Protein 5Z6P (pdb70)

Organism: NCBI:txid680279

Radius of gyration: 39.29 Å; Cα contacts (8 Å, |Δi|>4): 3181; chains: 2; bounding box: 96×106×106 Å

Foldseek 3Di:
DFKDFPDDLPDCDDPPQKDWDQWDWDRDPQWIKIKRNALAPQKIKIKGFDPFFDACPVPAKWWFKWKKAWQDQFKFKKKKWWAFPVGWIFIFIDIHGHDDMAMETETQAAVGTAALFFFLPGHHDDDPDRHHYTHGDDTDSHDNNGGTGMIMIIGGLANDMIIMIIHRGIMGHDDHADLLNLFQLAELLLFGPVADDDPDDDDLVSLQVLLVVVVVVLVVFFDDQADLLQAGNPFDFACAPQAWAWDQDPNFIFIAANRRGTAFAEEFAAQDQQQQKGFLLAVWPKFACVSNSSSVSNNSNYPDDDDCPDPQVVFKDKDWDDDDRMITIGIIGGSLVSLLCSHAQPPNGPSVVVSLVVVLSLCRRLQGQEYAENRPLVNLVVSRHAYEAEFEQDDDADWFDLDVPCVQTHGQLQTPVSLVSLLVRLVVSCVSNVLHSSHQAYAYAAAGQLFFPDDLSRRLSRLQRLLQAACPRHVLLVVLLVVVCVVQVWVVSVCVQQVHDAPGSNSSNRGDHPGPPDVSVSVSSLVSSLVRLLSVLVSSLVSNCVSRVRHFYAYHAHENRRDDPSNLLSNLVRGQEYEYEDARLADSCVVCVCCVVSLHQYEHREYFEAECNSPASAADDHYTDDLLVRLVSVLSHLVRQLPDSRYRYHYYHRAEAHSSSARHPRRDHHRTHCAYSSRHGSVSNSVSSNVSSVVSNVVNSD/DFFDDFLQDDDGDPQKDWDQKDWDRDHSWIKIKRNALAPQKIKIKGFDPFFAAPPPPAWKWFKWKKAWQDQFKFKKKKWWAFPVGWIFIFIDIHYHDDMAMETETQHCTAAQQFFLPGHHDPVPRHHYTHGDDTRSHDNSGGIGMIMIIGGQANDMTIMIMHRGGMGHDDLVLFQLAELLLFGPVADDDPDDDDLVVLQVLLVVVVVVLVVFFDDQADQLQAGPPFDFADAPQAWAWDQDPNFIFIAANRRGTAFAEEFPAADQQFQKGACLAVVSVSSVRNYPDDDDCVPPLVVQWDQPPHHIIGHSLVSLLCSRAVPPNGPSVVVSLVVVLSLCRNLQGQEYAENRPLVCLPVSRHAYEAEFEQDDDADWFDLCPPCPLTHGQLQGVVRLVSLLVRLVVRCVSNVLHSSHNAYAYAAAGQLFFPDDLSRRLSRLASLCPDDCVPGVLNVVLVVVHDDDCDDPCSVSSLVSSLVRLLSVLVSNLVSNCVSRVRHFYAYHAHENRRDDVSNLLSNLVGGQEYEYEDAGLAPSCVVCVCCVVSLHQYEHREYFEAEPNRPAPAADDHYTDDLLVRLVSVLSRLVRQLPHSRYRYYYYYHAEAARSSAGHPRRDHHRTHCAYSSRRGSVSNSVSSNVCSVVSNVSNRD

Solvent-accessible surface area: 54408 Å² total; per-residue (Å²): 196,31,50,101,61,40,33,67,18,76,105,115,90,37,31,156,45,20,54,56,46,53,17,101,42,76,24,142,197,93,34,0,49,6,73,0,44,0,130,155,43,13,139,0,7,2,47,0,80,17,157,154,58,35,84,10,48,100,36,13,58,4,0,0,0,0,13,0,86,3,106,21,174,29,8,0,18,1,17,0,17,0,48,3,121,132,48,81,54,0,2,1,5,5,31,0,28,46,50,138,90,21,23,0,3,0,10,2,63,50,84,23,0,5,2,29,46,49,26,28,173,29,48,28,5,14,52,63,35,84,39,45,25,2,26,42,22,121,48,33,34,81,12,49,18,52,18,0,30,62,0,27,4,7,8,37,0,1,30,45,42,3,73,2,24,0,8,81,8,27,16,35,40,12,55,99,43,79,106,85,40,14,55,17,0,3,18,84,3,5,9,2,29,104,30,114,33,111,56,19,2,96,35,79,117,53,2,53,101,53,10,150,61,30,55,90,74,16,86,158,24,78,34,155,35,51,11,129,9,8,0,40,84,120,11,63,141,43,155,62,64,35,63,3,49,35,58,96,11,61,58,56,39,2,1,0,0,7,60,0,29,0,1,3,0,1,1,0,0,6,0,70,43,77,12,6,28,1,3,0,0,66,94,17,55,86,134,122,156,104,23,124,74,17,20,95,49,18,86,42,14,9,115,61,17,4,99,155,137,41,100,27,16,130,19,45,34,126,22,139,74,133,123,134,54,12,21,46,32,0,19,8,0,11,8,0,6,0,0,0,36,47,29,22,11,76,153,77,47,96,39,44,34,86,5,67,80,2,0,5,44,0,0,36,13,7,0,4,2,0,0,0,1,16,4,16,64,107,3,8,117,31,116,102,0,2,0,0,0,27,9,122,10,118,48,135,26,38,71,0,5,62,12,121,109,71,199,39,25,2,7,0,6,60,7,106,108,0,58,116,84,0,23,38,12,2,53,114,2,68,111,42,2,156,66,20,44,12,2,1,0,1,1,0,7,33,49,33,36,1,5,154,91,83,65,67,90,28,25,17,3,0,0,32,27,0,0,11,55,40,24,133,73,2,33,0,0,46,41,0,17,99,40,0,86,102,90,28,96,78,14,118,38,0,24,132,30,1,131,30,151,27,84,41,40,75,51,0,21,151,25,12,167,78,21,104,40,44,92,27,1,30,110,0,0,20,82,0,0,28,29,1,0,15,26,1,0,86,2,1,61,62,8,3,56,141,45,3,85,74,7,13,0,1,2,2,0,2,3,67,82,0,22,1,68,8,0,2,99,0,1,27,108,31,7,33,0,1,0,1,4,14,36,38,16,0,9,0,96,92,52,14,84,51,4,58,130,34,58,31,2,1,0,0,0,10,1,3,0,0,0,80,53,5,0,10,16,6,7,1,43,6,8,3,44,30,22,120,7,0,1,78,8,4,38,54,0,2,81,28,0,4,97,25,53,40,0,1,0,2,0,1,24,5,0,4,2,1,7,9,14,2,40,17,132,82,17,24,12,43,0,0,0,0,0,10,8,0,1,8,14,5,87,33,0,8,56,0,0,56,91,8,1,116,44,1,2,66,90,3,27,212,93,94,95,35,29,99,13,40,157,90,112,40,25,174,44,15,48,63,47,53,14,91,35,68,38,111,194,110,29,0,41,0,63,0,44,0,132,159,51,16,144,1,8,2,44,0,78,14,157,147,62,32,90,11,28,120,77,35,84,3,0,1,0,0,15,0,79,3,90,25,174,32,8,0,20,0,14,0,18,0,52,3,60,69,51,58,54,0,0,1,6,7,27,0,26,39,50,181,88,31,26,0,4,0,16,0,86,82,3,3,3,27,48,52,25,66,143,30,71,38,5,47,89,96,161,39,26,24,2,24,22,19,116,48,19,48,75,14,23,19,30,19,0,30,68,0,27,2,8,6,38,2,1,29,46,39,2,63,0,26,0,8,82,3,33,6,45,70,26,174,153,118,18,54,17,0,3,17,102,2,5,11,3,27,106,29,110,36,111,52,16,2,94,31,82,146,55,3,61,124,53,13,153,66,29,56,91,68,15,85,158,20,79,24,147,36,46,13,128,11,9,0,18,96,106,13,56,140,43,146,54,60,34,55,2,47,33,61,86,14,101,56,66,41,3,1,0,0,7,58,0,31,0,1,4,0,2,1,0,0,11,0,70,46,66,32,5,16,3,25,0,11,60,131,77,65,149,85,15,80,41,15,10,113,67,21,6,107,149,137,46,100,26,15,124,18,44,35,106,64,205,141,2,14,4,0,11,8,0,4,0,0,0,36,33,32,19,9,74,156,78,48,94,36,46,29,86,10,72,82,3,0,4,44,0,0,35,13,6,0,4,2,0,0,0,1,16,4,14,63,110,4,10,102,31,123,102,0,2,0,0,1,28,9,127,8,114,48,139,22,39,74,0,4,64,30,114,8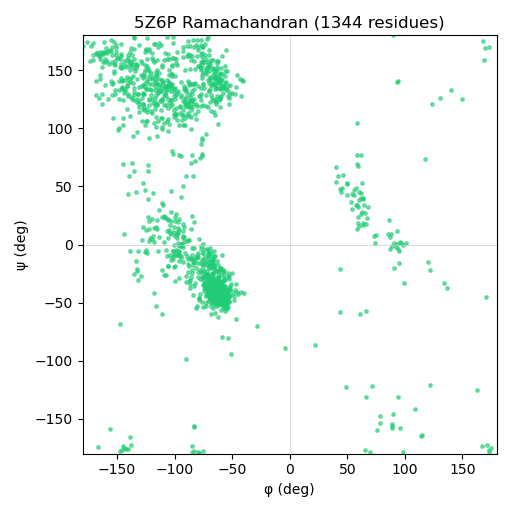1,71,90,58,21,3,6,0,5,59,8,90,96,0,59,115,91,0,25,37,11,2,51,118,2,66,110,53,4,156,67,23,46,13,1,1,0,0,0,1,7,33,48,34,37,2,7,156,87,83,69,64,81,29,24,22,1,4,7,47,36,6,58,22,58,66,25,141,77,3,32,10,29,32,36,15,109,133,128,206,51,87,85,88,66,98,60,90,25,112,69,3,20,121,32,2,26,36,9,0,15,27,1,0,86,2,1,62,62,9,0,55,140,48,2,85,72,5,16,0,1,1,2,0,2,3,68,99,0,23,1,59,7,0,3,101,0,0,27,111,30,7,32,0,1,1,2,4,14,41,39,14,1,11,2,100,94,53,13,84,50,6,62,128,35,63,32,2,1,0,0,0,10,0,4,0,0,0,76,50,6,1,12,13,4,7,1,48,5,10,3,44,29,20,122,7,0,1,70,9,3,37,56,0,2,72,26,0,5,96,26,51,41,0,0,0,2,0,1,22,7,0,5,3,1,6,7,14,2,47,19,152,82,15,25,8,39,0,1,0,0,0,11,11,0,1,9,14,5,90,31,0,8,58,0,0,57,106,8,1,112,45,2,2,44,86,8,34,207

Sequence (1348 aa):
QGALPLFDFSQSTLPEEFSFSNVEANLRFECLEIKALSKKHFYTSVFIEPQQNWDWSDLGNFCFAFDARALDEHSTQMFINIFDHQGQMHSRCINIAPGKQQSFMVELKGGGACNYASGLRSNPCPWGTKDVYATWMWGALNIDLSAISKIELSIHGSLLDHHLLLSNFRLQSSPAVDPNYLSGIIDRFGQNAQQEHAQKIHSEQELAEVTKAELTELAKGPMLGRSKFGGYLDGPRQQASGYFRTEKIAGKWSLVDPEGYPYFATGLDIIRLANTSTITGIDYDHKLVTAKVASEVRRAMYQWLPDYNDPLAEHYGYMRELFEGAVEQGETYSFYAANLQRKYGADGADYMAKWRDVTVDRMLNWGFTCLGNWTAPEFYDNQRIPFFANGWIIGEFDQVSSGDDFWAALPDPFDPRFRQRAAATVSQVKNEIKDTPWCVGIFIDNEKSWGRMGSIDGHYGIAIHTLGRSADACPTKAVFVELLKTKYTVIEALNQSWQTNLASWADLAKGVKGLTHNSAQVEDYALLLEAFASEYFRVVKQELKKQLPNHLYLGCRFADWGMNPEVVRAAAKHVDVVSYNYYKEGLHPEPWSFLADIDMPSIIGEFHFGALDSGFFHAGLVTACSQQERGQMFERYMQTVVDNPYFVGAHYFQYIDSPITGRSFDGENYNIGFVSISDVPYQPMVDAAKRVNQSMYPKRFRALPLFDFSQSTLPEEFSFSNVEANLRFECLEIKALSKKHFYTSVFIEPQQNWDWSDLGNFCFAFDARALDEHSTQMFINIFDHQGQMHSRCINIAPGKQQSFMVELKGACNYASGLRSNPCPWTKDVYATWMWGALNIDLSAISKIELSIHGSLLDHHLLLSNFRLQSSPNYLSGIIDRFGQNAQQEHAQKIHSEQELAEVTKAELTELAKGPMLGRSKFGGYLDGPRQQASGYFRTEKIAGKWSLVDPEGYPYFATGLDIIRLANTSTITGIDASEVRRAMYQWLPDYNDPLAEHYGYMRQGETYSFYAANLQRKYGADGADYMAKWRDVTVDRMLNWGFTCLGNWTAPEFYDNQRIPFFANGWIIGEFDQVSSGDDFWAALPDPFDPRFRQRAAATVSQVKNEIKDTPWCVGIFIDNEKSWGRMGSIDGHYGIAIHTLGRSADACPTKAVFVELKGLTHNSAQVEDYALLLEAFASEYFRVVKQELKKQLPNHLYLGCRFADWGMNPEVVRAAAKHVDVVSYNYYKEGLHPEPWSFLADIDMPSIIGEFHFGALDSGFFHAGLVTACSQQERGQMFERYMQTVVDNPYFVGAHYFQYIDSPITGRSFDGENYNIGFVSISDVPYQPMVDAAKRVNQSMYPKRFR

Secondary structure (DSSP, 8-state):
--EEE---TTSSS--TTEEEESEEEEEETTEEEEEE-TTT-SEEEEEE--SS-B--TTS-SEEEEEEEEE-SSS-EEEEEEEEETTS-EEEEEEEE-BSSPEEEEEEEE---S-BS-SGGG-BPPP-S-SEEEPEEEEE-SS--TTSEEEEEEEEES-SS-EEEEEEEEEEEE-PPP-TTTTTT-B-TTSSBTT---TT---SHHHHHHHHHHHHHHHTT-S-SSB-TTSSBTTS------SS-EEEEETTEEEEE-TTS-EE-EEEES-BSSTT--EE-STT-EEEE--HHHHHHHHHTTBS----TTSGGGGGEEEEEEE-SSEEEEEEEE-HHHHHHHHHH-GGG--HHHHHHHHHHHHHHHHT---B-SSB-GGGTT-SSS-EEEEE---SS--EE-SSTT-TT-EE-TTSHHHHHHHHHHHHHHHHHHTT-TTEEEEEES------BTTSHHHHTHHHHHHHHS-GGG-HHHHHHHHHHHHHHSSHHHHHHHHT-----HHHHHH--------HHHHHHHHHHHHHHHHHHHHHHHHHHHHH-TTSEE----B-TTSB-HHHHHHHHTT-SSEEEE--SSS--TTTTTTHHHH---EEEEE---B-STTS-SB--SSB-SSHHHHHHHHHHHHHHHHT-TTEEEEEES-SB---TT-BTTT---BS--SB-TTSPBPHHHHHHHHHHHHHHHHHHT-/-EE----SSSS--TTEEEESEEEEEETTEEEEEE-TTT-SEEEEEE--SS-B--TTS-SEEEEEEEEESSSS-EEEEEEEEETT--EEEEEEEE-BSS-EEEEEE------SSSGGG--PPP---EEEPEEEEE-SS--TTSEEEEEEEEES-SS-EEEEEEEEEEEE----STT-B-TTSSBTT---TT---SHHHHHHHHHHHHHHHTT---SSB-TTS-BTTS------SS-EEEEETTEEEEE-TTS-EE-EEEES-BSSTT--EE-S---HHHHHTTBS----TTSGGGGGEEEE--EEEE-HHHHHHHHHH-GGG--HHHHHHHHHHHHHHHHT---B-SSB-GGGTT-SSS-EEEEE---SS--EE-SSSS-TTPEE-TTSHHHHHHHHHHHHHHHHHHTT-TTEEEEEES------BTTSHHHHTHHHHHHHTS-SSS-HHHHHHHT-------HHHHHHHHHHHHHHHHHHHHHHHHHHHHH-TTSEE----BBTTBB-HHHHHHHHHH-SSEEEE--SSS--TTTTTTHHHH---EEEEE---B-STTS-SB--SSB-SSHHHHHHHHHHHHHHHHT-TTEEEEEES-SBPPPTT--TTT---B---SB-TT--B-HHHHHHHHHHHHHHHHHHH-

B-factor: mean 25.33, std 11.18, range [8.63, 86.24]

InterPro domains:
  IPR013529 Glycoside hydrolase, family 42, N-terminal [PF02449] (453-622)
  IPR017853 Glycoside hydrolase superfamily [SSF51445] (397-727)
  IPR040669 Agarase, CBM-like domain [PF17992] (16-194)

CATH classification: 2.60.120.430 (+1 more: 3.20.20.80)

Nearest PDB structures (foldseek):
  5z6p-assembly1_A  TM=1.001E+00  e=0.000E+00  Agarivorans gilvus
  5z6p-assembly2_B  TM=9.981E-01  e=0.000E+00  Agarivorans gilvus
  4bq3-assembly1_A  TM=9.546E-01  e=6.241E-94  Saccharophagus degradans 2-40
  6xj9-assembly1_A  TM=9.562E-01  e=3.204E-92  Pseudoalteromonas fuliginea
  6xj9-assembly1_B  TM=9.659E-01  e=1.514E-91  Pseudoalteromonas fuliginea

Structure (mmCIF, N/CA/C/O backbone):
data_5Z6P
#
_entry.id   5Z6P
#
_cell.length_a   215.801
_cell.length_b   93.647
_cell.length_c   85.049
_cell.angle_alpha   90.00
_cell.angle_beta   105.66
_cell.angle_gamma   90.00
#
_symmetry.space_group_name_H-M   'C 1 2 1'
#
loop_
_entity.id
_entity.type
_entity.pdbx_description
1 polymer B-agarase
2 water water
#
loop_
_atom_site.group_PDB
_atom_site.id
_atom_site.type_symbol
_atom_site.label_atom_id
_atom_site.label_alt_id
_atom_site.label_comp_id
_atom_site.label_asym_id
_atom_site.label_entity_id
_atom_site.label_seq_id
_atom_site.pdbx_PDB_ins_code
_atom_site.Cartn_x
_atom_site.Cartn_y
_atom_site.Cartn_z
_atom_site.occupancy
_atom_site.B_iso_or_equiv
_atom_site.auth_seq_id
_atom_site.auth_comp_id
_atom_site.auth_asym_id
_atom_site.auth_atom_id
_atom_site.pdbx_PDB_model_num
ATOM 1 N N . GLN A 1 34 ? 631.381 -3.602 161.269 1.00 52.96 9 GLN A N 1
ATOM 2 C CA . GLN A 1 34 ? 631.051 -2.315 160.673 1.00 53.72 9 GLN A CA 1
ATOM 3 C C . GLN A 1 34 ? 632.155 -1.284 160.898 1.00 51.29 9 GLN A C 1
ATOM 4 O O . GLN A 1 34 ? 633.188 -1.322 160.234 1.00 57.99 9 GLN A O 1
ATOM 10 N N . GLY A 1 35 ? 631.940 -0.367 161.833 1.00 46.24 10 GLY A N 1
ATOM 11 C CA . GLY A 1 35 ? 632.892 0.707 162.066 1.00 39.61 10 GLY A CA 1
ATOM 12 C C . GLY A 1 35 ? 632.258 2.078 161.887 1.00 40.52 10 GLY A C 1
ATOM 13 O O . GLY A 1 35 ? 631.285 2.395 162.564 1.00 35.17 10 GLY A O 1
ATOM 14 N N . ALA A 1 36 ? 632.791 2.876 160.963 1.00 37.34 11 ALA A N 1
ATOM 15 C CA . ALA A 1 36 ? 632.334 4.253 160.764 1.00 37.15 11 ALA A CA 1
ATOM 16 C C . ALA A 1 36 ? 631.703 4.503 159.394 1.00 37.13 11 ALA A C 1
ATOM 17 O O . ALA A 1 36 ? 632.181 4.010 158.375 1.00 39.12 11 ALA A O 1
ATOM 19 N N . LEU A 1 37 ? 630.639 5.299 159.380 1.00 36.14 12 LEU A N 1
ATOM 20 C CA . LEU A 1 37 ? 630.014 5.736 158.141 1.00 36.42 12 LEU A CA 1
ATOM 21 C C . LEU A 1 37 ? 629.797 7.255 158.167 1.00 36.17 12 LEU A C 1
ATOM 22 O O . LEU A 1 37 ? 629.021 7.755 158.967 1.00 35.61 12 LEU A O 1
ATOM 27 N N . PRO A 1 38 ? 630.492 7.988 157.286 1.00 40.26 13 PRO A N 1
ATOM 28 C CA . PRO A 1 38 ? 630.341 9.449 157.197 1.00 36.39 13 PRO A CA 1
ATOM 29 C C . PRO A 1 38 ? 628.909 9.897 156.914 1.00 33.26 13 PRO A C 1
ATOM 30 O O . PRO A 1 38 ? 628.235 9.313 156.077 1.00 36.20 13 PRO A O 1
ATOM 34 N N . LEU A 1 39 ? 628.450 10.928 157.608 1.00 29.88 14 LEU A N 1
ATOM 35 C CA . LEU A 1 39 ? 627.124 11.456 157.348 1.00 30.02 14 LEU A CA 1
ATOM 36 C C . LEU A 1 39 ? 627.136 12.549 156.283 1.00 32.09 14 LEU A C 1
ATOM 37 O O . LEU A 1 39 ? 626.147 12.747 155.589 1.00 37.18 14 LEU A O 1
ATOM 42 N N . PHE A 1 40 ? 628.252 13.254 156.151 1.00 31.56 15 PHE A N 1
ATOM 43 C CA . PHE A 1 40 ? 628.316 14.394 155.245 1.00 35.35 15 PHE A CA 1
ATOM 44 C C . PHE A 1 40 ? 629.582 14.397 154.415 1.00 38.51 15 PHE A C 1
ATOM 45 O O . PHE A 1 40 ? 630.430 13.520 154.545 1.00 40.00 15 PHE A O 1
ATOM 53 N N . ASP A 1 41 ? 629.696 15.397 153.552 1.00 43.20 16 ASP A N 1
ATOM 54 C CA . ASP A 1 41 ? 630.914 15.617 152.790 1.00 45.35 16 ASP A CA 1
ATOM 55 C C . ASP A 1 41 ? 631.352 17.058 152.962 1.00 40.48 16 ASP A C 1
ATOM 56 O O . ASP A 1 41 ? 630.735 17.965 152.413 1.00 43.23 16 ASP A O 1
ATOM 61 N N . PHE A 1 42 ? 632.409 17.266 153.737 1.00 38.29 17 PHE A N 1
ATOM 62 C CA . PHE A 1 42 ? 632.899 18.609 153.991 1.00 35.05 17 PHE A CA 1
ATOM 63 C C . PHE A 1 42 ? 633.986 18.983 152.979 1.00 39.63 17 PHE A C 1
ATOM 64 O O . PHE A 1 42 ? 634.677 19.984 153.142 1.00 33.24 17 PHE A O 1
ATOM 72 N N . SER A 1 43 ? 634.124 18.173 151.933 1.00 46.49 18 SER A N 1
ATOM 73 C CA . SER A 1 43 ? 635.089 18.442 150.868 1.00 45.91 18 SER A CA 1
ATOM 74 C C . SER A 1 43 ? 634.624 19.570 149.973 1.00 45.17 18 SER A C 1
ATOM 75 O O . SER A 1 43 ? 635.429 20.208 149.307 1.00 46.94 18 SER A O 1
ATOM 78 N N . GLN A 1 44 ? 633.321 19.809 149.956 1.00 48.42 19 GLN A N 1
ATOM 79 C CA . GLN A 1 44 ? 632.739 20.732 148.993 1.00 47.45 19 GLN A CA 1
ATOM 80 C C . GLN A 1 44 ? 632.920 22.179 149.404 1.00 44.10 19 GLN A C 1
ATOM 81 O O . GLN A 1 44 ? 633.321 22.480 150.526 1.00 44.58 19 GLN A O 1
ATOM 87 N N . SER A 1 45 ? 632.603 23.076 148.480 1.00 44.34 20 SER A N 1
ATOM 88 C CA . SER A 1 45 ? 632.739 24.502 148.720 1.00 43.23 20 SER A CA 1
ATOM 89 C C . SER A 1 45 ? 631.762 24.982 149.778 1.00 40.77 20 SER A C 1
ATOM 90 O O . SER A 1 45 ? 631.992 25.993 150.446 1.00 36.71 20 SER A O 1
ATOM 93 N N . THR A 1 46 ? 630.665 24.252 149.930 1.00 40.31 21 THR A N 1
ATOM 94 C CA . THR A 1 46 ? 629.583 24.714 150.781 1.00 36.90 21 THR A CA 1
ATOM 95 C C . THR A 1 46 ? 629.063 23.641 151.740 1.00 32.50 21 THR A C 1
ATOM 96 O O . THR A 1 46 ? 629.188 22.453 151.478 1.00 34.52 21 THR A O 1
ATOM 100 N N . LEU A 1 47 ? 628.493 24.078 152.856 1.00 30.74 22 LEU A N 1
ATOM 101 C CA . LEU A 1 47 ? 627.853 23.171 153.806 1.00 32.89 22 LEU A CA 1
ATOM 102 C C . LEU A 1 47 ? 626.677 22.438 153.189 1.00 33.84 22 LEU A C 1
ATOM 103 O O . LEU A 1 47 ? 625.970 23.001 152.354 1.00 31.34 22 LEU A O 1
ATOM 108 N N . PRO A 1 48 ? 626.463 21.178 153.595 1.00 33.19 23 PRO A N 1
ATOM 109 C CA . PRO A 1 48 ? 625.277 20.462 153.121 1.00 34.31 23 PRO A CA 1
ATOM 110 C C . PRO A 1 48 ? 623.996 21.131 153.595 1.00 30.22 23 PRO A C 1
ATOM 111 O O . PRO A 1 48 ? 623.996 21.849 154.588 1.00 29.78 23 PRO A O 1
ATOM 115 N N . GLU A 1 49 ? 622.912 20.891 152.873 1.00 31.23 24 GLU A N 1
ATOM 116 C CA . GLU A 1 49 ? 621.650 21.565 153.131 1.00 30.70 24 GLU A CA 1
ATOM 117 C C . GLU A 1 49 ? 621.117 21.309 154.555 1.00 31.33 24 GLU A C 1
ATOM 118 O O . GLU A 1 49 ? 620.324 22.098 155.079 1.00 28.01 24 GLU A O 1
ATOM 124 N N . GLU A 1 50 ? 621.583 20.239 155.198 1.00 27.76 25 GLU A N 1
ATOM 125 C CA . GLU A 1 50 ? 621.078 19.881 156.520 1.00 26.20 25 GLU A CA 1
ATOM 126 C C . GLU A 1 50 ? 621.425 20.899 157.600 1.00 24.02 25 GLU A C 1
ATOM 127 O O . GLU A 1 50 ? 620.803 20.906 158.652 1.00 32.60 25 GLU A O 1
ATOM 133 N N . PHE A 1 51 ? 622.405 21.757 157.354 1.00 24.27 26 PHE A N 1
ATOM 134 C CA . PHE A 1 51 ? 622.911 22.644 158.406 1.00 23.44 26 PHE A CA 1
ATOM 135 C C . PHE A 1 51 ? 622.290 24.035 158.457 1.00 21.63 26 PHE A C 1
ATOM 136 O O . PHE A 1 51 ? 622.255 24.732 157.462 1.00 28.92 26 PHE A O 1
ATOM 144 N N . SER A 1 52 ? 621.824 24.434 159.633 1.00 20.69 27 SER A N 1
ATOM 145 C CA . SER A 1 52 ? 621.452 25.819 159.885 1.00 22.65 27 SER A CA 1
ATOM 146 C C . SER A 1 52 ? 621.945 26.254 161.259 1.00 23.86 27 SER A C 1
ATOM 147 O O . SER A 1 52 ? 622.374 25.429 162.065 1.00 24.27 27 SER A O 1
ATOM 150 N N . PHE A 1 53 ? 621.870 27.553 161.520 1.00 20.37 28 PHE A N 1
ATOM 151 C CA . PHE A 1 53 ? 622.522 28.146 162.677 1.00 22.23 28 PHE A CA 1
ATOM 152 C C . PHE A 1 53 ? 621.668 29.228 163.303 1.00 21.85 28 PHE A C 1
ATOM 153 O O . PHE A 1 53 ? 620.856 29.846 162.633 1.00 21.07 28 PHE A O 1
ATOM 161 N N . SER A 1 54 ? 621.853 29.425 164.599 1.00 21.86 29 SER A N 1
ATOM 162 C CA . SER A 1 54 ? 621.243 30.523 165.323 1.00 21.00 29 SER A CA 1
ATOM 163 C C . SER A 1 54 ? 622.223 31.085 166.350 1.00 23.41 29 SER A C 1
ATOM 164 O O . SER A 1 54 ? 622.616 30.388 167.296 1.00 22.51 29 SER A O 1
ATOM 167 N N . ASN A 1 55 ? 622.595 32.349 166.156 1.00 21.38 30 ASN A N 1
ATOM 168 C CA . ASN A 1 55 ? 623.582 33.044 166.989 1.00 21.82 30 ASN A CA 1
ATOM 169 C C . ASN A 1 55 ? 624.925 32.313 166.937 1.00 21.29 30 ASN A C 1
ATOM 170 O O . ASN A 1 55 ? 625.693 32.304 167.893 1.00 20.16 30 ASN A O 1
ATOM 175 N N . VAL A 1 56 ? 625.177 31.719 165.778 1.00 23.26 31 VAL A N 1
ATOM 176 C CA . VAL A 1 56 ? 626.428 31.059 165.453 1.00 22.85 31 VAL A CA 1
ATOM 177 C C . VAL A 1 56 ? 626.904 31.507 164.085 1.00 24.88 31 VAL A C 1
ATOM 178 O O . VAL A 1 56 ? 626.182 31.347 163.099 1.00 24.16 31 VAL A O 1
ATOM 182 N N . GLU A 1 57 ? 628.117 32.055 164.033 1.00 23.77 32 GLU A N 1
ATOM 183 C CA . GLU A 1 57 ? 628.799 32.346 162.771 1.00 23.26 32 GLU A CA 1
ATOM 184 C C . GLU A 1 57 ? 629.551 31.123 162.248 1.00 22.05 32 GLU A C 1
ATOM 185 O O . GLU A 1 57 ? 630.402 30.570 162.933 1.00 24.68 32 GLU A O 1
ATOM 191 N N . ALA A 1 58 ? 629.247 30.722 161.022 1.00 22.40 33 ALA A N 1
ATOM 192 C CA . ALA A 1 58 ? 629.762 29.473 160.465 1.00 20.51 33 ALA A CA 1
ATOM 193 C C . ALA A 1 58 ? 630.498 29.668 159.147 1.00 22.45 33 ALA A C 1
ATOM 194 O O . ALA A 1 58 ? 630.026 30.360 158.252 1.00 23.42 33 ALA A O 1
ATOM 196 N N . ASN A 1 59 ? 631.653 29.039 159.035 1.00 21.97 34 ASN A N 1
ATOM 197 C CA . ASN A 1 59 ? 632.380 28.999 157.787 1.00 20.89 34 ASN A CA 1
ATOM 198 C C . ASN A 1 59 ? 632.930 27.600 157.557 1.00 26.95 34 ASN A C 1
ATOM 199 O O . ASN A 1 59 ? 633.579 27.036 158.430 1.00 26.28 34 ASN A O 1
ATOM 204 N N . LEU A 1 60 ? 632.644 27.028 156.395 1.00 26.24 35 LEU A N 1
ATOM 205 C CA . LEU A 1 60 ? 633.201 25.743 156.040 1.00 25.11 35 LEU A CA 1
ATOM 206 C C . LEU A 1 60 ? 634.495 25.936 155.250 1.00 29.21 35 LEU A C 1
ATOM 207 O O . LEU A 1 60 ? 634.503 26.583 154.212 1.00 30.75 35 LEU A O 1
ATOM 212 N N . ARG A 1 61 ? 635.583 25.352 155.746 1.00 31.86 36 ARG A N 1
ATOM 213 C CA . ARG A 1 61 ? 636.920 25.646 155.240 1.00 32.00 36 ARG A CA 1
ATOM 214 C C . ARG A 1 61 ? 637.890 24.495 155.568 1.00 35.62 36 ARG A C 1
ATOM 215 O O . ARG A 1 61 ? 638.004 24.088 156.725 1.00 34.63 36 ARG A O 1
ATOM 223 N N . PHE A 1 62 ? 638.554 23.965 154.539 1.00 33.58 37 PHE A N 1
ATOM 224 C CA . PHE A 1 62 ? 639.476 22.834 154.657 1.00 39.64 37 PHE A CA 1
ATOM 225 C C . PHE A 1 62 ? 638.870 21.663 155.438 1.00 38.46 37 PHE A C 1
ATOM 226 O O . PHE A 1 62 ? 639.453 21.179 156.402 1.00 42.14 37 PHE A O 1
ATOM 234 N N . GLU A 1 63 ? 637.687 21.231 155.017 1.00 33.78 38 GLU A N 1
ATOM 235 C CA . GLU A 1 63 ? 636.982 20.103 155.620 1.00 32.74 38 GLU A CA 1
ATOM 236 C C . GLU A 1 63 ? 636.680 20.246 157.116 1.00 31.45 38 GLU A C 1
ATOM 237 O O . GLU A 1 63 ? 636.321 19.277 157.769 1.00 33.63 38 GLU A O 1
ATOM 243 N N . CYS A 1 64 ? 636.818 21.448 157.655 1.00 31.39 39 CYS A N 1
ATOM 244 C CA . CYS A 1 64 ? 636.379 21.722 159.019 1.00 28.02 39 CYS A CA 1
ATOM 245 C C . CYS A 1 64 ? 635.273 22.758 158.999 1.00 26.54 39 CYS A C 1
ATOM 246 O O . CYS A 1 64 ? 635.357 23.749 158.278 1.00 29.54 39 CYS A O 1
ATOM 249 N N . LEU A 1 65 ? 634.238 22.519 159.787 1.00 21.21 40 LEU A N 1
ATOM 250 C CA . LEU A 1 65 ? 633.223 23.528 160.026 1.00 23.62 40 LEU A CA 1
ATOM 251 C C . LEU A 1 65 ? 633.667 24.435 161.181 1.00 23.82 40 LEU A C 1
ATOM 252 O O . LEU A 1 65 ? 633.719 24.007 162.331 1.00 22.13 40 LEU A O 1
ATOM 257 N N . GLU A 1 66 ? 634.000 25.680 160.858 1.00 20.91 41 GLU A N 1
ATOM 258 C CA . GLU A 1 66 ? 634.426 26.658 161.854 1.00 21.99 41 GLU A CA 1
ATOM 259 C C . GLU A 1 66 ? 633.214 27.369 162.410 1.00 23.36 41 GLU A C 1
ATOM 260 O O . GLU A 1 66 ? 632.479 28.007 161.655 1.00 26.61 41 GLU A O 1
ATOM 266 N N . ILE A 1 67 ? 632.990 27.271 163.714 1.00 19.39 42 ILE A N 1
ATOM 267 C CA . ILE A 1 67 ? 631.856 27.963 164.310 1.00 22.31 42 ILE A CA 1
ATOM 268 C C . ILE A 1 67 ? 632.303 28.883 165.430 1.00 22.39 42 ILE A C 1
ATOM 269 O O . ILE A 1 67 ? 633.140 28.518 166.254 1.00 25.94 42 ILE A O 1
ATOM 274 N N . LYS A 1 68 ? 631.768 30.099 165.410 1.00 20.63 43 LYS A N 1
ATOM 275 C CA . LYS A 1 68 ? 631.881 31.024 166.518 1.00 19.07 43 LYS A CA 1
ATOM 276 C C . LYS A 1 68 ? 630.505 31.189 167.153 1.00 21.35 43 LYS A C 1
ATOM 277 O O . LYS A 1 68 ? 629.610 31.781 166.561 1.00 20.29 43 LYS A O 1
ATOM 283 N N . ALA A 1 69 ? 630.335 30.641 168.349 1.00 20.63 44 ALA A N 1
ATOM 284 C CA . ALA A 1 69 ? 629.080 30.783 169.058 1.00 20.69 44 ALA A CA 1
ATOM 285 C C . ALA A 1 69 ? 629.080 32.111 169.791 1.00 22.87 44 ALA A C 1
ATOM 286 O O . ALA A 1 69 ? 629.993 32.402 170.555 1.00 19.99 44 ALA A O 1
ATOM 288 N N . LEU A 1 70 ? 628.056 32.918 169.540 1.00 20.93 45 LEU A N 1
ATOM 289 C CA . LEU A 1 70 ? 627.957 34.235 170.143 1.00 19.73 45 LEU A CA 1
ATOM 290 C C . LEU A 1 70 ? 627.205 34.153 171.462 1.00 21.48 45 LEU A C 1
ATOM 291 O O . LEU A 1 70 ? 626.177 34.802 171.649 1.00 19.30 45 LEU A O 1
ATOM 296 N N . SER A 1 71 ? 627.736 33.360 172.381 1.00 20.48 46 SER A N 1
ATOM 297 C CA . SER A 1 71 ? 627.019 33.005 173.593 1.00 17.99 46 SER A CA 1
ATOM 298 C C . SER A 1 71 ? 627.226 34.022 174.700 1.00 20.08 46 SER A C 1
ATOM 299 O O . SER A 1 71 ? 626.446 34.071 175.636 1.00 21.99 46 SER A O 1
ATOM 302 N N . LYS A 1 72 ? 628.264 34.847 174.615 1.00 19.51 47 LYS A N 1
ATOM 303 C CA . LYS A 1 72 ? 628.378 35.899 175.612 1.00 18.72 47 LYS A CA 1
ATOM 304 C C . LYS A 1 72 ? 627.177 36.844 175.513 1.00 20.71 47 LYS A C 1
ATOM 305 O O . LYS A 1 72 ? 626.565 37.199 176.517 1.00 24.05 47 LYS A O 1
ATOM 311 N N . LYS A 1 73 ? 626.837 37.246 174.297 1.00 22.64 48 LYS A N 1
ATOM 312 C CA . LYS A 1 73 ? 625.682 38.125 174.102 1.00 22.97 48 LYS A CA 1
ATOM 313 C C . LYS A 1 73 ? 624.369 37.359 174.224 1.00 20.63 48 LYS A C 1
ATOM 314 O O . LYS A 1 73 ? 623.470 37.769 174.950 1.00 22.60 48 LYS A O 1
ATOM 320 N N . HIS A 1 74 ? 624.292 36.237 173.515 1.00 21.31 49 HIS A N 1
ATOM 321 C CA . HIS A 1 74 ? 623.057 35.477 173.365 1.00 22.72 49 HIS A CA 1
ATOM 322 C C . HIS A 1 74 ? 622.996 34.271 174.287 1.00 22.00 49 HIS A C 1
ATOM 323 O O . HIS A 1 74 ? 623.937 33.495 174.345 1.00 23.28 49 HIS A O 1
ATOM 330 N N . PHE A 1 75 ? 621.887 34.102 174.993 1.00 21.99 50 PHE A N 1
ATOM 331 C CA . PHE A 1 75 ? 621.765 32.969 175.898 1.00 20.38 50 PHE A CA 1
ATOM 332 C C . PHE A 1 75 ? 621.751 31.635 175.159 1.00 18.36 50 PHE A C 1
ATOM 333 O O . PHE A 1 75 ? 622.444 30.730 175.561 1.00 20.36 50 PHE A O 1
ATOM 341 N N . TYR A 1 76 ? 620.974 31.513 174.090 1.00 20.66 51 TYR A N 1
ATOM 342 C CA . TYR A 1 76 ? 620.953 30.277 173.298 1.00 21.53 51 TYR A CA 1
ATOM 343 C C . TYR A 1 76 ? 621.691 30.380 171.966 1.00 22.69 51 TYR A C 1
ATOM 344 O O . TYR A 1 76 ? 621.358 31.206 171.136 1.00 20.78 51 TYR A O 1
ATOM 353 N N . THR A 1 77 ? 622.682 29.523 171.761 1.00 19.94 52 THR A N 1
ATOM 354 C CA . THR A 1 77 ? 623.301 29.380 170.447 1.00 19.23 52 THR A CA 1
ATOM 355 C C . THR A 1 77 ? 623.225 27.932 170.018 1.00 19.52 52 THR A C 1
ATOM 356 O O . THR A 1 77 ? 623.388 27.034 170.838 1.00 18.91 52 THR A O 1
ATOM 360 N N . SER A 1 78 ? 622.966 27.714 168.735 1.00 19.39 53 SER A N 1
ATOM 361 C CA . SER A 1 78 ? 622.739 26.373 168.208 1.00 20.87 53 SER A CA 1
ATOM 362 C C . SER A 1 78 ? 623.261 26.173 166.799 1.00 18.42 53 SER A C 1
ATOM 363 O O . SER A 1 78 ? 623.191 27.054 165.950 1.00 20.53 53 SER A O 1
ATOM 366 N N . VAL A 1 79 ? 623.799 24.989 166.584 1.00 20.21 54 VAL A N 1
ATOM 367 C CA . VAL A 1 79 ? 623.949 24.401 165.273 1.00 17.61 54 VAL A CA 1
ATOM 368 C C . VAL A 1 79 ? 622.806 23.385 165.101 1.00 24.27 54 VAL A C 1
ATOM 369 O O . VAL A 1 79 ? 622.620 22.536 165.968 1.00 18.98 54 VAL A O 1
ATOM 373 N N . PHE A 1 80 ? 622.051 23.493 164.005 1.00 22.76 55 PHE A N 1
ATOM 374 C CA . PHE A 1 80 ? 620.947 22.589 163.696 1.00 22.44 55 PHE A CA 1
ATOM 375 C C . PHE A 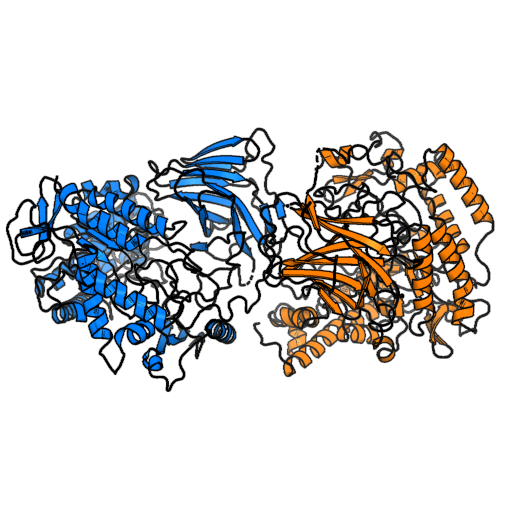1 80 ? 621.282 21.736 162.485 1.00 24.28 55 PHE A C 1
ATOM 376 O O . PHE A 1 80 ? 621.729 22.243 161.454 1.00 24.92 55 PHE A O 1
ATOM 384 N N . ILE A 1 81 ? 621.043 20.440 162.614 1.00 22.98 56 ILE A N 1
ATOM 385 C CA . ILE A 1 81 ? 621.296 19.479 161.551 1.00 24.57 56 ILE A CA 1
ATOM 386 C C . ILE A 1 81 ? 620.007 18.729 161.281 1.00 26.44 56 ILE A C 1
ATOM 387 O O . ILE A 1 81 ? 619.601 17.903 162.084 1.00 29.78 56 ILE A O 1
ATOM 392 N N . GLU A 1 82 ? 619.352 19.032 160.169 1.00 26.96 57 GLU A N 1
ATOM 393 C CA . GLU A 1 82 ? 618.055 18.441 159.857 1.00 28.53 57 GLU A CA 1
ATOM 394 C C . GLU A 1 82 ? 618.050 17.821 158.485 1.00 28.46 57 GLU A C 1
ATOM 395 O O . GLU A 1 82 ? 618.198 18.528 157.502 1.00 33.25 57 GLU A O 1
ATOM 401 N N . PRO A 1 83 ? 617.854 16.503 158.406 1.00 31.45 58 PRO A N 1
ATOM 402 C CA . PRO A 1 83 ? 617.675 15.880 157.095 1.00 32.82 58 PRO A CA 1
ATOM 403 C C . PRO A 1 83 ? 616.327 16.278 156.501 1.00 35.25 58 PRO A C 1
ATOM 404 O O . PRO A 1 83 ? 615.413 16.598 157.249 1.00 31.48 58 PRO A O 1
ATOM 408 N N . GLN A 1 84 ? 616.219 16.276 155.179 1.00 40.26 59 GLN A N 1
ATOM 409 C CA . GLN A 1 84 ? 614.966 16.602 154.511 1.00 43.66 59 GLN A CA 1
ATOM 410 C C . GLN A 1 84 ? 613.928 15.534 154.819 1.00 46.17 59 GLN A C 1
ATOM 411 O O . GLN A 1 84 ? 612.772 15.838 155.102 1.00 47.88 59 GLN A O 1
ATOM 417 N N . GLN A 1 85 ? 614.364 14.281 154.754 1.00 43.68 60 GLN A N 1
ATOM 418 C CA . GLN A 1 85 ? 613.548 13.150 155.161 1.00 46.20 60 GLN A CA 1
ATOM 419 C C . GLN A 1 85 ? 614.204 12.502 156.378 1.00 43.77 60 GLN A C 1
ATOM 420 O O . GLN A 1 85 ? 615.417 12.300 156.387 1.00 41.83 60 GLN A O 1
ATOM 426 N N . ASN A 1 86 ? 613.405 12.194 157.397 1.00 38.07 61 ASN A N 1
ATOM 427 C CA . ASN A 1 86 ? 613.894 11.606 158.642 1.00 38.08 61 ASN A CA 1
ATOM 428 C C . ASN A 1 86 ? 614.922 10.508 158.436 1.00 37.97 61 ASN A C 1
ATOM 429 O O . ASN A 1 86 ? 614.824 9.726 157.492 1.00 39.56 61 ASN A O 1
ATOM 434 N N . TRP A 1 87 ? 615.916 10.462 159.314 1.00 36.53 62 TRP A N 1
ATOM 435 C CA . TRP A 1 87 ? 616.889 9.379 159.302 1.00 33.55 62 TRP A CA 1
ATOM 436 C C . TRP A 1 87 ? 616.276 8.118 159.880 1.00 35.39 62 TRP A C 1
ATOM 437 O O . TRP A 1 87 ? 615.570 8.180 160.880 1.00 36.45 62 TRP A O 1
ATOM 448 N N . ASP A 1 88 ? 616.546 6.981 159.247 1.00 40.01 63 ASP A N 1
ATOM 449 C CA . ASP A 1 88 ? 616.209 5.683 159.806 1.00 36.56 63 ASP A CA 1
ATOM 450 C C . ASP A 1 88 ? 617.507 5.019 160.219 1.00 39.00 63 ASP A C 1
ATOM 451 O O . ASP A 1 88 ? 618.267 4.556 159.371 1.00 36.92 63 ASP A O 1
ATOM 456 N N . TRP A 1 89 ? 617.764 4.996 161.522 1.00 35.69 64 TRP A N 1
ATOM 457 C CA . TRP A 1 89 ? 619.012 4.465 162.054 1.00 34.62 64 TRP A CA 1
ATOM 458 C C . TRP A 1 89 ? 618.790 3.229 162.930 1.00 37.70 64 TRP A C 1
ATOM 459 O O . TRP A 1 89 ? 619.683 2.820 163.674 1.00 36.08 64 TRP A O 1
ATOM 470 N N . SER A 1 90 ? 617.603 2.635 162.832 1.00 39.16 65 SER A N 1
ATOM 471 C CA . SER A 1 90 ? 617.219 1.506 163.685 1.00 36.89 65 SER A CA 1
ATOM 472 C C . SER A 1 90 ? 617.728 0.161 163.164 1.00 39.18 65 SER A C 1
ATOM 473 O O . SER A 1 90 ? 617.539 -0.872 163.799 1.00 41.52 65 SER A O 1
ATOM 476 N N . ASP A 1 91 ? 618.374 0.179 162.008 1.00 38.53 66 ASP A N 1
ATOM 477 C CA . ASP A 1 91 ? 618.859 -1.043 161.387 1.00 42.98 66 ASP A CA 1
ATOM 478 C C . ASP A 1 91 ? 620.370 -1.182 161.495 1.00 40.96 66 ASP A C 1
ATOM 479 O O . ASP A 1 91 ? 620.958 -2.039 160.850 1.00 45.66 66 ASP A O 1
ATOM 484 N N . LEU A 1 92 ? 620.997 -0.341 162.311 1.00 40.04 67 LEU A N 1
ATOM 485 C CA . LEU A 1 92 ? 622.452 -0.247 162.328 1.00 40.15 67 LEU A CA 1
ATOM 486 C C . LEU A 1 92 ? 623.095 -1.088 163.424 1.00 39.35 67 LEU A C 1
ATOM 487 O O . LEU A 1 92 ? 624.316 -1.217 163.484 1.00 33.32 67 LEU A O 1
ATOM 492 N N . GLY A 1 93 ? 622.269 -1.662 164.288 1.00 37.56 68 GLY A N 1
ATOM 493 C CA . GLY A 1 93 ? 622.778 -2.340 165.464 1.00 35.80 68 GLY A CA 1
ATOM 494 C C . GLY A 1 93 ? 623.149 -1.313 166.513 1.00 35.33 68 GLY A C 1
ATOM 495 O O . GLY A 1 93 ? 622.591 -0.212 166.534 1.00 33.67 68 GLY A O 1
ATOM 496 N N . ASN A 1 94 ? 624.091 -1.667 167.379 1.00 34.44 69 ASN A N 1
ATOM 497 C CA . ASN A 1 94 ? 624.574 -0.755 168.406 1.00 33.02 69 ASN A CA 1
ATOM 498 C C . ASN A 1 94 ? 625.528 0.275 167.823 1.00 32.60 69 ASN A C 1
ATOM 499 O O . ASN A 1 94 ? 626.530 -0.083 167.219 1.00 35.23 69 ASN A O 1
ATOM 504 N N . PHE A 1 95 ? 625.229 1.552 168.022 1.00 30.65 70 PHE A N 1
ATOM 505 C CA . PHE A 1 95 ? 626.010 2.613 167.388 1.00 30.58 70 PHE A CA 1
ATOM 506 C C . PHE A 1 95 ? 625.958 3.953 168.126 1.00 28.66 70 PHE A C 1
ATOM 507 O O . PHE A 1 95 ? 625.106 4.174 168.986 1.00 25.32 70 PHE A O 1
ATOM 515 N N . CYS A 1 96 ? 626.867 4.847 167.746 1.00 29.99 71 CYS A N 1
ATOM 516 C CA . CYS A 1 96 ? 626.869 6.230 168.213 1.00 26.22 71 CYS A CA 1
ATOM 517 C C . CYS A 1 96 ? 626.794 7.238 167.061 1.00 28.24 71 CYS A C 1
ATOM 518 O O . CYS A 1 96 ? 627.341 7.024 165.975 1.00 26.45 71 CYS A O 1
ATOM 521 N N . PHE A 1 97 ? 626.105 8.341 167.309 1.00 26.63 72 PHE A N 1
ATOM 522 C CA . PHE A 1 97 ? 626.308 9.535 166.514 1.00 23.80 72 PHE A CA 1
ATOM 523 C C . PHE A 1 97 ? 627.608 10.167 167.019 1.00 24.81 72 PHE A C 1
ATOM 524 O O . PHE A 1 97 ? 627.798 10.326 168.219 1.00 24.62 72 PHE A O 1
ATOM 532 N N . ALA A 1 98 ? 628.518 10.490 166.110 1.00 24.80 73 ALA A N 1
ATOM 533 C CA . ALA A 1 98 ? 629.840 10.942 166.508 1.00 22.08 73 ALA A CA 1
ATOM 534 C C . ALA A 1 98 ? 630.350 12.096 165.647 1.00 23.20 73 ALA A C 1
ATOM 535 O O . ALA A 1 98 ? 629.902 12.300 164.524 1.00 24.12 73 ALA A O 1
ATOM 537 N N . PHE A 1 99 ? 631.284 12.854 166.201 1.00 23.56 74 PHE A N 1
ATOM 538 C CA . PHE A 1 99 ? 631.986 13.887 165.453 1.00 24.09 74 PHE A CA 1
ATOM 539 C C . PHE A 1 99 ? 633.258 14.253 166.195 1.00 23.99 74 PHE A C 1
ATOM 540 O O . PHE A 1 99 ? 633.417 13.939 167.371 1.00 21.79 74 PHE A O 1
ATOM 548 N N . ASP A 1 100 ? 634.166 14.922 165.509 1.00 24.74 75 ASP A N 1
ATOM 549 C CA . ASP A 1 100 ? 635.389 15.367 166.154 1.00 23.94 75 ASP A CA 1
ATOM 550 C C . ASP A 1 100 ? 635.287 16.852 166.398 1.00 21.95 75 ASP A C 1
ATOM 551 O O . ASP A 1 100 ? 634.623 17.544 165.642 1.00 22.89 75 ASP A O 1
ATOM 556 N N . ALA A 1 101 ? 635.940 17.335 167.449 1.00 22.64 76 ALA A N 1
ATOM 557 C CA . ALA A 1 101 ? 635.893 18.748 167.781 1.00 23.68 76 ALA A CA 1
ATOM 558 C C . ALA A 1 101 ? 637.182 19.243 168.429 1.00 26.61 76 ALA A C 1
ATOM 559 O O . ALA A 1 101 ? 637.780 18.541 169.237 1.00 24.06 76 ALA A O 1
ATOM 561 N N . ARG A 1 102 ? 637.585 20.458 168.058 1.00 22.96 77 ARG A N 1
ATOM 562 C CA . ARG A 1 102 ? 638.645 21.210 168.724 1.00 20.96 77 ARG A CA 1
ATOM 563 C C . ARG A 1 102 ? 638.100 22.548 169.183 1.00 22.14 77 ARG A C 1
ATOM 564 O O . ARG A 1 102 ? 637.313 23.146 168.483 1.00 22.68 77 ARG A O 1
ATOM 572 N N . ALA A 1 103 ? 638.525 23.014 170.346 1.00 20.06 78 ALA A N 1
ATOM 573 C CA . ALA A 1 103 ? 638.203 24.356 170.815 1.00 19.80 78 ALA A CA 1
ATOM 574 C C . ALA A 1 103 ? 639.457 25.212 170.737 1.00 20.24 78 ALA A C 1
ATOM 575 O O . ALA A 1 103 ? 640.507 24.801 171.206 1.00 21.10 78 ALA A O 1
ATOM 577 N N . LEU A 1 104 ? 639.350 26.389 170.131 1.00 21.44 79 LEU A N 1
ATOM 578 C CA . LEU A 1 104 ? 640.513 27.231 169.908 1.00 19.41 79 LEU A CA 1
ATOM 579 C C . LEU A 1 104 ? 640.599 28.349 170.927 1.00 20.76 79 LEU A C 1
ATOM 580 O O . LEU A 1 104 ? 641.530 29.132 170.892 1.00 22.62 79 LEU A O 1
ATOM 585 N N . ASP A 1 105 ? 639.635 28.420 171.843 1.00 21.85 80 ASP A N 1
ATOM 586 C CA . ASP A 1 105 ? 639.713 29.374 172.950 1.00 18.53 80 ASP A CA 1
ATOM 587 C C . ASP A 1 105 ? 640.703 28.910 174.013 1.00 18.11 80 ASP A C 1
ATOM 588 O O . ASP A 1 105 ? 641.147 27.776 173.982 1.00 20.54 80 ASP A O 1
ATOM 593 N N . GLU A 1 106 ? 641.018 29.780 174.966 1.00 19.50 81 GLU A N 1
ATOM 594 C CA . GLU A 1 106 ? 641.804 29.379 176.129 1.00 23.01 81 GLU A CA 1
ATOM 595 C C . GLU A 1 106 ? 640.965 28.522 177.096 1.00 22.36 81 GLU A C 1
ATOM 596 O O . GLU A 1 106 ? 641.510 27.715 177.830 1.00 21.05 81 GLU A O 1
ATOM 602 N N . HIS A 1 107 ? 639.644 28.704 177.059 1.00 21.47 82 HIS A N 1
ATOM 603 C CA . HIS A 1 107 ? 638.688 27.972 177.906 1.00 18.96 82 HIS A CA 1
ATOM 604 C C . HIS A 1 107 ? 637.952 26.849 177.160 1.00 20.09 82 HIS A C 1
ATOM 605 O O . HIS A 1 107 ? 637.880 26.848 175.934 1.00 17.65 82 HIS A O 1
ATOM 612 N N . SER A 1 108 ? 637.390 25.898 177.911 1.00 19.25 83 SER A N 1
ATOM 613 C CA . SER A 1 108 ? 636.620 24.816 177.307 1.00 18.81 83 SER A CA 1
ATOM 614 C C . SER A 1 108 ? 635.241 25.288 176.861 1.00 18.35 83 SER A C 1
ATOM 615 O O . SER A 1 108 ? 634.806 26.390 177.190 1.00 20.13 83 SER A O 1
ATOM 618 N N . THR A 1 109 ? 634.567 24.421 176.121 1.00 20.87 84 THR A N 1
ATOM 619 C CA . THR A 1 109 ? 633.171 24.586 175.757 1.00 18.89 84 THR A CA 1
ATOM 620 C C . THR A 1 109 ? 632.362 23.418 176.272 1.00 19.98 84 THR A C 1
ATOM 621 O O . THR A 1 109 ? 632.713 22.249 176.034 1.00 21.82 84 THR A O 1
ATOM 625 N N . GLN A 1 110 ? 631.279 23.720 176.973 1.00 17.30 85 GLN A N 1
ATOM 626 C CA . GLN A 1 110 ? 630.293 22.705 177.251 1.00 17.92 85 GLN A CA 1
ATOM 627 C C . GLN A 1 110 ? 629.229 22.752 176.161 1.00 18.65 85 GLN A C 1
ATOM 628 O O . GLN A 1 110 ? 628.513 23.741 176.007 1.00 18.47 85 GLN A O 1
ATOM 634 N N . MET A 1 111 ? 629.146 21.674 175.403 1.00 17.42 86 MET A N 1
ATOM 635 C CA . MET A 1 111 ? 628.208 21.571 174.312 1.00 17.86 86 MET A CA 1
ATOM 636 C C . MET A 1 111 ? 627.172 20.469 174.541 1.00 19.15 86 MET A C 1
ATOM 637 O O . MET A 1 111 ? 627.522 19.338 174.831 1.00 18.74 86 MET A O 1
ATOM 642 N N . PHE A 1 112 ? 625.895 20.815 174.405 1.00 19.55 87 PHE A N 1
ATOM 643 C CA . PHE A 1 112 ? 624.825 19.838 174.454 1.00 20.67 87 PHE A CA 1
ATOM 644 C C . PHE A 1 112 ? 624.499 19.320 173.058 1.00 19.35 87 PHE A C 1
ATOM 645 O O . PHE A 1 112 ? 624.428 20.084 172.100 1.00 22.53 87 PHE A O 1
ATOM 653 N N . ILE A 1 113 ? 624.318 18.016 172.955 1.00 19.60 88 ILE A N 1
ATOM 654 C CA . ILE A 1 113 ? 623.855 17.391 171.726 1.00 18.64 88 ILE A CA 1
ATOM 655 C C . ILE A 1 113 ? 622.467 16.870 171.998 1.00 22.64 88 ILE A C 1
ATOM 656 O O . ILE A 1 113 ? 622.291 15.905 172.749 1.00 21.59 88 ILE A O 1
ATOM 661 N N . ASN A 1 114 ? 621.481 17.526 171.401 1.00 21.98 89 ASN A N 1
ATOM 662 C CA . ASN A 1 114 ? 620.096 17.147 171.576 1.00 22.36 89 ASN A CA 1
ATOM 663 C C . ASN A 1 114 ? 619.605 16.502 170.300 1.00 23.38 89 ASN A C 1
ATOM 664 O O . ASN A 1 114 ? 619.626 17.108 169.237 1.00 22.34 89 ASN A O 1
ATOM 669 N N . ILE A 1 115 ? 619.180 15.255 170.408 1.00 23.67 90 ILE A N 1
ATOM 670 C CA . ILE A 1 115 ? 618.708 14.508 169.256 1.00 22.44 90 ILE A CA 1
ATOM 671 C C . ILE A 1 115 ? 617.207 14.243 169.378 1.00 27.39 90 ILE A C 1
ATOM 672 O O . ILE A 1 115 ? 616.745 13.680 170.370 1.00 27.60 90 ILE A O 1
ATOM 677 N N . PHE A 1 116 ? 616.451 14.680 168.373 1.00 30.58 91 PHE A N 1
ATOM 678 C CA . PHE A 1 116 ? 614.991 14.649 168.406 1.00 26.43 91 PHE A CA 1
ATOM 679 C C . PHE A 1 116 ? 614.438 13.623 167.432 1.00 31.23 91 PHE A C 1
ATOM 680 O O . PHE A 1 116 ? 614.933 13.506 166.319 1.00 32.93 91 PHE A O 1
ATOM 688 N N . ASP A 1 117 ? 613.407 12.883 167.828 1.00 33.49 92 ASP A N 1
ATOM 689 C CA . ASP A 1 117 ? 612.760 11.997 166.867 1.00 36.89 92 ASP A CA 1
ATOM 690 C C . ASP A 1 117 ? 611.456 12.612 166.357 1.00 33.24 92 ASP A C 1
ATOM 691 O O . ASP A 1 117 ? 611.025 13.647 166.846 1.00 33.18 92 ASP A O 1
ATOM 696 N N . HIS A 1 118 ? 610.846 11.968 165.370 1.00 38.57 93 HIS A N 1
ATOM 697 C CA . HIS A 1 118 ? 609.608 12.452 164.767 1.00 40.72 93 HIS A CA 1
ATOM 698 C C . HIS A 1 118 ? 608.477 12.632 165.770 1.00 41.77 93 HIS A C 1
ATOM 699 O O . HIS A 1 118 ? 607.602 13.463 165.573 1.00 45.81 93 HIS A O 1
ATOM 706 N N . GLN A 1 119 ? 608.484 11.845 166.839 1.00 43.62 94 GLN A N 1
ATOM 707 C CA . GLN A 1 119 ? 607.427 11.938 167.841 1.00 43.42 94 GLN A CA 1
ATOM 708 C C . GLN A 1 119 ? 607.574 13.222 168.639 1.00 40.85 94 GLN A C 1
ATOM 709 O O . GLN A 1 119 ? 606.596 13.800 169.101 1.00 39.74 94 GLN A O 1
ATOM 715 N N . GLY A 1 120 ? 608.810 13.668 168.797 1.00 40.24 95 GLY A N 1
ATOM 716 C CA . GLY A 1 120 ? 609.070 14.876 169.544 1.00 40.65 95 GLY A CA 1
ATOM 717 C C . GLY A 1 120 ? 609.993 14.683 170.731 1.00 37.63 95 GLY A C 1
ATOM 718 O O . GLY A 1 120 ? 610.610 15.641 171.181 1.00 37.08 95 GLY A O 1
ATOM 719 N N . GLN A 1 121 ? 610.102 13.457 171.240 1.00 35.87 96 GLN A N 1
ATOM 720 C CA . GLN A 1 121 ? 610.957 13.224 172.395 1.00 35.68 96 GLN A CA 1
ATOM 721 C C . GLN A 1 121 ? 612.422 13.391 172.033 1.00 35.90 96 GLN A C 1
ATOM 722 O O . GLN A 1 121 ? 612.811 13.305 170.864 1.00 31.90 96 GLN A O 1
ATOM 728 N N . MET A 1 122 ? 613.224 13.627 173.062 1.00 32.76 97 MET A N 1
ATOM 729 C CA . MET A 1 122 ? 614.558 14.164 172.892 1.00 26.80 97 MET A CA 1
ATOM 730 C C . MET A 1 122 ? 615.587 13.398 173.681 1.00 26.59 97 MET A C 1
ATOM 731 O O . MET A 1 122 ? 615.465 13.230 174.881 1.00 30.49 97 MET A O 1
ATOM 736 N N . HIS A 1 123 ? 616.613 12.931 172.994 1.00 27.24 98 HIS A N 1
ATOM 737 C CA . HIS A 1 123 ? 617.758 12.370 173.667 1.00 21.00 98 HIS A CA 1
ATOM 738 C C . HIS A 1 123 ? 618.810 13.468 173.846 1.00 23.59 98 HIS A C 1
ATOM 739 O O . HIS A 1 123 ? 619.400 13.930 172.876 1.00 22.44 98 HIS A O 1
ATOM 746 N N . SER A 1 124 ? 619.051 13.891 175.080 1.00 22.78 99 SER A N 1
ATOM 747 C CA . SER A 1 124 ? 619.999 14.981 175.306 1.00 21.11 99 SER A CA 1
ATOM 748 C C . SER A 1 124 ? 621.226 14.575 176.127 1.00 21.91 99 SER A C 1
ATOM 749 O O . SER A 1 124 ? 621.103 14.142 177.272 1.00 21.98 99 SER A O 1
ATOM 752 N N . ARG A 1 125 ? 622.405 14.725 175.524 1.00 18.98 100 ARG A N 1
ATOM 753 C CA . ARG A 1 125 ? 623.679 14.526 176.203 1.00 18.74 100 ARG A CA 1
ATOM 754 C C . ARG A 1 125 ? 624.544 15.789 176.134 1.00 21.16 100 ARG A C 1
ATOM 755 O O . ARG A 1 125 ? 624.237 16.706 175.378 1.00 17.65 100 ARG A O 1
ATOM 763 N N . CYS A 1 126 ? 625.625 15.845 176.909 1.00 18.72 101 CYS A N 1
ATOM 764 C CA . CYS A 1 126 ? 626.591 16.921 176.692 1.00 19.43 101 CYS A CA 1
ATOM 765 C C . CYS A 1 126 ? 628.036 16.443 176.744 1.00 18.93 101 CYS A C 1
ATOM 766 O O . CYS A 1 126 ? 628.345 15.332 177.215 1.00 21.25 101 CYS A O 1
ATOM 769 N N . ILE A 1 127 ? 628.906 17.291 176.220 1.00 16.20 102 ILE A N 1
ATOM 770 C CA . ILE A 1 127 ? 630.331 17.054 176.218 1.00 16.97 102 ILE A CA 1
ATOM 771 C C . ILE A 1 127 ? 631.086 18.298 176.670 1.00 16.81 102 ILE A C 1
ATOM 772 O O . ILE A 1 127 ? 630.602 19.418 176.502 1.00 16.82 102 ILE A O 1
ATOM 777 N N . ASN A 1 128 ? 632.258 18.099 177.260 1.00 16.81 103 ASN A N 1
ATOM 778 C CA . ASN A 1 128 ? 633.188 19.198 177.461 1.00 18.51 103 ASN A CA 1
ATOM 779 C C . ASN A 1 128 ? 634.307 19.136 176.419 1.00 20.46 103 ASN A C 1
ATOM 780 O O . ASN A 1 128 ? 635.030 18.145 176.329 1.00 22.13 103 ASN A O 1
ATOM 785 N N . ILE A 1 129 ? 634.440 20.189 175.625 1.00 19.06 104 ILE A N 1
ATOM 786 C CA . ILE A 1 129 ? 635.465 20.225 174.589 1.00 19.43 104 ILE A CA 1
ATOM 787 C C . ILE A 1 129 ? 636.650 21.018 175.100 1.00 18.64 104 ILE A C 1
ATOM 788 O O . ILE A 1 129 ? 636.550 22.217 175.324 1.00 20.89 104 ILE A O 1
ATOM 793 N N . ALA A 1 130 ? 637.763 20.336 175.317 1.00 15.68 105 ALA A N 1
ATOM 794 C CA . ALA A 1 130 ? 638.909 20.954 175.949 1.00 20.55 105 ALA A CA 1
ATOM 795 C C . ALA A 1 130 ? 639.787 21.644 174.909 1.00 21.64 105 ALA A C 1
ATOM 796 O O . ALA A 1 130 ? 639.805 21.242 173.748 1.00 24.02 105 ALA A O 1
ATOM 798 N N . PRO A 1 131 ? 640.494 22.703 175.311 1.00 20.44 106 PRO A N 1
ATOM 799 C CA . PRO A 1 131 ? 641.481 23.303 174.406 1.00 21.42 106 PRO A CA 1
ATOM 800 C C . PRO A 1 131 ? 642.633 22.322 174.172 1.00 26.84 106 PRO A C 1
ATOM 801 O O . PRO A 1 131 ? 642.896 21.497 175.033 1.00 32.64 106 PRO A O 1
ATOM 805 N N . GLY A 1 132 ? 643.303 22.389 173.030 1.00 32.64 107 GLY A N 1
ATOM 806 C CA . GLY A 1 132 ? 644.370 21.442 172.748 1.00 27.56 107 GLY A CA 1
ATOM 807 C C . GLY A 1 132 ? 644.003 20.426 171.682 1.00 33.01 107 GLY A C 1
ATOM 808 O O . GLY A 1 132 ? 643.338 20.754 170.706 1.00 29.57 107 GLY A O 1
ATOM 809 N N . LYS A 1 133 ? 644.429 19.181 171.873 1.00 38.65 108 LYS A N 1
ATOM 810 C CA . LYS A 1 133 ? 644.356 18.191 170.806 1.00 35.43 108 LYS A CA 1
ATOM 811 C C . LYS A 1 133 ? 642.910 17.906 170.389 1.00 34.57 108 LYS A C 1
ATOM 812 O O . LYS A 1 133 ? 641.959 18.184 171.118 1.00 34.72 108 LYS A O 1
ATOM 818 N N . GLN A 1 134 ? 642.749 17.397 169.181 1.00 27.77 109 GLN A N 1
ATOM 819 C CA . GLN A 1 134 ? 641.440 16.991 168.723 1.00 30.11 109 GLN A CA 1
ATOM 820 C C . GLN A 1 134 ? 640.891 15.859 169.607 1.00 24.27 109 GLN A C 1
ATOM 821 O O . GLN A 1 134 ? 641.610 14.938 169.973 1.00 26.34 109 GLN A O 1
ATOM 827 N N . GLN A 1 135 ? 639.626 15.992 169.990 1.00 26.41 110 GLN A N 1
ATOM 828 C CA . GLN A 1 135 ? 638.837 14.930 170.622 1.00 26.97 110 GLN A CA 1
ATOM 829 C C . GLN A 1 135 ? 637.845 14.260 169.686 1.00 22.60 110 GLN A C 1
ATOM 830 O O . GLN A 1 135 ? 637.241 14.946 168.891 1.00 25.53 110 GLN A O 1
ATOM 836 N N . SER A 1 136 ? 637.587 12.969 169.863 1.00 23.70 111 SER A N 1
ATOM 837 C CA . SER A 1 136 ? 636.420 12.330 169.244 1.00 23.37 111 SER A CA 1
ATOM 838 C C . SER A 1 136 ? 635.298 12.204 170.261 1.00 25.15 111 SER A C 1
ATOM 839 O O . SER A 1 136 ? 635.544 11.805 171.386 1.00 26.26 111 SER A O 1
ATOM 842 N N . PHE A 1 137 ? 634.072 12.541 169.869 1.00 21.12 112 PHE A N 1
ATOM 843 C CA . PHE A 1 137 ? 632.935 12.488 170.778 1.00 18.37 112 PHE A CA 1
ATOM 844 C C . PHE A 1 137 ? 631.874 11.530 170.264 1.00 19.54 112 PHE A C 1
ATOM 845 O O . PHE A 1 137 ? 631.593 11.494 169.082 1.00 25.61 112 PHE A O 1
ATOM 853 N N . MET A 1 138 ? 631.301 10.742 171.168 1.00 20.56 113 MET A N 1
ATOM 854 C CA . MET A 1 138 ? 630.329 9.716 170.811 1.00 17.78 113 MET A CA 1
ATOM 855 C C . MET A 1 138 ? 629.056 9.870 171.627 1.00 22.46 113 MET A C 1
ATOM 856 O O . MET A 1 138 ? 629.108 9.976 172.851 1.00 22.68 113 MET A O 1
ATOM 861 N N . VAL A 1 139 ? 627.918 9.890 170.949 1.00 21.58 114 VAL A N 1
ATOM 862 C CA . VAL A 1 139 ? 626.632 9.900 171.623 1.00 21.46 114 VAL A CA 1
ATOM 863 C C . VAL A 1 139 ? 625.915 8.587 171.306 1.00 27.86 114 VAL A C 1
ATOM 864 O O . VAL A 1 139 ? 625.448 8.388 170.187 1.00 26.15 114 VAL A O 1
ATOM 868 N N . GLU A 1 140 ? 625.855 7.686 172.287 1.00 26.88 115 GLU A N 1
ATOM 869 C CA . GLU A 1 140 ? 625.347 6.344 172.047 1.00 23.92 115 GLU A CA 1
ATOM 870 C C . GLU A 1 140 ? 623.840 6.324 172.055 1.00 25.22 115 GLU A C 1
ATOM 871 O O . GLU A 1 140 ? 623.209 6.665 173.044 1.00 28.33 115 GLU A O 1
ATOM 877 N N . LEU A 1 141 ? 623.273 5.925 170.928 1.00 28.46 116 LEU A N 1
ATOM 878 C CA . LEU A 1 141 ? 621.834 5.929 170.746 1.00 29.62 116 LEU A CA 1
ATOM 879 C C . LEU A 1 141 ? 621.257 4.519 170.865 1.00 26.62 116 LEU A C 1
ATOM 880 O O . LEU A 1 141 ? 620.055 4.345 170.971 1.00 30.91 116 LEU A O 1
ATOM 885 N N . LYS A 1 142 ? 622.119 3.515 170.830 1.00 27.95 117 LYS A N 1
ATOM 886 C CA . LYS A 1 142 ? 621.682 2.145 171.050 1.00 31.10 117 LYS A CA 1
ATOM 887 C C . LYS A 1 142 ? 622.837 1.316 171.583 1.00 31.83 117 LYS A C 1
ATOM 888 O O . LYS A 1 142 ? 623.972 1.450 171.121 1.00 32.34 117 LYS A O 1
ATOM 894 N N . GLY A 1 143 ? 622.543 0.474 172.569 1.00 33.65 118 GLY A N 1
ATOM 895 C CA . GLY A 1 143 ? 623.542 -0.403 173.152 1.00 32.77 118 GLY A CA 1
ATOM 896 C C . GLY A 1 143 ? 622.960 -1.725 173.618 1.00 31.91 118 GLY A C 1
ATOM 897 O O . GLY A 1 143 ? 623.635 -2.753 173.563 1.00 39.48 118 GLY A O 1
ATOM 898 N N . GLY A 1 148 ? 619.052 -2.721 178.346 1.00 36.92 123 GLY A N 1
ATOM 899 C CA . GLY A 1 148 ? 619.882 -1.620 177.894 1.00 45.57 123 GLY A CA 1
ATOM 900 C C . GLY A 1 148 ? 619.455 -0.317 178.539 1.00 44.38 123 GLY A C 1
ATOM 901 O O . GLY A 1 148 ? 619.421 -0.211 179.762 1.00 52.34 123 GLY A O 1
ATOM 902 N N . GLY A 1 149 ? 619.160 0.690 177.726 1.00 44.36 124 GLY A N 1
ATOM 903 C CA . GLY A 1 149 ? 619.420 0.635 176.304 1.00 38.66 124 GLY A CA 1
ATOM 904 C C . GLY A 1 149 ? 620.806 1.188 176.063 1.00 32.53 124 GLY A C 1
ATOM 905 O O . GLY A 1 149 ? 621.797 0.499 176.245 1.00 36.28 124 GLY A O 1
ATOM 906 N N . ALA A 1 150 ? 620.877 2.450 175.673 1.00 32.48 125 ALA A N 1
ATOM 907 C CA . ALA A 1 150 ? 622.154 3.097 175.422 1.00 28.18 125 ALA A CA 1
ATOM 908 C C . ALA A 1 150 ? 622.955 3.241 176.708 1.00 25.29 125 ALA A C 1
ATOM 909 O O . ALA A 1 150 ? 622.383 3.444 177.768 1.00 28.17 125 ALA A O 1
ATOM 911 N N . CYS A 1 151 ? 624.277 3.146 176.613 1.00 26.83 126 CYS A N 1
ATOM 912 C CA . CYS A 1 151 ? 625.131 3.286 177.787 1.00 27.06 126 CYS A CA 1
ATOM 913 C C . CYS A 1 151 ? 624.964 4.658 178.439 1.00 27.70 126 CYS A C 1
ATOM 914 O O . CYS A 1 151 ? 624.698 5.644 177.760 1.00 28.64 126 CYS A O 1
ATOM 917 N N . ASN A 1 152 ? 625.112 4.704 179.758 1.00 25.61 127 ASN A N 1
ATOM 918 C CA . ASN A 1 152 ? 624.978 5.945 180.513 1.00 23.74 127 ASN A CA 1
ATOM 919 C C . ASN A 1 152 ? 625.363 5.741 181.973 1.00 25.33 127 ASN A C 1
ATOM 920 O O . ASN A 1 152 ? 625.310 4.621 182.473 1.00 24.71 127 ASN A O 1
ATOM 925 N N . TYR A 1 153 ? 625.728 6.824 182.654 1.00 24.27 128 TYR A N 1
ATOM 926 C CA . TYR A 1 153 ? 626.014 6.784 184.088 1.00 23.89 128 TYR A CA 1
ATOM 927 C C . TYR A 1 153 ? 624.979 7.581 184.895 1.00 24.38 128 TYR A C 1
ATOM 928 O O . TYR A 1 153 ? 625.276 8.119 185.966 1.00 25.91 128 TYR A O 1
ATOM 937 N N . ALA A 1 154 ? 623.760 7.653 184.389 1.00 23.02 129 ALA A N 1
ATOM 938 C CA . ALA A 1 154 ? 622.764 8.501 185.019 1.00 25.12 129 ALA A CA 1
ATOM 939 C C . ALA A 1 154 ? 621.560 7.714 185.492 1.00 23.64 129 ALA A C 1
ATOM 940 O O . ALA A 1 154 ? 620.489 8.273 185.652 1.00 28.13 129 ALA A O 1
ATOM 942 N N . SER A 1 155 ? 621.727 6.412 185.707 1.00 25.89 130 SER A N 1
ATOM 943 C CA . SER A 1 155 ? 620.598 5.574 186.073 1.00 24.26 130 SER A CA 1
ATOM 944 C C . SER A 1 155 ? 620.800 4.857 187.402 1.00 26.91 130 SER A C 1
ATOM 945 O O . SER A 1 155 ? 620.057 3.944 187.726 1.00 27.16 130 SER A O 1
ATOM 948 N N . GLY A 1 156 ? 621.794 5.274 188.174 1.00 28.61 131 GLY A N 1
ATOM 949 C CA . GLY A 1 156 ? 622.074 4.614 189.432 1.00 28.27 131 GLY A CA 1
ATOM 950 C C . GLY A 1 156 ? 622.545 3.200 189.166 1.00 26.98 131 GLY A C 1
ATOM 951 O O . GLY A 1 156 ? 623.403 2.987 188.325 1.00 25.17 131 GLY A O 1
ATOM 952 N N . LEU A 1 157 ? 621.966 2.227 189.857 1.00 26.99 132 LEU A N 1
ATOM 953 C CA . LEU A 1 157 ? 622.421 0.853 189.700 1.00 29.64 132 LEU A CA 1
ATOM 954 C C . LEU A 1 157 ? 621.961 0.203 188.399 1.00 29.95 132 LEU A C 1
ATOM 955 O O . LEU A 1 157 ? 622.388 -0.903 188.069 1.00 31.64 132 LEU A O 1
ATOM 960 N N . ARG A 1 158 ? 621.106 0.881 187.647 1.00 30.90 133 ARG A N 1
ATOM 961 C CA . ARG A 1 158 ? 620.713 0.360 186.341 1.00 34.46 133 ARG A CA 1
ATOM 962 C C . ARG A 1 158 ? 621.477 1.052 185.199 1.00 31.15 133 ARG A C 1
ATOM 963 O O . ARG A 1 158 ? 621.102 0.948 184.044 1.00 32.59 133 ARG A O 1
ATOM 971 N N . SER A 1 159 ? 622.548 1.757 185.532 1.00 26.94 134 SER A N 1
ATOM 972 C CA . SER A 1 159 ? 623.421 2.305 184.512 1.00 27.92 134 SER A CA 1
ATOM 973 C C . SER A 1 159 ? 624.079 1.184 183.706 1.00 30.37 134 SER A C 1
ATOM 974 O O . SER A 1 159 ? 624.308 0.086 184.209 1.00 29.20 134 SER A O 1
ATOM 977 N N . ASN A 1 160 ? 624.362 1.462 182.442 1.00 28.55 135 ASN A N 1
ATOM 978 C CA . ASN A 1 160 ? 625.225 0.602 181.658 1.00 29.35 135 ASN A CA 1
ATOM 979 C C . ASN A 1 160 ? 626.433 1.435 181.274 1.00 28.09 135 ASN A C 1
ATOM 980 O O . ASN A 1 160 ? 626.338 2.288 180.412 1.00 29.34 135 ASN A O 1
ATOM 985 N N . PRO A 1 161 ? 627.572 1.202 181.928 1.00 27.82 136 PRO A N 1
ATOM 986 C CA . PRO A 1 161 ? 628.715 2.102 181.771 1.00 28.62 136 PRO A CA 1
ATOM 987 C C . PRO A 1 161 ? 629.153 2.295 180.321 1.00 28.62 136 PRO A C 1
ATOM 988 O O . PRO A 1 161 ? 629.232 1.336 179.564 1.00 30.78 136 PRO A O 1
ATOM 992 N N . CYS A 1 162 ? 629.380 3.547 179.944 1.00 28.55 137 CYS A N 1
ATOM 993 C CA . CYS A 1 162 ? 630.092 3.874 178.720 1.00 31.53 137 CYS A CA 1
ATOM 994 C C . CYS A 1 162 ? 631.578 3.682 178.955 1.00 33.74 137 CYS A C 1
ATOM 995 O O . CYS A 1 162 ? 632.049 3.815 180.089 1.00 32.06 137 CYS A O 1
ATOM 998 N N . PRO A 1 163 ? 632.322 3.376 177.888 1.00 31.79 138 PRO A N 1
ATOM 999 C CA . PRO A 1 163 ? 633.779 3.371 177.999 1.00 37.62 138 PRO A CA 1
ATOM 1000 C C . PRO A 1 163 ? 634.285 4.657 178.639 1.00 34.03 138 PRO A C 1
ATOM 1001 O O . PRO A 1 163 ? 633.839 5.727 178.245 1.00 38.42 138 PRO A O 1
ATOM 1005 N N . TRP A 1 164 ? 635.149 4.553 179.643 1.00 35.23 139 TRP A N 1
ATOM 1006 C CA . TRP A 1 164 ? 635.807 5.726 180.219 1.00 38.96 139 TRP A CA 1
ATOM 1007 C C . TRP A 1 164 ? 637.323 5.550 180.047 1.00 41.39 139 TRP A C 1
ATOM 1008 O O . TRP A 1 164 ? 637.778 4.449 179.740 1.00 45.54 139 TRP A O 1
ATOM 1019 N N . GLY A 1 165 ? 638.101 6.617 180.221 1.00 48.44 140 GLY A N 1
ATOM 1020 C CA . GLY A 1 165 ? 639.550 6.532 180.085 1.00 50.29 140 GLY A CA 1
ATOM 1021 C C . GLY A 1 165 ? 639.941 6.167 178.668 1.00 53.98 140 GLY A C 1
ATOM 1022 O O . GLY A 1 165 ? 641.067 5.713 178.409 1.00 57.80 140 GLY A O 1
ATOM 1023 N N . THR A 1 166 ? 638.974 6.341 177.771 1.00 51.06 141 THR A N 1
ATOM 1024 C CA . THR A 1 166 ? 639.073 6.059 176.346 1.00 46.76 141 THR A CA 1
ATOM 1025 C C . THR A 1 166 ? 639.501 7.319 175.586 1.00 47.14 141 THR A C 1
ATOM 1026 O O . THR A 1 166 ? 639.512 8.415 176.169 1.00 49.06 141 THR A O 1
ATOM 1030 N N . LYS A 1 167 ? 639.900 7.181 174.322 1.00 48.10 142 LYS A N 1
ATOM 1031 C CA . LYS A 1 167 ? 640.316 8.364 173.573 1.00 52.81 142 LYS A CA 1
ATOM 1032 C C . LYS A 1 167 ? 639.100 9.015 172.929 1.00 44.63 142 LYS A C 1
ATOM 1033 O O . LYS A 1 167 ? 639.043 10.246 172.818 1.00 46.36 142 LYS A O 1
ATOM 1039 N N . ASP A 1 168 ? 638.129 8.199 172.526 1.00 40.63 143 ASP A N 1
ATOM 1040 C CA . ASP A 1 168 ? 636.811 8.726 172.228 1.00 35.55 143 ASP A CA 1
ATOM 1041 C C . ASP A 1 168 ? 636.163 9.152 173.555 1.00 33.79 143 ASP A C 1
ATOM 1042 O O . ASP A 1 168 ? 636.169 8.395 174.510 1.00 29.60 143 ASP A O 1
ATOM 1047 N N . VAL A 1 169 ? 635.603 10.353 173.605 1.00 29.15 144 VAL A N 1
ATOM 1048 C CA . VAL A 1 169 ? 634.796 10.795 174.724 1.00 26.80 144 VAL A CA 1
ATOM 1049 C C . VAL A 1 169 ? 633.361 10.365 174.490 1.00 22.26 144 VAL A C 1
ATOM 1050 O O . VAL A 1 169 ? 632.771 10.709 173.461 1.00 22.94 144 VAL A O 1
ATOM 1054 N N . TYR A 1 170 ? 632.806 9.610 175.431 1.00 22.74 145 TYR A N 1
ATOM 1055 C CA . TYR A 1 170 ? 631.400 9.259 175.390 1.00 20.19 145 TYR A CA 1
ATOM 1056 C C . TYR A 1 170 ? 630.567 10.333 176.090 1.00 18.89 145 TYR A C 1
ATOM 1057 O O . TYR A 1 170 ? 630.755 10.602 177.265 1.00 20.60 145 TYR A O 1
ATOM 1066 N N . ALA A 1 171 ? 629.680 10.971 175.335 1.00 18.51 146 ALA A N 1
ATOM 1067 C CA . ALA A 1 171 ? 628.865 12.071 175.838 1.00 19.23 146 ALA A CA 1
ATOM 1068 C C . ALA A 1 171 ? 628.055 11.653 177.060 1.00 19.03 146 ALA A C 1
ATOM 1069 O O . ALA A 1 171 ? 627.610 10.526 177.153 1.00 18.13 146 ALA A O 1
ATOM 1071 N N . THR A 1 172 ? 627.876 12.576 177.997 1.00 21.59 147 THR A N 1
ATOM 1072 C CA . THR A 1 172 ? 627.152 12.293 179.232 1.00 20.93 147 THR A CA 1
ATOM 1073 C C . THR A 1 172 ? 625.658 12.486 179.059 1.00 20.40 147 THR A C 1
ATOM 1074 O O . THR A 1 172 ? 625.227 13.573 178.693 1.00 21.35 147 THR A O 1
ATOM 1078 N N . TRP A 1 173 ? 624.863 11.458 179.356 1.00 18.82 148 TRP A N 1
ATOM 1079 C CA . TRP A 1 173 ? 623.424 11.587 179.258 1.00 17.89 148 TRP A CA 1
ATOM 1080 C C . TRP A 1 173 ? 622.863 12.553 180.312 1.00 20.59 148 TRP A C 1
ATOM 1081 O O . TRP A 1 173 ? 623.103 12.387 181.507 1.00 20.77 148 TRP A O 1
ATOM 1092 N N . MET A 1 174 ? 622.102 13.547 179.857 1.00 20.30 149 MET A N 1
ATOM 1093 C CA . MET A 1 174 ? 621.655 14.649 180.716 1.00 19.36 149 MET A CA 1
ATOM 1094 C C . MET A 1 174 ? 620.145 14.737 180.926 1.00 23.42 149 MET A C 1
ATOM 1095 O O . MET A 1 174 ? 619.687 14.835 182.057 1.00 28.20 149 MET A O 1
ATOM 1100 N N . TRP A 1 175 ? 619.388 14.762 179.832 1.00 23.46 150 TRP A N 1
ATOM 1101 C CA . TRP A 1 175 ? 617.949 15.041 179.877 1.00 25.58 150 TRP A CA 1
ATOM 1102 C C . TRP A 1 175 ? 617.215 14.261 178.813 1.00 25.58 150 TRP A C 1
ATOM 1103 O O . TRP A 1 175 ? 617.811 13.813 177.844 1.00 20.89 150 TRP A O 1
ATOM 1114 N N . GLY A 1 176 ? 615.901 14.150 178.986 1.00 31.38 151 GLY A N 1
ATOM 1115 C CA . GLY A 1 176 ? 615.033 13.592 177.971 1.00 27.10 151 GLY A CA 1
ATOM 1116 C C . GLY A 1 176 ? 614.874 12.094 178.113 1.00 29.92 151 GLY A C 1
ATOM 1117 O O . GLY A 1 176 ? 614.860 11.563 179.217 1.00 34.02 151 GLY A O 1
ATOM 1118 N N . ALA A 1 177 ? 614.747 11.418 176.981 1.00 27.83 152 ALA A N 1
ATOM 1119 C CA . ALA A 1 177 ? 614.551 9.985 176.960 1.00 31.75 152 ALA A CA 1
ATOM 1120 C C . ALA A 1 177 ? 615.831 9.301 176.526 1.00 32.20 152 ALA A C 1
ATOM 1121 O O . ALA A 1 177 ? 616.489 9.744 175.590 1.00 30.89 152 ALA A O 1
ATOM 1123 N N . LEU A 1 178 ? 616.180 8.213 177.200 1.00 30.28 153 LEU A N 1
ATOM 1124 C CA . LEU A 1 178 ? 617.391 7.493 176.870 1.00 28.50 153 LEU A CA 1
ATOM 1125 C C . LEU A 1 178 ? 617.260 6.790 175.532 1.00 27.91 153 LEU A C 1
ATOM 1126 O O . LEU A 1 178 ? 618.192 6.759 174.732 1.00 28.46 153 LEU A O 1
ATOM 1131 N N . ASN A 1 179 ? 616.100 6.197 175.307 1.00 31.89 154 ASN A N 1
ATOM 1132 C CA . ASN A 1 179 ? 615.854 5.472 174.074 1.00 32.35 154 ASN A CA 1
ATOM 1133 C C . ASN A 1 179 ? 614.734 6.123 173.287 1.00 30.65 154 ASN A C 1
ATOM 1134 O O . ASN A 1 179 ? 613.606 6.202 173.754 1.00 32.53 154 ASN A O 1
ATOM 1139 N N . ILE A 1 180 ? 615.070 6.618 172.102 1.00 31.02 155 ILE A N 1
ATOM 1140 C CA . ILE A 1 180 ? 614.110 7.328 171.265 1.00 33.95 155 ILE A CA 1
ATOM 1141 C C . ILE A 1 180 ? 613.807 6.502 170.027 1.00 32.11 155 ILE A C 1
ATOM 1142 O O . ILE A 1 180 ? 614.459 5.491 169.773 1.00 32.04 155 ILE A O 1
ATOM 1147 N N . ASP A 1 181 ? 612.820 6.929 169.253 1.00 34.34 156 ASP A N 1
ATOM 1148 C CA . ASP A 1 181 ? 612.488 6.223 168.024 1.00 36.07 156 ASP A CA 1
ATOM 1149 C C . ASP A 1 181 ? 613.553 6.454 166.953 1.00 33.20 156 ASP A C 1
ATOM 1150 O O . ASP A 1 181 ? 613.510 7.437 166.220 1.00 37.77 156 ASP A O 1
ATOM 1155 N N . LEU A 1 182 ? 614.491 5.522 166.863 1.00 30.60 157 LEU A N 1
ATOM 1156 C CA . LEU A 1 182 ? 615.626 5.615 165.956 1.00 35.64 157 LEU A CA 1
ATOM 1157 C C . LEU A 1 182 ? 615.234 5.433 164.491 1.00 35.88 157 LEU A C 1
ATOM 1158 O O . LEU A 1 182 ? 616.048 5.614 163.599 1.00 35.92 157 LEU A O 1
ATOM 1163 N N . SER A 1 183 ? 613.983 5.067 164.251 1.00 35.61 158 SER A N 1
ATOM 1164 C CA . SER A 1 183 ? 613.504 4.846 162.897 1.00 36.80 158 SER A CA 1
ATOM 1165 C C . SER A 1 183 ? 613.081 6.156 162.241 1.00 36.89 158 SER A C 1
ATOM 1166 O O . SER A 1 183 ? 612.891 6.222 161.032 1.00 39.64 158 SER A O 1
ATOM 1169 N N . ALA A 1 184 ? 612.923 7.191 163.053 1.00 35.57 159 ALA A N 1
ATOM 1170 C CA . ALA A 1 184 ? 612.432 8.477 162.575 1.00 38.23 159 ALA A CA 1
ATOM 1171 C C . ALA A 1 184 ? 613.102 9.629 163.317 1.00 33.66 159 ALA A C 1
ATOM 1172 O O . ALA A 1 184 ? 612.470 10.328 164.106 1.00 34.49 159 ALA A O 1
ATOM 1174 N N . ILE A 1 185 ? 614.390 9.815 163.052 1.00 34.71 160 ILE A N 1
ATOM 1175 C CA . ILE A 1 185 ? 615.167 10.882 163.674 1.00 34.26 160 ILE A CA 1
ATOM 1176 C C . ILE A 1 185 ? 615.110 12.139 162.800 1.00 33.55 160 ILE A C 1
ATOM 1177 O O . ILE A 1 185 ? 615.521 12.114 161.646 1.00 32.59 160 ILE A O 1
ATOM 1182 N N . SER A 1 186 ? 614.578 13.226 163.353 1.00 31.93 161 SER A N 1
ATOM 1183 C CA . SER A 1 186 ? 614.247 14.403 162.556 1.00 34.71 161 SER A CA 1
ATOM 1184 C C . SER A 1 186 ? 615.193 15.604 162.711 1.00 34.05 161 SER A C 1
ATOM 1185 O O . SER A 1 186 ? 615.207 16.484 161.861 1.00 35.30 161 SER A O 1
ATOM 1188 N N . LYS A 1 187 ? 615.975 15.648 163.779 1.00 29.07 162 LYS A N 1
ATOM 1189 C CA . LYS A 1 187 ? 616.831 16.802 164.020 1.00 27.93 162 LYS A CA 1
ATOM 1190 C C . LYS A 1 187 ? 617.912 16.522 165.057 1.00 28.85 162 LYS A C 1
ATOM 1191 O O . LYS A 1 187 ? 617.674 15.824 166.033 1.00 28.60 162 LYS A O 1
ATOM 1197 N N . ILE A 1 188 ? 619.099 17.078 164.841 1.00 23.10 163 ILE A N 1
ATOM 1198 C CA . ILE A 1 188 ? 620.116 17.116 165.870 1.00 23.21 163 ILE A CA 1
ATOM 1199 C C . ILE A 1 188 ? 620.477 18.568 166.167 1.00 25.78 163 ILE A C 1
ATOM 1200 O O . ILE A 1 188 ? 620.669 19.360 165.251 1.00 26.15 163 ILE A O 1
ATOM 1205 N N . GLU A 1 189 ? 620.543 18.923 167.445 1.00 22.89 164 GLU A N 1
ATOM 1206 C CA . GLU A 1 189 ? 620.943 20.267 167.831 1.00 21.89 164 GLU A CA 1
ATOM 1207 C C . GLU A 1 189 ? 622.207 20.282 168.672 1.00 21.54 164 GLU A C 1
ATOM 1208 O O . GLU A 1 189 ? 622.280 19.650 169.732 1.00 22.25 164 GLU A O 1
ATOM 1214 N N . LEU A 1 190 ? 623.207 20.999 168.174 1.00 20.77 165 LEU A N 1
ATOM 1215 C CA . LEU A 1 190 ? 624.429 21.285 168.920 1.00 17.54 165 LEU A CA 1
ATOM 1216 C C . LEU A 1 190 ? 624.270 22.640 169.621 1.00 21.59 165 LEU A C 1
ATOM 1217 O O . LEU A 1 190 ? 624.305 23.676 168.982 1.00 23.42 165 LEU A O 1
ATOM 1222 N N . SER A 1 191 ? 624.099 22.613 170.935 1.00 19.47 166 SER A N 1
ATOM 1223 C CA . SER A 1 191 ? 623.713 23.789 171.700 1.00 20.48 166 SER A CA 1
ATOM 1224 C C . SER A 1 191 ? 624.827 24.228 172.637 1.00 20.77 166 SER A C 1
ATOM 1225 O O . SER A 1 191 ? 625.434 23.417 173.349 1.00 19.78 166 SER A O 1
ATOM 1228 N N . ILE A 1 192 ? 625.109 25.518 172.601 1.00 17.60 167 ILE A N 1
ATOM 1229 C CA . ILE A 1 192 ? 626.010 26.145 173.539 1.00 18.31 167 ILE A CA 1
ATOM 1230 C C . ILE A 1 192 ? 625.209 27.259 174.184 1.00 20.47 167 ILE A C 1
ATOM 1231 O O . ILE A 1 192 ? 624.785 28.202 173.503 1.00 22.21 167 ILE A O 1
ATOM 1236 N N . HIS A 1 193 ? 624.950 27.135 175.480 1.00 17.29 168 HIS A N 1
ATOM 1237 C CA . HIS A 1 193 ? 624.077 28.097 176.132 1.00 20.24 168 HIS A CA 1
ATOM 1238 C C . HIS A 1 193 ? 624.473 28.366 177.570 1.00 19.67 168 HIS A C 1
ATOM 1239 O O . HIS A 1 193 ? 625.253 27.629 178.157 1.00 17.90 168 HIS A O 1
ATOM 1246 N N . GLY A 1 194 ? 623.945 29.456 178.112 1.00 17.08 169 GLY A N 1
ATOM 1247 C CA . GLY A 1 194 ? 624.202 29.853 179.479 1.00 17.17 169 GLY A CA 1
ATOM 1248 C C . GLY A 1 194 ? 625.664 30.172 179.749 1.00 21.46 169 GLY A C 1
ATOM 1249 O O . GLY A 1 194 ? 626.148 30.020 180.867 1.00 19.02 169 GLY A O 1
ATOM 1250 N N . SER A 1 195 ? 626.375 30.609 178.724 1.00 16.79 170 SER A N 1
ATOM 1251 C CA . SER A 1 195 ? 627.802 30.819 178.867 1.00 17.94 170 SER A CA 1
ATOM 1252 C C . SER A 1 195 ? 628.141 32.285 179.128 1.00 18.29 170 SER A C 1
ATOM 1253 O O . SER A 1 195 ? 627.384 33.169 178.752 1.00 19.00 170 SER A O 1
ATOM 1256 N N . LEU A 1 196 ? 629.281 32.537 179.771 1.00 18.23 171 LEU A N 1
ATOM 1257 C CA . LEU A 1 196 ? 629.736 33.911 179.982 1.00 19.13 171 LEU A CA 1
ATOM 1258 C C . LEU A 1 196 ? 630.703 34.352 178.888 1.00 21.77 171 LEU A C 1
ATOM 1259 O O . LEU A 1 196 ? 631.174 35.491 178.879 1.00 23.15 171 LEU A O 1
ATOM 1264 N N . LEU A 1 197 ? 630.986 33.445 177.961 1.00 22.51 172 LEU A N 1
ATOM 1265 C CA . LEU A 1 197 ? 632.020 33.671 176.968 1.00 20.60 172 LEU A CA 1
ATOM 1266 C C . LEU A 1 197 ? 631.573 33.209 175.600 1.00 20.48 172 LEU A C 1
ATOM 1267 O O . LEU A 1 197 ? 630.671 32.396 175.488 1.00 22.17 172 LEU A O 1
ATOM 1272 N N . ASP A 1 198 ? 632.204 33.742 174.560 1.00 19.89 173 ASP A N 1
ATOM 1273 C CA . ASP A 1 198 ? 632.038 33.214 173.217 1.00 19.45 173 ASP A CA 1
ATOM 1274 C C . ASP A 1 198 ? 632.841 31.930 173.103 1.00 16.52 173 ASP A C 1
ATOM 1275 O O . ASP A 1 198 ? 633.681 31.659 173.939 1.00 21.96 173 ASP A O 1
ATOM 1280 N N . HIS A 1 199 ? 632.591 31.136 172.077 1.00 16.59 174 HIS A N 1
ATOM 1281 C CA . HIS A 1 199 ? 633.404 29.946 171.864 1.00 19.18 174 HIS A CA 1
ATOM 1282 C C . HIS A 1 199 ? 633.723 29.755 170.386 1.00 18.78 174 HIS A C 1
ATOM 1283 O O . HIS A 1 199 ? 632.879 29.972 169.526 1.00 19.05 174 HIS A O 1
ATOM 1290 N N . HIS A 1 200 ? 634.958 29.357 170.104 1.00 17.33 175 HIS A N 1
ATOM 1291 C CA . HIS A 1 200 ? 635.402 29.121 168.736 1.00 18.92 175 HIS A CA 1
ATOM 1292 C C . HIS A 1 200 ? 635.756 27.650 168.543 1.00 19.52 175 HIS A C 1
ATOM 1293 O O . HIS A 1 200 ? 636.762 27.197 169.060 1.00 20.96 175 HIS A O 1
ATOM 1300 N N . LEU A 1 201 ? 634.950 26.910 167.789 1.00 20.13 176 LEU A N 1
ATOM 1301 C CA . LEU A 1 201 ? 635.200 25.486 167.616 1.00 20.59 176 LEU A CA 1
ATOM 1302 C C . LEU A 1 201 ? 635.474 25.083 166.165 1.00 24.59 176 LEU A C 1
ATOM 1303 O O . LEU A 1 201 ? 635.077 25.761 165.219 1.00 24.26 176 LEU A O 1
ATOM 1308 N N . LEU A 1 202 ? 636.156 23.955 166.015 1.00 19.47 177 LEU A N 1
ATOM 1309 C CA . LEU A 1 202 ? 636.328 23.298 164.742 1.00 21.97 177 LEU A CA 1
ATOM 1310 C C . LEU A 1 202 ? 635.626 21.944 164.810 1.00 22.69 177 LEU A C 1
ATOM 1311 O O . LEU A 1 202 ? 635.969 21.129 165.635 1.00 21.85 177 LEU A O 1
ATOM 1316 N N . LEU A 1 203 ? 634.649 21.730 163.939 1.00 25.18 178 LEU A N 1
ATOM 1317 C CA . LEU A 1 203 ? 633.864 20.515 163.898 1.00 20.77 178 LEU A CA 1
ATOM 1318 C C . LEU A 1 203 ? 634.143 19.819 162.576 1.00 25.42 178 LEU A C 1
ATOM 1319 O O . LEU A 1 203 ? 634.221 20.458 161.553 1.00 25.90 178 LEU A O 1
ATOM 1324 N N . SER A 1 204 ? 634.303 18.504 162.604 1.00 24.10 179 SER A N 1
ATOM 1325 C CA . SER A 1 204 ? 634.614 17.724 161.420 1.00 26.05 179 SER A CA 1
ATOM 1326 C C . SER A 1 204 ? 634.176 16.270 161.677 1.00 29.14 179 SER A C 1
ATOM 1327 O O . SER A 1 204 ? 633.890 15.877 162.797 1.00 31.04 179 SER A O 1
ATOM 1330 N N . ASN A 1 205 ? 634.121 15.485 160.613 1.00 29.64 180 ASN A N 1
ATOM 1331 C CA . ASN A 1 205 ? 634.054 14.047 160.725 1.00 29.46 180 ASN A CA 1
ATOM 1332 C C . ASN A 1 205 ? 632.803 13.515 161.408 1.00 28.97 180 ASN A C 1
ATOM 1333 O O . ASN A 1 205 ? 632.842 12.515 162.117 1.00 27.16 180 ASN A O 1
ATOM 1338 N N . PHE A 1 206 ? 631.683 14.147 161.090 1.00 24.83 181 PHE A N 1
ATOM 1339 C CA . PHE A 1 206 ? 630.375 13.634 161.454 1.00 24.77 181 PHE A CA 1
ATOM 1340 C C . PHE A 1 206 ? 630.180 12.274 160.808 1.00 29.29 181 PHE A C 1
ATOM 1341 O O . PHE A 1 206 ? 630.462 12.091 159.628 1.00 31.98 181 PHE A O 1
ATOM 1349 N N . ARG A 1 207 ? 629.678 11.334 161.603 1.00 28.69 182 ARG A N 1
ATOM 1350 C CA . ARG A 1 207 ? 629.614 9.936 161.228 1.00 26.56 182 ARG A CA 1
ATOM 1351 C C . ARG A 1 207 ? 628.699 9.161 162.151 1.00 28.92 182 ARG A C 1
ATOM 1352 O O . ARG A 1 207 ? 628.374 9.621 163.245 1.00 27.40 182 ARG A O 1
ATOM 1360 N N . LEU A 1 208 ? 628.292 7.980 161.694 1.00 28.96 183 LEU A N 1
ATOM 1361 C CA . LEU A 1 208 ? 627.704 6.975 162.559 1.00 28.53 183 LEU A CA 1
ATOM 1362 C C . LEU A 1 208 ? 628.799 5.962 162.853 1.00 30.21 183 LEU A C 1
ATOM 1363 O O . LEU A 1 208 ? 629.527 5.547 161.951 1.00 31.09 183 LEU A O 1
ATOM 1368 N N . GLN A 1 209 ? 628.940 5.596 164.120 1.00 30.04 184 GLN A N 1
ATOM 1369 C CA . GLN A 1 209 ? 630.018 4.716 164.526 1.00 30.13 184 GLN A CA 1
ATOM 1370 C C . GLN A 1 209 ? 629.513 3.579 165.392 1.00 30.22 184 GLN A C 1
ATOM 1371 O O . GLN A 1 209 ? 628.806 3.800 166.369 1.00 31.05 184 GLN A O 1
ATOM 1377 N N . SER A 1 210 ? 629.889 2.364 165.016 1.00 31.50 185 SER A N 1
ATOM 1378 C CA . SER A 1 210 ? 629.549 1.173 165.776 1.00 33.62 185 SER A CA 1
ATOM 1379 C C . SER A 1 210 ? 630.125 1.240 167.184 1.00 36.34 185 SER A C 1
ATOM 1380 O O . SER A 1 210 ? 631.255 1.690 167.396 1.00 31.87 185 SER A O 1
ATOM 1383 N N . SER A 1 211 ? 629.334 0.785 168.146 1.00 38.43 186 SER A N 1
ATOM 1384 C CA . SER A 1 211 ? 629.740 0.804 169.539 1.00 38.76 186 SER A CA 1
ATOM 1385 C C . SER A 1 211 ? 629.961 -0.635 170.009 1.00 38.60 186 SER A C 1
ATOM 1386 O O . SER A 1 211 ? 629.076 -1.476 169.888 1.00 43.64 186 SER A O 1
ATOM 1389 N N . PRO A 1 212 ? 631.157 -0.932 170.515 1.00 36.88 187 PRO A N 1
ATOM 1390 C CA . PRO A 1 212 ? 631.433 -2.281 171.005 1.00 43.92 187 PRO A CA 1
ATOM 1391 C C . PRO A 1 212 ? 630.759 -2.511 172.347 1.00 43.93 187 PRO A C 1
ATOM 1392 O O . PRO A 1 212 ? 630.610 -1.562 173.116 1.00 48.09 187 PRO A O 1
ATOM 1396 N N . ALA A 1 213 ? 630.346 -3.743 172.618 1.00 46.49 188 ALA A N 1
ATOM 1397 C CA . ALA A 1 213 ? 629.748 -4.072 173.907 1.00 47.56 188 ALA A CA 1
ATOM 1398 C C . ALA A 1 213 ? 630.761 -3.863 175.028 1.00 41.95 188 ALA A C 1
ATOM 1399 O O . ALA A 1 213 ? 631.952 -4.129 174.872 1.00 39.24 188 ALA A O 1
ATOM 1401 N N . VAL A 1 214 ? 630.292 -3.354 176.155 1.00 46.68 189 VAL A N 1
ATOM 1402 C CA . VAL A 1 214 ? 631.172 -3.168 177.293 1.00 45.64 189 VAL A CA 1
ATOM 1403 C C . VAL A 1 214 ? 631.146 -4.431 178.144 1.00 39.03 189 VAL A C 1
ATOM 1404 O O . VAL A 1 214 ? 630.082 -4.981 178.396 1.00 42.90 189 VAL A O 1
ATOM 1408 N N . ASP A 1 215 ? 632.328 -4.901 178.534 1.00 41.99 190 ASP A N 1
ATOM 1409 C CA . ASP A 1 215 ? 632.485 -5.955 179.534 1.00 44.79 190 ASP A CA 1
ATOM 1410 C C . ASP A 1 215 ? 631.526 -5.711 180.703 1.00 45.65 190 ASP A C 1
ATOM 1411 O O . ASP A 1 215 ? 631.483 -4.615 181.248 1.00 43.87 190 ASP A O 1
ATOM 1416 N N . PRO A 1 216 ? 630.726 -6.721 181.074 1.00 49.13 191 PRO A N 1
ATOM 1417 C CA . PRO A 1 216 ? 629.805 -6.524 182.204 1.00 47.19 191 PRO A CA 1
ATOM 1418 C C . PRO A 1 216 ? 630.545 -6.220 183.502 1.00 41.76 191 PRO A C 1
ATOM 1419 O O . PRO A 1 216 ? 630.012 -5.532 184.366 1.00 43.62 191 PRO A O 1
ATOM 1423 N N . ASN A 1 217 ? 631.771 -6.714 183.616 1.00 39.40 192 ASN A N 1
ATOM 1424 C CA . ASN A 1 217 ? 632.598 -6.462 184.783 1.00 38.78 192 ASN A CA 1
ATOM 1425 C C . ASN A 1 217 ? 633.588 -5.343 184.523 1.00 39.56 192 ASN A C 1
ATOM 1426 O O . ASN A 1 217 ? 634.652 -5.290 185.141 1.00 35.54 192 ASN A O 1
ATOM 1431 N N . TYR A 1 218 ? 633.223 -4.457 183.598 1.00 40.08 193 TYR A N 1
ATOM 1432 C CA . TYR A 1 218 ? 634.056 -3.327 183.191 1.00 35.57 193 TYR A CA 1
ATOM 1433 C C . TYR A 1 218 ? 634.594 -2.531 184.374 1.00 29.62 193 TYR A C 1
ATOM 1434 O O . TYR A 1 218 ? 635.756 -2.150 184.392 1.00 32.39 193 TYR A O 1
ATOM 1443 N N . LEU A 1 219 ? 633.750 -2.313 185.376 1.00 25.77 194 LEU A N 1
ATOM 1444 C CA . LEU A 1 219 ? 634.107 -1.436 186.481 1.00 28.79 194 LEU A CA 1
ATOM 1445 C C . LEU A 1 219 ? 634.459 -2.180 187.766 1.00 26.41 194 LEU A C 1
ATOM 1446 O O . LEU A 1 219 ? 634.563 -1.576 188.831 1.00 24.15 194 LEU A O 1
ATOM 1451 N N . SER A 1 220 ? 634.649 -3.490 187.663 1.00 25.57 195 SER A N 1
ATOM 1452 C CA . SER A 1 220 ? 635.035 -4.287 188.813 1.00 21.57 195 SER A CA 1
ATOM 1453 C C . SER A 1 220 ? 636.280 -3.715 189.467 1.00 22.63 195 SER A C 1
ATOM 1454 O O . SER A 1 220 ? 637.283 -3.453 188.807 1.00 23.42 195 SER A O 1
ATOM 1457 N N . GLY A 1 221 ? 636.199 -3.496 190.769 1.00 22.07 196 GLY A N 1
ATOM 1458 C CA . GLY A 1 221 ? 637.327 -2.984 191.528 1.00 18.43 196 GLY A CA 1
ATOM 1459 C C . GLY A 1 221 ? 637.763 -1.561 191.212 1.00 22.99 196 GLY A C 1
ATOM 1460 O O . GLY A 1 221 ? 638.910 -1.207 191.472 1.00 22.33 196 GLY A O 1
ATOM 1461 N N . ILE A 1 222 ? 636.863 -0.746 190.663 1.00 19.55 197 ILE A N 1
ATOM 1462 C CA . ILE A 1 222 ? 637.210 0.634 190.289 1.00 21.05 197 ILE A CA 1
ATOM 1463 C C . ILE A 1 222 ? 637.298 1.592 191.485 1.00 21.82 197 ILE A C 1
ATOM 1464 O O . ILE A 1 222 ? 637.868 2.678 191.365 1.00 20.33 197 ILE A O 1
ATOM 1469 N N . ILE A 1 223 ? 636.737 1.209 192.631 1.00 20.01 198 ILE A N 1
ATOM 1470 C CA . ILE A 1 223 ? 636.780 2.064 193.823 1.00 17.51 198 ILE A CA 1
ATOM 1471 C C . ILE A 1 223 ? 637.745 1.540 194.888 1.00 18.26 198 ILE A C 1
ATOM 1472 O O . ILE A 1 223 ? 637.658 0.384 195.290 1.00 20.05 198 ILE A O 1
ATOM 1477 N N . ASP A 1 224 ? 638.660 2.388 195.355 1.00 21.85 199 ASP A N 1
ATOM 1478 C CA . ASP A 1 224 ? 639.617 1.962 196.376 1.00 19.80 199 ASP A CA 1
ATOM 1479 C C . ASP A 1 224 ? 639.020 2.103 197.769 1.00 21.59 199 ASP A C 1
ATOM 1480 O O . ASP A 1 224 ? 637.844 2.427 197.912 1.00 19.15 199 ASP A O 1
ATOM 1485 N N . ARG A 1 225 ? 639.831 1.872 198.798 1.00 21.41 200 ARG A N 1
ATOM 1486 C CA . ARG A 1 225 ? 639.300 1.832 200.152 1.00 20.67 200 ARG A CA 1
ATOM 1487 C C . ARG A 1 225 ? 638.938 3.205 200.713 1.00 18.79 200 ARG A C 1
ATOM 1488 O O . ARG A 1 225 ? 638.318 3.295 201.762 1.00 17.93 200 ARG A O 1
ATOM 1496 N N . PHE A 1 226 ? 639.343 4.258 200.014 1.00 20.30 201 PHE A N 1
ATOM 1497 C CA . PHE A 1 226 ? 639.057 5.629 200.423 1.00 17.89 201 PHE A CA 1
ATOM 1498 C C . PHE A 1 226 ? 637.820 6.189 199.723 1.00 18.12 201 PHE A C 1
ATOM 1499 O O . PHE A 1 226 ? 637.369 7.296 200.018 1.00 17.63 201 PHE A O 1
ATOM 1507 N N . GLY A 1 227 ? 637.281 5.410 198.799 1.00 18.48 202 GLY A N 1
ATOM 1508 C CA . GLY A 1 227 ? 636.152 5.845 198.007 1.00 19.92 202 GLY A CA 1
ATOM 1509 C C . GLY A 1 227 ? 636.576 6.463 196.683 1.00 22.16 202 GLY A C 1
ATOM 1510 O O . GLY A 1 227 ? 635.728 6.805 195.870 1.00 19.02 202 GLY A O 1
ATOM 1511 N N . GLN A 1 228 ? 637.884 6.593 196.468 1.00 16.70 203 GLN A N 1
ATOM 1512 C CA . GLN A 1 228 ? 638.399 7.218 195.254 1.00 19.40 203 GLN A CA 1
ATOM 1513 C C . GLN A 1 228 ? 638.392 6.263 194.075 1.00 19.96 203 GLN A C 1
ATOM 1514 O O . GLN A 1 228 ? 638.217 5.057 194.242 1.00 21.01 203 GLN A O 1
ATOM 1520 N N . ASN A 1 229 ? 638.585 6.806 192.877 1.00 19.69 204 ASN A N 1
ATOM 1521 C CA . ASN A 1 229 ? 638.726 5.988 191.682 1.00 17.91 204 ASN A CA 1
ATOM 1522 C C . ASN A 1 229 ? 640.084 5.265 191.736 1.00 21.55 204 ASN A C 1
ATOM 1523 O O . ASN A 1 229 ? 641.132 5.907 191.767 1.00 21.66 204 ASN A O 1
ATOM 1528 N N . ALA A 1 230 ? 640.054 3.933 191.765 1.00 20.63 205 ALA A N 1
ATOM 1529 C CA . ALA A 1 230 ? 641.275 3.122 191.854 1.00 22.83 205 ALA A CA 1
ATOM 1530 C C . ALA A 1 230 ? 642.145 3.175 190.605 1.00 23.13 205 ALA A C 1
ATOM 1531 O O . ALA A 1 230 ? 643.359 3.089 190.700 1.00 26.94 205 ALA A O 1
ATOM 1533 N N . GLN A 1 231 ? 641.524 3.300 189.439 1.00 23.80 206 GLN A N 1
ATOM 1534 C CA . GLN A 1 231 ? 642.228 3.169 188.160 1.00 24.26 206 GLN A CA 1
ATOM 1535 C C . GLN A 1 231 ? 642.642 4.514 187.560 1.00 28.85 206 GLN A C 1
ATOM 1536 O O . GLN A 1 231 ? 643.082 4.581 186.405 1.00 26.49 206 GLN A O 1
ATOM 1542 N N . GLN A 1 232 ? 642.505 5.572 188.357 1.00 25.63 207 GLN A N 1
ATOM 1543 C CA . GLN A 1 232 ? 642.787 6.940 187.917 1.00 23.16 207 GLN A CA 1
ATOM 1544 C C . GLN A 1 232 ? 643.768 7.606 188.858 1.00 21.88 207 GLN A C 1
ATOM 1545 O O . GLN A 1 232 ? 643.731 7.384 190.061 1.00 28.88 207 GLN A O 1
ATOM 1551 N N . GLU A 1 233 ? 644.634 8.439 188.311 1.00 22.96 208 GLU A N 1
ATOM 1552 C CA . GLU A 1 233 ? 645.537 9.226 189.120 1.00 25.02 208 GLU A CA 1
ATOM 1553 C C . GLU A 1 233 ? 645.232 10.702 188.923 1.00 22.93 208 GLU A C 1
ATOM 1554 O O . GLU A 1 233 ? 644.903 11.126 187.824 1.00 25.12 208 GLU A O 1
ATOM 1560 N N . HIS A 1 234 ? 645.331 11.488 189.982 1.00 20.10 209 HIS A N 1
ATOM 1561 C CA . HIS A 1 234 ? 645.148 12.916 189.847 1.00 19.72 209 HIS A CA 1
ATOM 1562 C C . HIS A 1 234 ? 645.910 13.591 190.971 1.00 22.16 209 HIS A C 1
ATOM 1563 O O . HIS A 1 234 ? 646.268 12.944 191.954 1.00 20.13 209 HIS A O 1
ATOM 1570 N N . ALA A 1 235 ? 646.154 14.889 190.812 1.00 23.96 210 ALA A N 1
ATOM 1571 C CA . ALA A 1 235 ? 647.081 15.637 191.658 1.00 23.72 210 ALA A CA 1
ATOM 1572 C C . ALA A 1 235 ? 646.874 15.512 193.167 1.00 24.95 210 ALA A C 1
ATOM 1573 O O . ALA A 1 235 ? 647.844 15.535 193.921 1.00 28.87 210 ALA A O 1
ATOM 1575 N N . GLN A 1 236 ? 645.633 15.415 193.629 1.00 21.71 211 GLN A N 1
ATOM 1576 C CA . GLN A 1 236 ? 645.432 15.390 195.071 1.00 20.89 211 GLN A CA 1
ATOM 1577 C C . GLN A 1 236 ? 644.843 14.067 195.561 1.00 18.66 211 GLN A C 1
ATOM 1578 O O . GLN A 1 236 ? 644.292 13.998 196.652 1.00 20.63 211 GLN A O 1
ATOM 1584 N N . LYS A 1 237 ? 644.985 13.013 194.766 1.00 19.98 212 LYS A N 1
ATOM 1585 C CA . LYS A 1 237 ? 644.546 11.680 195.201 1.00 22.82 212 LYS A CA 1
ATOM 1586 C C . LYS A 1 237 ? 645.295 11.198 196.461 1.00 21.87 212 LYS A C 1
ATOM 1587 O O . LYS A 1 237 ? 646.483 11.451 196.619 1.00 21.90 212 LYS A O 1
ATOM 1593 N N . ILE A 1 238 ? 644.573 10.539 197.366 1.00 23.27 213 ILE A N 1
ATOM 1594 C CA . ILE A 1 238 ? 645.154 9.964 198.581 1.00 18.40 213 ILE A CA 1
ATOM 1595 C C . ILE A 1 238 ? 645.505 8.495 198.357 1.00 19.74 213 ILE A C 1
ATOM 1596 O O . ILE A 1 238 ? 644.650 7.714 197.945 1.00 22.56 213 ILE A O 1
ATOM 1601 N N . HIS A 1 239 ? 646.749 8.114 198.648 1.00 24.20 214 HIS A N 1
ATOM 1602 C CA . HIS A 1 239 ? 647.225 6.745 198.376 1.00 22.97 214 HIS A CA 1
ATOM 1603 C C . HIS A 1 239 ? 647.403 5.852 199.598 1.00 22.22 214 HIS A C 1
ATOM 1604 O O . HIS A 1 239 ? 647.599 4.654 199.452 1.00 28.74 214 HIS A O 1
ATOM 1611 N N . SER A 1 240 ? 647.321 6.414 200.795 1.00 23.75 215 SER A N 1
ATOM 1612 C CA . SER A 1 240 ? 647.468 5.611 202.001 1.00 26.81 215 SER A CA 1
ATOM 1613 C C . SER A 1 240 ? 647.061 6.395 203.234 1.00 25.50 215 SER A C 1
ATOM 1614 O O . SER A 1 240 ? 646.968 7.619 203.187 1.00 24.33 215 SER A O 1
ATOM 1617 N N . GLU A 1 241 ? 646.851 5.689 204.342 1.00 24.11 216 GLU A N 1
ATOM 1618 C CA . GLU A 1 241 ? 646.492 6.351 205.588 1.00 25.50 216 GLU A CA 1
ATOM 1619 C C . GLU A 1 241 ? 647.609 7.270 206.025 1.00 25.69 216 GLU A C 1
ATOM 1620 O O . GLU A 1 241 ? 647.367 8.278 206.677 1.00 27.10 216 GLU A O 1
ATOM 1626 N N . GLN A 1 242 ? 648.836 6.906 205.656 1.00 29.39 217 GLN A N 1
ATOM 1627 C CA . GLN A 1 242 ? 650.006 7.692 206.014 1.00 29.36 217 GLN A CA 1
ATOM 1628 C C . GLN A 1 242 ? 650.010 9.015 205.264 1.00 25.18 217 GLN A C 1
ATOM 1629 O O . GLN A 1 242 ? 650.223 10.069 205.863 1.00 28.76 217 GLN A O 1
ATOM 1635 N N . GLU A 1 243 ? 649.777 8.949 203.957 1.00 25.48 218 GLU A N 1
ATOM 1636 C CA . GLU A 1 243 ? 649.673 10.153 203.145 1.00 25.70 218 GLU A CA 1
ATOM 1637 C C . GLU A 1 243 ? 648.464 10.962 203.595 1.00 23.47 218 GLU A C 1
ATOM 1638 O O . GLU A 1 243 ? 648.518 12.185 203.677 1.00 25.20 218 GLU A O 1
ATOM 1644 N N . LEU A 1 244 ? 647.379 10.267 203.914 1.00 25.32 219 LEU A N 1
ATOM 1645 C CA . LEU A 1 244 ? 646.215 10.920 204.487 1.00 22.13 219 LEU A CA 1
ATOM 1646 C C . LEU A 1 244 ? 646.584 11.722 205.743 1.00 22.41 219 LEU A C 1
ATOM 1647 O O . LEU A 1 244 ? 646.129 12.846 205.903 1.00 23.48 219 LEU A O 1
ATOM 1652 N N . ALA A 1 245 ? 647.434 11.174 206.608 1.00 21.10 220 ALA A N 1
ATOM 1653 C CA . ALA A 1 245 ? 647.799 11.880 207.840 1.00 21.68 220 ALA A CA 1
ATOM 1654 C C . ALA A 1 245 ? 648.739 13.055 207.591 1.00 21.24 220 ALA A C 1
ATOM 1655 O O . ALA A 1 245 ? 648.661 14.057 208.284 1.00 25.85 220 ALA A O 1
ATOM 1657 N N . GLU A 1 246 ? 649.630 12.913 206.616 1.00 23.03 221 GLU A N 1
ATOM 1658 C CA . GLU A 1 246 ? 650.539 13.985 206.210 1.00 24.76 221 GLU A CA 1
ATOM 1659 C C . GLU A 1 246 ? 649.783 15.200 205.679 1.00 21.25 221 GLU A C 1
ATOM 1660 O O . GLU A 1 246 ? 650.032 16.339 206.077 1.00 20.09 221 GLU A O 1
ATOM 1666 N N . VAL A 1 247 ? 648.879 14.931 204.747 1.00 23.24 222 VAL A N 1
ATOM 1667 C CA . VAL A 1 247 ? 648.098 15.962 204.098 1.00 17.61 222 VAL A CA 1
ATOM 1668 C C . VAL A 1 247 ? 647.207 16.656 205.115 1.00 21.17 222 VAL A C 1
ATOM 1669 O O . VAL A 1 247 ? 647.109 17.883 205.140 1.00 24.24 222 VAL A O 1
ATOM 1673 N N . THR A 1 248 ? 646.589 15.874 205.987 1.00 24.20 223 THR A N 1
ATOM 1674 C CA . THR A 1 248 ? 645.768 16.430 207.053 1.00 18.20 223 THR A CA 1
ATOM 1675 C C . THR A 1 248 ? 646.575 17.346 207.969 1.00 24.08 223 THR A C 1
ATOM 1676 O O . THR A 1 248 ? 646.168 18.471 208.247 1.00 20.69 223 THR A O 1
ATOM 1680 N N . LYS A 1 249 ? 647.716 16.853 208.441 1.00 23.34 224 LYS A N 1
ATOM 1681 C CA . LYS A 1 249 ? 648.606 17.649 209.285 1.00 21.38 224 LYS A CA 1
ATOM 1682 C C . LYS A 1 249 ? 648.989 18.949 208.586 1.00 19.70 224 LYS A C 1
ATOM 1683 O O . LYS A 1 249 ? 648.979 20.001 209.194 1.00 22.52 224 LYS A O 1
ATOM 1689 N N . ALA A 1 250 ? 649.293 18.863 207.299 1.00 20.62 225 ALA A N 1
ATOM 1690 C CA . ALA A 1 250 ? 649.661 20.035 206.510 1.00 21.81 225 ALA A CA 1
ATOM 1691 C C . ALA A 1 250 ? 648.511 21.059 206.426 1.00 24.53 225 ALA A C 1
ATOM 1692 O O . ALA A 1 250 ? 648.722 22.249 206.644 1.00 22.85 225 ALA A O 1
ATOM 1694 N N . GLU A 1 251 ? 647.302 20.598 206.116 1.00 22.70 226 GLU A N 1
ATOM 1695 C CA . GLU A 1 251 ? 646.175 21.516 206.038 1.00 20.14 226 GLU A CA 1
ATOM 1696 C C . GLU A 1 251 ? 645.918 22.161 207.384 1.00 21.56 226 GLU A C 1
ATOM 1697 O O . GLU A 1 251 ? 645.720 23.367 207.457 1.00 21.74 226 GLU A O 1
ATOM 1703 N N . LEU A 1 252 ? 645.928 21.360 208.448 1.00 18.15 227 LEU A N 1
ATOM 1704 C CA . LEU A 1 252 ? 645.686 21.879 209.786 1.00 18.63 227 LEU A CA 1
ATOM 1705 C C . LEU A 1 252 ? 646.674 22.975 210.172 1.00 23.70 227 LEU A C 1
ATOM 1706 O O . LEU A 1 252 ? 646.316 23.923 210.863 1.00 23.86 227 LEU A O 1
ATOM 1711 N N . THR A 1 253 ? 647.912 22.842 209.708 1.00 24.27 228 THR A N 1
ATOM 1712 C CA . THR A 1 253 ? 648.935 23.848 209.951 1.00 24.69 228 THR A CA 1
ATOM 1713 C C . THR A 1 253 ? 648.606 25.113 209.167 1.00 21.50 228 THR A C 1
ATOM 1714 O O . THR A 1 253 ? 648.672 26.209 209.696 1.00 25.38 228 THR A O 1
ATOM 1718 N N . GLU A 1 254 ? 648.225 24.941 207.907 1.00 24.69 229 GLU A N 1
ATOM 1719 C CA . GLU A 1 254 ? 647.779 26.054 207.078 1.00 24.30 229 GLU A CA 1
ATOM 1720 C C . GLU A 1 254 ? 646.586 26.789 207.710 1.00 23.58 229 GLU A C 1
ATOM 1721 O O . GLU A 1 254 ? 646.567 28.017 207.780 1.00 27.44 229 GLU A O 1
ATOM 1727 N N . LEU A 1 255 ? 645.606 26.037 208.193 1.00 22.66 230 LEU A N 1
ATOM 1728 C CA . LEU A 1 255 ? 644.418 26.630 208.818 1.00 23.36 230 LEU A CA 1
ATOM 1729 C C . LEU A 1 255 ? 644.761 27.393 210.092 1.00 23.93 230 LEU A C 1
ATOM 1730 O O . LEU A 1 255 ? 644.036 28.297 210.489 1.00 21.57 230 LEU A O 1
ATOM 1735 N N . ALA A 1 256 ? 645.888 27.052 210.713 1.00 26.14 231 ALA A N 1
ATOM 1736 C CA . ALA A 1 256 ? 646.353 27.769 211.907 1.00 24.20 231 ALA A CA 1
ATOM 1737 C C . ALA A 1 256 ? 646.683 29.245 211.623 1.00 22.41 231 ALA A C 1
ATOM 1738 O O . ALA A 1 256 ? 646.808 30.038 212.545 1.00 27.83 231 ALA A O 1
ATOM 1740 N N . LYS A 1 257 ? 646.795 29.610 210.352 1.00 24.50 232 LYS A N 1
ATOM 1741 C CA . LYS A 1 257 ? 647.018 30.999 209.954 1.00 24.02 232 LYS A CA 1
ATOM 1742 C C . LYS A 1 257 ? 645.806 31.901 210.195 1.00 27.13 232 LYS A C 1
ATOM 1743 O O . LYS A 1 257 ? 645.888 33.111 210.026 1.00 28.40 232 LYS A O 1
ATOM 1749 N N . GLY A 1 258 ? 644.686 31.317 210.586 1.00 23.21 233 GLY A N 1
ATOM 1750 C CA . GLY A 1 258 ? 643.536 32.103 210.978 1.00 23.60 233 GLY A CA 1
ATOM 1751 C C . GLY A 1 258 ? 642.603 32.434 209.834 1.00 24.32 233 GLY A C 1
ATOM 1752 O O . GLY A 1 258 ? 642.842 32.035 208.703 1.00 23.69 233 GLY A O 1
ATOM 1753 N N . PRO A 1 259 ? 641.519 33.157 210.133 1.00 22.54 234 PRO A N 1
ATOM 1754 C CA . PRO A 1 259 ? 640.511 33.535 209.136 1.00 22.51 234 PRO A CA 1
ATOM 1755 C C . PRO A 1 259 ? 641.013 34.568 208.146 1.00 24.69 234 PRO A C 1
ATOM 1756 O O . PRO A 1 259 ? 641.952 35.285 208.448 1.00 27.80 234 PRO A O 1
ATOM 1760 N N . MET A 1 260 ? 640.401 34.632 206.973 1.00 24.50 235 MET A N 1
ATOM 1761 C CA . MET A 1 260 ? 640.617 35.758 206.088 1.00 20.43 235 MET A CA 1
ATOM 1762 C C . MET A 1 260 ? 640.195 37.002 206.845 1.00 21.99 235 MET A C 1
ATOM 1763 O O . MET A 1 260 ? 639.159 37.001 207.491 1.00 20.66 235 MET A O 1
ATOM 1768 N N . LEU A 1 261 ? 641.013 38.049 206.785 1.00 22.09 236 LEU A N 1
ATOM 1769 C CA . LEU A 1 261 ? 640.767 39.270 207.550 1.00 26.23 236 LEU A CA 1
ATOM 1770 C C . LEU A 1 261 ? 639.739 40.168 206.869 1.00 25.11 236 LEU A C 1
ATOM 1771 O O . LEU A 1 261 ? 639.282 39.880 205.767 1.00 25.89 236 LEU A O 1
ATOM 1776 N N . GLY A 1 262 ? 639.384 41.261 207.528 1.00 21.90 237 GLY A N 1
ATOM 1777 C CA . GLY A 1 262 ? 638.500 42.237 206.931 1.00 22.19 237 GLY A CA 1
ATOM 1778 C C . GLY A 1 262 ? 637.033 42.101 207.305 1.00 24.67 237 GLY A C 1
ATOM 1779 O O . GLY A 1 262 ? 636.201 42.869 206.821 1.00 25.37 237 GLY A O 1
ATOM 1780 N N . ARG A 1 263 ? 636.703 41.134 208.156 1.00 23.85 238 ARG A N 1
ATOM 1781 C CA . ARG A 1 263 ? 635.304 40.912 208.521 1.00 23.61 238 ARG A CA 1
ATOM 1782 C C . ARG A 1 263 ? 634.958 41.403 209.911 1.00 22.53 238 ARG A C 1
ATOM 1783 O O . ARG A 1 263 ? 635.771 41.339 210.818 1.00 23.60 238 ARG A O 1
ATOM 1791 N N . SER A 1 264 ? 633.730 41.882 210.075 1.00 21.83 239 SER A N 1
ATOM 1792 C CA . SER A 1 264 ? 633.190 42.117 211.407 1.00 21.66 239 SER A CA 1
ATOM 1793 C C . SER A 1 264 ? 632.892 40.778 212.078 1.00 21.96 239 SER A C 1
ATOM 1794 O O . SER A 1 264 ? 633.061 39.728 211.467 1.00 22.84 239 SER A O 1
ATOM 1797 N N . LYS A 1 265 ? 632.459 40.818 213.332 1.00 20.83 240 LYS A N 1
ATOM 1798 C CA . LYS A 1 265 ? 632.100 39.604 214.056 1.00 22.61 240 LYS A CA 1
ATOM 1799 C C . LYS A 1 265 ? 631.177 38.664 213.260 1.00 18.50 240 LYS A C 1
ATOM 1800 O O . LYS A 1 265 ? 631.430 37.473 213.156 1.00 22.42 240 LYS A O 1
ATOM 1806 N N . PHE A 1 266 ? 630.130 39.220 212.678 1.00 16.55 241 PHE A N 1
ATOM 1807 C CA . PHE A 1 266 ? 629.130 38.421 211.992 1.00 20.60 241 PHE A CA 1
ATOM 1808 C C . PHE A 1 266 ? 629.416 38.282 210.509 1.00 18.45 241 PHE A C 1
ATOM 1809 O O . PHE A 1 266 ? 628.525 37.958 209.746 1.00 21.46 241 PHE A O 1
ATOM 1817 N N . GLY A 1 267 ? 630.656 38.561 210.101 1.00 20.52 242 GLY A N 1
ATOM 1818 C CA . GLY A 1 267 ? 631.105 38.248 208.758 1.00 16.06 242 GLY A CA 1
ATOM 1819 C C . GLY A 1 267 ? 630.777 39.298 207.728 1.00 16.66 242 GLY A C 1
ATOM 1820 O O . GLY A 1 267 ? 630.945 39.081 206.538 1.00 19.30 242 GLY A O 1
ATOM 1821 N N . GLY A 1 268 ? 630.297 40.444 208.185 1.00 17.64 243 GLY A N 1
ATOM 1822 C CA . GLY A 1 268 ? 630.126 41.582 207.306 1.00 19.15 243 GLY A CA 1
ATOM 1823 C C . GLY A 1 268 ? 631.422 42.325 207.019 1.00 19.43 243 GLY A C 1
ATOM 1824 O O . GLY A 1 268 ? 632.477 41.958 207.516 1.00 19.52 243 GLY A O 1
ATOM 1825 N N . TYR A 1 269 ? 631.317 43.380 206.221 1.00 17.75 244 TYR A N 1
ATOM 1826 C CA . TYR A 1 269 ? 632.460 44.130 205.716 1.00 20.20 244 TYR A CA 1
ATOM 1827 C C . TYR A 1 269 ? 632.887 45.210 206.725 1.00 20.42 244 TYR A C 1
ATOM 1828 O O . TYR A 1 269 ? 632.289 46.264 206.802 1.00 18.62 244 TYR A O 1
ATOM 1837 N N . LEU A 1 270 ? 633.924 44.915 207.500 1.00 22.52 245 LEU A N 1
ATOM 1838 C CA . LEU A 1 270 ? 634.315 45.740 208.628 1.00 20.66 245 LEU A CA 1
ATOM 1839 C C . LEU A 1 270 ? 634.520 47.213 208.269 1.00 24.25 245 LEU A C 1
ATOM 1840 O O . LEU A 1 270 ? 634.099 48.098 209.004 1.00 22.19 245 LEU A O 1
ATOM 1845 N N . ASP A 1 271 ? 635.136 47.467 207.122 1.00 22.11 246 ASP A N 1
ATOM 1846 C CA . ASP A 1 271 ? 635.417 48.833 206.710 1.00 24.82 246 ASP A CA 1
ATOM 1847 C C . ASP A 1 271 ? 634.409 49.362 205.695 1.00 25.04 246 ASP A C 1
ATOM 1848 O O . ASP A 1 271 ? 634.715 50.274 204.935 1.00 26.83 246 ASP A O 1
ATOM 1853 N N . GLY A 1 272 ? 633.213 48.785 205.679 1.00 24.19 247 GLY A N 1
ATOM 1854 C CA . GLY A 1 272 ? 632.188 49.199 204.739 1.00 21.00 247 GLY A CA 1
ATOM 1855 C C . GLY A 1 272 ? 631.272 50.256 205.328 1.00 24.55 247 GLY A C 1
ATOM 1856 O O . GLY A 1 272 ? 631.312 50.518 206.535 1.00 24.38 247 GLY A O 1
ATOM 1857 N N . PRO A 1 273 ? 630.426 50.860 204.483 1.00 21.31 248 PRO A N 1
ATOM 1858 C CA . PRO A 1 273 ? 629.554 51.931 204.965 1.00 18.45 248 PRO A CA 1
ATOM 1859 C C . PRO A 1 273 ? 628.595 51.426 206.032 1.00 23.97 248 PRO A C 1
ATOM 1860 O O . PRO A 1 273 ? 627.632 50.727 205.729 1.00 29.86 248 PRO A O 1
ATOM 1864 N N . ARG A 1 274 ? 628.894 51.763 207.276 1.00 23.83 249 ARG A N 1
ATOM 1865 C CA . ARG A 1 274 ? 628.120 51.329 208.427 1.00 26.39 249 ARG A CA 1
ATOM 1866 C C . ARG A 1 274 ? 626.643 51.689 208.305 1.00 26.96 249 ARG A C 1
ATOM 1867 O O . ARG A 1 274 ? 626.287 52.808 207.944 1.00 23.97 249 ARG A O 1
ATOM 1875 N N . GLN A 1 275 ? 625.792 50.716 208.603 1.00 24.69 250 GLN A N 1
ATOM 1876 C CA . GLN A 1 275 ? 624.353 50.918 208.603 1.00 22.72 250 GLN A CA 1
ATOM 1877 C C . GLN A 1 275 ? 623.818 50.768 210.016 1.00 21.63 250 GLN A C 1
ATOM 1878 O O . GLN A 1 275 ? 624.541 50.340 210.910 1.00 25.71 250 GLN A O 1
ATOM 1884 N N . GLN A 1 276 ? 622.553 51.117 210.220 1.00 23.61 251 GLN A N 1
ATOM 1885 C CA . GLN A 1 276 ? 621.927 50.897 211.514 1.00 23.75 251 GLN A CA 1
ATOM 1886 C C . GLN A 1 276 ? 621.872 49.409 211.841 1.00 24.88 251 GLN A C 1
ATOM 1887 O O . GLN A 1 276 ? 621.684 48.581 210.950 1.00 25.89 251 GLN A O 1
ATOM 1893 N N . ALA A 1 277 ? 622.064 49.086 213.115 1.00 22.17 252 ALA A N 1
ATOM 1894 C CA . ALA A 1 277 ? 622.040 47.718 213.609 1.00 21.53 252 ALA A CA 1
ATOM 1895 C C . ALA A 1 277 ? 620.681 47.377 214.228 1.00 26.24 252 ALA A C 1
ATOM 1896 O O . ALA A 1 277 ? 620.196 48.109 215.084 1.00 26.93 252 ALA A O 1
ATOM 1898 N N . SER A 1 278 ? 620.076 46.269 213.806 1.00 21.36 253 SER A N 1
ATOM 1899 C CA . SER A 1 278 ? 618.801 45.844 214.378 1.00 20.09 253 SER A CA 1
ATOM 1900 C C . SER A 1 278 ? 618.999 44.689 215.342 1.00 20.65 253 SER A C 1
ATOM 1901 O O . SER A 1 278 ? 618.072 44.279 216.026 1.00 25.51 253 SER A O 1
ATOM 1904 N N . GLY A 1 279 ? 620.209 44.148 215.376 1.00 19.38 254 GLY A N 1
ATOM 1905 C CA . GLY A 1 279 ? 620.479 42.943 216.136 1.00 19.68 254 GLY A CA 1
ATOM 1906 C C . GLY A 1 279 ? 620.218 41.655 215.355 1.00 18.17 254 GLY A C 1
ATOM 1907 O O . GLY A 1 279 ? 620.465 40.571 215.864 1.00 19.20 254 GLY A O 1
ATOM 1908 N N . TYR A 1 280 ? 619.717 41.771 214.127 1.00 18.67 255 TYR A N 1
ATOM 1909 C CA . TYR A 1 280 ? 619.511 40.608 213.247 1.00 18.68 255 TYR A CA 1
ATOM 1910 C C . TYR A 1 280 ? 619.930 40.919 211.817 1.00 17.27 255 TYR A C 1
ATOM 1911 O O . TYR A 1 280 ? 619.942 42.074 211.405 1.00 19.89 255 TYR A O 1
ATOM 1920 N N . PHE A 1 281 ? 620.265 39.882 211.058 1.00 16.77 256 PHE A N 1
ATOM 1921 C CA . PHE A 1 281 ? 620.497 40.053 209.631 1.00 17.95 256 PHE A CA 1
ATOM 1922 C C . PHE A 1 281 ? 619.235 40.590 208.957 1.00 16.20 256 PHE A C 1
ATOM 1923 O O . PHE A 1 281 ? 618.131 40.133 209.235 1.00 13.70 256 PHE A O 1
ATOM 1931 N N . ARG A 1 282 ? 619.417 41.552 208.065 1.00 15.83 257 ARG A N 1
ATOM 1932 C CA . ARG A 1 282 ? 618.293 42.240 207.430 1.00 15.79 257 ARG A CA 1
ATOM 1933 C C . ARG A 1 282 ? 618.673 42.720 206.041 1.00 16.98 257 ARG A C 1
ATOM 1934 O O . ARG A 1 282 ? 619.832 42.635 205.654 1.00 16.21 257 ARG A O 1
ATOM 1942 N N . THR A 1 283 ? 617.698 43.214 205.288 1.00 16.99 258 THR A N 1
ATOM 1943 C CA . THR A 1 283 ? 617.991 43.736 203.969 1.00 18.65 258 THR A CA 1
ATOM 1944 C C . THR A 1 283 ? 617.960 45.271 203.994 1.00 16.83 258 THR A C 1
ATOM 1945 O O . THR A 1 283 ? 617.351 45.872 204.872 1.00 17.53 258 THR A O 1
ATOM 1949 N N . GLU A 1 284 ? 618.608 45.882 203.011 1.00 19.22 259 GLU A N 1
ATOM 1950 C CA . GLU A 1 284 ? 618.746 47.339 202.925 1.00 19.18 259 GLU A CA 1
ATOM 1951 C C . GLU A 1 284 ? 619.189 47.713 201.528 1.00 19.18 259 GLU A C 1
ATOM 1952 O O . GLU A 1 284 ? 619.938 46.978 200.904 1.00 19.10 259 GLU A O 1
ATOM 1958 N N . LYS A 1 285 ? 618.740 48.855 201.030 1.00 18.77 260 LYS A N 1
ATOM 1959 C CA . LYS A 1 285 ? 619.303 49.372 199.792 1.00 21.02 260 LYS A CA 1
ATOM 1960 C C . LYS A 1 285 ? 620.470 50.289 200.169 1.00 26.97 260 LYS A C 1
ATOM 1961 O O . LYS A 1 285 ? 620.318 51.192 200.988 1.00 27.23 260 LYS A O 1
ATOM 1967 N N . ILE A 1 286 ? 621.650 50.022 199.618 1.00 23.56 261 ILE A N 1
ATOM 1968 C CA . ILE A 1 286 ? 622.840 50.787 199.971 1.00 24.26 261 ILE A CA 1
ATOM 1969 C C . ILE A 1 286 ? 623.491 51.308 198.705 1.00 24.28 261 ILE A C 1
ATOM 1970 O O . ILE A 1 286 ? 623.853 50.539 197.825 1.00 28.14 261 ILE A O 1
ATOM 1975 N N . ALA A 1 287 ? 623.606 52.627 198.618 1.00 28.69 262 ALA A N 1
ATOM 1976 C CA . ALA A 1 287 ? 624.109 53.306 197.426 1.00 23.91 262 ALA A CA 1
ATOM 1977 C C . ALA A 1 287 ? 623.482 52.746 196.159 1.00 23.69 262 ALA A C 1
ATOM 1978 O O . ALA A 1 287 ? 624.184 52.405 195.212 1.00 29.30 262 ALA A O 1
ATOM 1980 N N . GLY A 1 288 ? 622.159 52.626 196.162 1.00 26.12 263 GLY A N 1
ATOM 1981 C CA . GLY A 1 288 ? 621.435 52.127 195.005 1.00 23.67 263 GLY A CA 1
ATOM 1982 C C . GLY A 1 288 ? 621.519 50.632 194.714 1.00 24.41 263 GLY A C 1
ATOM 1983 O O . GLY A 1 288 ? 620.958 50.162 193.725 1.00 32.79 263 GLY A O 1
ATOM 1984 N N . LYS A 1 289 ? 622.220 49.874 195.546 1.00 22.59 264 LYS A N 1
ATOM 1985 C CA . LYS A 1 289 ? 622.225 48.419 195.400 1.00 20.58 264 LYS A CA 1
ATOM 1986 C C . LYS A 1 289 ? 621.477 47.752 196.560 1.00 22.59 264 LYS A C 1
ATOM 1987 O O . LYS A 1 289 ? 621.401 48.291 197.655 1.00 21.57 264 LYS A O 1
ATOM 1993 N N . TRP A 1 290 ? 620.927 46.573 196.319 1.00 20.22 265 TRP A N 1
ATOM 1994 C CA . TRP A 1 290 ? 620.427 45.779 197.415 1.00 17.50 265 TRP A CA 1
ATOM 1995 C C . TRP A 1 290 ? 621.585 45.214 198.206 1.00 18.20 265 TRP A C 1
ATOM 1996 O O . TRP A 1 290 ? 622.641 44.928 197.666 1.00 20.27 265 TRP A O 1
ATOM 2007 N N . SER A 1 291 ? 621.373 45.038 199.494 1.00 18.58 266 SER A N 1
ATOM 2008 C CA . SER A 1 291 ? 622.391 44.489 200.345 1.00 18.27 266 SER A CA 1
ATOM 2009 C C . SER A 1 291 ? 621.751 43.761 201.506 1.00 17.60 266 SER A C 1
ATOM 2010 O O . SER A 1 291 ? 620.629 44.069 201.894 1.00 17.58 266 SER A O 1
ATOM 2013 N N . LEU A 1 292 ? 622.471 42.795 202.055 1.00 14.11 267 LEU A N 1
ATOM 2014 C CA . LEU A 1 292 ? 622.186 42.344 203.403 1.00 17.61 267 LEU A CA 1
ATOM 2015 C C . LEU A 1 292 ? 622.951 43.259 204.384 1.00 19.25 267 LEU A C 1
ATOM 2016 O O . LEU A 1 292 ? 623.924 43.923 204.006 1.00 17.12 267 LEU A O 1
ATOM 2021 N N . VAL A 1 293 ? 622.493 43.295 205.629 1.00 18.15 268 VAL A N 1
ATOM 2022 C CA . VAL A 1 293 ? 623.172 44.001 206.703 1.00 16.45 268 VAL A CA 1
ATOM 2023 C C . VAL A 1 293 ? 623.266 43.047 207.881 1.00 19.82 268 VAL A C 1
ATOM 2024 O O . VAL A 1 293 ? 622.279 42.372 208.175 1.00 17.34 268 VAL A O 1
ATOM 2028 N N . ASP A 1 294 ? 624.427 42.963 208.544 1.00 16.99 269 ASP A N 1
ATOM 2029 C CA . ASP A 1 294 ? 624.606 42.006 209.644 1.00 16.94 269 ASP A CA 1
ATOM 2030 C C . ASP A 1 294 ? 624.007 42.567 210.948 1.00 16.56 269 ASP A C 1
ATOM 2031 O O . ASP A 1 294 ? 623.571 43.705 210.975 1.00 20.04 269 ASP A O 1
ATOM 2036 N N . PRO A 1 295 ? 623.926 41.756 212.015 1.00 15.20 270 PRO A N 1
ATOM 2037 C CA . PRO A 1 295 ? 623.244 42.244 213.226 1.00 16.71 270 PRO A CA 1
ATOM 2038 C C . PRO A 1 295 ? 623.829 43.529 213.837 1.00 22.82 270 PRO A C 1
ATOM 2039 O O . PRO A 1 295 ? 623.126 44.237 214.552 1.00 24.84 270 PRO A O 1
ATOM 2043 N N . GLU A 1 296 ? 625.090 43.831 213.544 1.00 24.13 271 GLU A N 1
ATOM 2044 C CA . GLU A 1 296 ? 625.730 45.024 214.078 1.00 21.75 271 GLU A CA 1
ATOM 2045 C C . GLU A 1 296 ? 625.769 46.166 213.085 1.00 23.35 271 GLU A C 1
ATOM 2046 O O . GLU A 1 296 ? 626.404 47.175 213.341 1.00 22.86 271 GLU A O 1
ATOM 2052 N N . GLY A 1 297 ? 625.105 46.007 211.949 1.00 19.93 272 GLY A N 1
ATOM 2053 C CA . GLY A 1 297 ? 625.000 47.077 210.981 1.00 18.53 272 GLY A CA 1
ATOM 2054 C C . GLY A 1 297 ? 626.044 47.103 209.873 1.00 20.79 272 GLY A C 1
ATOM 2055 O O . GLY A 1 297 ? 626.001 47.963 209.016 1.00 22.96 272 GLY A O 1
ATOM 2056 N N . TYR A 1 298 ? 626.969 46.154 209.866 1.00 20.80 273 TYR A N 1
ATOM 2057 C CA . TYR A 1 298 ? 627.954 46.078 208.784 1.00 19.97 273 TYR A CA 1
ATOM 2058 C C . TYR A 1 298 ? 627.360 45.521 207.507 1.00 20.09 273 TYR A C 1
ATOM 2059 O O . TYR A 1 298 ? 626.605 44.566 207.541 1.00 23.18 273 TYR A O 1
ATOM 2068 N N . PRO A 1 299 ? 627.701 46.110 206.364 1.00 22.48 274 PRO A N 1
ATOM 2069 C CA . PRO A 1 299 ? 627.136 45.543 205.139 1.00 18.72 274 PRO A CA 1
ATOM 2070 C C . PRO A 1 299 ? 627.554 44.078 204.950 1.00 19.58 274 PRO A C 1
ATOM 2071 O O . PRO A 1 299 ? 628.637 43.676 205.365 1.00 19.69 274 PRO A O 1
ATOM 2075 N N . TYR A 1 300 ? 626.672 43.280 204.358 1.00 18.98 275 TYR A N 1
ATOM 2076 C CA . TYR A 1 300 ? 626.902 41.849 204.284 1.00 17.33 275 TYR A CA 1
ATOM 2077 C C . TYR A 1 300 ? 626.564 41.291 202.905 1.00 14.23 275 TYR A C 1
ATOM 2078 O O . TYR A 1 300 ? 625.593 41.676 202.267 1.00 18.93 275 TYR A O 1
ATOM 2087 N N . PHE A 1 301 ? 627.418 40.393 202.446 1.00 16.28 276 PHE A N 1
ATOM 2088 C CA . PHE A 1 301 ? 627.214 39.671 201.219 1.00 14.95 276 PHE A CA 1
ATOM 2089 C C . PHE A 1 301 ? 627.477 38.189 201.551 1.00 17.60 276 PHE A C 1
ATOM 2090 O O . PHE A 1 301 ? 628.483 37.852 202.173 1.00 15.32 276 PHE A O 1
ATOM 2098 N N . ALA A 1 302 ? 626.554 37.313 201.171 1.00 15.87 277 ALA A N 1
ATOM 2099 C CA . ALA A 1 302 ? 626.592 35.915 201.641 1.00 18.04 277 ALA A CA 1
ATOM 2100 C C . ALA A 1 302 ? 627.289 34.966 200.675 1.00 14.72 277 ALA A C 1
ATOM 2101 O O . ALA A 1 302 ? 626.789 34.713 199.593 1.00 17.04 277 ALA A O 1
ATOM 2103 N N . THR A 1 303 ? 628.437 34.425 201.075 1.00 12.19 278 THR A N 1
ATOM 2104 C CA . THR A 1 303 ? 629.093 33.396 200.268 1.00 12.96 278 THR A CA 1
ATOM 2105 C C . THR A 1 303 ? 629.346 32.167 201.132 1.00 13.54 278 THR A C 1
ATOM 2106 O O . THR A 1 303 ? 629.726 32.285 202.296 1.00 18.48 278 THR A O 1
ATOM 2110 N N . GLY A 1 304 ? 629.122 30.990 200.561 1.00 14.72 279 GLY A N 1
ATOM 2111 C CA . GLY A 1 304 ? 629.250 29.753 201.314 1.00 16.05 279 GLY A CA 1
ATOM 2112 C C . GLY A 1 304 ? 628.793 28.539 200.538 1.00 14.49 279 GLY A C 1
ATOM 2113 O O . GLY A 1 304 ? 628.403 28.659 199.384 1.00 16.35 279 GLY A O 1
ATOM 2114 N N . LEU A 1 305 ? 628.827 27.381 201.189 1.00 12.14 280 LEU A N 1
ATOM 2115 C CA . LEU A 1 305 ? 628.549 26.104 200.541 1.00 13.80 280 LEU A CA 1
ATOM 2116 C C . LEU A 1 305 ? 627.305 25.429 201.117 1.00 13.12 280 LEU A C 1
ATOM 2117 O O . LEU A 1 305 ? 626.987 25.585 202.286 1.00 12.02 280 LEU A O 1
ATOM 2122 N N . ASP A 1 306 ? 626.608 24.695 200.268 1.00 12.21 281 ASP A N 1
ATOM 2123 C CA . ASP A 1 306 ? 625.466 23.915 200.681 1.00 14.50 281 ASP A CA 1
ATOM 2124 C C . ASP A 1 306 ? 625.878 22.522 201.172 1.00 14.45 281 ASP A C 1
ATOM 2125 O O . ASP A 1 306 ? 626.980 22.060 200.894 1.00 14.12 281 ASP A O 1
ATOM 2130 N N . ILE A 1 307 ? 624.963 21.869 201.882 1.00 16.69 282 ILE A N 1
ATOM 2131 C CA . ILE A 1 307 ? 625.118 20.491 202.343 1.00 13.22 282 ILE A CA 1
ATOM 2132 C C . ILE A 1 307 ? 626.346 20.346 203.248 1.00 16.39 282 ILE A C 1
ATOM 2133 O O . ILE A 1 307 ? 627.317 19.705 202.898 1.00 16.56 282 ILE A O 1
ATOM 2138 N N . ILE A 1 308 ? 626.290 20.959 204.421 1.00 19.79 283 ILE A N 1
ATOM 2139 C CA . ILE A 1 308 ? 627.346 20.799 205.399 1.00 17.43 283 ILE A CA 1
ATOM 2140 C C . ILE A 1 308 ? 626.860 19.794 206.449 1.00 14.64 283 ILE A C 1
ATOM 2141 O O . ILE A 1 308 ? 626.448 20.134 207.546 1.00 15.39 283 ILE A O 1
ATOM 2146 N N . ARG A 1 309 ? 626.933 18.532 206.053 1.00 15.16 284 ARG A N 1
ATOM 2147 C CA . ARG A 1 309 ? 626.352 17.422 206.788 1.00 18.44 284 ARG A CA 1
ATOM 2148 C C . ARG A 1 309 ? 626.825 16.145 206.102 1.00 19.31 284 ARG A C 1
ATOM 2149 O O . ARG A 1 309 ? 627.420 16.216 205.015 1.00 16.80 284 ARG A O 1
ATOM 2157 N N . LEU A 1 310 ? 626.559 14.991 206.717 1.00 15.06 285 LEU A N 1
ATOM 2158 C CA . LEU A 1 310 ? 627.042 13.720 206.181 1.00 18.74 285 LEU A CA 1
ATOM 2159 C C . LEU A 1 310 ? 625.979 12.953 205.390 1.00 19.13 285 LEU A C 1
ATOM 2160 O O . LEU A 1 310 ? 626.301 12.082 204.594 1.00 17.53 285 LEU A O 1
ATOM 2165 N N . ALA A 1 311 ? 624.718 13.310 205.604 1.00 18.78 286 ALA A N 1
ATOM 2166 C CA . ALA A 1 311 ? 623.589 12.516 205.127 1.00 19.18 286 ALA A CA 1
ATOM 2167 C C . ALA A 1 311 ? 623.567 12.275 203.622 1.00 19.77 286 ALA A C 1
ATOM 2168 O O . ALA A 1 311 ? 622.940 11.330 203.161 1.00 22.84 286 ALA A O 1
ATOM 2170 N N . ASN A 1 312 ? 624.233 13.128 202.849 1.00 19.24 287 ASN A N 1
ATOM 2171 C CA . ASN A 1 312 ? 624.217 12.971 201.401 1.00 17.50 287 ASN A CA 1
ATOM 2172 C C . ASN A 1 312 ? 625.461 12.244 200.852 1.00 20.07 287 ASN A C 1
ATOM 2173 O O . ASN A 1 312 ? 625.601 12.114 199.637 1.00 18.75 287 ASN A O 1
ATOM 2178 N N . THR A 1 313 ? 626.334 11.754 201.740 1.00 17.56 288 THR A N 1
ATOM 2179 C CA . THR A 1 313 ? 627.580 11.080 201.351 1.00 16.49 288 THR A CA 1
ATOM 2180 C C . THR A 1 313 ? 627.472 9.536 201.188 1.00 17.10 288 THR A C 1
ATOM 2181 O O . THR A 1 313 ? 628.392 8.881 200.716 1.00 17.04 288 THR A O 1
ATOM 2185 N N . SER A 1 314 ? 626.346 8.952 201.554 1.00 17.68 289 SER A N 1
ATOM 2186 C CA . SER A 1 314 ? 626.229 7.504 201.471 1.00 17.82 289 SER A CA 1
ATOM 2187 C C . SER A 1 314 ? 626.007 7.028 200.035 1.00 18.17 289 SER A C 1
ATOM 2188 O O . SER A 1 314 ? 625.457 7.740 199.208 1.00 17.24 289 SER A O 1
ATOM 2191 N N . THR A 1 315 ? 626.481 5.822 199.756 1.00 15.24 290 THR A N 1
ATOM 2192 C CA . THR A 1 315 ? 626.379 5.204 198.448 1.00 15.72 290 THR A CA 1
ATOM 2193 C C . THR A 1 315 ? 625.941 3.725 198.597 1.00 17.51 290 THR A C 1
ATOM 2194 O O . THR A 1 315 ? 626.214 3.085 199.612 1.00 18.45 290 THR A O 1
ATOM 2198 N N . ILE A 1 316 ? 625.262 3.188 197.593 1.00 15.91 291 ILE A N 1
ATOM 2199 C CA . ILE A 1 316 ? 624.770 1.816 197.645 1.00 16.62 291 ILE A CA 1
ATOM 2200 C C . ILE A 1 316 ? 625.922 0.806 197.502 1.00 18.74 291 ILE A C 1
ATOM 2201 O O . ILE A 1 316 ? 626.728 0.905 196.576 1.00 18.85 291 ILE A O 1
ATOM 2206 N N . THR A 1 317 ? 626.009 -0.157 198.415 1.00 17.50 292 THR A N 1
ATOM 2207 C CA . THR A 1 317 ? 627.086 -1.153 198.333 1.00 15.95 292 THR A CA 1
ATOM 2208 C C . THR A 1 317 ? 626.765 -2.301 197.396 1.00 14.11 292 THR A C 1
ATOM 2209 O O . THR A 1 317 ? 627.655 -3.026 196.974 1.00 17.74 292 THR A O 1
ATOM 2213 N N . GLY A 1 318 ? 625.500 -2.474 197.073 1.00 16.40 293 GLY A N 1
ATOM 2214 C CA . GLY A 1 318 ? 625.073 -3.650 196.337 1.00 17.19 293 GLY A CA 1
ATOM 2215 C C . GLY A 1 318 ? 624.468 -4.706 197.259 1.00 20.89 293 GLY A C 1
ATOM 2216 O O . GLY A 1 318 ? 623.560 -5.428 196.860 1.00 23.26 293 GLY A O 1
ATOM 2217 N N . ILE A 1 319 ? 624.967 -4.799 198.492 1.00 19.77 294 ILE A N 1
ATOM 2218 C CA . ILE A 1 319 ? 624.441 -5.788 199.443 1.00 21.26 294 ILE A CA 1
ATOM 2219 C C . ILE A 1 319 ? 622.976 -5.480 199.772 1.00 22.79 294 ILE A C 1
ATOM 2220 O O . ILE A 1 319 ? 622.640 -4.367 200.175 1.00 19.99 294 ILE A O 1
ATOM 2225 N N . ASP A 1 320 ? 622.121 -6.480 199.568 1.00 22.77 295 ASP A N 1
ATOM 2226 C CA . ASP A 1 320 ? 620.679 -6.387 199.770 1.00 19.49 295 ASP A CA 1
ATOM 2227 C C . ASP A 1 320 ? 620.018 -5.386 198.842 1.00 22.38 295 ASP A C 1
ATOM 2228 O O . ASP A 1 320 ? 618.905 -4.939 199.101 1.00 20.76 295 ASP A O 1
ATOM 2233 N N . TYR A 1 321 ? 620.691 -5.022 197.758 1.00 22.10 296 TYR A N 1
ATOM 2234 C CA . TYR A 1 321 ? 620.060 -4.110 196.820 1.00 23.10 296 TYR A CA 1
ATOM 2235 C C . TYR A 1 321 ? 618.886 -4.770 196.107 1.00 25.11 296 TYR A C 1
ATOM 2236 O O . TYR A 1 321 ? 619.035 -5.834 195.532 1.00 32.19 296 TYR A O 1
ATOM 2245 N N . ASP A 1 322 ? 617.731 -4.119 196.110 1.00 24.28 297 ASP A N 1
ATOM 2246 C CA . ASP A 1 322 ? 616.609 -4.626 195.338 1.00 28.26 297 ASP A CA 1
ATOM 2247 C C . ASP A 1 322 ? 615.663 -3.516 194.912 1.00 30.68 297 ASP A C 1
ATOM 2248 O O . ASP A 1 322 ? 615.602 -2.459 195.533 1.00 30.13 297 ASP A O 1
ATOM 2253 N N . HIS A 1 323 ? 614.938 -3.764 193.830 1.00 37.49 298 HIS A N 1
ATOM 2254 C CA . HIS A 1 323 ? 613.924 -2.841 193.333 1.00 37.34 298 HIS A CA 1
ATOM 2255 C C . HIS A 1 323 ? 612.778 -3.660 192.751 1.00 39.62 298 HIS A C 1
ATOM 2256 O O . HIS A 1 323 ? 612.912 -4.212 191.667 1.00 37.31 298 HIS A O 1
ATOM 2263 N N . LYS A 1 324 ? 611.669 -3.776 193.477 1.00 41.55 299 LYS A N 1
ATOM 2264 C CA . LYS A 1 324 ? 610.553 -4.586 192.985 1.00 46.46 299 LYS A CA 1
ATOM 2265 C C . LYS A 1 324 ? 609.186 -4.124 193.462 1.00 45.65 299 LYS A C 1
ATOM 2266 O O . LYS A 1 324 ? 609.063 -3.390 194.439 1.00 45.57 299 LYS A O 1
ATOM 2272 N N . LEU A 1 325 ? 608.158 -4.605 192.770 1.00 47.43 300 LEU A N 1
ATOM 2273 C CA . LEU A 1 325 ? 606.775 -4.226 193.040 1.00 51.65 300 LEU A CA 1
ATOM 2274 C C . LEU A 1 325 ? 606.252 -4.802 194.362 1.00 51.34 300 LEU A C 1
ATOM 2275 O O . LEU A 1 325 ? 606.818 -5.754 194.885 1.00 51.34 300 LEU A O 1
ATOM 2280 N N . VAL A 1 326 ? 605.150 -4.226 194.851 1.00 50.85 301 VAL A N 1
ATOM 2281 C CA . VAL A 1 326 ? 604.528 -4.523 196.146 1.00 54.15 301 VAL A CA 1
ATOM 2282 C C . VAL A 1 326 ? 605.564 -4.638 197.252 1.00 52.83 301 VAL A C 1
ATOM 2283 O O . VAL A 1 326 ? 605.959 -3.640 197.847 1.00 49.53 301 VAL A O 1
ATOM 2287 N N . THR A 1 352 ? 618.124 -7.783 185.873 1.00 45.93 327 THR A N 1
ATOM 2288 C CA . THR A 1 352 ? 617.692 -8.154 187.215 1.00 48.59 327 THR A CA 1
ATOM 2289 C C . THR A 1 352 ? 618.311 -7.229 188.256 1.00 42.47 327 THR A C 1
ATOM 2290 O O . THR A 1 352 ? 619.410 -6.708 188.050 1.00 38.89 327 THR A O 1
ATOM 2294 N N . ALA A 1 353 ? 617.605 -7.009 189.363 1.00 37.08 328 ALA A N 1
ATOM 2295 C CA . ALA A 1 353 ? 618.179 -6.250 190.466 1.00 36.85 328 ALA A CA 1
ATOM 2296 C C . ALA A 1 353 ? 619.338 -7.044 191.047 1.00 35.50 328 ALA A C 1
ATOM 2297 O O . ALA A 1 353 ? 620.322 -6.477 191.510 1.00 32.06 328 ALA A O 1
ATOM 2299 N N . LYS A 1 354 ? 619.219 -8.368 191.001 1.00 35.71 329 LYS A N 1
ATOM 2300 C CA . LYS A 1 354 ? 620.239 -9.234 191.567 1.00 35.68 329 LYS A CA 1
ATOM 2301 C C . LYS A 1 354 ? 621.579 -9.101 190.846 1.00 34.26 329 LYS A C 1
ATOM 2302 O O . LYS A 1 354 ? 622.619 -9.048 191.491 1.00 34.71 329 LYS A O 1
ATOM 2308 N N . VAL A 1 355 ? 621.570 -9.056 189.517 1.00 34.36 330 VAL A N 1
ATOM 2309 C CA . VAL A 1 355 ? 622.834 -8.912 188.800 1.00 33.77 330 VAL A CA 1
ATOM 2310 C C . VAL A 1 355 ? 623.365 -7.492 188.987 1.00 29.52 330 VAL A C 1
ATOM 2311 O O . VAL A 1 355 ? 624.552 -7.310 189.233 1.00 28.11 330 VAL A O 1
ATOM 2315 N N . ALA A 1 356 ? 622.482 -6.498 188.905 1.00 26.89 331 ALA A N 1
ATOM 2316 C CA . ALA A 1 356 ? 622.864 -5.123 189.201 1.00 27.81 331 ALA A CA 1
ATOM 2317 C C . ALA A 1 356 ? 623.531 -5.064 190.573 1.00 28.42 331 ALA A C 1
ATOM 2318 O O . ALA A 1 356 ? 624.563 -4.429 190.745 1.00 25.39 331 ALA A O 1
ATOM 2320 N N . SER A 1 357 ? 622.938 -5.778 191.527 1.00 29.29 332 SER A N 1
ATOM 2321 C CA . SER A 1 357 ? 623.466 -5.913 192.879 1.00 26.80 332 SER A CA 1
ATOM 2322 C C . SER A 1 357 ? 624.915 -6.414 192.895 1.00 24.37 332 SER A C 1
ATOM 2323 O O . SER A 1 357 ? 625.776 -5.832 193.548 1.00 24.41 332 SER A O 1
ATOM 2326 N N . GLU A 1 358 ? 625.191 -7.489 192.174 1.00 25.43 333 GLU A N 1
ATOM 2327 C CA . GLU A 1 358 ? 626.522 -8.073 192.193 1.00 24.05 333 GLU A CA 1
ATOM 2328 C C . GLU A 1 358 ? 627.553 -7.241 191.412 1.00 24.07 333 GLU A C 1
ATOM 2329 O O . GLU A 1 358 ? 628.733 -7.197 191.769 1.00 22.17 333 GLU A O 1
ATOM 2335 N N . VAL A 1 359 ? 627.108 -6.583 190.351 1.00 22.48 334 VAL A N 1
ATOM 2336 C CA . VAL A 1 359 ? 627.993 -5.702 189.600 1.00 21.11 334 VAL A CA 1
ATOM 2337 C C . VAL A 1 359 ? 628.454 -4.542 190.479 1.00 20.85 334 VAL A C 1
ATOM 2338 O O . VAL A 1 359 ? 629.628 -4.187 190.490 1.00 22.23 334 VAL A O 1
ATOM 2342 N N . ARG A 1 360 ? 627.525 -3.966 191.236 1.00 22.83 335 ARG A N 1
ATOM 2343 C CA . ARG A 1 360 ? 627.860 -2.833 192.098 1.00 18.58 335 ARG A CA 1
ATOM 2344 C C . ARG A 1 360 ? 628.824 -3.228 193.206 1.00 18.42 335 ARG A C 1
ATOM 2345 O O . ARG A 1 360 ? 629.829 -2.561 193.407 1.00 21.75 335 ARG A O 1
ATOM 2353 N N . ARG A 1 361 ? 628.522 -4.307 193.920 1.00 18.22 336 ARG A N 1
ATOM 2354 C CA . ARG A 1 361 ? 629.391 -4.768 194.999 1.00 19.58 336 ARG A CA 1
ATOM 2355 C C . ARG A 1 361 ? 630.811 -5.067 194.507 1.00 17.72 336 ARG A C 1
ATOM 2356 O O . ARG A 1 361 ? 631.789 -4.773 195.196 1.00 18.73 336 ARG A O 1
ATOM 2364 N N . ALA A 1 362 ? 630.929 -5.625 193.311 1.00 19.91 337 ALA A N 1
ATOM 2365 C CA . ALA A 1 362 ? 632.251 -5.935 192.764 1.00 18.36 337 ALA A CA 1
ATOM 2366 C C . ALA A 1 362 ? 633.046 -4.674 192.375 1.00 21.07 337 ALA A C 1
ATOM 2367 O O . ALA A 1 362 ? 634.240 -4.750 192.082 1.00 18.60 337 ALA A O 1
ATOM 2369 N N . MET A 1 363 ? 632.400 -3.509 192.384 1.00 18.21 338 MET A N 1
ATOM 2370 C CA . MET A 1 363 ? 633.140 -2.273 192.097 1.00 19.40 338 MET A CA 1
ATOM 2371 C C . MET A 1 363 ? 634.060 -1.893 193.251 1.00 18.71 338 MET A C 1
ATOM 2372 O O . MET A 1 363 ? 635.061 -1.203 193.057 1.00 16.49 338 MET A O 1
ATOM 2377 N N . TYR A 1 364 ? 633.711 -2.328 194.457 1.00 17.11 339 TYR A N 1
ATOM 2378 C CA . TYR A 1 364 ? 634.467 -1.926 195.635 1.00 17.70 339 TYR A CA 1
ATOM 2379 C C . TYR A 1 364 ? 635.622 -2.875 195.938 1.00 19.10 339 TYR A C 1
ATOM 2380 O O . TYR A 1 364 ? 635.428 -4.073 196.146 1.00 20.07 339 TYR A O 1
ATOM 2389 N N . GLN A 1 365 ? 636.827 -2.322 195.946 1.00 19.09 340 GLN A N 1
ATOM 2390 C CA . GLN A 1 365 ? 638.010 -3.051 196.374 1.00 18.15 340 GLN A CA 1
ATOM 2391 C C . GLN A 1 365 ? 637.971 -3.333 197.873 1.00 22.52 340 GLN A C 1
ATOM 2392 O O . GLN A 1 365 ? 638.469 -4.354 198.325 1.00 24.15 340 GLN A O 1
ATOM 2398 N N . TRP A 1 366 ? 637.399 -2.412 198.643 1.00 20.70 341 TRP A N 1
ATOM 2399 C CA . TRP A 1 366 ? 637.285 -2.594 200.084 1.00 18.10 341 TRP A CA 1
ATOM 2400 C C . TRP A 1 366 ? 635.959 -2.111 200.660 1.00 22.33 341 TRP A C 1
ATOM 2401 O O . TRP A 1 366 ? 635.506 -1.000 200.390 1.00 15.44 341 TRP A O 1
ATOM 2412 N N . LEU A 1 367 ? 635.338 -2.987 201.440 1.00 20.86 342 LEU A N 1
ATOM 2413 C CA . LEU A 1 367 ? 634.267 -2.622 202.345 1.00 18.61 342 LEU A CA 1
ATOM 2414 C C . LEU A 1 367 ? 634.610 -3.292 203.672 1.00 18.57 342 LEU A C 1
ATOM 2415 O O . LEU A 1 367 ? 635.146 -4.393 203.680 1.00 18.16 342 LEU A O 1
ATOM 2420 N N . PRO A 1 368 ? 634.336 -2.621 204.796 1.00 18.19 343 PRO A N 1
ATOM 2421 C CA . PRO A 1 368 ? 634.791 -3.183 206.069 1.00 18.07 343 PRO A CA 1
ATOM 2422 C C . PRO A 1 368 ? 634.054 -4.460 206.476 1.00 21.04 343 PRO A C 1
ATOM 2423 O O . PRO A 1 368 ? 632.864 -4.604 206.199 1.00 17.44 343 PRO A O 1
ATOM 2427 N N . ASP A 1 369 ? 634.788 -5.374 207.105 1.00 19.48 344 ASP A N 1
ATOM 2428 C CA . ASP A 1 369 ? 634.184 -6.464 207.856 1.00 23.11 344 ASP A CA 1
ATOM 2429 C C . ASP A 1 369 ? 633.217 -5.881 208.867 1.00 20.57 344 ASP A C 1
ATOM 2430 O O . ASP A 1 369 ? 633.424 -4.780 209.357 1.00 24.53 344 ASP A O 1
ATOM 2435 N N . TYR A 1 370 ? 632.168 -6.616 209.195 1.00 22.99 345 TYR A N 1
ATOM 2436 C CA . TYR A 1 370 ? 631.143 -6.060 210.064 1.00 21.89 345 TYR A CA 1
ATOM 2437 C C . TYR A 1 370 ? 631.625 -5.906 211.500 1.00 23.33 345 TYR A C 1
ATOM 2438 O O . TYR A 1 370 ? 630.968 -5.248 212.298 1.00 24.94 345 TYR A O 1
ATOM 2447 N N . ASN A 1 371 ? 632.774 -6.504 211.823 1.00 25.14 346 ASN A N 1
ATOM 2448 C CA . ASN A 1 371 ? 633.403 -6.302 213.132 1.00 29.94 346 ASN A CA 1
ATOM 2449 C C . ASN A 1 371 ? 634.492 -5.221 213.111 1.00 24.36 346 ASN A C 1
ATOM 2450 O O . ASN A 1 371 ? 635.105 -4.922 214.133 1.00 29.67 346 ASN A O 1
ATOM 2455 N N . ASP A 1 372 ? 634.725 -4.645 211.938 1.00 24.56 347 ASP A N 1
ATOM 2456 C CA . ASP A 1 372 ? 635.697 -3.565 211.764 1.00 21.10 347 ASP A CA 1
ATOM 2457 C C . ASP A 1 372 ? 635.093 -2.293 212.346 1.00 21.06 347 ASP A C 1
ATOM 2458 O O . ASP A 1 372 ? 633.930 -2.013 212.107 1.00 23.96 347 ASP A O 1
ATOM 2463 N N . PRO A 1 373 ? 635.863 -1.529 213.134 1.00 21.59 348 PRO A N 1
ATOM 2464 C CA . PRO A 1 373 ? 635.325 -0.263 213.659 1.00 22.62 348 PRO A CA 1
ATOM 2465 C C . PRO A 1 373 ? 634.773 0.685 212.573 1.00 21.00 348 PRO A C 1
ATOM 2466 O O . PRO A 1 373 ? 633.873 1.482 212.851 1.00 21.93 348 PRO A O 1
ATOM 2470 N N . LEU A 1 374 ? 635.307 0.592 211.363 1.00 19.68 349 LEU A N 1
ATOM 2471 C CA . LEU A 1 374 ? 634.828 1.411 210.257 1.00 19.50 349 LEU A CA 1
ATOM 2472 C C . LEU A 1 374 ? 633.508 0.893 209.668 1.00 19.54 349 LEU A C 1
ATOM 2473 O O . LEU A 1 374 ? 632.957 1.503 208.759 1.00 21.79 349 LEU A O 1
ATOM 2478 N N . ALA A 1 375 ? 632.993 -0.214 210.198 1.00 18.79 350 ALA A N 1
ATOM 2479 C CA . ALA A 1 375 ? 631.660 -0.709 209.809 1.00 20.17 350 ALA A CA 1
ATOM 2480 C C . ALA A 1 375 ? 630.565 0.181 210.375 1.00 21.07 350 ALA A C 1
ATOM 2481 O O . ALA A 1 375 ? 629.415 0.089 209.970 1.00 21.09 350 ALA A O 1
ATOM 2483 N N . GLU A 1 376 ? 630.941 1.028 211.322 1.00 16.30 351 GLU A N 1
ATOM 2484 C CA . GLU A 1 376 ? 630.058 2.039 211.877 1.00 19.00 351 GLU A CA 1
ATOM 2485 C C . GLU A 1 376 ? 629.368 2.876 210.799 1.00 21.20 351 GLU A C 1
ATOM 2486 O O . GLU A 1 376 ? 628.305 3.448 211.023 1.00 20.85 351 GLU A O 1
ATOM 2492 N N . HIS A 1 377 ? 629.986 2.960 209.627 1.00 22.40 352 HIS A N 1
ATOM 2493 C CA . HIS A 1 377 ? 629.501 3.853 208.594 1.00 19.81 352 HIS A CA 1
ATOM 2494 C C . HIS A 1 377 ? 628.653 3.143 207.559 1.00 20.33 352 HIS A C 1
ATOM 2495 O O . HIS A 1 377 ? 628.306 3.731 206.543 1.00 20.70 352 HIS A O 1
ATOM 2502 N N . TYR A 1 378 ? 628.313 1.883 207.818 1.00 17.82 353 TYR A N 1
ATOM 2503 C CA . TYR A 1 378 ? 627.252 1.239 207.064 1.00 17.95 353 TYR A CA 1
ATOM 2504 C C . TYR A 1 378 ? 625.923 1.927 207.401 1.00 16.43 353 TYR A C 1
ATOM 2505 O O . TYR A 1 378 ? 625.749 2.463 208.481 1.00 18.51 353 TYR A O 1
ATOM 2514 N N . GLY A 1 379 ? 625.001 1.917 206.453 1.00 17.33 354 GLY A N 1
ATOM 2515 C CA . GLY A 1 379 ? 623.653 2.401 206.673 1.00 16.38 354 GLY A CA 1
ATOM 2516 C C . GLY A 1 379 ? 622.724 1.532 205.854 1.00 17.81 354 GLY A C 1
ATOM 2517 O O . GLY A 1 379 ? 623.165 0.548 205.257 1.00 18.15 354 GLY A O 1
ATOM 2518 N N . TYR A 1 380 ? 621.449 1.900 205.811 1.00 15.69 355 TYR A N 1
ATOM 2519 C CA . TYR A 1 380 ? 620.454 1.115 205.102 1.00 17.94 355 TYR A CA 1
ATOM 2520 C C . TYR A 1 380 ? 619.354 2.003 204.532 1.00 19.96 355 TYR A C 1
ATOM 2521 O O . TYR A 1 380 ? 618.824 2.878 205.210 1.00 23.01 355 TYR A O 1
ATOM 2530 N N . MET A 1 381 ? 619.012 1.790 203.293 1.00 22.61 356 MET A N 1
ATOM 2531 C CA . MET A 1 381 ? 617.983 2.548 202.614 1.00 23.68 356 MET A CA 1
ATOM 2532 C C . MET A 1 381 ? 616.834 1.630 202.290 1.00 22.79 356 MET A C 1
ATOM 2533 O O . MET A 1 381 ? 617.045 0.540 201.884 1.00 25.54 356 MET A O 1
ATOM 2538 N N . ARG A 1 382 ? 615.630 2.105 202.487 1.00 22.82 357 ARG A N 1
ATOM 2539 C CA . ARG A 1 382 ? 614.432 1.375 202.152 1.00 26.86 357 ARG A CA 1
ATOM 2540 C C . ARG A 1 382 ? 613.372 2.394 201.891 1.00 31.13 357 ARG A C 1
ATOM 2541 O O . ARG A 1 382 ? 612.886 3.044 202.771 1.00 32.87 357 ARG A O 1
ATOM 2549 N N . GLU A 1 383 ? 613.046 2.494 200.630 1.00 30.00 358 GLU A N 1
ATOM 2550 C CA . GLU A 1 383 ? 612.095 3.432 200.126 1.00 30.00 358 GLU A CA 1
ATOM 2551 C C . GLU A 1 383 ? 610.944 2.813 199.381 1.00 30.00 358 GLU A C 1
ATOM 2552 O O . GLU A 1 383 ? 611.095 1.914 198.610 1.00 30.00 358 GLU A O 1
ATOM 2558 N N . LEU A 1 384 ? 609.782 3.338 199.634 1.00 42.39 359 LEU A N 1
ATOM 2559 C CA . LEU A 1 384 ? 608.604 2.899 198.965 1.00 47.25 359 LEU A CA 1
ATOM 2560 C C . LEU A 1 384 ? 608.182 3.959 197.977 1.00 45.45 359 LEU A C 1
ATOM 2561 O O . LEU A 1 384 ? 608.162 5.129 198.262 1.00 42.25 359 LEU A O 1
ATOM 2566 N N . PHE A 1 385 ? 607.836 3.513 196.803 1.00 49.83 360 PHE A N 1
ATOM 2567 C CA . PHE A 1 385 ? 607.290 4.434 195.811 1.00 56.43 360 PHE A CA 1
ATOM 2568 C C . PHE A 1 385 ? 606.566 3.737 194.688 1.00 58.56 360 PHE A C 1
ATOM 2569 O O . PHE A 1 385 ? 607.126 2.944 193.998 1.00 59.84 360 PHE A O 1
ATOM 2577 N N . GLU A 1 386 ? 605.298 4.050 194.506 1.00 62.86 361 GLU A N 1
ATOM 2578 C CA . GLU A 1 386 ? 604.497 3.458 193.448 1.00 61.36 361 GLU A CA 1
ATOM 2579 C C . GLU A 1 386 ? 604.300 1.964 193.514 1.00 58.80 361 GLU A C 1
ATOM 2580 O O . GLU A 1 386 ? 604.392 1.274 192.515 1.00 54.70 361 GLU A O 1
ATOM 2586 N N . GLY A 1 387 ? 604.000 1.459 194.696 1.00 55.43 362 GLY A N 1
ATOM 2587 C CA . GLY A 1 387 ? 603.796 0.029 194.833 1.00 56.84 362 GLY A CA 1
ATOM 2588 C C . GLY A 1 387 ? 605.077 -0.732 194.586 1.00 52.97 362 GLY A C 1
ATOM 2589 O O . GLY A 1 387 ? 605.069 -1.921 194.328 1.00 51.48 362 GLY A O 1
ATOM 2590 N N . ALA A 1 388 ? 606.180 -0.016 194.661 1.00 48.59 363 ALA A N 1
ATOM 2591 C CA . ALA A 1 388 ? 607.465 -0.596 194.505 1.00 46.70 363 ALA A CA 1
ATOM 2592 C C . ALA A 1 388 ? 608.380 -0.233 195.675 1.00 47.11 363 ALA A C 1
ATOM 2593 O O . ALA A 1 388 ? 608.430 0.895 196.104 1.00 44.73 363 ALA A O 1
ATOM 2595 N N . VAL A 1 389 ? 609.119 -1.216 196.159 1.00 45.64 364 VAL A N 1
ATOM 2596 C CA . VAL A 1 389 ? 610.067 -1.030 197.236 1.00 43.85 364 VAL A CA 1
ATOM 2597 C C . VAL A 1 389 ? 611.480 -1.094 196.708 1.00 39.60 364 VAL A C 1
ATOM 2598 O O . VAL A 1 389 ? 611.817 -1.996 196.002 1.00 42.66 364 VAL A O 1
ATOM 2602 N N . GLU A 1 390 ? 612.293 -0.140 197.075 1.00 37.66 365 GLU A N 1
ATOM 2603 C CA . GLU A 1 390 ? 613.679 -0.106 196.691 1.00 33.58 365 GLU A CA 1
ATOM 2604 C C . GLU A 1 390 ? 614.557 0.033 197.950 1.00 33.04 365 GLU A C 1
ATOM 2605 O O . GLU A 1 390 ? 614.334 0.888 198.754 1.00 32.08 365 GLU A O 1
ATOM 2611 N N . GLN A 1 391 ? 615.553 -0.818 198.097 1.00 29.61 366 GLN A N 1
ATOM 2612 C CA . GLN A 1 391 ? 616.376 -0.842 199.278 1.00 23.76 366 GLN A CA 1
ATOM 2613 C C . GLN A 1 391 ? 617.789 -1.305 199.106 1.00 22.28 366 GLN A C 1
ATOM 2614 O O . GLN A 1 391 ? 618.142 -1.830 198.085 1.00 25.08 366 GLN A O 1
ATOM 2620 N N . GLY A 1 392 ? 618.581 -1.117 200.143 1.00 23.11 367 GLY A N 1
ATOM 2621 C CA . GLY A 1 392 ? 619.929 -1.630 200.133 1.00 19.58 367 GLY A CA 1
ATOM 2622 C C . GLY A 1 392 ? 620.806 -1.128 201.249 1.00 16.89 367 GLY A C 1
ATOM 2623 O O . GLY A 1 392 ? 620.567 -0.093 201.846 1.00 19.26 367 GLY A O 1
ATOM 2624 N N . GLU A 1 393 ? 621.849 -1.886 201.522 1.00 20.40 368 GLU A N 1
ATOM 2625 C CA . GLU A 1 393 ? 622.910 -1.434 202.398 1.00 18.32 368 GLU A CA 1
ATOM 2626 C C . GLU A 1 393 ? 623.614 -0.247 201.757 1.00 18.35 368 GLU A C 1
ATOM 2627 O O . GLU A 1 393 ? 623.757 -0.202 200.546 1.00 17.16 368 GLU A O 1
ATOM 2633 N N . THR A 1 394 ? 624.031 0.713 202.570 1.00 16.48 369 THR A N 1
ATOM 2634 C CA . THR A 1 394 ? 624.824 1.824 202.077 1.00 17.35 369 THR A CA 1
ATOM 2635 C C . THR A 1 394 ? 626.117 1.959 202.849 1.00 21.45 369 THR A C 1
ATOM 2636 O O . THR A 1 394 ? 626.294 1.355 203.913 1.00 19.45 369 THR A O 1
ATOM 2640 N N . TYR A 1 395 ? 627.018 2.771 202.312 1.00 16.67 370 TYR A N 1
ATOM 2641 C CA . TYR A 1 395 ? 628.229 3.077 203.024 1.00 16.47 370 TYR A CA 1
ATOM 2642 C C . TYR A 1 395 ? 628.653 4.498 202.717 1.00 16.61 370 TYR A C 1
ATOM 2643 O O . TYR A 1 395 ? 628.484 4.970 201.606 1.00 19.22 370 TYR A O 1
ATOM 2652 N N . SER A 1 396 ? 629.190 5.172 203.719 1.00 17.91 371 SER A N 1
ATOM 2653 C CA . SER A 1 396 ? 629.782 6.488 203.522 1.00 17.07 371 SER A CA 1
ATOM 2654 C C . SER A 1 396 ? 631.293 6.403 203.693 1.00 15.64 371 SER A C 1
ATOM 2655 O O . SER A 1 396 ? 631.794 6.339 204.807 1.00 17.58 371 SER A O 1
ATOM 2658 N N . PHE A 1 397 ? 632.011 6.377 202.580 1.00 16.04 372 PHE A N 1
ATOM 2659 C CA . PHE A 1 397 ? 633.464 6.485 202.613 1.00 18.47 372 PHE A CA 1
ATOM 2660 C C . PHE A 1 397 ? 633.912 7.831 203.207 1.00 17.51 372 PHE A C 1
ATOM 2661 O O . PHE A 1 397 ? 634.945 7.916 203.854 1.00 16.68 372 PHE A O 1
ATOM 2669 N N . TYR A 1 398 ? 633.123 8.881 203.018 1.00 15.92 373 TYR A N 1
ATOM 2670 C CA . TYR A 1 398 ? 633.501 10.169 203.598 1.00 16.92 373 TYR A CA 1
ATOM 2671 C C . TYR A 1 398 ? 633.562 10.094 205.129 1.00 18.26 373 TYR A C 1
ATOM 2672 O O . TYR A 1 398 ? 634.524 10.563 205.736 1.00 16.74 373 TYR A O 1
ATOM 2681 N N . ALA A 1 399 ? 632.547 9.479 205.737 1.00 18.78 374 ALA A N 1
ATOM 2682 C CA . ALA A 1 399 ? 632.512 9.289 207.183 1.00 18.53 374 ALA A CA 1
ATOM 2683 C C . ALA A 1 399 ? 633.706 8.447 207.631 1.00 17.14 374 ALA A C 1
ATOM 2684 O O . ALA A 1 399 ? 634.337 8.753 208.637 1.00 17.88 374 ALA A O 1
ATOM 2686 N N . ALA A 1 400 ? 634.012 7.407 206.857 1.00 18.29 375 ALA A N 1
ATOM 2687 C CA . ALA A 1 400 ? 635.133 6.509 207.159 1.00 17.56 375 ALA A CA 1
ATOM 2688 C C . ALA A 1 400 ? 636.433 7.281 207.138 1.00 19.60 375 ALA A C 1
ATOM 2689 O O . ALA A 1 400 ? 637.263 7.093 208.018 1.00 20.63 375 ALA A O 1
ATOM 2691 N N . ASN A 1 401 ? 636.593 8.149 206.137 1.00 16.03 376 ASN A N 1
ATOM 2692 C CA . ASN A 1 401 ? 637.791 8.973 206.023 1.00 18.60 376 ASN A CA 1
ATOM 2693 C C . ASN A 1 401 ? 637.886 10.018 207.137 1.00 16.88 376 ASN A C 1
ATOM 2694 O O . ASN A 1 401 ? 638.976 10.350 207.581 1.00 21.38 376 ASN A O 1
ATOM 2699 N N . LEU A 1 402 ? 636.754 10.524 207.606 1.00 18.40 377 LEU A N 1
ATOM 2700 C CA . LEU A 1 402 ? 636.776 11.368 208.785 1.00 19.10 377 LEU A CA 1
ATOM 2701 C C . LEU A 1 402 ? 637.356 10.613 209.997 1.00 19.47 377 LEU A C 1
ATOM 2702 O O . LEU A 1 402 ? 638.187 11.145 210.740 1.00 20.22 377 LEU A O 1
ATOM 2707 N N . GLN A 1 403 ? 636.917 9.373 210.194 1.00 21.12 378 GLN A N 1
ATOM 2708 C CA . GLN A 1 403 ? 637.411 8.580 211.311 1.00 19.15 378 GLN A CA 1
ATOM 2709 C C . GLN A 1 403 ? 638.903 8.244 211.135 1.00 20.27 378 GLN A C 1
ATOM 2710 O O . GLN A 1 403 ? 639.678 8.354 212.082 1.00 22.08 378 GLN A O 1
ATOM 2716 N N . ARG A 1 404 ? 639.286 7.861 209.922 1.00 17.50 379 ARG A N 1
ATOM 2717 C CA . ARG A 1 404 ? 640.687 7.642 209.578 1.00 21.89 379 ARG A CA 1
ATOM 2718 C C . ARG A 1 404 ? 641.537 8.867 209.882 1.00 22.80 379 ARG A C 1
ATOM 2719 O O . ARG A 1 404 ? 642.630 8.752 210.427 1.00 19.48 379 ARG A O 1
ATOM 2727 N N . LYS A 1 405 ? 641.016 10.040 209.541 1.00 19.74 380 LYS A N 1
ATOM 2728 C CA . LYS A 1 405 ? 641.772 11.283 209.691 1.00 22.83 380 LYS A CA 1
ATOM 2729 C C . LYS A 1 405 ? 641.890 11.770 211.128 1.00 22.40 380 LYS A C 1
ATOM 2730 O O . LYS A 1 405 ? 642.938 12.258 211.538 1.00 23.48 380 LYS A O 1
ATOM 2736 N N . TYR A 1 406 ? 640.802 11.646 211.878 1.00 22.49 381 TYR A N 1
ATOM 2737 C CA . TYR A 1 406 ? 640.664 12.354 213.139 1.00 20.34 381 TYR A CA 1
ATOM 2738 C C . TYR A 1 406 ? 640.344 11.474 214.348 1.00 21.65 381 TYR A C 1
ATOM 2739 O O . TYR A 1 406 ? 640.279 11.971 215.468 1.00 22.10 381 TYR A O 1
ATOM 2748 N N . GLY A 1 407 ? 640.093 10.191 214.130 1.00 22.48 382 GLY A N 1
ATOM 2749 C CA . GLY A 1 407 ? 639.506 9.375 215.180 1.00 23.69 382 GLY A CA 1
ATOM 2750 C C . GLY A 1 407 ? 640.440 8.425 215.901 1.00 28.81 382 GLY A C 1
ATOM 2751 O O . GLY A 1 407 ? 639.988 7.496 216.565 1.00 28.71 382 GLY A O 1
ATOM 2752 N N . ALA A 1 408 ? 641.741 8.648 215.769 1.00 30.53 383 ALA A N 1
ATOM 2753 C CA . ALA A 1 408 ? 642.718 7.824 216.468 1.00 32.12 383 ALA A CA 1
ATOM 2754 C C . ALA A 1 408 ? 642.491 7.880 217.980 1.00 34.74 383 ALA A C 1
ATOM 2755 O O . ALA A 1 408 ? 642.234 8.950 218.534 1.00 36.34 383 ALA A O 1
ATOM 2757 N N . ASP A 1 409 ? 642.570 6.721 218.629 1.00 34.83 384 ASP A N 1
ATOM 2758 C CA . ASP A 1 409 ? 642.412 6.602 220.081 1.00 32.51 384 ASP A CA 1
ATOM 2759 C C . ASP A 1 409 ? 641.015 6.984 220.552 1.00 34.61 384 ASP A C 1
ATOM 2760 O O . ASP A 1 409 ? 640.847 7.523 221.643 1.00 38.26 384 ASP A O 1
ATOM 2765 N N . GLY A 1 410 ? 640.010 6.696 219.736 1.00 32.65 385 GLY A N 1
ATOM 2766 C CA . GLY A 1 410 ? 638.638 6.969 220.117 1.00 29.54 385 GLY A CA 1
ATOM 2767 C C . GLY A 1 410 ? 638.375 8.453 220.251 1.00 29.09 385 GLY A C 1
ATOM 2768 O O . GLY A 1 410 ? 637.500 8.886 221.008 1.00 28.63 385 GLY A O 1
ATOM 2769 N N . ALA A 1 411 ? 639.140 9.246 219.515 1.00 27.96 386 ALA A N 1
ATOM 2770 C CA . ALA A 1 411 ? 638.866 10.678 219.450 1.00 29.55 386 ALA A CA 1
ATOM 2771 C C . ALA A 1 411 ? 637.518 10.929 218.746 1.00 25.47 386 ALA A C 1
ATOM 2772 O O . ALA A 1 411 ? 637.094 10.141 217.902 1.00 24.81 386 ALA A O 1
ATOM 2774 N N . ASP A 1 412 ? 636.844 12.007 219.132 1.00 26.80 387 ASP A N 1
ATOM 2775 C CA . ASP A 1 412 ? 635.558 12.408 218.556 1.00 25.11 387 ASP A CA 1
ATOM 2776 C C . ASP A 1 412 ? 635.763 13.057 217.180 1.00 23.52 387 ASP A C 1
ATOM 2777 O O . ASP A 1 412 ? 635.862 14.284 217.075 1.00 23.55 387 ASP A O 1
ATOM 2782 N N . TYR A 1 413 ? 635.812 12.237 216.134 1.00 21.56 388 TYR A N 1
ATOM 2783 C CA . TYR A 1 413 ? 636.151 12.733 214.810 1.00 21.82 388 TYR A CA 1
ATOM 2784 C C . TYR A 1 413 ? 635.062 13.649 214.222 1.00 22.55 388 TYR A C 1
ATOM 2785 O O . TYR A 1 413 ? 635.351 14.532 213.412 1.00 21.21 388 TYR A O 1
ATOM 2794 N N . MET A 1 414 ? 633.820 13.449 214.629 1.00 18.70 389 MET A N 1
ATOM 2795 C CA . MET A 1 414 ? 632.758 14.308 214.121 1.00 22.85 389 MET A CA 1
ATOM 2796 C C . MET A 1 414 ? 632.912 15.718 214.663 1.00 20.36 389 MET A C 1
ATOM 2797 O O . MET A 1 414 ? 632.730 16.683 213.932 1.00 20.54 389 MET A O 1
ATOM 2802 N N . ALA A 1 415 ? 633.289 15.825 215.930 1.00 21.66 390 ALA A N 1
ATOM 2803 C CA . ALA A 1 415 ? 633.497 17.120 216.559 1.00 20.94 390 ALA A CA 1
ATOM 2804 C C . ALA A 1 415 ? 634.691 17.820 215.927 1.00 21.89 390 ALA A C 1
ATOM 2805 O O . ALA A 1 415 ? 634.706 19.027 215.773 1.00 23.55 390 ALA A O 1
ATOM 2807 N N . LYS A 1 416 ? 635.704 17.055 215.558 1.00 21.32 391 LYS A N 1
ATOM 2808 C CA . LYS A 1 416 ? 636.868 17.668 214.948 1.00 21.36 391 LYS A CA 1
ATOM 2809 C C . LYS A 1 416 ? 636.496 18.143 213.551 1.00 18.65 391 LYS A C 1
ATOM 2810 O O . LYS A 1 416 ? 636.868 19.233 213.140 1.00 19.12 391 LYS A O 1
ATOM 2816 N N . TRP A 1 417 ? 635.759 17.312 212.828 1.00 19.26 392 TRP A N 1
ATOM 2817 C CA . TRP A 1 417 ? 635.293 17.671 211.497 1.00 21.27 392 TRP A CA 1
ATOM 2818 C C . TRP A 1 417 ? 634.500 18.988 211.507 1.00 17.82 392 TRP A C 1
ATOM 2819 O O . TRP A 1 417 ? 634.701 19.842 210.658 1.00 19.03 392 TRP A O 1
ATOM 2830 N N . ARG A 1 418 ? 633.611 19.147 212.482 1.00 21.46 393 ARG A N 1
ATOM 2831 C CA . ARG A 1 418 ? 632.863 20.385 212.635 1.00 18.95 393 ARG A CA 1
ATOM 2832 C C . ARG A 1 418 ? 633.780 21.582 212.846 1.00 19.89 393 ARG A C 1
ATOM 2833 O O . ARG A 1 418 ? 633.595 22.614 212.212 1.00 17.40 393 ARG A O 1
ATOM 2841 N N . ASP A 1 419 ? 634.749 21.448 213.748 1.00 20.30 394 ASP A N 1
ATOM 2842 C CA . ASP A 1 419 ? 635.689 22.530 214.012 1.00 21.35 394 ASP A CA 1
ATOM 2843 C C . ASP A 1 419 ? 636.507 22.899 212.777 1.00 19.79 394 ASP A C 1
ATOM 2844 O O . ASP A 1 419 ? 636.634 24.073 212.437 1.00 19.99 394 ASP A O 1
ATOM 2849 N N . VAL A 1 420 ? 637.061 21.897 212.109 1.00 18.22 395 VAL A N 1
ATOM 2850 C CA . VAL A 1 420 ? 637.866 22.143 210.923 1.00 18.17 395 VAL A CA 1
ATOM 2851 C C . VAL A 1 420 ? 637.039 22.745 209.774 1.00 19.71 395 VAL A C 1
ATOM 2852 O O . VAL A 1 420 ? 637.502 23.637 209.080 1.00 18.37 395 VAL A O 1
ATOM 2856 N N . THR A 1 421 ? 635.814 22.259 209.594 1.00 19.88 396 THR A N 1
ATOM 2857 C CA . THR A 1 421 ? 634.902 22.808 208.597 1.00 16.28 396 THR A CA 1
ATOM 2858 C C . THR A 1 421 ? 634.704 24.310 208.799 1.00 17.02 396 THR A C 1
ATOM 2859 O O . THR A 1 421 ? 634.841 25.079 207.856 1.00 17.87 396 THR A O 1
ATOM 2863 N N . VAL A 1 422 ? 634.397 24.726 210.024 1.00 18.03 397 VAL A N 1
ATOM 2864 C CA . VAL A 1 422 ? 634.226 26.151 210.309 1.00 17.04 397 VAL A CA 1
ATOM 2865 C C . VAL A 1 422 ? 635.560 26.894 210.134 1.00 20.24 397 VAL A C 1
ATOM 2866 O O . VAL A 1 422 ? 635.579 28.004 209.599 1.00 18.66 397 VAL A O 1
ATOM 2870 N N . ASP A 1 423 ? 636.661 26.280 210.573 1.00 18.58 398 ASP A N 1
ATOM 2871 C CA . ASP A 1 423 ? 637.995 26.841 210.363 1.00 18.78 398 ASP A CA 1
ATOM 2872 C C . ASP A 1 423 ? 638.261 27.068 208.894 1.00 16.51 398 ASP A C 1
ATOM 2873 O O . ASP A 1 423 ? 638.781 28.100 208.504 1.00 20.22 398 ASP A O 1
ATOM 2878 N N . ARG A 1 424 ? 637.915 26.074 208.089 1.00 15.03 399 ARG A N 1
ATOM 2879 C CA . ARG A 1 424 ? 638.055 26.154 206.651 1.00 18.22 399 ARG A CA 1
ATOM 2880 C C . ARG A 1 424 ? 637.238 27.301 206.036 1.00 17.38 399 ARG A C 1
ATOM 2881 O O . ARG A 1 424 ? 637.762 28.083 205.248 1.00 17.95 399 ARG A O 1
ATOM 2889 N N . MET A 1 425 ? 635.947 27.369 206.362 1.00 19.61 400 MET A N 1
ATOM 2890 C CA . MET A 1 425 ? 635.093 28.387 205.752 1.00 17.96 400 MET A CA 1
ATOM 2891 C C . MET A 1 425 ? 635.651 29.786 206.031 1.00 17.32 400 MET A C 1
ATOM 2892 O O . MET A 1 425 ? 635.738 30.598 205.136 1.00 21.59 400 MET A O 1
ATOM 2897 N N . LEU A 1 426 ? 636.042 30.038 207.273 1.00 18.19 401 LEU A N 1
ATOM 2898 C CA . LEU A 1 426 ? 636.569 31.329 207.674 1.00 15.32 401 LEU A CA 1
ATOM 2899 C C . LEU A 1 426 ? 637.940 31.633 207.060 1.00 19.32 401 LEU A C 1
ATOM 2900 O O . LEU A 1 426 ? 638.259 32.784 206.793 1.00 20.48 401 LEU A O 1
ATOM 2905 N N . ASN A 1 427 ? 638.742 30.594 206.851 1.00 19.28 402 ASN A N 1
ATOM 2906 C CA . ASN A 1 427 ? 640.062 30.736 206.246 1.00 17.20 402 ASN A CA 1
ATOM 2907 C C . ASN A 1 427 ? 639.929 30.984 204.752 1.00 20.65 402 ASN A C 1
ATOM 2908 O O . ASN A 1 427 ? 640.664 31.766 204.181 1.00 21.46 402 ASN A O 1
ATOM 2913 N N . TRP A 1 428 ? 638.962 30.323 204.129 1.00 16.89 403 TRP A N 1
ATOM 2914 C CA . TRP A 1 428 ? 638.689 30.489 202.708 1.00 17.28 403 TRP A CA 1
ATOM 2915 C C . TRP A 1 428 ? 637.947 31.799 202.398 1.00 18.84 403 TRP A C 1
ATOM 2916 O O . TRP A 1 428 ? 637.849 32.212 201.240 1.00 18.20 403 TRP A O 1
ATOM 2927 N N . GLY A 1 429 ? 637.423 32.437 203.437 1.00 17.31 404 GLY A N 1
ATOM 2928 C CA . GLY A 1 429 ? 636.757 33.719 203.290 1.00 18.09 404 GLY A CA 1
ATOM 2929 C C . GLY A 1 429 ? 635.236 33.705 203.207 1.00 17.39 404 GLY A C 1
ATOM 2930 O O . GLY A 1 429 ? 634.617 34.760 203.095 1.00 18.75 404 GLY A O 1
ATOM 2931 N N . PHE A 1 430 ? 634.623 32.521 203.259 1.00 18.93 405 PHE A N 1
ATOM 2932 C CA . PHE A 1 430 ? 633.173 32.452 203.130 1.00 17.33 405 PHE A CA 1
ATOM 2933 C C . PHE A 1 430 ? 632.547 33.130 204.318 1.00 18.07 405 PHE A C 1
ATOM 2934 O O . PHE A 1 430 ? 633.073 33.041 205.415 1.00 18.58 405 PHE A O 1
ATOM 2942 N N . THR A 1 431 ? 631.438 33.828 204.089 1.00 19.08 406 THR A N 1
ATOM 2943 C CA . THR A 1 431 ? 630.772 34.566 205.150 1.00 16.42 406 THR A CA 1
ATOM 2944 C C . THR A 1 431 ? 629.612 33.812 205.783 1.00 19.27 406 THR A C 1
ATOM 2945 O O . THR A 1 431 ? 628.927 34.344 206.669 1.00 16.96 406 THR A O 1
ATOM 2949 N N . CYS A 1 432 ? 629.382 32.586 205.319 1.00 16.02 407 CYS A N 1
ATOM 2950 C CA . CYS A 1 432 ? 628.342 31.750 205.904 1.00 17.76 407 CYS A CA 1
ATOM 2951 C C . CYS A 1 432 ? 628.518 30.280 205.623 1.00 15.48 407 CYS A C 1
ATOM 2952 O O . CYS A 1 432 ? 629.316 29.878 204.790 1.00 15.76 407 CYS A O 1
ATOM 2955 N N . LEU A 1 433 ? 627.718 29.507 206.345 1.00 18.22 408 LEU A N 1
ATOM 2956 C CA . LEU A 1 433 ? 627.389 28.138 206.033 1.00 13.76 408 LEU A CA 1
ATOM 2957 C C . LEU A 1 433 ? 626.047 28.181 205.305 1.00 16.41 408 LEU A C 1
ATOM 2958 O O . LEU A 1 433 ? 625.115 28.847 205.769 1.00 15.75 408 LEU A O 1
ATOM 2963 N N . GLY A 1 434 ? 625.954 27.480 204.177 1.00 12.70 409 GLY A N 1
ATOM 2964 C CA . GLY A 1 434 ? 624.807 27.557 203.301 1.00 14.00 409 GLY A CA 1
ATOM 2965 C C . GLY A 1 434 ? 623.626 26.685 203.682 1.00 15.18 409 GLY A C 1
ATOM 2966 O O . GLY A 1 434 ? 623.465 26.324 204.835 1.00 13.96 409 GLY A O 1
ATOM 2967 N N . ASN A 1 435 ? 622.792 26.354 202.704 1.00 14.32 410 ASN A N 1
ATOM 2968 C CA . ASN A 1 435 ? 621.591 25.594 203.008 1.00 12.96 410 ASN A CA 1
ATOM 2969 C C . ASN A 1 435 ? 621.907 24.156 203.339 1.00 15.52 410 ASN A C 1
ATOM 2970 O O . ASN A 1 435 ? 622.897 23.611 202.859 1.00 15.41 410 ASN A O 1
ATOM 2975 N N . TRP A 1 436 ? 621.049 23.556 204.159 1.00 13.59 411 TRP A N 1
ATOM 2976 C CA . TRP A 1 436 ? 621.213 22.187 204.611 1.00 16.00 411 TRP A CA 1
ATOM 2977 C C . TRP A 1 436 ? 622.522 22.027 205.380 1.00 16.05 411 TRP A C 1
ATOM 2978 O O . TRP A 1 436 ? 623.296 21.095 205.138 1.00 17.03 411 TRP A O 1
ATOM 2989 N N . THR A 1 437 ? 622.771 22.977 206.277 1.00 16.06 412 THR A N 1
ATOM 2990 C CA . THR A 1 437 ? 623.817 22.862 207.274 1.00 16.27 412 THR A CA 1
ATOM 2991 C C . THR A 1 437 ? 623.259 22.082 208.471 1.00 18.06 412 THR A C 1
ATOM 2992 O O . THR A 1 437 ? 622.159 22.382 208.932 1.00 17.39 412 THR A O 1
ATOM 2996 N N . ALA A 1 438 ? 623.994 21.080 208.955 1.00 16.29 413 ALA A N 1
ATOM 2997 C CA . ALA A 1 438 ? 623.558 20.303 210.124 1.00 16.45 413 ALA A CA 1
ATOM 2998 C C . ALA A 1 438 ? 623.327 21.217 211.315 1.00 16.71 413 ALA A C 1
ATOM 2999 O O . ALA A 1 438 ? 624.126 22.093 211.578 1.00 16.75 413 ALA A O 1
ATOM 3001 N N . PRO A 1 439 ? 622.219 21.003 212.035 1.00 19.91 414 PRO A N 1
ATOM 3002 C CA . PRO A 1 439 ? 621.818 21.857 213.152 1.00 18.84 414 PRO A CA 1
ATOM 3003 C C . PRO A 1 439 ? 622.848 21.843 214.274 1.00 20.21 414 PRO A C 1
ATOM 3004 O O . PRO A 1 439 ? 622.818 22.722 215.124 1.00 21.77 414 PRO A O 1
ATOM 3008 N N . GLU A 1 440 ? 623.732 20.848 214.274 1.00 21.55 415 GLU A N 1
ATOM 3009 C CA . GLU A 1 440 ? 624.856 20.845 215.189 1.00 19.63 415 GLU A CA 1
ATOM 3010 C C . GLU A 1 440 ? 625.766 22.062 215.003 1.00 20.16 415 GLU A C 1
ATOM 3011 O O . GLU A 1 440 ? 626.513 22.408 215.907 1.00 25.35 415 GLU A O 1
ATOM 3017 N N . PHE A 1 441 ? 625.721 22.694 213.834 1.00 18.38 416 PHE A N 1
ATOM 3018 C CA . PHE A 1 441 ? 626.575 23.849 213.556 1.00 19.12 416 PHE A CA 1
ATOM 3019 C C . PHE A 1 441 ? 625.942 25.153 214.022 1.00 20.05 416 PHE A C 1
ATOM 3020 O O . PHE A 1 441 ? 626.602 26.192 214.061 1.00 20.52 416 PHE A O 1
ATOM 3028 N N . TYR A 1 442 ? 624.659 25.096 214.372 1.00 21.82 417 TYR A N 1
ATOM 3029 C CA . TYR A 1 442 ? 623.878 26.308 214.570 1.00 20.10 417 TYR A CA 1
ATOM 3030 C C . TYR A 1 442 ? 624.271 27.102 215.827 1.00 22.16 417 TYR A C 1
ATOM 3031 O O . TYR A 1 442 ? 623.969 28.278 215.917 1.00 25.26 417 TYR A O 1
ATOM 3040 N N . ASP A 1 443 ? 624.934 26.481 216.796 1.00 25.72 418 ASP A N 1
ATOM 3041 C CA . ASP A 1 443 ? 625.408 27.259 217.948 1.00 27.35 418 ASP A CA 1
ATOM 3042 C C . ASP A 1 443 ? 626.913 27.550 217.894 1.00 26.51 418 ASP A C 1
ATOM 3043 O O . ASP A 1 443 ? 627.551 27.720 218.933 1.00 32.12 418 ASP A O 1
ATOM 3048 N N . ASN A 1 444 ? 627.475 27.627 216.695 1.00 23.35 419 ASN A N 1
ATOM 3049 C CA . ASN A 1 444 ? 628.929 27.658 216.561 1.00 24.63 419 ASN A CA 1
ATOM 3050 C C . ASN A 1 444 ? 629.521 29.013 216.935 1.00 27.18 419 ASN A C 1
ATOM 3051 O O . ASN A 1 444 ? 630.666 29.084 217.389 1.00 28.08 419 ASN A O 1
ATOM 3056 N N . GLN A 1 445 ? 628.739 30.073 216.738 1.00 21.75 420 GLN A N 1
ATOM 3057 C CA . GLN A 1 445 ? 629.122 31.435 217.116 1.00 22.39 420 GLN A CA 1
ATOM 3058 C C . GLN A 1 445 ? 630.479 31.897 216.563 1.00 23.34 420 GLN A C 1
ATOM 3059 O O . GLN A 1 445 ? 631.211 32.616 217.220 1.00 25.11 420 GLN A O 1
ATOM 3065 N N . ARG A 1 446 ? 630.795 31.491 215.343 1.00 21.51 421 ARG A N 1
ATOM 3066 C CA . ARG A 1 446 ? 631.990 31.965 214.669 1.00 21.80 421 ARG A CA 1
ATOM 3067 C C . ARG A 1 446 ? 631.675 32.346 213.215 1.00 22.77 421 ARG A C 1
ATOM 3068 O O . ARG A 1 446 ? 632.356 33.173 212.613 1.00 19.83 421 ARG A O 1
ATOM 3076 N N . ILE A 1 447 ? 630.631 31.737 212.660 1.00 22.06 422 ILE A N 1
ATOM 3077 C CA . ILE A 1 447 ? 630.238 31.994 211.279 1.00 20.48 422 ILE A CA 1
ATOM 3078 C C . ILE A 1 447 ? 628.716 31.914 211.112 1.00 17.33 422 ILE A C 1
ATOM 3079 O O . ILE A 1 447 ? 628.097 30.998 211.628 1.00 19.91 422 ILE A O 1
ATOM 3084 N N . PRO A 1 448 ? 628.109 32.900 210.415 1.00 18.45 423 PRO A N 1
ATOM 3085 C CA . PRO A 1 448 ? 626.659 32.875 210.181 1.00 17.08 423 PRO A CA 1
ATOM 3086 C C . PRO A 1 448 ? 626.235 31.651 209.366 1.00 19.49 423 PRO A C 1
ATOM 3087 O O . PRO A 1 448 ? 627.054 31.061 208.663 1.00 17.00 423 PRO A O 1
ATOM 3091 N N . PHE A 1 449 ? 624.970 31.272 209.470 1.00 17.61 424 PHE A N 1
ATOM 3092 C CA . PHE A 1 449 ? 624.470 30.117 208.742 1.00 18.08 424 PHE A CA 1
ATOM 3093 C C . PHE A 1 449 ? 623.055 30.389 208.207 1.00 17.71 424 PHE A C 1
ATOM 3094 O O . PHE A 1 449 ? 622.394 31.317 208.653 1.00 17.33 424 PHE A O 1
ATOM 3102 N N . PHE A 1 450 ? 622.617 29.582 207.249 1.00 15.18 425 PHE A N 1
ATOM 3103 C CA . PHE A 1 450 ? 621.262 29.661 206.736 1.00 15.17 425 PHE A CA 1
ATOM 3104 C C . PHE A 1 450 ? 620.474 28.437 207.230 1.00 16.29 425 PHE A C 1
ATOM 3105 O O . PHE A 1 450 ? 620.991 27.337 207.240 1.00 17.02 425 PHE A O 1
ATOM 3113 N N . ALA A 1 451 ? 619.238 28.646 207.671 1.00 17.20 426 ALA A N 1
ATOM 3114 C CA . ALA A 1 451 ? 618.391 27.557 208.166 1.00 16.48 426 ALA A CA 1
ATOM 3115 C C . ALA A 1 451 ? 617.397 27.127 207.082 1.00 14.70 426 ALA A C 1
ATOM 3116 O O . ALA A 1 451 ? 617.146 27.872 206.136 1.00 14.83 426 ALA A O 1
ATOM 3118 N N . ASN A 1 452 ? 616.849 25.926 207.223 1.00 16.21 427 ASN A N 1
ATOM 3119 C CA . ASN A 1 452 ? 615.916 25.380 206.247 1.00 16.34 427 ASN A CA 1
ATOM 3120 C C . ASN A 1 452 ? 614.855 24.510 206.910 1.00 17.68 427 ASN A C 1
ATOM 3121 O O . ASN A 1 452 ? 615.103 23.897 207.947 1.00 17.49 427 ASN A O 1
ATOM 3126 N N . GLY A 1 453 ? 613.688 24.451 206.287 1.00 13.47 428 GLY A N 1
ATOM 3127 C CA . GLY A 1 453 ? 612.649 23.543 206.697 1.00 13.79 428 GLY A CA 1
ATOM 3128 C C . GLY A 1 453 ? 611.886 23.085 205.476 1.00 13.84 428 GLY A C 1
ATOM 3129 O O . GLY A 1 453 ? 611.871 23.767 204.461 1.00 15.15 428 GLY A O 1
ATOM 3130 N N . TRP A 1 454 ? 611.267 21.919 205.584 1.00 12.60 429 TRP A N 1
ATOM 3131 C CA . TRP A 1 454 ? 610.364 21.378 204.564 1.00 13.41 429 TRP A CA 1
ATOM 3132 C C . TRP A 1 454 ? 608.952 21.327 205.106 1.00 14.95 429 TRP A C 1
ATOM 3133 O O . TRP A 1 454 ? 608.754 20.875 206.224 1.00 17.19 429 TRP A O 1
ATOM 3144 N N . ILE A 1 455 ? 607.968 21.710 204.311 1.00 12.97 430 ILE A N 1
ATOM 3145 C CA . ILE A 1 455 ? 606.590 21.551 204.747 1.00 15.33 430 ILE A CA 1
ATOM 3146 C C . ILE A 1 455 ? 605.989 20.293 204.132 1.00 15.09 430 ILE A C 1
ATOM 3147 O O . ILE A 1 455 ? 605.785 20.223 202.939 1.00 18.94 430 ILE A O 1
ATOM 3152 N N . ILE A 1 456 ? 605.726 19.303 204.970 1.00 16.58 431 ILE A N 1
ATOM 3153 C CA . ILE A 1 456 ? 605.219 18.017 204.524 1.00 18.35 431 ILE A CA 1
ATOM 3154 C C . ILE A 1 456 ? 604.088 17.561 205.429 1.00 17.36 431 ILE A C 1
ATOM 3155 O O . ILE A 1 456 ? 603.768 18.217 206.409 1.00 16.53 431 ILE A O 1
ATOM 3160 N N . GLY A 1 457 ? 603.510 16.413 205.100 1.00 17.71 432 GLY A N 1
ATOM 3161 C CA . GLY A 1 457 ? 602.401 15.876 205.862 1.00 16.98 432 GLY A CA 1
ATOM 3162 C C . GLY A 1 457 ? 601.136 15.841 205.026 1.00 19.90 432 GLY A C 1
ATOM 3163 O O . GLY A 1 457 ? 601.183 15.965 203.807 1.00 17.21 432 GLY A O 1
ATOM 3164 N N . GLU A 1 458 ? 600.001 15.683 205.695 1.00 16.73 433 GLU A N 1
ATOM 3165 C CA . GLU A 1 458 ? 598.740 15.470 205.026 1.00 18.54 433 GLU A CA 1
ATOM 3166 C C . GLU A 1 458 ? 598.053 16.792 204.723 1.00 20.45 433 GLU A C 1
ATOM 3167 O O . GLU A 1 458 ? 597.715 17.533 205.640 1.00 19.26 433 GLU A O 1
ATOM 3173 N N . PHE A 1 459 ? 597.828 17.067 203.446 1.00 19.06 434 PHE A N 1
ATOM 3174 C CA . PHE A 1 459 ? 596.983 18.182 203.040 1.00 17.40 434 PHE A CA 1
ATOM 3175 C C . PHE A 1 459 ? 596.598 18.043 201.577 1.00 17.07 434 PHE A C 1
ATOM 3176 O O . PHE A 1 459 ? 597.242 17.302 200.829 1.00 16.39 434 PHE A O 1
ATOM 3184 N N . ASP A 1 460 ? 595.555 18.769 201.171 1.00 16.99 435 ASP A N 1
ATOM 3185 C CA . ASP A 1 460 ? 595.173 18.822 199.766 1.00 15.26 435 ASP A CA 1
ATOM 3186 C C . ASP A 1 460 ? 596.354 19.291 198.919 1.00 15.70 435 ASP A C 1
ATOM 3187 O O . ASP A 1 460 ? 597.242 19.989 199.400 1.00 15.87 435 ASP A O 1
ATOM 3192 N N . GLN A 1 461 ? 596.358 18.888 197.657 1.00 16.62 436 GLN A N 1
ATOM 3193 C CA . GLN A 1 461 ? 597.445 19.210 196.750 1.00 18.01 436 GLN A CA 1
ATOM 3194 C C . GLN A 1 461 ? 596.917 19.669 195.408 1.00 19.53 436 GLN A C 1
ATOM 3195 O O . GLN A 1 461 ? 595.778 19.375 195.046 1.00 15.66 436 GLN A O 1
ATOM 3201 N N . VAL A 1 462 ? 597.766 20.373 194.670 1.00 16.23 437 VAL A N 1
ATOM 3202 C CA . VAL A 1 462 ? 597.482 20.673 193.283 1.00 20.02 437 VAL A CA 1
ATOM 3203 C C . VAL A 1 462 ? 598.635 20.165 192.444 1.00 20.39 437 VAL A C 1
ATOM 3204 O O . VAL A 1 462 ? 599.732 19.965 192.957 1.00 19.47 437 VAL A O 1
ATOM 3208 N N . SER A 1 463 ? 598.382 19.975 191.156 1.00 20.74 438 SER A N 1
ATOM 3209 C CA . SER A 1 463 ? 599.375 19.418 190.244 1.00 19.80 438 SER A CA 1
ATOM 3210 C C . SER A 1 463 ? 599.277 19.997 188.842 1.00 20.60 438 SER A C 1
ATOM 3211 O O . SER A 1 463 ? 598.453 20.876 188.575 1.00 20.74 438 SER A O 1
ATOM 3214 N N . SER A 1 464 ? 600.111 19.488 187.942 1.00 21.85 439 SER A N 1
ATOM 3215 C CA . SER A 1 464 ? 599.994 19.811 186.523 1.00 22.96 439 SER A CA 1
ATOM 3216 C C . SER A 1 464 ? 599.451 18.646 185.714 1.00 26.79 439 SER A C 1
ATOM 3217 O O . SER A 1 464 ? 599.216 18.778 184.518 1.00 25.45 439 SER A O 1
ATOM 3220 N N . GLY A 1 465 ? 599.258 17.509 186.375 1.00 28.55 440 GLY A N 1
ATOM 3221 C CA . GLY A 1 465 ? 598.761 16.319 185.717 1.00 30.89 440 GLY A CA 1
ATOM 3222 C C . GLY A 1 465 ? 598.101 15.400 186.715 1.00 33.93 440 GLY A C 1
ATOM 3223 O O . GLY A 1 465 ? 598.242 15.590 187.924 1.00 38.16 440 GLY A O 1
ATOM 3224 N N . ASP A 1 466 ? 597.379 14.400 186.221 1.00 38.53 441 ASP A N 1
ATOM 3225 C CA . ASP A 1 466 ? 596.742 13.432 187.109 1.00 40.49 441 ASP A CA 1
ATOM 3226 C C . ASP A 1 466 ? 597.812 12.688 187.927 1.00 42.67 441 ASP A C 1
ATOM 3227 O O . ASP A 1 466 ? 597.532 12.164 189.008 1.00 43.33 441 ASP A O 1
ATOM 3232 N N . ASP A 1 467 ? 599.029 12.691 187.384 1.00 43.95 442 ASP A N 1
ATOM 3233 C CA . ASP A 1 467 ? 600.281 12.270 188.005 1.00 49.67 442 ASP A CA 1
ATOM 3234 C C . ASP A 1 467 ? 600.297 12.448 189.521 1.00 49.90 442 ASP A C 1
ATOM 3235 O O . ASP A 1 467 ? 600.262 11.475 190.282 1.00 58.06 442 ASP A O 1
ATOM 3240 N N . PHE A 1 468 ? 600.331 13.724 189.934 1.00 46.74 443 PHE A N 1
ATOM 3241 C CA . PHE A 1 468 ? 600.630 14.178 191.312 1.00 42.08 443 PHE A CA 1
ATOM 3242 C C . PHE A 1 468 ? 602.012 13.710 191.738 1.00 41.64 443 PHE A C 1
ATOM 3243 O O . PHE A 1 468 ? 602.308 13.589 192.933 1.00 43.07 443 PHE A O 1
ATOM 3251 N N . TRP A 1 469 ? 602.854 13.464 190.741 1.00 47.04 444 TRP A N 1
ATOM 3252 C CA . TRP A 1 469 ? 604.231 13.042 190.970 1.00 52.19 444 TRP A CA 1
ATOM 3253 C C . TRP A 1 469 ? 605.052 14.114 191.696 1.00 53.35 444 TRP A C 1
ATOM 3254 O O . TRP A 1 469 ? 605.780 13.820 192.656 1.00 51.96 444 TRP A O 1
ATOM 3265 N N . ALA A 1 470 ? 604.942 15.351 191.221 1.00 43.07 445 ALA A N 1
ATOM 3266 C CA . ALA A 1 470 ? 605.548 16.488 191.895 1.00 34.89 445 ALA A CA 1
ATOM 3267 C C . ALA A 1 470 ? 604.464 17.510 192.216 1.00 29.89 445 ALA A C 1
ATOM 3268 O O . ALA A 1 470 ? 604.474 18.623 191.703 1.00 30.28 445 ALA A O 1
ATOM 3270 N N . ALA A 1 471 ? 603.522 17.109 193.056 1.00 23.82 446 ALA A N 1
ATOM 3271 C CA . ALA A 1 471 ? 602.408 17.953 193.424 1.00 21.47 446 ALA A CA 1
ATOM 3272 C C . ALA A 1 471 ? 602.828 19.030 194.424 1.00 20.98 446 ALA A C 1
ATOM 3273 O O . ALA A 1 471 ? 603.796 18.871 195.160 1.00 19.74 446 ALA A O 1
ATOM 3275 N N . LEU A 1 472 ? 602.094 20.132 194.430 1.00 19.73 447 LEU A N 1
ATOM 3276 C CA . LEU A 1 472 ? 602.365 21.250 195.326 1.00 17.10 447 LEU A CA 1
ATOM 3277 C C . LEU A 1 472 ? 601.267 21.321 196.380 1.00 16.93 447 LEU A C 1
ATOM 3278 O O . LEU A 1 472 ? 600.181 20.807 196.176 1.00 15.77 447 LEU A O 1
ATOM 3283 N N . PRO A 1 473 ? 601.546 21.961 197.510 1.00 16.06 448 PRO A N 1
ATOM 3284 C CA . PRO A 1 473 ? 600.458 22.002 198.487 1.00 15.82 448 PRO A CA 1
ATOM 3285 C C . PRO A 1 473 ? 599.311 22.923 198.047 1.00 17.28 448 PRO A C 1
ATOM 3286 O O . PRO A 1 473 ? 599.536 23.842 197.270 1.00 14.08 448 PRO A O 1
ATOM 3290 N N . ASP A 1 474 ? 598.098 22.635 198.514 1.00 15.12 449 ASP A N 1
ATOM 3291 C CA . ASP A 1 474 ? 596.966 23.555 198.364 1.00 15.15 449 ASP A CA 1
ATOM 3292 C C . ASP A 1 474 ? 596.949 24.448 199.593 1.00 12.68 449 ASP A C 1
ATOM 3293 O O . ASP A 1 474 ? 596.540 24.009 200.641 1.00 14.10 449 ASP A O 1
ATOM 3298 N N . PRO A 1 475 ? 597.418 25.700 199.464 1.00 15.19 450 PRO A N 1
ATOM 3299 C CA . PRO A 1 475 ? 597.539 26.594 200.616 1.00 13.04 450 PRO A CA 1
ATOM 3300 C C . PRO A 1 475 ? 596.198 27.072 201.156 1.00 14.16 450 PRO A C 1
ATOM 3301 O O . PRO A 1 475 ? 596.207 27.742 202.161 1.00 15.23 450 PRO A O 1
ATOM 3305 N N . PHE A 1 476 ? 595.085 26.736 200.511 1.00 11.83 451 PHE A N 1
ATOM 3306 C CA . PHE A 1 476 ? 593.775 27.094 201.045 1.00 14.61 451 PHE A CA 1
ATOM 3307 C C . PHE A 1 476 ? 593.179 25.964 201.882 1.00 14.09 451 PHE A C 1
ATOM 3308 O O . PHE A 1 476 ? 592.090 26.086 202.417 1.00 17.45 451 PHE A O 1
ATOM 3316 N N . ASP A 1 477 ? 593.917 24.871 202.012 1.00 13.49 452 ASP A N 1
ATOM 3317 C CA . ASP A 1 477 ? 593.546 23.841 202.974 1.00 16.46 452 ASP A CA 1
ATOM 3318 C C . ASP A 1 477 ? 594.108 24.241 204.332 1.00 15.17 452 ASP A C 1
ATOM 3319 O O . ASP A 1 477 ? 595.318 24.399 204.489 1.00 15.45 452 ASP A O 1
ATOM 3324 N N . PRO A 1 478 ? 593.224 24.389 205.323 1.00 18.35 453 PRO A N 1
ATOM 3325 C CA . PRO A 1 478 ? 593.637 24.692 206.697 1.00 16.15 453 PRO A CA 1
ATOM 3326 C C . PRO A 1 478 ? 594.802 23.810 207.185 1.00 13.91 453 PRO A C 1
ATOM 3327 O O . PRO A 1 478 ? 595.639 24.288 207.945 1.00 13.57 453 PRO A O 1
ATOM 3331 N N . ARG A 1 479 ? 594.851 22.558 206.737 1.00 15.21 454 ARG A N 1
ATOM 3332 C CA . ARG A 1 479 ? 595.908 21.649 207.145 1.00 14.14 454 ARG A CA 1
ATOM 3333 C C . ARG A 1 479 ? 597.298 22.143 206.697 1.00 13.58 454 ARG A C 1
ATOM 3334 O O . ARG A 1 479 ? 598.258 21.948 207.403 1.00 11.27 454 ARG A O 1
ATOM 3342 N N . PHE A 1 480 ? 597.392 22.787 205.542 1.00 11.82 455 PHE A N 1
ATOM 3343 C CA . PHE A 1 480 ? 598.690 23.278 205.078 1.00 14.53 455 PHE A CA 1
ATOM 3344 C C . PHE A 1 480 ? 599.304 24.235 206.103 1.00 16.11 455 PHE A C 1
ATOM 3345 O O . PHE A 1 480 ? 600.475 24.110 206.455 1.00 11.92 455 PHE A O 1
ATOM 3353 N N . ARG A 1 481 ? 598.485 25.163 206.593 1.00 14.36 456 ARG A N 1
ATOM 3354 C CA . ARG A 1 481 ? 598.920 26.147 207.576 1.00 15.54 456 ARG A CA 1
ATOM 3355 C C . ARG A 1 481 ? 599.443 25.456 208.839 1.00 14.68 456 ARG A C 1
ATOM 3356 O O . ARG A 1 481 ? 600.487 25.822 209.361 1.00 13.58 456 ARG A O 1
ATOM 3364 N N . GLN A 1 482 ? 598.727 24.433 209.303 1.00 16.34 457 GLN A N 1
ATOM 3365 C CA . GLN A 1 482 ? 599.177 23.672 210.462 1.00 16.87 457 GLN A CA 1
ATOM 3366 C C . GLN A 1 482 ? 600.523 22.988 210.215 1.00 13.82 457 GLN A C 1
ATOM 3367 O O . GLN A 1 482 ? 601.339 22.911 211.117 1.00 13.45 457 GLN A O 1
ATOM 3373 N N . ARG A 1 483 ? 600.739 22.478 209.009 1.00 14.10 458 ARG A N 1
ATOM 3374 C CA . ARG A 1 483 ? 602.007 21.822 208.700 1.00 15.21 458 ARG A CA 1
ATOM 3375 C C . ARG A 1 483 ? 603.126 22.871 208.584 1.00 15.29 458 ARG A C 1
ATOM 3376 O O . ARG A 1 483 ? 604.258 22.619 208.992 1.00 14.95 458 ARG A O 1
ATOM 3384 N N . ALA A 1 484 ? 602.802 24.043 208.045 1.00 16.26 459 ALA A N 1
ATOM 3385 C CA . ALA A 1 484 ? 603.780 25.132 207.975 1.00 14.01 459 ALA A CA 1
ATOM 3386 C C . ALA A 1 484 ? 604.207 25.521 209.385 1.00 17.11 459 ALA A C 1
ATOM 3387 O O . ALA A 1 484 ? 605.384 25.723 209.629 1.00 13.00 459 ALA A O 1
ATOM 3389 N N . ALA A 1 485 ? 603.247 25.596 210.310 1.00 13.32 460 ALA A N 1
ATOM 3390 C CA . ALA A 1 485 ? 603.544 25.899 211.704 1.00 12.69 460 ALA A CA 1
ATOM 3391 C C . ALA A 1 485 ? 604.496 24.889 212.332 1.00 16.44 460 ALA A C 1
ATOM 3392 O O . ALA A 1 485 ? 605.412 25.269 213.045 1.00 14.55 460 ALA A O 1
ATOM 3394 N N . ALA A 1 486 ? 604.233 23.603 212.082 1.00 16.84 461 ALA A N 1
ATOM 3395 C CA . ALA A 1 486 ? 605.070 22.510 212.560 1.00 17.43 461 ALA A CA 1
ATOM 3396 C C . ALA A 1 486 ? 606.504 22.652 212.057 1.00 13.99 461 ALA A C 1
ATOM 3397 O O . ALA A 1 486 ? 607.455 22.457 212.792 1.00 16.40 461 ALA A O 1
ATOM 3399 N N . THR A 1 487 ? 606.635 22.980 210.789 1.00 15.82 462 THR A N 1
ATOM 3400 C CA . THR A 1 487 ? 607.942 23.198 210.176 1.00 16.70 462 THR A CA 1
ATOM 3401 C C . THR A 1 487 ? 608.656 24.338 210.891 1.00 16.06 462 THR A C 1
ATOM 3402 O O . THR A 1 487 ? 609.818 24.214 211.273 1.00 17.56 462 THR A O 1
ATOM 3406 N N . VAL A 1 488 ? 607.933 25.435 211.096 1.00 15.10 463 VAL A N 1
ATOM 3407 C CA . VAL A 1 488 ? 608.506 26.607 211.733 1.00 15.30 463 VAL A CA 1
ATOM 3408 C C . VAL A 1 488 ? 608.932 26.297 213.170 1.00 16.27 463 VAL A C 1
ATOM 3409 O O . VAL A 1 488 ? 610.004 26.714 213.604 1.00 15.02 463 VAL A O 1
ATOM 3413 N N . SER A 1 489 ? 608.100 25.554 213.897 1.00 15.14 464 SER A N 1
ATOM 3414 C CA . SER A 1 489 ? 608.418 25.220 215.275 1.00 17.06 464 SER A CA 1
ATOM 3415 C C . SER A 1 489 ? 609.731 24.444 215.359 1.00 15.80 464 SER A C 1
ATOM 3416 O O . SER A 1 489 ? 610.498 24.637 216.288 1.00 15.32 464 SER A O 1
ATOM 3419 N N . GLN A 1 490 ? 609.989 23.578 214.388 1.00 18.34 465 GLN A N 1
ATOM 3420 C CA . GLN A 1 490 ? 611.226 22.790 214.410 1.00 17.43 465 GLN A CA 1
ATOM 3421 C C . GLN A 1 490 ? 612.457 23.639 214.074 1.00 18.61 465 GLN A C 1
ATOM 3422 O O . GLN A 1 490 ? 613.509 23.462 214.676 1.00 18.99 465 GLN A O 1
ATOM 3428 N N . VAL A 1 491 ? 612.315 24.561 213.125 1.00 16.27 466 VAL A N 1
ATOM 3429 C CA . VAL A 1 491 ? 613.390 25.513 212.817 1.00 19.41 466 VAL A CA 1
ATOM 3430 C C . VAL A 1 491 ? 613.696 26.390 214.032 1.00 18.70 466 VAL A C 1
ATOM 3431 O O . VAL A 1 491 ? 614.852 26.676 214.321 1.00 19.67 466 VAL A O 1
ATOM 3435 N N . LYS A 1 492 ? 612.658 26.791 214.760 1.00 21.14 467 LYS A N 1
ATOM 3436 C CA . LYS A 1 492 ? 612.855 27.625 215.930 1.00 17.04 467 LYS A CA 1
ATOM 3437 C C . LYS A 1 492 ? 613.583 26.856 217.020 1.00 18.50 467 LYS A C 1
ATOM 3438 O O . LYS A 1 492 ? 614.464 27.389 217.671 1.00 17.32 467 LYS A O 1
ATOM 3444 N N . ASN A 1 493 ? 613.199 25.600 217.209 1.00 17.19 468 ASN A N 1
ATOM 3445 C CA . ASN A 1 493 ? 613.864 24.723 218.157 1.00 19.43 468 ASN A CA 1
ATOM 3446 C C . ASN A 1 493 ? 615.338 24.485 217.770 1.00 23.38 468 ASN A C 1
ATOM 3447 O O . ASN A 1 493 ? 616.191 24.285 218.630 1.00 21.07 468 ASN A O 1
ATOM 3452 N N . GLU A 1 494 ? 615.628 24.529 216.476 1.00 17.70 469 GLU A N 1
ATOM 3453 C CA . GLU A 1 494 ? 616.988 24.333 215.999 1.00 19.18 469 GLU A CA 1
ATOM 3454 C C . GLU A 1 494 ? 617.828 25.591 216.172 1.00 18.54 469 GLU A C 1
ATOM 3455 O O . GLU A 1 494 ? 618.954 25.523 216.628 1.00 19.46 469 GLU A O 1
ATOM 3461 N N . ILE A 1 495 ? 617.290 26.745 215.800 1.00 18.58 470 ILE A N 1
ATOM 3462 C CA . ILE A 1 495 ? 618.143 27.920 215.733 1.00 17.68 470 ILE A CA 1
ATOM 3463 C C . ILE A 1 495 ? 618.072 28.715 217.027 1.00 19.71 470 ILE A C 1
ATOM 3464 O O . ILE A 1 495 ? 618.885 29.610 217.257 1.00 23.39 470 ILE A O 1
ATOM 3469 N N . LYS A 1 496 ? 617.105 28.374 217.876 1.00 23.38 471 LYS A N 1
ATOM 3470 C CA . LYS A 1 496 ? 616.947 29.020 219.176 1.00 20.62 471 LYS A CA 1
ATOM 3471 C C . LYS A 1 496 ? 617.076 30.548 219.105 1.00 24.42 471 LYS A C 1
ATOM 3472 O O . LYS A 1 496 ? 617.783 31.147 219.912 1.00 27.46 471 LYS A O 1
ATOM 3478 N N . ASP A 1 497 ? 616.424 31.151 218.111 1.00 20.86 472 ASP A N 1
ATOM 3479 C CA . ASP A 1 497 ? 616.388 32.604 217.923 1.00 18.37 472 ASP A CA 1
ATOM 3480 C C . ASP A 1 497 ? 617.750 33.311 217.708 1.00 22.26 472 ASP A C 1
ATOM 3481 O O . ASP A 1 497 ? 617.822 34.538 217.823 1.00 20.64 472 ASP A O 1
ATOM 3486 N N . THR A 1 498 ? 618.811 32.568 217.378 1.00 21.22 473 THR A N 1
ATOM 3487 C CA . THR A 1 498 ? 620.151 33.170 217.307 1.00 20.05 473 THR A CA 1
ATOM 3488 C C . THR A 1 498 ? 620.305 34.175 216.156 1.00 24.03 473 THR A C 1
ATOM 3489 O O . THR A 1 498 ? 619.864 33.940 215.043 1.00 19.92 473 THR A O 1
ATOM 3493 N N . PRO A 1 499 ? 620.956 35.314 216.430 1.00 22.48 474 PRO A N 1
ATOM 3494 C CA . PRO A 1 499 ? 621.224 36.300 215.381 1.00 19.12 474 PRO A CA 1
ATOM 3495 C C . PRO A 1 499 ? 622.213 35.790 214.333 1.00 19.36 474 PRO A C 1
ATOM 3496 O O . PRO A 1 499 ? 622.308 36.384 213.270 1.00 17.79 474 PRO A O 1
ATOM 3500 N N . TRP A 1 500 ? 622.917 34.703 214.630 1.00 19.03 475 TRP A N 1
ATOM 3501 C CA . TRP A 1 500 ? 623.836 34.087 213.673 1.00 20.51 475 TRP A CA 1
ATOM 3502 C C . TRP A 1 500 ? 623.114 33.423 212.495 1.00 19.24 475 TRP A C 1
ATOM 3503 O O . TRP A 1 500 ? 623.741 33.066 211.501 1.00 18.65 475 TRP A O 1
ATOM 3514 N N . CYS A 1 501 ? 621.801 33.232 212.614 1.00 20.61 476 CYS A N 1
ATOM 3515 C CA . CYS A 1 501 ? 621.026 32.694 211.500 1.00 17.73 476 CYS A CA 1
ATOM 3516 C C . CYS A 1 501 ? 620.674 33.796 210.531 1.00 17.27 476 CYS A C 1
ATOM 3517 O O . CYS A 1 501 ? 619.881 34.660 210.859 1.00 19.58 476 CYS A O 1
ATOM 3520 N N . VAL A 1 502 ? 621.240 33.753 209.335 1.00 19.23 477 VAL A N 1
ATOM 3521 C CA . VAL A 1 502 ? 621.023 34.818 208.367 1.00 16.76 477 VAL A CA 1
ATOM 3522 C C . VAL A 1 502 ? 619.579 34.846 207.884 1.00 18.63 477 VAL A C 1
ATOM 3523 O O . VAL A 1 502 ? 618.975 35.911 207.763 1.00 15.84 477 VAL A O 1
ATOM 3527 N N . GLY A 1 503 ? 619.039 33.660 207.616 1.00 12.94 478 GLY A N 1
ATOM 3528 C CA . GLY A 1 503 ? 617.684 33.542 207.127 1.00 16.36 478 GLY A CA 1
ATOM 3529 C C . GLY A 1 503 ? 617.252 32.098 206.971 1.00 14.31 478 GLY A C 1
ATOM 3530 O O . GLY A 1 503 ? 618.043 31.183 207.132 1.00 13.57 478 GLY A O 1
ATOM 3531 N N . ILE A 1 504 ? 615.978 31.914 206.637 1.00 17.76 479 ILE A N 1
ATOM 3532 C CA . ILE A 1 504 ? 615.365 30.600 206.572 1.00 15.53 479 ILE A CA 1
ATOM 3533 C C . ILE A 1 504 ? 614.791 30.317 205.193 1.00 16.86 479 ILE A C 1
ATOM 3534 O O . ILE A 1 504 ? 613.939 31.058 204.714 1.00 14.72 479 ILE A O 1
ATOM 3539 N N . PHE A 1 505 ? 615.283 29.267 204.545 1.00 15.15 480 PHE A N 1
ATOM 3540 C CA . PHE A 1 505 ? 614.679 28.792 203.308 1.00 15.94 480 PHE A CA 1
ATOM 3541 C C . PHE A 1 505 ? 613.555 27.846 203.684 1.00 16.72 480 PHE A C 1
ATOM 3542 O O . PHE A 1 505 ? 613.721 27.025 204.575 1.00 15.88 480 PHE A O 1
ATOM 3550 N N . ILE A 1 506 ? 612.427 27.945 203.002 1.00 15.39 481 ILE A N 1
ATOM 3551 C CA . ILE A 1 506 ? 611.372 26.957 203.170 1.00 15.13 481 ILE A CA 1
ATOM 3552 C C . ILE A 1 506 ? 611.097 26.278 201.849 1.00 13.00 481 ILE A C 1
ATOM 3553 O O . ILE A 1 506 ? 610.848 26.934 200.856 1.00 12.52 481 ILE A O 1
ATOM 3558 N N . ASP A 1 507 ? 611.172 24.946 201.857 1.00 14.23 482 ASP A N 1
ATOM 3559 C CA . ASP A 1 507 ? 610.952 24.134 200.672 1.00 14.82 482 ASP A CA 1
ATOM 3560 C C . ASP A 1 507 ? 612.034 24.402 199.633 1.00 14.61 482 ASP A C 1
ATOM 3561 O O . ASP A 1 507 ? 612.950 25.173 199.882 1.00 14.19 482 ASP A O 1
ATOM 3566 N N . ASN A 1 508 ? 611.909 23.777 198.470 1.00 13.90 483 ASN A N 1
ATOM 3567 C CA . ASN A 1 508 ? 612.978 23.773 197.480 1.00 15.70 483 ASN A CA 1
ATOM 3568 C C . ASN A 1 508 ? 612.487 23.249 196.135 1.00 14.90 483 ASN A C 1
ATOM 3569 O O . ASN A 1 508 ? 611.870 22.190 196.068 1.00 15.35 483 ASN A O 1
ATOM 3574 N N . GLU A 1 509 ? 612.764 24.021 195.084 1.00 12.97 484 GLU A N 1
ATOM 3575 C CA . GLU A 1 509 ? 612.507 23.665 193.700 1.00 12.88 484 GLU A CA 1
ATOM 3576 C C . GLU A 1 509 ? 611.154 22.984 193.439 1.00 17.96 484 GLU A C 1
ATOM 3577 O O . GLU A 1 509 ? 611.099 21.850 192.940 1.00 17.94 484 GLU A O 1
ATOM 3583 N N . LYS A 1 510 ? 610.061 23.661 193.777 1.00 16.01 485 LYS A N 1
ATOM 3584 C CA . LYS A 1 510 ? 608.745 23.122 193.437 1.00 18.58 485 LYS A CA 1
ATOM 3585 C C . LYS A 1 510 ? 608.480 23.273 191.925 1.00 15.69 485 LYS A C 1
ATOM 3586 O O . LYS A 1 510 ? 609.072 24.129 191.266 1.00 11.41 485 LYS A O 1
ATOM 3592 N N . SER A 1 511 ? 607.592 22.441 191.384 1.00 15.24 486 SER A N 1
ATOM 3593 C CA . SER A 1 511 ? 607.233 22.515 189.967 1.00 17.77 486 SER A CA 1
ATOM 3594 C C . SER A 1 511 ? 606.174 23.593 189.676 1.00 13.85 486 SER A C 1
ATOM 3595 O O . SER A 1 511 ? 605.029 23.271 189.372 1.00 16.56 486 SER A O 1
ATOM 3598 N N . TRP A 1 512 ? 606.559 24.867 189.758 1.00 16.45 487 TRP A N 1
ATOM 3599 C CA . TRP A 1 512 ? 605.580 25.972 189.686 1.00 16.11 487 TRP A CA 1
ATOM 3600 C C . TRP A 1 512 ? 605.039 26.179 188.277 1.00 16.80 487 TRP A C 1
ATOM 3601 O O . TRP A 1 512 ? 604.047 26.886 188.078 1.00 15.42 487 TRP A O 1
ATOM 3612 N N . GLY A 1 513 ? 605.715 25.583 187.302 1.00 15.43 488 GLY A N 1
ATOM 3613 C CA . GLY A 1 513 ? 605.388 25.781 185.909 1.00 14.34 488 GLY A CA 1
ATOM 3614 C C . GLY A 1 513 ? 606.632 26.117 185.093 1.00 17.24 488 GLY A C 1
ATOM 3615 O O . GLY A 1 513 ? 607.370 27.043 185.414 1.00 17.23 488 GLY A O 1
ATOM 3616 N N . ARG A 1 514 ? 606.867 25.351 184.038 1.00 16.41 489 ARG A N 1
ATOM 3617 C CA . ARG A 1 514 ? 608.041 25.546 183.200 1.00 16.00 489 ARG A CA 1
ATOM 3618 C C . ARG A 1 514 ? 607.726 26.416 181.993 1.00 18.19 489 ARG A C 1
ATOM 3619 O O . ARG A 1 514 ? 606.877 26.071 181.165 1.00 17.45 489 ARG A O 1
ATOM 3627 N N . MET A 1 515 ? 608.408 27.551 181.898 1.00 19.30 490 MET A N 1
ATOM 3628 C CA . MET A 1 515 ? 608.180 28.472 180.789 1.00 18.18 490 MET A CA 1
ATOM 3629 C C . MET A 1 515 ? 608.555 27.819 179.459 1.00 21.60 490 MET A C 1
ATOM 3630 O O . MET A 1 515 ? 609.396 26.916 179.439 1.00 20.16 490 MET A O 1
ATOM 3635 N N . GLY A 1 516 ? 607.915 28.258 178.374 1.00 19.06 491 GLY A N 1
ATOM 3636 C CA . GLY A 1 516 ? 608.245 27.814 177.024 1.00 21.25 491 GLY A CA 1
ATOM 3637 C C . GLY A 1 516 ? 607.105 27.143 176.277 1.00 22.14 491 GLY A C 1
ATOM 3638 O O . GLY A 1 516 ? 607.158 26.935 175.070 1.00 21.54 491 GLY A O 1
ATOM 3639 N N . SER A 1 517 ? 606.075 26.774 177.017 1.00 19.65 492 SER A N 1
ATOM 3640 C CA . SER A 1 517 ? 604.883 26.184 176.445 1.00 20.06 492 SER A CA 1
ATOM 3641 C C . SER A 1 517 ? 603.721 26.499 177.374 1.00 22.41 492 SER A C 1
ATOM 3642 O O . SER A 1 517 ? 603.916 26.554 178.585 1.00 23.98 492 SER A O 1
ATOM 3645 N N . ILE A 1 518 ? 602.522 26.662 176.825 1.00 20.52 493 ILE A N 1
ATOM 3646 C CA . ILE A 1 518 ? 601.350 26.994 177.638 1.00 21.23 493 ILE A CA 1
ATOM 3647 C C . ILE A 1 518 ? 601.058 25.936 178.686 1.00 23.49 493 ILE A C 1
ATOM 3648 O O . ILE A 1 518 ? 600.858 26.252 179.861 1.00 18.34 493 ILE A O 1
ATOM 3653 N N . ASP A 1 519 ? 601.041 24.675 178.251 1.00 21.43 494 ASP A N 1
ATOM 3654 C CA . ASP A 1 519 ? 600.663 23.579 179.128 1.00 20.73 494 ASP A CA 1
ATOM 3655 C C . ASP A 1 519 ? 601.672 23.388 180.247 1.00 22.53 494 ASP A C 1
ATOM 3656 O O . ASP A 1 519 ? 601.314 22.978 181.341 1.00 24.31 494 ASP A O 1
ATOM 3661 N N . GLY A 1 520 ? 602.937 23.670 179.965 1.00 23.56 495 GLY A N 1
ATOM 3662 C CA . GLY A 1 520 ? 603.963 23.578 180.987 1.00 21.92 495 GLY A CA 1
ATOM 3663 C C . GLY A 1 520 ? 603.892 24.755 181.945 1.00 18.18 495 GLY A C 1
ATOM 3664 O O . GLY A 1 520 ? 603.798 24.593 183.147 1.00 19.99 495 GLY A O 1
ATOM 3665 N N . HIS A 1 521 ? 603.924 25.949 181.377 1.00 21.25 496 HIS A N 1
ATOM 3666 C CA . HIS A 1 521 ? 603.918 27.192 182.131 1.00 18.86 496 HIS A CA 1
ATOM 3667 C C . HIS A 1 521 ? 602.718 27.270 183.093 1.00 19.71 496 HIS A C 1
ATOM 3668 O O . HIS A 1 521 ? 602.889 27.486 184.294 1.00 15.43 496 HIS A O 1
ATOM 3675 N N . TYR A 1 522 ? 601.520 27.081 182.555 1.00 15.06 497 TYR A N 1
ATOM 3676 C CA . TYR A 1 522 ? 600.286 27.237 183.321 1.00 16.45 497 TYR A CA 1
ATOM 3677 C C . TYR A 1 522 ? 599.639 25.891 183.662 1.00 16.41 497 TYR A C 1
ATOM 3678 O O . TYR A 1 522 ? 598.459 25.831 183.961 1.00 17.84 497 TYR A O 1
ATOM 3687 N N . GLY A 1 523 ? 600.428 24.817 183.632 1.00 17.52 498 GLY A N 1
ATOM 3688 C CA . GLY A 1 523 ? 599.964 23.489 184.006 1.00 16.75 498 GLY A CA 1
ATOM 3689 C C . GLY A 1 523 ? 599.153 23.387 185.298 1.00 17.42 498 GLY A C 1
ATOM 3690 O O . GLY A 1 523 ? 598.159 22.671 185.356 1.00 14.96 498 GLY A O 1
ATOM 3691 N N . ILE A 1 524 ? 599.568 24.110 186.332 1.00 15.24 499 ILE A N 1
ATOM 3692 C CA . ILE A 1 524 ? 598.854 24.089 187.604 1.00 15.51 499 ILE A CA 1
ATOM 3693 C C . ILE A 1 524 ? 597.466 24.720 187.462 1.00 15.90 499 ILE A C 1
ATOM 3694 O O . ILE A 1 524 ? 596.498 24.242 188.033 1.00 17.83 499 ILE A O 1
ATOM 3699 N N . ALA A 1 525 ? 597.376 25.795 186.691 1.00 16.19 500 ALA A N 1
ATOM 3700 C CA . ALA A 1 525 ? 596.092 26.427 186.438 1.00 17.90 500 ALA A CA 1
ATOM 3701 C C . ALA A 1 525 ? 595.185 25.485 185.647 1.00 18.35 500 ALA A C 1
ATOM 3702 O O . ALA A 1 525 ? 594.042 25.254 186.023 1.00 19.50 500 ALA A O 1
ATOM 3704 N N . ILE A 1 526 ? 595.719 24.926 184.572 1.00 18.31 501 ILE A N 1
ATOM 3705 C CA . ILE A 1 526 ? 594.957 24.096 183.652 1.00 18.57 501 ILE A CA 1
ATOM 3706 C C . ILE A 1 526 ? 594.439 22.811 184.308 1.00 21.29 501 ILE A C 1
ATOM 3707 O O . ILE A 1 526 ? 593.260 22.496 184.193 1.00 19.76 501 ILE A O 1
ATOM 3712 N N . HIS A 1 527 ? 595.317 22.085 184.997 1.00 17.06 502 HIS A N 1
ATOM 3713 C CA . HIS A 1 527 ? 594.920 20.849 185.658 1.00 19.21 502 HIS A CA 1
ATOM 3714 C C . HIS A 1 527 ? 593.893 21.092 186.765 1.00 19.46 502 HIS A C 1
ATOM 3715 O O . HIS A 1 527 ? 592.900 20.388 186.862 1.00 15.87 502 HIS A O 1
ATOM 3722 N N . THR A 1 528 ? 594.152 22.088 187.596 1.00 17.87 503 THR A N 1
ATOM 3723 C CA . THR A 1 528 ? 593.259 22.411 188.700 1.00 20.25 503 THR A CA 1
ATOM 3724 C C . THR A 1 528 ? 591.854 22.813 188.211 1.00 16.79 503 THR A C 1
ATOM 3725 O O . THR A 1 528 ? 590.866 22.383 188.792 1.00 16.42 503 THR A O 1
ATOM 3729 N N . LEU A 1 529 ? 591.769 23.596 187.139 1.00 15.49 504 LEU A N 1
ATOM 3730 C CA . LEU A 1 529 ? 590.486 23.909 186.509 1.00 15.14 504 LEU A CA 1
ATOM 3731 C C . LEU A 1 529 ? 589.725 22.630 186.108 1.00 17.76 504 LEU A C 1
ATOM 3732 O O . LEU A 1 529 ? 588.491 22.594 186.110 1.00 15.01 504 LEU A O 1
ATOM 3737 N N . GLY A 1 530 ? 590.473 21.587 185.778 1.00 17.93 505 GLY A N 1
ATOM 3738 C CA . GLY A 1 530 ? 589.880 20.319 185.428 1.00 17.76 505 GLY A CA 1
ATOM 3739 C C . GLY A 1 530 ? 589.267 19.598 186.614 1.00 22.37 505 GLY A C 1
ATOM 3740 O O . GLY A 1 530 ? 588.448 18.718 186.421 1.00 17.89 505 GLY A O 1
ATOM 3741 N N . ARG A 1 531 ? 589.656 19.976 187.834 1.00 18.29 506 ARG A N 1
ATOM 3742 C CA . ARG A 1 531 ? 589.176 19.303 189.035 1.00 16.17 506 ARG A CA 1
ATOM 3743 C C . ARG A 1 531 ? 587.858 19.860 189.583 1.00 19.57 506 ARG A C 1
ATOM 3744 O O . ARG A 1 531 ? 587.433 20.970 189.242 1.00 15.54 506 ARG A O 1
ATOM 3752 N N . SER A 1 532 ? 587.202 19.078 190.430 1.00 19.44 507 SER A N 1
ATOM 3753 C CA . SER A 1 532 ? 585.975 19.536 191.062 1.00 19.66 507 SER A CA 1
ATOM 3754 C C . SER A 1 532 ? 586.256 20.366 192.327 1.00 17.99 507 SER A C 1
ATOM 3755 O O . SER A 1 532 ? 587.116 20.035 193.137 1.00 17.41 507 SER A O 1
ATOM 3758 N N . ALA A 1 533 ? 585.519 21.450 192.507 1.00 19.70 508 ALA A N 1
ATOM 3759 C CA . ALA A 1 533 ? 585.766 22.309 193.664 1.00 17.62 508 ALA A CA 1
ATOM 3760 C C . ALA A 1 533 ? 585.391 21.654 195.012 1.00 16.53 508 ALA A C 1
ATOM 3761 O O . ALA A 1 533 ? 585.844 22.111 196.051 1.00 17.00 508 ALA A O 1
ATOM 3763 N N . ASP A 1 534 ? 584.605 20.577 195.017 1.00 18.55 509 ASP A N 1
ATOM 3764 C CA . ASP A 1 534 ? 584.129 20.054 196.307 1.00 20.21 509 ASP A CA 1
ATOM 3765 C C . ASP A 1 534 ? 585.242 19.539 197.223 1.00 21.14 509 ASP A C 1
ATOM 3766 O O . ASP A 1 534 ? 585.142 19.664 198.436 1.00 20.20 509 ASP A O 1
ATOM 3771 N N . ALA A 1 535 ? 586.315 19.008 196.654 1.00 19.29 510 ALA A N 1
ATOM 3772 C CA . ALA A 1 535 ? 587.450 18.576 197.462 1.00 17.89 510 ALA A CA 1
ATOM 3773 C C . ALA A 1 535 ? 588.751 19.278 197.065 1.00 17.19 510 ALA A C 1
ATOM 3774 O O . ALA A 1 535 ? 589.830 18.803 197.362 1.00 22.08 510 ALA A O 1
ATOM 3776 N N . CYS A 1 536 ? 588.638 20.412 196.395 1.00 15.89 511 CYS A N 1
ATOM 3777 C CA . CYS A 1 536 ? 589.805 21.174 195.995 1.00 14.63 511 CYS A CA 1
ATOM 3778 C C . CYS A 1 536 ? 589.619 22.652 196.333 1.00 16.29 511 CYS A C 1
ATOM 3779 O O . CYS A 1 536 ? 588.991 23.371 195.576 1.00 14.24 511 CYS A O 1
ATOM 3782 N N . PRO A 1 537 ? 590.155 23.089 197.480 1.00 15.07 512 PRO A N 1
ATOM 3783 C CA . PRO A 1 537 ? 590.032 24.481 197.922 1.00 14.41 512 PRO A CA 1
ATOM 3784 C C . PRO A 1 537 ? 590.579 25.493 196.905 1.00 13.36 512 PRO A C 1
ATOM 3785 O O . PRO A 1 537 ? 589.952 26.519 196.714 1.00 14.14 512 PRO A O 1
ATOM 3789 N N . THR A 1 538 ? 591.730 25.228 196.286 1.00 12.91 513 THR A N 1
ATOM 3790 C CA . THR A 1 538 ? 592.254 26.158 195.288 1.00 14.87 513 THR A CA 1
ATOM 3791 C C . THR A 1 538 ? 591.300 26.316 194.077 1.00 12.68 513 THR A C 1
ATOM 3792 O O . THR A 1 538 ? 591.117 27.416 193.576 1.00 15.65 513 THR A O 1
ATOM 3796 N N . LYS A 1 539 ? 590.698 25.221 193.614 1.00 13.09 514 LYS A N 1
ATOM 3797 C CA . LYS A 1 539 ? 589.702 25.302 192.547 1.00 13.17 514 LYS A CA 1
ATOM 3798 C C . LYS A 1 539 ? 588.542 26.226 192.942 1.00 13.61 514 LYS A C 1
ATOM 3799 O O . LYS A 1 539 ? 588.098 27.037 192.133 1.00 13.46 514 LYS A O 1
ATOM 3805 N N . ALA A 1 540 ? 588.058 26.101 194.180 1.00 13.65 515 ALA A N 1
ATOM 3806 C CA . ALA A 1 540 ? 587.004 27.002 194.673 1.00 15.88 515 ALA A CA 1
ATOM 3807 C C . ALA A 1 540 ? 587.441 28.465 194.562 1.00 16.62 515 ALA A C 1
ATOM 3808 O O . ALA A 1 540 ? 586.677 29.326 194.108 1.00 15.83 515 ALA A O 1
ATOM 3810 N N . VAL A 1 541 ? 588.677 28.732 194.985 1.00 14.07 516 VAL A N 1
ATOM 3811 C CA . VAL A 1 541 ? 589.259 30.060 194.877 1.00 13.48 516 VAL A CA 1
ATOM 3812 C C . VAL A 1 541 ? 589.304 30.501 193.408 1.00 15.28 516 VAL A C 1
ATOM 3813 O O . VAL A 1 541 ? 588.951 31.631 193.105 1.00 13.58 516 VAL A O 1
ATOM 3817 N N . PHE A 1 542 ? 589.710 29.601 192.509 1.00 11.59 517 PHE A N 1
ATOM 3818 C CA . PHE A 1 542 ? 589.784 29.938 191.091 1.00 14.06 517 PHE A CA 1
ATOM 3819 C C . PHE A 1 542 ? 588.400 30.335 190.549 1.00 12.55 517 PHE A C 1
ATOM 3820 O O . PHE A 1 542 ? 588.281 31.284 189.794 1.00 15.93 517 PHE A O 1
ATOM 3828 N N . VAL A 1 543 ? 587.368 29.592 190.939 1.00 14.96 518 VAL A N 1
ATOM 3829 C CA . VAL A 1 543 ? 586.006 29.892 190.520 1.00 13.39 518 VAL A CA 1
ATOM 3830 C C . VAL A 1 543 ? 585.598 31.299 190.980 1.00 16.29 518 VAL A C 1
ATOM 3831 O O . VAL A 1 543 ? 585.014 32.059 190.224 1.00 15.04 518 VAL A O 1
ATOM 3835 N N . GLU A 1 544 ? 585.922 31.641 192.220 1.00 15.60 519 GLU A N 1
ATOM 3836 C CA . GLU A 1 544 ? 585.535 32.940 192.753 1.00 17.39 519 GLU A CA 1
ATOM 3837 C C . GLU A 1 544 ? 586.338 34.046 192.066 1.00 17.94 519 GLU A C 1
ATOM 3838 O O . GLU A 1 544 ? 585.834 35.146 191.858 1.00 16.43 519 GLU A O 1
ATOM 3844 N N . LEU A 1 545 ? 587.577 33.734 191.683 1.00 16.91 520 LEU A N 1
ATOM 3845 C CA . LEU A 1 545 ? 588.389 34.682 190.940 1.00 18.45 520 LEU A CA 1
ATOM 3846 C C . LEU A 1 545 ? 587.773 34.975 189.558 1.00 16.50 520 LEU A C 1
ATOM 3847 O O . LEU A 1 545 ? 587.638 36.125 189.169 1.00 17.45 520 LEU A O 1
ATOM 3852 N N . LEU A 1 546 ? 587.431 33.935 188.812 1.00 13.40 521 LEU A N 1
ATOM 3853 C CA . LEU A 1 546 ? 586.838 34.107 187.502 1.00 14.71 521 LEU A CA 1
ATOM 3854 C C . LEU A 1 546 ? 585.451 34.765 187.598 1.00 15.71 521 LEU A C 1
ATOM 3855 O O . LEU A 1 546 ? 585.086 35.571 186.755 1.00 14.24 521 LEU A O 1
ATOM 3860 N N . LYS A 1 547 ? 584.696 34.414 188.634 1.00 14.49 522 LYS A N 1
ATOM 3861 C CA . LYS A 1 547 ? 583.362 34.975 188.836 1.00 16.36 522 LYS A CA 1
ATOM 3862 C C . LYS A 1 547 ? 583.473 36.479 189.134 1.00 17.83 522 LYS A C 1
ATOM 3863 O O . LYS A 1 547 ? 582.660 37.268 188.697 1.00 16.21 522 LYS A O 1
ATOM 3869 N N . THR A 1 548 ? 584.508 36.871 189.858 1.00 16.21 523 THR A N 1
ATOM 3870 C CA . THR A 1 548 ? 584.738 38.281 190.142 1.00 18.59 523 THR A CA 1
ATOM 3871 C C . THR A 1 548 ? 585.135 39.045 188.871 1.00 17.38 523 THR A C 1
ATOM 3872 O O . THR A 1 548 ? 584.691 40.168 188.644 1.00 16.25 523 THR A O 1
ATOM 3876 N N . LYS A 1 549 ? 585.960 38.423 188.036 1.00 13.10 524 LYS A N 1
ATOM 3877 C CA . LYS A 1 549 ? 586.326 39.027 186.768 1.00 16.98 524 LYS A CA 1
ATOM 3878 C C . LYS A 1 549 ? 585.171 39.083 185.748 1.00 19.47 524 LYS A C 1
ATOM 3879 O O . LYS A 1 549 ? 584.968 40.110 185.118 1.00 18.88 524 LYS A O 1
ATOM 3885 N N . TYR A 1 550 ? 584.431 37.986 185.577 1.00 17.68 525 TYR A N 1
ATOM 3886 C CA . TYR A 1 550 ? 583.450 37.900 184.489 1.00 16.21 525 TYR A CA 1
ATOM 3887 C C . TYR A 1 550 ? 581.999 38.144 184.926 1.00 14.06 525 TYR A C 1
ATOM 3888 O O . TYR A 1 550 ? 581.157 38.453 184.091 1.00 17.23 525 TYR A O 1
ATOM 3897 N N . THR A 1 551 ? 581.737 38.009 186.221 1.00 14.50 526 THR A N 1
ATOM 3898 C CA . THR A 1 551 ? 580.414 38.203 186.848 1.00 16.47 526 THR A CA 1
ATOM 3899 C C . THR A 1 551 ? 579.350 37.180 186.435 1.00 16.81 526 THR A C 1
ATOM 3900 O O . THR A 1 551 ? 578.769 36.516 187.285 1.00 14.21 526 THR A O 1
ATOM 3904 N N . VAL A 1 552 ? 579.080 37.078 185.138 1.00 17.98 527 VAL A N 1
ATOM 3905 C CA . VAL A 1 552 ? 578.126 36.096 184.636 1.00 16.23 527 VAL A CA 1
ATOM 3906 C C . VAL A 1 552 ? 578.865 35.063 183.786 1.00 16.97 527 VAL A C 1
ATOM 3907 O O . VAL A 1 552 ? 579.868 35.383 183.136 1.00 17.54 527 VAL A O 1
ATOM 3911 N N . ILE A 1 553 ? 578.376 33.825 183.811 1.00 17.67 528 ILE A N 1
ATOM 3912 C CA . ILE A 1 553 ? 579.015 32.721 183.094 1.00 15.74 528 ILE A CA 1
ATOM 3913 C C . ILE A 1 553 ? 579.037 32.958 181.576 1.00 18.99 528 ILE A C 1
ATOM 3914 O O . ILE A 1 553 ? 579.962 32.545 180.887 1.00 20.37 528 ILE A O 1
ATOM 3919 N N . GLU A 1 554 ? 578.033 33.663 181.066 1.00 18.20 529 GLU A N 1
ATOM 3920 C CA . GLU A 1 554 ? 577.964 33.994 179.653 1.00 19.58 529 GLU A CA 1
ATOM 3921 C C . GLU A 1 554 ? 579.176 34.812 179.199 1.00 21.98 529 GLU A C 1
ATOM 3922 O O . GLU A 1 554 ? 579.707 34.609 178.109 1.00 20.51 529 GLU A O 1
ATOM 3928 N N . ALA A 1 555 ? 579.624 35.721 180.053 1.00 18.86 530 ALA A N 1
ATOM 3929 C CA . ALA A 1 555 ? 580.785 36.535 179.748 1.00 17.67 530 ALA A CA 1
ATOM 3930 C C . ALA A 1 555 ? 582.082 35.698 179.718 1.00 18.68 530 ALA A C 1
ATOM 3931 O O . ALA A 1 555 ? 582.959 35.918 178.883 1.00 17.54 530 ALA A O 1
ATOM 3933 N N . LEU A 1 556 ? 582.199 34.732 180.617 1.00 19.51 531 LEU A N 1
ATOM 3934 C CA . LEU A 1 556 ? 583.317 33.797 180.539 1.00 17.96 531 LEU A CA 1
ATOM 3935 C C . LEU A 1 556 ? 583.239 32.972 179.243 1.00 17.37 531 LEU A C 1
ATOM 3936 O O . LEU A 1 556 ? 584.244 32.762 178.570 1.00 16.64 531 LEU A O 1
ATOM 3941 N N . ASN A 1 557 ? 582.041 32.503 178.909 1.00 20.46 532 ASN A N 1
ATOM 3942 C CA . ASN A 1 557 ? 581.844 31.700 177.706 1.00 20.57 532 ASN A CA 1
ATOM 3943 C C . ASN A 1 557 ? 582.247 32.454 176.447 1.00 23.43 532 ASN A C 1
ATOM 3944 O O . ASN A 1 557 ? 582.885 31.891 175.573 1.00 23.21 532 ASN A O 1
ATOM 3949 N N . GLN A 1 558 ? 581.883 33.732 176.380 1.00 24.81 533 GLN A N 1
ATOM 3950 C CA . GLN A 1 558 ? 582.267 34.624 175.288 1.00 23.88 533 GLN A CA 1
ATOM 3951 C C . GLN A 1 558 ? 583.790 34.699 175.142 1.00 25.59 533 GLN A C 1
ATOM 3952 O O . GLN A 1 558 ? 584.335 34.568 174.053 1.00 25.36 533 GLN A O 1
ATOM 3958 N N . SER A 1 559 ? 584.462 34.898 176.267 1.00 24.57 534 SER A N 1
ATOM 3959 C CA . SER A 1 559 ? 585.913 35.036 176.302 1.00 22.26 534 SER A CA 1
ATOM 3960 C C . SER A 1 559 ? 586.641 33.712 176.066 1.00 20.89 534 SER A C 1
ATOM 3961 O O . SER A 1 559 ? 587.597 33.664 175.305 1.00 21.45 534 SER A O 1
ATOM 3964 N N . TRP A 1 560 ? 586.172 32.646 176.711 1.00 20.95 535 TRP A N 1
ATOM 3965 C CA . TRP A 1 560 ? 586.812 31.340 176.612 1.00 23.14 535 TRP A CA 1
ATOM 3966 C C . TRP A 1 560 ? 586.378 30.542 175.381 1.00 26.61 535 TRP A C 1
ATOM 3967 O O . TRP A 1 560 ? 586.996 29.541 175.059 1.00 24.47 535 TRP A O 1
ATOM 3978 N N . GLN A 1 561 ? 585.315 30.994 174.719 1.00 25.64 536 GLN A N 1
ATOM 3979 C CA . GLN A 1 561 ? 584.676 30.257 173.628 1.00 27.03 536 GLN A CA 1
ATOM 3980 C C . GLN A 1 561 ? 584.245 28.880 174.116 1.00 23.88 536 GLN A C 1
ATOM 3981 O O . GLN A 1 561 ? 584.534 27.870 173.489 1.00 26.97 536 GLN A O 1
ATOM 3987 N N . THR A 1 562 ? 583.575 28.865 175.267 1.00 25.22 537 THR A N 1
ATOM 3988 C CA . THR A 1 562 ? 583.055 27.651 175.881 1.00 23.44 537 THR A CA 1
ATOM 3989 C C . THR A 1 562 ? 581.531 27.716 175.973 1.00 23.34 537 THR A C 1
ATOM 3990 O O . THR A 1 562 ? 580.948 28.743 175.684 1.00 24.89 537 THR A O 1
ATOM 3994 N N . ASN A 1 563 ? 580.891 26.624 176.375 1.00 24.74 538 ASN A N 1
ATOM 3995 C CA . ASN A 1 563 ? 579.436 26.614 176.531 1.00 25.02 538 ASN A CA 1
ATOM 3996 C C . ASN A 1 563 ? 579.032 26.160 177.927 1.00 25.20 538 ASN A C 1
ATOM 3997 O O . ASN A 1 563 ? 578.179 25.290 178.064 1.00 25.78 538 ASN A O 1
ATOM 4002 N N . LEU A 1 564 ? 579.668 26.704 178.958 1.00 21.82 539 LEU A N 1
ATOM 4003 C CA . LEU A 1 564 ? 579.348 26.305 180.323 1.00 20.81 539 LEU A CA 1
ATOM 4004 C C . LEU A 1 564 ? 577.953 26.802 180.713 1.00 18.20 539 LEU A C 1
ATOM 4005 O O . LEU A 1 564 ? 577.554 27.899 180.341 1.00 23.94 539 LEU A O 1
ATOM 4010 N N . ALA A 1 565 ? 577.217 25.985 181.456 1.00 21.30 540 ALA A N 1
ATOM 4011 C CA . ALA A 1 565 ? 575.852 26.320 181.865 1.00 20.20 540 ALA A CA 1
ATOM 4012 C C . ALA A 1 565 ? 575.769 27.286 183.056 1.00 22.27 540 ALA A C 1
ATOM 4013 O O . ALA A 1 565 ? 574.802 28.018 183.191 1.00 20.65 540 ALA A O 1
ATOM 4015 N N . SER A 1 566 ? 576.777 27.279 183.919 1.00 18.17 541 SER A N 1
ATOM 4016 C CA . SER A 1 566 ? 576.707 28.017 185.176 1.00 18.27 541 SER A CA 1
ATOM 4017 C C . SER A 1 566 ? 578.056 28.021 185.849 1.00 19.28 541 SER A C 1
ATOM 4018 O O . SER A 1 566 ? 578.972 27.325 185.421 1.00 20.02 541 SER A O 1
ATOM 4021 N N . TRP A 1 567 ? 578.163 28.775 186.930 1.00 18.00 542 TRP A N 1
ATOM 4022 C CA . TRP A 1 567 ? 579.393 28.788 187.697 1.00 17.93 542 TRP A CA 1
ATOM 4023 C C . TRP A 1 567 ? 579.604 27.412 188.325 1.00 16.53 542 TRP A C 1
ATOM 4024 O O . TRP A 1 567 ? 580.718 26.947 188.436 1.00 16.51 542 TRP A O 1
ATOM 4035 N N . ALA A 1 568 ? 578.506 26.770 188.701 1.00 18.64 543 ALA A N 1
ATOM 4036 C CA . ALA A 1 568 ? 578.532 25.425 189.255 1.00 16.79 543 ALA A CA 1
ATOM 4037 C C . ALA A 1 568 ? 579.112 24.450 188.225 1.00 18.74 543 ALA A C 1
ATOM 4038 O O . ALA A 1 568 ? 579.837 23.537 188.582 1.00 17.19 543 ALA A O 1
ATOM 4040 N N . ASP A 1 569 ? 578.823 24.686 186.949 1.00 21.60 544 ASP A N 1
ATOM 4041 C CA . ASP A 1 569 ? 579.333 23.852 185.865 1.00 20.13 544 ASP A CA 1
ATOM 4042 C C . ASP A 1 569 ? 580.847 24.010 185.725 1.00 19.54 544 ASP A C 1
ATOM 4043 O O . ASP A 1 569 ? 581.572 23.038 185.490 1.00 19.41 544 ASP A O 1
ATOM 4048 N N . LEU A 1 570 ? 581.326 25.237 185.880 1.00 20.29 545 LEU A N 1
ATOM 4049 C CA . LEU A 1 570 ? 582.761 25.490 185.925 1.00 16.54 545 LEU A CA 1
ATOM 4050 C C . LEU A 1 570 ? 583.387 24.770 187.095 1.00 14.94 545 LEU A C 1
ATOM 4051 O O . LEU A 1 570 ? 584.395 24.103 186.961 1.00 15.19 545 LEU A O 1
ATOM 4056 N N . ALA A 1 571 ? 582.777 24.975 188.253 1.00 13.79 546 ALA A N 1
ATOM 4057 C CA . ALA A 1 571 ? 583.266 24.459 189.505 1.00 15.94 546 ALA A CA 1
ATOM 4058 C C . ALA A 1 571 ? 583.447 22.935 189.489 1.00 16.54 546 ALA A C 1
ATOM 4059 O O . ALA A 1 571 ? 584.360 22.426 190.114 1.00 17.97 546 ALA A O 1
ATOM 4061 N N . LYS A 1 572 ? 582.553 22.230 188.792 1.00 16.82 547 LYS A N 1
ATOM 4062 C CA . LYS A 1 572 ? 582.580 20.768 188.693 1.00 17.97 547 LYS A CA 1
ATOM 4063 C C . LYS A 1 572 ? 583.818 20.253 187.946 1.00 19.66 547 LYS A C 1
ATOM 4064 O O . LYS A 1 572 ? 584.317 19.167 188.221 1.00 20.59 547 LYS A O 1
ATOM 4070 N N . GLY A 1 573 ? 584.302 21.035 186.991 1.00 18.94 548 GLY A N 1
ATOM 4071 C CA . GLY A 1 573 ? 585.529 20.698 186.289 1.00 18.73 548 GLY A CA 1
ATOM 4072 C C . GLY A 1 573 ? 585.409 21.010 184.814 1.00 21.11 548 GLY A C 1
ATOM 4073 O O . GLY A 1 573 ? 584.403 20.677 184.198 1.00 21.46 548 GLY A O 1
ATOM 4074 N N . VAL A 1 574 ? 586.416 21.671 184.253 1.00 18.46 549 VAL A N 1
ATOM 4075 C CA . VAL A 1 574 ? 586.476 21.873 182.811 1.00 19.87 549 VAL A CA 1
ATOM 4076 C C . VAL A 1 574 ? 587.804 21.372 182.245 1.00 25.12 549 VAL A C 1
ATOM 4077 O O . VAL A 1 574 ? 588.870 21.622 182.802 1.00 24.43 549 VAL A O 1
ATOM 4081 N N . LYS A 1 575 ? 587.716 20.667 181.126 1.00 22.42 550 LYS A N 1
ATOM 4082 C CA . LYS A 1 575 ? 588.873 20.064 180.484 1.00 21.22 550 LYS A CA 1
ATOM 4083 C C . LYS A 1 575 ? 588.807 20.326 178.988 1.00 28.23 550 LYS A C 1
ATOM 4084 O O . LYS A 1 575 ? 587.781 20.765 178.475 1.00 25.51 550 LYS A O 1
ATOM 4090 N N . GLY A 1 576 ? 589.902 20.052 178.289 1.00 31.74 551 GLY A N 1
ATOM 4091 C CA . GLY A 1 576 ? 589.936 20.232 176.853 1.00 30.02 551 GLY A CA 1
ATOM 4092 C C . GLY A 1 576 ? 589.852 21.687 176.433 1.00 30.62 551 GLY A C 1
ATOM 4093 O O . GLY A 1 576 ? 589.307 22.004 175.376 1.00 30.10 551 GLY A O 1
ATOM 4094 N N . LEU A 1 577 ? 590.401 22.570 177.267 1.00 26.14 552 LEU A N 1
ATOM 4095 C CA . LEU A 1 577 ? 590.412 23.997 176.984 1.00 24.92 552 LEU A CA 1
ATOM 4096 C C . LEU A 1 577 ? 591.343 24.259 175.811 1.00 26.63 552 LEU A C 1
ATOM 4097 O O . LEU A 1 577 ? 592.370 23.603 175.671 1.00 25.07 552 LEU A O 1
ATOM 4102 N N . THR A 1 578 ? 590.981 25.208 174.961 1.00 26.85 553 THR A N 1
ATOM 4103 C CA . THR A 1 578 ? 591.752 25.445 173.750 1.00 29.92 553 THR A CA 1
ATOM 4104 C C . THR A 1 578 ? 592.958 26.346 174.011 1.00 28.92 553 THR A C 1
ATOM 4105 O O . THR A 1 578 ? 593.844 26.448 173.173 1.00 29.24 553 THR A O 1
ATOM 4109 N N . HIS A 1 579 ? 592.977 26.991 175.175 1.00 27.18 554 HIS A N 1
ATOM 4110 C CA . HIS A 1 579 ? 594.067 27.877 175.564 1.00 20.63 554 HIS A CA 1
ATOM 4111 C C . HIS A 1 579 ? 594.200 29.089 174.629 1.00 23.42 554 HIS A C 1
ATOM 4112 O O . HIS A 1 579 ? 595.284 29.352 174.131 1.00 24.04 554 HIS A O 1
ATOM 4119 N N . ASN A 1 580 ? 593.125 29.846 174.402 1.00 24.68 555 ASN A N 1
ATOM 4120 C CA . ASN A 1 580 ? 593.250 31.046 173.576 1.00 22.11 555 ASN A CA 1
ATOM 4121 C C . ASN A 1 580 ? 593.930 32.144 174.375 1.00 23.08 555 ASN A C 1
ATOM 4122 O O . ASN A 1 580 ? 594.321 31.920 175.514 1.00 25.91 555 ASN A O 1
ATOM 4127 N N . SER A 1 581 ? 594.086 33.327 173.797 1.00 23.06 556 SER A N 1
ATOM 4128 C CA . SER A 1 581 ? 594.864 34.358 174.482 1.00 25.68 556 SER A CA 1
ATOM 4129 C C . SER A 1 581 ? 594.153 34.873 175.732 1.00 22.39 556 SER A C 1
ATOM 4130 O O . SER A 1 581 ? 594.805 35.252 176.702 1.00 22.43 556 SER A O 1
ATOM 4133 N N . ALA A 1 582 ? 592.824 34.869 175.719 1.00 23.65 557 ALA A N 1
ATOM 4134 C CA . ALA A 1 582 ? 592.065 35.305 176.891 1.00 22.08 557 ALA A CA 1
ATOM 4135 C C . ALA A 1 582 ? 592.188 34.304 178.041 1.00 18.31 557 ALA A C 1
ATOM 4136 O O . ALA A 1 582 ? 592.388 34.685 179.183 1.00 19.95 557 ALA A O 1
ATOM 4138 N N . GLN A 1 583 ? 592.064 33.022 177.733 1.00 19.43 558 GLN A N 1
ATOM 4139 C CA . GLN A 1 583 ? 592.251 31.988 178.739 1.00 17.70 558 GLN A CA 1
ATOM 4140 C C . GLN A 1 583 ? 593.645 32.028 179.363 1.00 19.18 558 GLN A C 1
ATOM 4141 O O . GLN A 1 583 ? 593.792 31.763 180.548 1.00 21.87 558 GLN A O 1
ATOM 4147 N N . VAL A 1 584 ? 594.666 32.358 178.574 1.00 19.69 559 VAL A N 1
ATOM 4148 C CA . VAL A 1 584 ? 596.034 32.386 179.099 1.00 16.27 559 VAL A CA 1
ATOM 4149 C C . VAL A 1 584 ? 596.221 33.566 180.055 1.00 18.37 559 VAL A C 1
ATOM 4150 O O . VAL A 1 584 ? 596.851 33.424 181.091 1.00 19.58 559 VAL A O 1
ATOM 4154 N N . GLU A 1 585 ? 595.647 34.722 179.728 1.00 20.72 560 GLU A N 1
ATOM 4155 C CA . GLU A 1 585 ? 595.588 35.817 180.700 1.00 20.43 560 GLU A CA 1
ATOM 4156 C C . GLU A 1 585 ? 594.967 35.344 182.020 1.00 16.18 560 GLU A C 1
ATOM 4157 O O . GLU A 1 585 ? 595.480 35.636 183.086 1.00 18.69 560 GLU A O 1
ATOM 4163 N N . ASP A 1 586 ? 593.875 34.592 181.930 1.00 18.67 561 ASP A N 1
ATOM 4164 C CA . ASP A 1 586 ? 593.217 34.041 183.115 1.00 16.15 561 ASP A CA 1
ATOM 4165 C C . ASP A 1 586 ? 594.092 32.992 183.830 1.00 15.57 561 ASP A C 1
ATOM 4166 O O . ASP A 1 586 ? 594.164 32.991 185.042 1.00 14.59 561 ASP A O 1
ATOM 4171 N N . TYR A 1 587 ? 594.760 32.115 183.084 1.00 15.90 562 TYR A N 1
ATOM 4172 C CA . TYR A 1 587 ? 595.676 31.156 183.713 1.00 16.75 562 TYR A CA 1
ATOM 4173 C C . TYR A 1 587 ? 596.721 31.892 184.548 1.00 15.49 562 TYR A C 1
ATOM 4174 O O . TYR A 1 587 ? 597.053 31.470 185.651 1.00 19.14 562 TYR A O 1
ATOM 4183 N N . ALA A 1 588 ? 597.232 32.998 184.014 1.00 17.40 563 ALA A N 1
ATOM 4184 C CA . ALA A 1 588 ? 598.205 33.822 184.729 1.00 18.70 563 ALA A CA 1
ATOM 4185 C C . ALA A 1 588 ? 597.651 34.364 186.056 1.00 16.92 563 ALA A C 1
ATOM 4186 O O . ALA A 1 588 ? 598.313 34.287 187.083 1.00 15.20 563 ALA A O 1
ATOM 4188 N N . LEU A 1 589 ? 596.448 34.924 186.020 1.00 14.09 564 LEU A N 1
ATOM 4189 C CA . LEU A 1 589 ? 595.796 35.396 187.240 1.00 17.05 564 LEU A CA 1
ATOM 4190 C C . LEU A 1 589 ? 595.668 34.264 188.272 1.00 15.54 564 LEU A C 1
ATOM 4191 O O . LEU A 1 589 ? 595.943 34.444 189.444 1.00 16.13 564 LEU A O 1
ATOM 4196 N N . LEU A 1 590 ? 595.215 33.107 187.802 1.00 15.68 565 LEU A N 1
ATOM 4197 C CA . LEU A 1 590 ? 594.986 31.952 188.660 1.00 15.86 565 LEU A CA 1
ATOM 4198 C C . LEU A 1 590 ? 596.300 31.469 189.285 1.00 15.47 565 LEU A C 1
ATOM 4199 O O . LEU A 1 590 ? 596.349 31.258 190.475 1.00 12.99 565 LEU A O 1
ATOM 4204 N N . LEU A 1 591 ? 597.352 31.321 188.474 1.00 14.36 566 LEU A N 1
ATOM 4205 C CA . LEU A 1 591 ? 598.648 30.844 188.966 1.00 16.93 566 LEU A CA 1
ATOM 4206 C C . LEU A 1 591 ? 599.209 31.796 190.030 1.00 16.21 566 LEU A C 1
ATOM 4207 O O . LEU A 1 591 ? 599.619 31.370 191.117 1.00 14.82 566 LEU A O 1
ATOM 4212 N N . GLU A 1 592 ? 599.187 33.087 189.729 1.00 12.60 567 GLU A N 1
ATOM 4213 C CA . GLU A 1 592 ? 599.686 34.063 190.682 1.00 14.99 567 GLU A CA 1
ATOM 4214 C C . GLU A 1 592 ? 598.868 34.068 191.969 1.00 12.82 567 GLU A C 1
ATOM 4215 O O . GLU A 1 592 ? 599.447 34.156 193.039 1.00 15.63 567 GLU A O 1
ATOM 4221 N N . ALA A 1 593 ? 597.540 33.970 191.882 1.00 11.81 568 ALA A N 1
ATOM 4222 C CA . ALA A 1 593 ? 596.726 33.936 193.108 1.00 15.67 568 ALA A CA 1
ATOM 4223 C C . ALA A 1 593 ? 597.058 32.693 193.956 1.00 15.05 568 ALA A C 1
ATOM 4224 O O . ALA A 1 593 ? 597.179 32.767 195.163 1.00 13.16 568 ALA A O 1
ATOM 4226 N N . PHE A 1 594 ? 597.186 31.555 193.298 1.00 14.03 569 PHE A N 1
ATOM 4227 C CA . PHE A 1 594 ? 597.574 30.322 193.979 1.00 17.66 569 PHE A CA 1
ATOM 4228 C C . PHE A 1 594 ? 598.906 30.483 194.723 1.00 14.14 569 PHE A C 1
ATOM 4229 O O . PHE A 1 594 ? 598.973 30.275 195.926 1.00 13.56 569 PHE A O 1
ATOM 4237 N N . ALA A 1 595 ? 599.953 30.859 193.993 1.00 13.94 570 ALA A N 1
ATOM 4238 C CA . ALA A 1 595 ? 601.269 31.010 194.576 1.00 13.13 570 ALA A CA 1
ATOM 4239 C C . ALA A 1 595 ? 601.282 32.074 195.668 1.00 13.90 570 ALA A C 1
ATOM 4240 O O . ALA A 1 595 ? 601.925 31.889 196.690 1.00 14.90 570 ALA A O 1
ATOM 4242 N N . SER A 1 596 ? 600.564 33.176 195.471 1.00 14.54 571 SER A N 1
ATOM 4243 C CA . SER A 1 596 ? 600.579 34.253 196.477 1.00 14.97 571 SER A CA 1
ATOM 4244 C C . SER A 1 596 ? 600.125 33.756 197.849 1.00 14.21 571 SER A C 1
ATOM 4245 O O . SER A 1 596 ? 600.681 34.153 198.874 1.00 12.08 571 SER A O 1
ATOM 4248 N N . GLU A 1 597 ? 599.122 32.877 197.867 1.00 12.11 572 GLU A N 1
ATOM 4249 C CA . GLU A 1 597 ? 598.651 32.319 199.125 1.00 12.56 572 GLU A CA 1
ATOM 4250 C C . GLU A 1 597 ? 599.655 31.344 199.746 1.00 11.79 572 GLU A C 1
ATOM 4251 O O . GLU A 1 597 ? 599.771 31.300 200.947 1.00 12.32 572 GLU A O 1
ATOM 4257 N N . TYR A 1 598 ? 600.361 30.552 198.940 1.00 11.14 573 TYR A N 1
ATOM 4258 C CA . TYR A 1 598 ? 601.433 29.732 199.505 1.00 12.23 573 TYR A CA 1
ATOM 4259 C C . TYR A 1 598 ? 602.435 30.645 200.246 1.00 13.43 573 TYR A C 1
ATOM 4260 O O . TYR A 1 598 ? 602.763 30.425 201.402 1.00 12.04 573 TYR A O 1
ATOM 4269 N N . PHE A 1 599 ? 602.904 31.686 199.569 1.00 14.70 574 PHE A N 1
ATOM 4270 C CA . PHE A 1 599 ? 603.929 32.528 200.160 1.00 14.88 574 PHE A CA 1
ATOM 4271 C C . PHE A 1 599 ? 603.386 33.316 201.348 1.00 14.71 574 PHE A C 1
ATOM 4272 O O . PHE A 1 599 ? 604.122 33.550 202.304 1.00 14.81 574 PHE A O 1
ATOM 4280 N N . ARG A 1 600 ? 602.102 33.683 201.305 1.00 12.12 575 ARG A N 1
ATOM 4281 C CA . ARG A 1 600 ? 601.470 34.425 202.404 1.00 12.14 575 ARG A CA 1
ATOM 4282 C C . ARG A 1 600 ? 601.399 33.571 203.660 1.00 12.24 575 ARG A C 1
ATOM 4283 O O . ARG A 1 600 ? 601.738 34.032 204.756 1.00 11.38 575 ARG A O 1
ATOM 4291 N N . VAL A 1 601 ? 600.963 32.321 203.504 1.00 12.77 576 VAL A N 1
ATOM 4292 C CA . VAL A 1 601 ? 600.781 31.452 204.665 1.00 11.65 576 VAL A CA 1
ATOM 4293 C C . VAL A 1 601 ? 602.138 31.134 205.307 1.00 13.12 576 VAL A C 1
ATOM 4294 O O . VAL A 1 601 ? 602.293 31.256 206.521 1.00 12.74 576 VAL A O 1
ATOM 4298 N N . VAL A 1 602 ? 603.121 30.773 204.488 1.00 11.03 577 VAL A N 1
ATOM 4299 C CA . VAL A 1 602 ? 604.458 30.492 204.999 1.00 11.96 577 VAL A CA 1
ATOM 4300 C C . VAL A 1 602 ? 605.041 31.724 205.695 1.00 13.95 577 VAL A C 1
ATOM 4301 O O . VAL A 1 602 ? 605.527 31.615 206.797 1.00 15.53 577 VAL A O 1
ATOM 4305 N N . LYS A 1 603 ? 604.981 32.887 205.058 1.00 12.82 578 LYS A N 1
ATOM 4306 C CA . LYS A 1 603 ? 605.470 34.119 205.697 1.00 15.45 578 LYS A CA 1
ATOM 4307 C C . LYS A 1 603 ? 604.830 34.301 207.079 1.00 15.45 578 LYS A C 1
ATOM 4308 O O . LYS A 1 603 ? 605.514 34.546 208.075 1.00 12.96 578 LYS A O 1
ATOM 4314 N N . GLN A 1 604 ? 603.510 34.156 207.136 1.00 16.78 579 GLN A N 1
ATOM 4315 C CA . GLN A 1 604 ? 602.779 34.419 208.377 1.00 18.16 579 GLN A CA 1
ATOM 4316 C C . GLN A 1 604 ? 603.202 33.486 209.500 1.00 13.23 579 GLN A C 1
ATOM 4317 O O . GLN A 1 604 ? 603.437 33.927 210.615 1.00 13.97 579 GLN A O 1
ATOM 4323 N N . GLU A 1 605 ? 603.288 32.199 209.199 1.00 12.15 580 GLU A N 1
ATOM 4324 C CA . GLU A 1 605 ? 603.655 31.223 210.208 1.00 15.36 580 GLU A CA 1
ATOM 4325 C C . GLU A 1 605 ? 605.102 31.442 210.645 1.00 14.10 580 GLU A C 1
ATOM 4326 O O . GLU A 1 605 ? 605.411 31.304 211.821 1.00 14.63 580 GLU A O 1
ATOM 4332 N N . LEU A 1 606 ? 605.982 31.799 209.710 1.00 14.04 581 LEU A N 1
ATOM 4333 C CA . LEU A 1 606 ? 607.362 32.112 210.088 1.00 16.75 581 LEU A CA 1
ATOM 4334 C C . LEU A 1 606 ? 607.398 33.302 211.052 1.00 15.24 581 LEU A C 1
ATOM 4335 O O . LEU A 1 606 ? 608.048 33.247 212.073 1.00 16.94 581 LEU A O 1
ATOM 4340 N N . LYS A 1 607 ? 606.674 34.361 210.727 1.00 14.98 582 LYS A N 1
ATOM 4341 C CA . LYS A 1 607 ? 606.765 35.589 211.517 1.00 18.56 582 LYS A CA 1
ATOM 4342 C C . LYS A 1 607 ? 606.102 35.452 212.883 1.00 17.82 582 LYS A C 1
ATOM 4343 O O . LYS A 1 607 ? 606.476 36.173 213.795 1.00 18.68 582 LYS A O 1
ATOM 4349 N N . LYS A 1 608 ? 605.161 34.515 213.047 1.00 13.31 583 LYS A N 1
ATOM 4350 C CA . LYS A 1 608 ? 604.508 34.331 214.350 1.00 15.07 583 LYS A CA 1
ATOM 4351 C C . LYS A 1 608 ? 605.494 33.826 215.383 1.00 18.39 583 LYS A C 1
ATOM 4352 O O . LYS A 1 608 ? 605.373 34.132 216.562 1.00 21.70 583 LYS A O 1
ATOM 4358 N N . GLN A 1 609 ? 606.458 33.027 214.937 1.00 15.37 584 GLN A N 1
ATOM 4359 C CA . GLN A 1 609 ? 607.405 32.402 215.856 1.00 18.61 584 GLN A CA 1
ATOM 4360 C C . GLN A 1 609 ? 608.813 32.989 215.735 1.00 19.86 584 GLN A C 1
ATOM 4361 O O . GLN A 1 609 ? 609.584 32.969 216.693 1.00 20.87 584 GLN A O 1
ATOM 4367 N N . LEU A 1 610 ? 609.134 33.519 214.562 1.00 14.60 585 LEU A N 1
ATOM 4368 C CA . LEU A 1 610 ? 610.472 34.048 214.312 1.00 16.64 585 LEU A CA 1
ATOM 4369 C C . LEU A 1 610 ? 610.410 35.392 213.599 1.00 17.27 585 LEU A C 1
ATOM 4370 O O . LEU A 1 610 ? 610.891 35.523 212.481 1.00 16.53 585 LEU A O 1
ATOM 4375 N N . PRO A 1 611 ? 609.822 36.398 214.261 1.00 15.31 586 PRO A N 1
ATOM 4376 C CA . PRO A 1 611 ? 609.473 37.650 213.596 1.00 18.76 586 PRO A CA 1
ATOM 4377 C C . PRO A 1 611 ? 610.681 38.464 213.143 1.00 17.75 586 PRO A C 1
ATOM 4378 O O . PRO A 1 611 ? 610.508 39.385 212.364 1.00 19.11 586 PRO A O 1
ATOM 4382 N N . ASN A 1 612 ? 611.871 38.113 213.609 1.00 20.65 587 ASN A N 1
ATOM 4383 C CA . ASN A 1 612 ? 613.076 38.907 213.363 1.00 16.88 587 ASN A CA 1
ATOM 4384 C C . ASN A 1 612 ? 613.978 38.342 212.266 1.00 17.95 587 ASN A C 1
ATOM 4385 O O . ASN A 1 612 ? 614.987 38.942 211.911 1.00 16.71 587 ASN A O 1
ATOM 4390 N N . HIS A 1 613 ? 613.636 37.163 211.763 1.00 16.96 588 HIS A N 1
ATOM 4391 C CA . HIS A 1 613 ? 614.525 36.464 210.849 1.00 15.43 588 HIS A CA 1
ATOM 4392 C C . HIS A 1 613 ? 614.007 36.512 209.422 1.00 19.24 588 HIS A C 1
ATOM 4393 O O . HIS A 1 613 ? 612.808 36.395 209.181 1.00 18.17 588 HIS A O 1
ATOM 4400 N N . LEU A 1 614 ? 614.933 36.656 208.482 1.00 16.35 589 LEU A N 1
ATOM 4401 C CA . LEU A 1 614 ? 614.620 36.751 207.075 1.00 13.92 589 LEU A CA 1
ATOM 4402 C C . LEU A 1 614 ? 614.002 35.476 206.521 1.00 14.68 589 LEU A C 1
ATOM 4403 O O . LEU A 1 614 ? 614.462 34.365 206.789 1.00 14.33 589 LEU A O 1
ATOM 4408 N N . TYR A 1 615 ? 612.936 35.655 205.759 1.00 17.35 590 TYR A N 1
ATOM 4409 C CA . TYR A 1 615 ? 612.320 34.560 205.034 1.00 17.32 590 TYR A CA 1
ATOM 4410 C C . TYR A 1 615 ? 612.822 34.624 203.591 1.00 14.52 590 TYR A C 1
ATOM 4411 O O . TYR A 1 615 ? 612.586 35.605 202.881 1.00 13.19 590 TYR A O 1
ATOM 4420 N N . LEU A 1 616 ? 613.522 33.575 203.172 1.00 16.04 591 LEU A N 1
ATOM 4421 C CA . LEU A 1 616 ? 614.300 33.621 201.943 1.00 16.88 591 LEU A CA 1
ATOM 4422 C C . LEU A 1 616 ? 613.662 32.896 200.775 1.00 15.14 591 LEU A C 1
ATOM 4423 O O . LEU A 1 616 ? 614.297 32.708 199.757 1.00 15.45 591 LEU A O 1
ATOM 4428 N N . GLY A 1 617 ? 612.407 32.483 200.915 1.00 14.13 592 GLY A N 1
ATOM 4429 C CA . GLY A 1 617 ? 611.708 31.919 199.775 1.00 13.85 592 GLY A CA 1
ATOM 4430 C C . GLY A 1 617 ? 611.850 30.421 199.570 1.00 14.48 592 GLY A C 1
ATOM 4431 O O . GLY A 1 617 ? 612.121 29.681 200.512 1.00 17.90 592 GLY A O 1
ATOM 4432 N N . CYS A 1 618 ? 611.650 29.974 198.334 1.00 16.38 593 CYS A N 1
ATOM 4433 C CA . CYS A 1 618 ? 611.506 28.551 198.044 1.00 13.93 593 CYS A CA 1
ATOM 4434 C C . CYS A 1 618 ? 612.466 28.007 196.999 1.00 12.21 593 CYS A C 1
ATOM 4435 O O . CYS A 1 618 ? 612.266 26.901 196.489 1.00 13.19 593 CYS A O 1
ATOM 4438 N N . ARG A 1 619 ? 613.476 28.797 196.657 1.00 12.83 594 ARG A N 1
ATOM 4439 C CA . ARG A 1 619 ? 614.560 28.347 195.807 1.00 13.34 594 ARG A CA 1
ATOM 4440 C C . ARG A 1 619 ? 614.043 27.865 194.456 1.00 18.55 594 ARG A C 1
ATOM 4441 O O . ARG A 1 619 ? 613.943 26.652 194.215 1.00 16.48 594 ARG A O 1
ATOM 4449 N N . PHE A 1 620 ? 613.700 28.823 193.592 1.00 17.15 595 PHE A N 1
ATOM 4450 C CA . PHE A 1 620 ? 613.175 28.539 192.257 1.00 13.46 595 PHE A CA 1
ATOM 4451 C C . PHE A 1 620 ? 614.192 27.823 191.353 1.00 16.40 595 PHE A C 1
ATOM 4452 O O . PHE A 1 620 ? 615.254 28.375 191.068 1.00 12.79 595 PHE A O 1
ATOM 4460 N N . ALA A 1 621 ? 613.864 26.628 190.866 1.00 14.66 596 ALA A N 1
ATOM 4461 C CA . ALA A 1 621 ? 614.665 26.050 189.780 1.00 13.12 596 ALA A CA 1
ATOM 4462 C C . ALA A 1 621 ? 614.303 26.770 188.492 1.00 16.21 596 ALA A C 1
ATOM 4463 O O . ALA A 1 621 ? 613.212 27.336 188.394 1.00 14.02 596 ALA A O 1
ATOM 4465 N N . ASP A 1 622 ? 615.195 26.735 187.501 1.00 16.66 597 ASP A N 1
ATOM 4466 C CA . ASP A 1 622 ? 614.949 27.443 186.246 1.00 17.59 597 ASP A CA 1
ATOM 4467 C C . ASP A 1 622 ? 613.799 26.816 185.441 1.00 16.59 597 ASP A C 1
ATOM 4468 O O . ASP A 1 622 ? 613.199 27.491 184.600 1.00 15.13 597 ASP A O 1
ATOM 4473 N N . TRP A 1 623 ? 613.472 25.552 185.724 1.00 15.56 598 TRP A N 1
ATOM 4474 C CA . TRP A 1 623 ? 612.320 24.887 185.098 1.00 14.76 598 TRP A CA 1
ATOM 4475 C C . TRP A 1 623 ? 611.064 24.986 185.978 1.00 17.15 598 TRP A C 1
ATOM 4476 O O . TRP A 1 623 ? 609.997 24.482 185.625 1.00 14.94 598 TRP A O 1
ATOM 4487 N N . GLY A 1 624 ? 611.214 25.608 187.139 1.00 13.56 599 GLY A N 1
ATOM 4488 C CA . GLY A 1 624 ? 610.112 25.758 188.061 1.00 14.39 599 GLY A CA 1
ATOM 4489 C C . GLY A 1 624 ? 609.951 27.203 188.453 1.00 16.40 599 GLY A C 1
ATOM 4490 O O . GLY A 1 624 ? 609.936 27.527 189.630 1.00 16.84 599 GLY A O 1
ATOM 4491 N N . MET A 1 625 ? 609.858 28.073 187.456 1.00 19.04 600 MET A N 1
ATOM 4492 C CA . MET A 1 625 ? 609.653 29.490 187.700 1.00 17.65 600 MET A CA 1
ATOM 4493 C C . MET A 1 625 ? 609.075 30.201 186.498 1.00 16.98 600 MET A C 1
ATOM 4494 O O . MET A 1 625 ? 609.180 29.744 185.361 1.00 20.29 600 MET A O 1
ATOM 4499 N N . ASN A 1 626 ? 608.448 31.334 186.784 1.00 18.94 601 ASN A N 1
ATOM 4500 C CA . ASN A 1 626 ? 607.718 32.098 185.792 1.00 20.14 601 ASN A CA 1
ATOM 4501 C C . ASN A 1 626 ? 607.327 33.446 186.403 1.00 18.02 601 ASN A C 1
ATOM 4502 O O . ASN A 1 626 ? 607.391 33.599 187.621 1.00 15.22 601 ASN A O 1
ATOM 4507 N N . PRO A 1 627 ? 606.947 34.435 185.563 1.00 21.10 602 PRO A N 1
ATOM 4508 C CA . PRO A 1 627 ? 606.664 35.769 186.116 1.00 17.38 602 PRO A CA 1
ATOM 4509 C C . PRO A 1 627 ? 605.607 35.722 187.208 1.00 15.51 602 PRO A C 1
ATOM 4510 O O . PRO A 1 627 ? 605.740 36.379 188.228 1.00 18.56 602 PRO A O 1
ATOM 4514 N N . GLU A 1 628 ? 604.591 34.897 187.016 1.00 16.84 603 GLU A N 1
ATOM 4515 C CA . GLU A 1 628 ? 603.516 34.787 187.998 1.00 15.88 603 GLU A CA 1
ATOM 4516 C C . GLU A 1 628 ? 603.989 34.388 189.405 1.00 14.35 603 GLU A C 1
ATOM 4517 O O . GLU A 1 628 ? 603.641 35.052 190.374 1.00 16.39 603 GLU A O 1
ATOM 4523 N N . VAL A 1 629 ? 604.793 33.329 189.532 1.00 15.69 604 VAL A N 1
ATOM 4524 C CA . VAL A 1 629 ? 605.178 32.874 190.861 1.00 12.70 604 VAL A CA 1
ATOM 4525 C C . VAL A 1 629 ? 606.309 33.741 191.439 1.00 13.29 604 VAL A C 1
ATOM 4526 O O . VAL A 1 629 ? 606.443 33.868 192.648 1.00 12.57 604 VAL A O 1
ATOM 4530 N N . VAL A 1 630 ? 607.084 34.395 190.586 1.00 15.01 605 VAL A N 1
ATOM 4531 C CA . VAL A 1 630 ? 608.068 35.356 191.086 1.00 11.69 605 VAL A CA 1
ATOM 4532 C C . VAL A 1 630 ? 607.367 36.593 191.671 1.00 14.42 605 VAL A C 1
ATOM 4533 O O . VAL A 1 630 ? 607.683 37.024 192.766 1.00 13.24 605 VAL A O 1
ATOM 4537 N N . ARG A 1 631 ? 606.391 37.140 190.957 1.00 14.09 606 ARG A N 1
ATOM 4538 C CA . ARG A 1 631 ? 605.617 38.255 191.514 1.00 15.10 606 ARG A CA 1
ATOM 4539 C C . ARG A 1 631 ? 604.922 37.825 192.818 1.00 14.66 606 ARG A C 1
ATOM 4540 O O . ARG A 1 631 ? 604.868 38.583 193.768 1.00 17.41 606 ARG A O 1
ATOM 4548 N N . ALA A 1 632 ? 604.463 36.584 192.895 1.00 13.96 607 ALA A N 1
ATOM 4549 C CA . ALA A 1 632 ? 603.815 36.132 194.121 1.00 12.13 607 ALA A CA 1
ATOM 4550 C C . ALA A 1 632 ? 604.819 36.103 195.274 1.00 14.59 607 ALA A C 1
ATOM 4551 O O . ALA A 1 632 ? 604.504 36.477 196.410 1.00 13.07 607 ALA A O 1
ATOM 4553 N N . ALA A 1 633 ? 606.032 35.661 194.977 1.00 11.32 608 ALA A N 1
ATOM 4554 C CA . ALA A 1 633 ? 607.034 35.542 196.020 1.00 15.40 608 ALA A CA 1
ATOM 4555 C C . ALA A 1 633 ? 607.393 36.933 196.500 1.00 15.22 608 ALA A C 1
ATOM 4556 O O . ALA A 1 633 ? 607.464 37.188 197.690 1.00 14.31 608 ALA A O 1
ATOM 4558 N N . ALA A 1 634 ? 607.596 37.828 195.543 1.00 14.32 609 ALA A N 1
ATOM 4559 C CA . ALA A 1 634 ? 607.982 39.196 195.833 1.00 15.22 609 ALA A CA 1
ATOM 4560 C C . ALA A 1 634 ? 607.020 39.904 196.827 1.00 15.33 609 ALA A C 1
ATOM 4561 O O . ALA A 1 634 ? 607.438 40.806 197.529 1.00 14.75 609 ALA A O 1
ATOM 4563 N N . LYS A 1 635 ? 605.763 39.452 196.922 1.00 16.20 610 LYS A N 1
ATOM 4564 C CA . LYS A 1 635 ? 604.768 40.067 197.822 1.00 15.44 610 LYS A CA 1
ATOM 4565 C C . LYS A 1 635 ? 605.057 39.764 199.279 1.00 16.82 610 LYS A C 1
ATOM 4566 O O . LYS A 1 635 ? 604.629 40.496 200.159 1.00 14.47 610 LYS A O 1
ATOM 4572 N N . HIS A 1 636 ? 605.753 38.660 199.534 1.00 13.73 611 HIS A N 1
ATOM 4573 C CA . HIS A 1 636 ? 605.811 38.137 200.890 1.00 16.12 611 HIS A CA 1
ATOM 4574 C C . HIS A 1 636 ? 607.216 37.765 201.403 1.00 15.17 611 HIS A C 1
ATOM 4575 O O . HIS A 1 636 ? 607.459 37.861 202.586 1.00 18.23 611 HIS A O 1
ATOM 4582 N N . VAL A 1 637 ? 608.131 37.343 200.536 1.00 14.76 612 VAL A N 1
ATOM 4583 C CA . VAL A 1 637 ? 609.451 36.981 201.030 1.00 12.84 612 VAL A CA 1
ATOM 4584 C C . VAL A 1 637 ? 610.285 38.218 201.345 1.00 15.67 612 VAL A C 1
ATOM 4585 O O . VAL A 1 637 ? 609.988 39.320 200.893 1.00 16.28 612 VAL A O 1
ATOM 4589 N N . ASP A 1 638 ? 611.326 38.028 202.141 1.00 14.93 613 ASP A N 1
ATOM 4590 C CA . ASP A 1 638 ? 612.270 39.082 202.393 1.00 14.17 613 ASP A CA 1
ATOM 4591 C C . ASP A 1 638 ? 613.353 39.090 201.298 1.00 18.05 613 ASP A C 1
ATOM 4592 O O . ASP A 1 638 ? 613.813 40.155 200.863 1.00 15.79 613 ASP A O 1
ATOM 4597 N N . VAL A 1 639 ? 613.745 37.895 200.862 1.00 14.66 614 VAL A N 1
ATOM 4598 C CA . VAL A 1 639 ? 614.717 37.726 199.796 1.00 13.92 614 VAL A CA 1
ATOM 4599 C C . VAL A 1 639 ? 614.193 36.668 198.860 1.00 15.43 614 VAL A C 1
ATOM 4600 O O . VAL A 1 639 ? 613.727 35.623 199.321 1.00 14.69 614 VAL A O 1
ATOM 4604 N N . VAL A 1 640 ? 614.266 36.915 197.558 1.00 13.32 615 VAL A N 1
ATOM 4605 C CA . VAL A 1 640 ? 613.861 35.904 196.595 1.00 12.72 615 VAL A CA 1
ATOM 4606 C C . VAL A 1 640 ? 615.064 35.003 196.286 1.00 17.20 615 VAL A C 1
ATOM 4607 O O . VAL A 1 640 ? 616.167 35.501 196.012 1.00 15.09 615 VAL A O 1
ATOM 4611 N N . SER A 1 641 ? 614.858 33.686 196.373 1.00 15.98 616 SER A N 1
ATOM 4612 C CA . SER A 1 641 ? 615.944 32.734 196.171 1.00 14.92 616 SER A CA 1
ATOM 4613 C C . SER A 1 641 ? 615.769 31.985 194.855 1.00 15.47 616 SER A C 1
ATOM 4614 O O . SER A 1 641 ? 614.657 31.561 194.510 1.00 15.06 616 SER A O 1
ATOM 4617 N N . TYR A 1 642 ? 616.867 31.872 194.113 1.00 12.36 617 TYR A N 1
ATOM 4618 C CA . TYR A 1 642 ? 616.925 31.126 192.859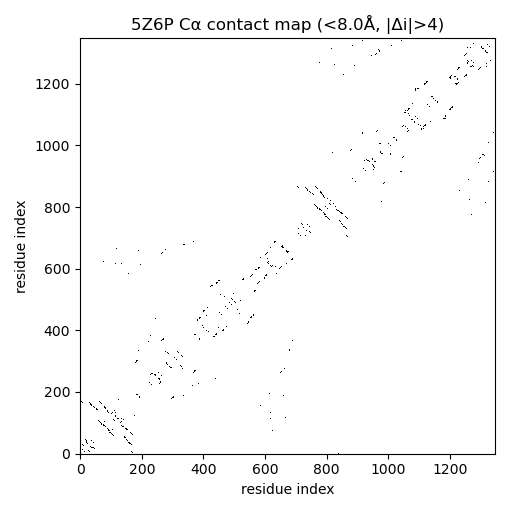 1.00 13.02 617 TYR A CA 1
ATOM 4619 C C . TYR A 1 642 ? 618.076 30.109 192.886 1.00 13.23 617 TYR A C 1
ATOM 4620 O O . TYR A 1 642 ? 619.119 30.390 193.466 1.00 10.05 617 TYR A O 1
ATOM 4629 N N . ASN A 1 643 ? 617.889 28.950 192.256 1.00 11.90 618 ASN A N 1
ATOM 4630 C CA . ASN A 1 643 ? 619.020 28.047 191.991 1.00 13.56 618 ASN A CA 1
ATOM 4631 C C . ASN A 1 643 ? 619.386 28.188 190.520 1.00 13.37 618 ASN A C 1
ATOM 4632 O O . ASN A 1 643 ? 618.507 28.245 189.684 1.00 13.46 618 ASN A O 1
ATOM 4637 N N . TYR A 1 644 ? 620.673 28.267 190.193 1.00 12.09 619 TYR A N 1
ATOM 4638 C CA . TYR A 1 644 ? 621.019 28.577 188.817 1.00 11.93 619 TYR A CA 1
ATOM 4639 C C . TYR A 1 644 ? 622.327 27.962 188.377 1.00 13.42 619 TYR A C 1
ATOM 4640 O O . TYR A 1 644 ? 623.405 28.486 188.635 1.00 11.01 619 TYR A O 1
ATOM 4649 N N . TYR A 1 645 ? 622.181 26.841 187.682 1.00 14.79 620 TYR A N 1
ATOM 4650 C CA . TYR A 1 645 ? 623.286 26.028 187.211 1.00 12.03 620 TYR A CA 1
ATOM 4651 C C . TYR A 1 645 ? 623.636 26.420 185.786 1.00 14.55 620 TYR A C 1
ATOM 4652 O O . TYR A 1 645 ? 623.276 25.734 184.839 1.00 18.87 620 TYR A O 1
ATOM 4661 N N . LYS A 1 646 ? 624.308 27.562 185.652 1.00 14.10 621 LYS A N 1
ATOM 4662 C CA . LYS A 1 646 ? 624.829 28.023 184.374 1.00 16.54 621 LYS A CA 1
ATOM 4663 C C . LYS A 1 646 ? 626.196 28.629 184.670 1.00 13.98 621 LYS A C 1
ATOM 4664 O O . LYS A 1 646 ? 626.651 28.591 185.806 1.00 14.64 621 LYS A O 1
ATOM 4670 N N . GLU A 1 647 ? 626.844 29.199 183.667 1.00 14.61 622 GLU A N 1
ATOM 4671 C CA . GLU A 1 647 ? 628.177 29.739 183.874 1.00 15.86 622 GLU A CA 1
ATOM 4672 C C . GLU A 1 647 ? 628.156 31.031 184.689 1.00 17.07 622 GLU A C 1
ATOM 4673 O O . GLU A 1 647 ? 629.183 31.442 185.220 1.00 19.68 622 GLU A O 1
ATOM 4679 N N . GLY A 1 648 ? 626.979 31.651 184.797 1.00 17.85 623 GLY A N 1
ATOM 4680 C CA . GLY A 1 648 ? 626.774 32.825 185.630 1.00 13.71 623 GLY A CA 1
ATOM 4681 C C . GLY A 1 648 ? 625.434 33.482 185.305 1.00 17.36 623 GLY A C 1
ATOM 4682 O O . GLY A 1 648 ? 624.646 32.935 184.527 1.00 17.37 623 GLY A O 1
ATOM 4683 N N . LEU A 1 649 ? 625.182 34.650 185.895 1.00 16.52 624 LEU A N 1
ATOM 4684 C CA . LEU A 1 649 ? 623.929 35.379 185.701 1.00 19.75 624 LEU A CA 1
ATOM 4685 C C . LEU A 1 649 ? 623.925 36.097 184.357 1.00 18.75 624 LEU A C 1
ATOM 4686 O O . LEU A 1 649 ? 624.076 37.320 184.280 1.00 21.93 624 LEU A O 1
ATOM 4691 N N . HIS A 1 650 ? 623.755 35.311 183.306 1.00 18.71 625 HIS A N 1
ATOM 4692 C CA . HIS A 1 650 ? 623.665 35.834 181.962 1.00 18.84 625 HIS A CA 1
ATOM 4693 C C . HIS A 1 650 ? 622.602 36.937 181.888 1.00 19.16 625 HIS A C 1
ATOM 4694 O O . HIS A 1 650 ? 621.499 36.758 182.389 1.00 16.80 625 HIS A O 1
ATOM 4701 N N . PRO A 1 651 ? 622.967 38.103 181.324 1.00 20.78 626 PRO A N 1
ATOM 4702 C CA . PRO A 1 651 ? 622.068 39.264 181.286 1.00 18.61 626 PRO A CA 1
ATOM 4703 C C . PRO A 1 651 ? 620.679 38.988 180.697 1.00 17.15 626 PRO A C 1
ATOM 4704 O O . PRO A 1 651 ? 619.711 39.535 181.191 1.00 22.15 626 PRO A O 1
ATOM 4708 N N . GLU A 1 652 ? 620.588 38.153 179.679 1.00 17.28 627 GLU A N 1
ATOM 4709 C CA . GLU A 1 652 ? 619.330 37.953 178.976 1.00 17.29 627 GLU A CA 1
ATOM 4710 C C . GLU A 1 652 ? 618.203 37.331 179.853 1.00 21.75 627 GLU A C 1
ATOM 4711 O O . GLU A 1 652 ? 617.125 37.901 179.923 1.00 19.89 627 GLU A O 1
ATOM 4717 N N . PRO A 1 653 ? 618.449 36.191 180.544 1.00 17.66 628 PRO A N 1
ATOM 4718 C CA . PRO A 1 653 ? 617.316 35.684 181.341 1.00 16.14 628 PRO A CA 1
ATOM 4719 C C . PRO A 1 653 ? 617.122 36.409 182.672 1.00 17.06 628 PRO A C 1
ATOM 4720 O O . PRO A 1 653 ? 616.100 36.218 183.326 1.00 17.70 628 PRO A O 1
ATOM 4724 N N . TRP A 1 654 ? 618.080 37.232 183.073 1.00 15.12 629 TRP A N 1
ATOM 4725 C CA . TRP A 1 654 ? 617.942 37.955 184.327 1.00 15.97 629 TRP A CA 1
ATOM 4726 C C . TRP A 1 654 ? 617.439 39.419 184.164 1.00 19.19 629 TRP A C 1
ATOM 4727 O O . TRP A 1 654 ? 617.435 40.179 185.134 1.00 17.36 629 TRP A O 1
ATOM 4738 N N . SER A 1 655 ? 616.981 39.766 182.951 1.00 20.01 630 SER A N 1
ATOM 4739 C CA . SER A 1 655 ? 616.338 41.065 182.620 1.00 19.51 630 SER A CA 1
ATOM 4740 C C . SER A 1 655 ? 615.243 41.535 183.572 1.00 21.20 630 SER A C 1
ATOM 4741 O O . SER A 1 655 ? 615.135 42.716 183.868 1.00 22.13 630 SER A O 1
ATOM 4744 N N . PHE A 1 656 ? 614.438 40.585 184.032 1.00 20.28 631 PHE A N 1
ATOM 4745 C CA . PHE A 1 656 ? 613.259 40.842 184.837 1.00 17.58 631 PHE A CA 1
ATOM 4746 C C . PHE A 1 656 ? 613.554 41.399 186.220 1.00 22.78 631 PHE A C 1
ATOM 4747 O O . PHE A 1 656 ? 612.654 41.915 186.878 1.00 22.61 631 PHE A O 1
ATOM 4755 N N . LEU A 1 657 ? 614.796 41.261 186.676 1.00 19.38 632 LEU A N 1
ATOM 4756 C CA . LEU A 1 657 ? 615.171 41.606 188.046 1.00 17.24 632 LEU A CA 1
ATOM 4757 C C . LEU A 1 657 ? 614.793 43.034 188.430 1.00 20.13 632 LEU A C 1
ATOM 4758 O O . LEU A 1 657 ? 614.331 43.277 189.546 1.00 17.84 632 LEU A O 1
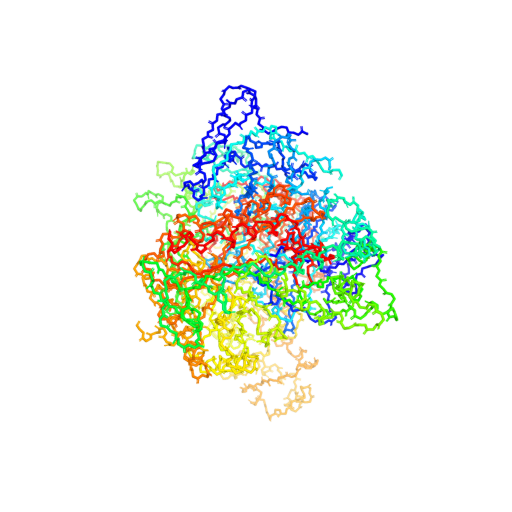ATOM 4763 N N . ALA A 1 658 ? 614.981 43.967 187.499 1.00 21.11 633 ALA A N 1
ATOM 4764 C CA . ALA A 1 658 ? 614.695 45.378 187.760 1.00 20.46 633 ALA A CA 1
ATOM 4765 C C . ALA A 1 658 ? 613.227 45.644 188.106 1.00 19.56 633 ALA A C 1
ATOM 4766 O O . ALA A 1 658 ? 612.934 46.341 189.065 1.00 24.24 633 ALA A O 1
ATOM 4768 N N . ASP A 1 659 ? 612.322 45.074 187.320 1.00 21.54 634 ASP A N 1
ATOM 4769 C CA . ASP A 1 659 ? 610.893 45.216 187.539 1.00 22.12 634 ASP A CA 1
ATOM 4770 C C . ASP A 1 659 ? 610.438 44.678 188.881 1.00 21.38 634 ASP A C 1
ATOM 4771 O O . ASP A 1 659 ? 609.521 45.214 189.475 1.00 23.33 634 ASP A O 1
ATOM 4776 N N . ILE A 1 660 ? 611.073 43.603 189.343 1.00 19.99 635 ILE A N 1
ATOM 4777 C CA . ILE A 1 660 ? 610.728 42.987 190.620 1.00 17.91 635 ILE A CA 1
ATOM 4778 C C . ILE A 1 660 ? 611.332 43.801 191.755 1.00 17.33 635 ILE A C 1
ATOM 4779 O O . ILE A 1 660 ? 610.686 44.043 192.768 1.00 19.12 635 ILE A O 1
ATOM 4784 N N . ASP A 1 661 ? 612.582 44.220 191.552 1.00 17.49 636 ASP A N 1
ATOM 4785 C CA . ASP A 1 661 ? 613.329 45.054 192.489 1.00 15.70 636 ASP A CA 1
ATOM 4786 C C . ASP A 1 661 ? 613.289 44.514 193.913 1.00 18.71 636 ASP A C 1
ATOM 4787 O O . ASP A 1 661 ? 612.953 45.226 194.863 1.00 17.02 636 ASP A O 1
ATOM 4792 N N . MET A 1 662 ? 613.640 43.236 194.042 1.00 15.00 637 MET A N 1
ATOM 4793 C CA . MET A 1 662 ? 613.784 42.579 195.334 1.00 15.64 637 MET A CA 1
ATOM 4794 C C . MET A 1 662 ? 615.242 42.163 195.527 1.00 16.55 637 MET A C 1
ATOM 4795 O O . MET A 1 662 ? 615.904 41.808 194.557 1.00 14.38 637 MET A O 1
ATOM 4800 N N . PRO A 1 663 ? 615.743 42.201 196.776 1.00 14.08 638 PRO A N 1
ATOM 4801 C CA . PRO A 1 663 ? 617.023 41.539 197.016 1.00 12.48 638 PRO A CA 1
ATOM 4802 C C . PRO A 1 663 ? 616.884 40.051 196.721 1.00 16.46 638 PRO A C 1
ATOM 4803 O O . PRO A 1 663 ? 615.846 39.447 197.043 1.00 15.94 638 PRO A O 1
ATOM 4807 N N . SER A 1 664 ? 617.904 39.487 196.083 1.00 16.48 639 SER A N 1
ATOM 4808 C CA . SER A 1 664 ? 617.851 38.120 195.587 1.00 14.89 639 SER A CA 1
ATOM 4809 C C . SER A 1 664 ? 619.076 37.333 196.055 1.00 14.70 639 SER A C 1
ATOM 4810 O O . SER A 1 664 ? 620.113 37.929 196.392 1.00 14.20 639 SER A O 1
ATOM 4813 N N . ILE A 1 665 ? 618.952 36.005 196.083 1.00 11.79 640 ILE A N 1
ATOM 4814 C CA . ILE A 1 665 ? 620.081 35.158 196.461 1.00 17.21 640 ILE A CA 1
ATOM 4815 C C . ILE A 1 665 ? 620.153 33.873 195.616 1.00 13.14 640 ILE A C 1
ATOM 4816 O O . ILE A 1 665 ? 619.133 33.249 195.308 1.00 15.46 640 ILE A O 1
ATOM 4821 N N . ILE A 1 666 ? 621.362 33.527 195.178 1.00 16.09 641 ILE A N 1
ATOM 4822 C CA . ILE A 1 666 ? 621.585 32.265 194.490 1.00 12.82 641 ILE A CA 1
ATOM 4823 C C . ILE A 1 666 ? 621.716 31.153 195.515 1.00 14.57 641 ILE A C 1
ATOM 4824 O O . ILE A 1 666 ? 622.602 31.188 196.367 1.00 16.40 641 ILE A O 1
ATOM 4829 N N . GLY A 1 667 ? 620.849 30.155 195.423 1.00 13.47 642 GLY A N 1
ATOM 4830 C CA . GLY A 1 667 ? 620.864 29.064 196.383 1.00 14.37 642 GLY A CA 1
ATOM 4831 C C . GLY A 1 667 ? 621.827 27.934 196.048 1.00 15.07 642 GLY A C 1
ATOM 4832 O O . GLY A 1 667 ? 622.304 27.250 196.936 1.00 12.91 642 GLY A O 1
ATOM 4833 N N . GLU A 1 668 ? 622.094 27.752 194.759 1.00 12.13 643 GLU A N 1
ATOM 4834 C CA . GLU A 1 668 ? 622.894 26.657 194.241 1.00 14.23 643 GLU A CA 1
ATOM 4835 C C . GLU A 1 668 ? 623.516 27.005 192.895 1.00 14.53 643 GLU A C 1
ATOM 4836 O O . GLU A 1 668 ? 622.877 27.613 192.048 1.00 11.44 643 GLU A O 1
ATOM 4842 N N . PHE A 1 669 ? 624.762 26.572 192.714 1.00 14.03 644 PHE A N 1
ATOM 4843 C CA . PHE A 1 669 ? 625.434 26.535 191.415 1.00 12.02 644 PHE A CA 1
ATOM 4844 C C . PHE A 1 669 ? 626.656 25.643 191.572 1.00 13.27 644 PHE A C 1
ATOM 4845 O O . PHE A 1 669 ? 627.123 25.431 192.686 1.00 13.31 644 PHE A O 1
ATOM 4853 N N . HIS A 1 670 ? 627.184 25.131 190.471 1.00 13.61 645 HIS A N 1
ATOM 4854 C CA . HIS A 1 670 ? 628.458 24.435 190.582 1.00 15.57 645 HIS A CA 1
ATOM 4855 C C . HIS A 1 670 ? 629.198 24.265 189.282 1.00 13.91 645 HIS A C 1
ATOM 4856 O O . HIS A 1 670 ? 628.697 24.582 188.205 1.00 15.00 645 HIS A O 1
ATOM 4863 N N . PHE A 1 671 ? 630.407 23.736 189.420 1.00 14.23 646 PHE A N 1
ATOM 4864 C CA . PHE A 1 671 ? 631.245 23.372 188.296 1.00 14.82 646 PHE A CA 1
ATOM 4865 C C . PHE A 1 671 ? 631.984 22.053 188.584 1.00 14.91 646 PHE A C 1
ATOM 4866 O O . PHE A 1 671 ? 632.600 21.903 189.632 1.00 15.28 646 PHE A O 1
ATOM 4874 N N . GLY A 1 672 ? 631.883 21.098 187.665 1.00 13.60 647 GLY A N 1
ATOM 4875 C CA . GLY A 1 672 ? 632.622 19.860 187.776 1.00 16.36 647 GLY A CA 1
ATOM 4876 C C . GLY A 1 672 ? 633.499 19.492 186.588 1.00 17.22 647 GLY A C 1
ATOM 4877 O O . GLY A 1 672 ? 633.419 20.098 185.519 1.00 16.71 647 GLY A O 1
ATOM 4878 N N . ALA A 1 673 ? 634.353 18.492 186.782 1.00 17.11 648 ALA A N 1
ATOM 4879 C CA . ALA A 1 673 ? 635.240 18.027 185.721 1.00 16.89 648 ALA A CA 1
ATOM 4880 C C . ALA A 1 673 ? 635.353 16.511 185.805 1.00 17.75 648 ALA A C 1
ATOM 4881 O O . ALA A 1 673 ? 634.662 15.881 186.601 1.00 17.05 648 ALA A O 1
ATOM 4883 N N . LEU A 1 674 ? 636.195 15.921 184.965 1.00 14.91 649 LEU A N 1
ATOM 4884 C CA . LEU A 1 674 ? 636.312 14.469 184.949 1.00 17.56 649 LEU A CA 1
ATOM 4885 C C . LEU A 1 674 ? 637.734 14.015 185.243 1.00 22.67 649 LEU A C 1
ATOM 4886 O O . LEU A 1 674 ? 638.029 12.833 185.159 1.00 22.27 649 LEU A O 1
ATOM 4891 N N . ASP A 1 675 ? 638.618 14.949 185.581 1.00 19.30 650 ASP A N 1
ATOM 4892 C CA . ASP A 1 675 ? 640.011 14.594 185.780 1.00 19.54 650 ASP A CA 1
ATOM 4893 C C . ASP A 1 675 ? 640.307 14.149 187.216 1.00 20.46 650 ASP A C 1
ATOM 4894 O O . ASP A 1 675 ? 641.448 13.868 187.547 1.00 23.28 650 ASP A O 1
ATOM 4899 N N . SER A 1 676 ? 639.297 14.063 188.072 1.00 20.30 651 SER A N 1
ATOM 4900 C CA . SER A 1 676 ? 639.518 13.459 189.388 1.00 18.44 651 SER A CA 1
ATOM 4901 C C . SER A 1 676 ? 638.839 12.095 189.452 1.00 18.26 651 SER A C 1
ATOM 4902 O O . SER A 1 676 ? 638.523 11.604 190.516 1.00 20.16 651 SER A O 1
ATOM 4905 N N . GLY A 1 677 ? 638.611 11.503 188.286 1.00 20.09 652 GLY A N 1
ATOM 4906 C CA . GLY A 1 677 ? 638.208 10.116 188.192 1.00 21.37 652 GLY A CA 1
ATOM 4907 C C . GLY A 1 677 ? 636.726 9.831 188.292 1.00 19.48 652 GLY A C 1
ATOM 4908 O O . GLY A 1 677 ? 636.342 8.722 188.595 1.00 17.36 652 GLY A O 1
ATOM 4909 N N . PHE A 1 678 ? 635.906 10.840 188.018 1.00 20.60 653 PHE A N 1
ATOM 4910 C CA . PHE A 1 678 ? 634.455 10.725 188.078 1.00 17.28 653 PHE A CA 1
ATOM 4911 C C . PHE A 1 678 ? 633.914 10.283 186.735 1.00 17.56 653 PHE A C 1
ATOM 4912 O O . PHE A 1 678 ? 634.600 10.374 185.733 1.00 18.54 653 PHE A O 1
ATOM 4920 N N . PHE A 1 679 ? 632.687 9.795 186.717 1.00 16.19 654 PHE A N 1
ATOM 4921 C CA . PHE A 1 679 ? 632.039 9.426 185.477 1.00 15.92 654 PHE A CA 1
ATOM 4922 C C . PHE A 1 679 ? 631.096 10.511 184.949 1.00 15.49 654 PHE A C 1
ATOM 4923 O O . PHE A 1 679 ? 630.581 10.399 183.852 1.00 21.16 654 PHE A O 1
ATOM 4931 N N . HIS A 1 680 ? 630.850 11.533 185.754 1.00 16.02 655 HIS A N 1
ATOM 4932 C CA . HIS A 1 680 ? 629.874 12.582 185.451 1.00 14.92 655 HIS A CA 1
ATOM 4933 C C . HIS A 1 680 ? 630.434 13.886 186.006 1.00 18.03 655 HIS A C 1
ATOM 4934 O O . HIS A 1 680 ? 630.760 13.939 187.173 1.00 16.74 655 HIS A O 1
ATOM 4941 N N . ALA A 1 681 ? 630.581 14.921 185.176 1.00 16.65 656 ALA A N 1
ATOM 4942 C CA . ALA A 1 681 ? 631.109 16.204 185.648 1.00 16.17 656 ALA A CA 1
ATOM 4943 C C . ALA A 1 681 ? 630.005 17.172 186.105 1.00 19.00 656 ALA A C 1
ATOM 4944 O O . ALA A 1 681 ? 630.281 18.306 186.483 1.00 22.01 656 ALA A O 1
ATOM 4946 N N . GLY A 1 682 ? 628.758 16.733 186.060 1.00 19.63 657 GLY A N 1
ATOM 4947 C CA . GLY A 1 682 ? 627.680 17.533 186.609 1.00 18.63 657 GLY A CA 1
ATOM 4948 C C . GLY A 1 682 ? 626.938 18.400 185.603 1.00 18.41 657 GLY A C 1
ATOM 4949 O O . GLY A 1 682 ? 626.949 18.138 184.406 1.00 19.39 657 GLY A O 1
ATOM 4950 N N . LEU A 1 683 ? 626.294 19.448 186.098 1.00 18.50 658 LEU A N 1
ATOM 4951 C CA . LEU A 1 683 ? 625.343 20.208 185.281 1.00 17.26 658 LEU A CA 1
ATOM 4952 C C . LEU A 1 683 ? 626.040 21.254 184.401 1.00 16.45 658 LEU A C 1
ATOM 4953 O O . LEU A 1 683 ? 625.623 21.530 183.281 1.00 16.13 658 LEU A O 1
ATOM 4958 N N . VAL A 1 684 ? 627.097 21.837 184.944 1.00 13.63 659 VAL A N 1
ATOM 4959 C CA . VAL A 1 684 ? 627.936 22.782 184.226 1.00 14.74 659 VAL A CA 1
ATOM 4960 C C . VAL A 1 684 ? 629.382 22.299 184.365 1.00 14.34 659 VAL A C 1
ATOM 4961 O O . VAL A 1 684 ? 629.829 21.997 185.466 1.00 14.94 659 VAL A O 1
ATOM 4965 N N . THR A 1 685 ? 630.108 22.219 183.259 1.00 14.43 660 THR A N 1
ATOM 4966 C CA . THR A 1 685 ? 631.354 21.464 183.258 1.00 15.54 660 THR A CA 1
ATOM 4967 C C . THR A 1 685 ? 632.602 22.236 182.821 1.00 16.61 660 THR A C 1
ATOM 4968 O O . THR A 1 685 ? 632.536 23.184 182.043 1.00 17.57 660 THR A O 1
ATOM 4972 N N . ALA A 1 686 ? 633.740 21.801 183.359 1.00 14.50 661 ALA A N 1
ATOM 4973 C CA . ALA A 1 686 ? 635.056 22.355 183.067 1.00 14.69 661 ALA A CA 1
ATOM 4974 C C . ALA A 1 686 ? 635.954 21.232 182.536 1.00 17.20 661 ALA A C 1
ATOM 4975 O O . ALA A 1 686 ? 635.609 20.067 182.680 1.00 14.07 661 ALA A O 1
ATOM 4977 N N . CYS A 1 687 ? 637.103 21.571 181.946 1.00 17.45 662 CYS A N 1
ATOM 4978 C CA . CYS A 1 687 ? 637.973 20.547 181.375 1.00 20.22 662 CYS A CA 1
ATOM 4979 C C . CYS A 1 687 ? 638.958 20.006 182.403 1.00 20.39 662 CYS A C 1
ATOM 4980 O O . CYS A 1 687 ? 639.594 18.986 182.184 1.00 22.74 662 CYS A O 1
ATOM 4983 N N . SER A 1 688 ? 639.068 20.673 183.536 1.00 20.39 663 SER A N 1
ATOM 4984 C CA . SER A 1 688 ? 640.091 20.316 184.503 1.00 17.60 663 SER A CA 1
ATOM 4985 C C . SER A 1 688 ? 639.740 20.903 185.854 1.00 17.42 663 SER A C 1
ATOM 4986 O O . SER A 1 688 ? 638.917 21.808 185.919 1.00 13.56 663 SER A O 1
ATOM 4989 N N . GLN A 1 689 ? 640.399 20.426 186.910 1.00 17.54 664 GLN A N 1
ATOM 4990 C CA . GLN A 1 689 ? 640.247 21.009 188.242 1.00 15.65 664 GLN A CA 1
ATOM 4991 C C . GLN A 1 689 ? 640.598 22.493 188.239 1.00 17.05 664 GLN A C 1
ATOM 4992 O O . GLN A 1 689 ? 639.959 23.297 188.906 1.00 14.70 664 GLN A O 1
ATOM 4998 N N . GLN A 1 690 ? 641.631 22.854 187.496 1.00 18.67 665 GLN A N 1
ATOM 4999 C CA . GLN A 1 690 ? 642.043 24.248 187.452 1.00 18.41 665 GLN A CA 1
ATOM 5000 C C . GLN A 1 690 ? 640.924 25.113 186.874 1.00 16.36 665 GLN A C 1
ATOM 5001 O O . GLN A 1 690 ? 640.652 26.194 187.379 1.00 15.78 665 GLN A O 1
ATOM 5007 N N . GLU A 1 691 ? 640.275 24.626 185.825 1.00 16.69 666 GLU A N 1
ATOM 5008 C CA . GLU A 1 691 ? 639.225 25.396 185.192 1.00 18.33 666 GLU A CA 1
ATOM 5009 C C . GLU A 1 691 ? 637.956 25.479 186.058 1.00 19.16 666 GLU A C 1
ATOM 5010 O O . GLU A 1 691 ? 637.179 26.419 185.924 1.00 17.63 666 GLU A O 1
ATOM 5016 N N . ARG A 1 692 ? 637.760 24.499 186.936 1.00 18.52 667 ARG A N 1
ATOM 5017 C CA . ARG A 1 692 ? 636.647 24.528 187.875 1.00 16.34 667 ARG A CA 1
ATOM 5018 C C . ARG A 1 692 ? 636.696 25.790 188.727 1.00 17.78 667 ARG A C 1
ATOM 5019 O O . ARG A 1 692 ? 635.693 26.484 188.898 1.00 14.17 667 ARG A O 1
ATOM 5027 N N . GLY A 1 693 ? 637.875 26.045 189.281 1.00 16.26 668 GLY A N 1
ATOM 5028 C CA . GLY A 1 693 ? 638.133 27.221 190.073 1.00 16.11 668 GLY A CA 1
ATOM 5029 C C . GLY A 1 693 ? 637.963 28.490 189.241 1.00 17.86 668 GLY A C 1
ATOM 5030 O O . GLY A 1 693 ? 637.333 29.428 189.696 1.00 19.23 668 GLY A O 1
ATOM 5031 N N . GLN A 1 694 ? 638.497 28.507 188.024 1.00 17.11 669 GLN A N 1
ATOM 5032 C CA . GLN A 1 694 ? 638.309 29.662 187.131 1.00 20.06 669 GLN A CA 1
ATOM 5033 C C . GLN A 1 694 ? 636.819 29.926 186.886 1.00 17.92 669 GLN A C 1
ATOM 5034 O O . GLN A 1 694 ? 636.353 31.072 186.931 1.00 18.18 669 GLN A O 1
ATOM 5040 N N . MET A 1 695 ? 636.066 28.869 186.631 1.00 17.76 670 MET A N 1
ATOM 5041 C CA . MET A 1 695 ? 634.661 29.068 186.334 1.00 15.26 670 MET A CA 1
ATOM 5042 C C . MET A 1 695 ? 633.896 29.484 187.584 1.00 15.62 670 MET A C 1
ATOM 5043 O O . MET A 1 695 ? 632.939 30.240 187.487 1.00 16.54 670 MET A O 1
ATOM 5048 N N . PHE A 1 696 ? 634.322 29.002 188.750 1.00 15.21 671 PHE A N 1
ATOM 5049 C CA . PHE A 1 696 ? 633.732 29.431 190.013 1.00 16.43 671 PHE A CA 1
ATOM 5050 C C . PHE A 1 696 ? 633.868 30.954 190.133 1.00 19.89 671 PHE A C 1
ATOM 5051 O O . PHE A 1 696 ? 632.910 31.657 190.465 1.00 16.45 671 PHE A O 1
ATOM 5059 N N . GLU A 1 697 ? 635.064 31.450 189.846 1.00 15.19 672 GLU A N 1
ATOM 5060 C CA . GLU A 1 697 ? 635.328 32.870 189.974 1.00 16.77 672 GLU A CA 1
ATOM 5061 C C . GLU A 1 697 ? 634.494 33.665 188.986 1.00 16.14 672 GLU A C 1
ATOM 5062 O O . GLU A 1 697 ? 633.909 34.671 189.355 1.00 18.69 672 GLU A O 1
ATOM 5068 N N . ARG A 1 698 ? 634.436 33.211 187.739 1.00 15.71 673 ARG A N 1
ATOM 5069 C CA . ARG A 1 698 ? 633.663 33.897 186.717 1.00 17.27 673 ARG A CA 1
ATOM 5070 C C . ARG A 1 698 ? 632.180 33.986 187.103 1.00 15.79 673 ARG A C 1
ATOM 5071 O O . ARG A 1 698 ? 631.549 35.029 186.942 1.00 16.39 673 ARG A O 1
ATOM 5079 N N . TYR A 1 699 ? 631.636 32.889 187.615 1.00 15.00 674 TYR A N 1
ATOM 5080 C CA . TYR A 1 699 ? 630.266 32.890 188.112 1.00 14.88 674 TYR A CA 1
ATOM 5081 C C . TYR A 1 699 ? 630.119 33.953 189.173 1.00 13.81 674 TYR A C 1
ATOM 5082 O O . TYR A 1 699 ? 629.253 34.800 189.071 1.00 17.57 674 TYR A O 1
ATOM 5091 N N . MET A 1 700 ? 630.976 33.933 190.178 1.00 12.35 675 MET A N 1
ATOM 5092 C CA . MET A 1 700 ? 630.788 34.825 191.309 1.00 14.00 675 MET A CA 1
ATOM 5093 C C . MET A 1 700 ? 630.875 36.310 190.972 1.00 16.08 675 MET A C 1
ATOM 5094 O O . MET A 1 700 ? 630.149 37.106 191.563 1.00 16.49 675 MET A O 1
ATOM 5099 N N . GLN A 1 701 ? 631.746 36.677 190.033 1.00 16.37 676 GLN A N 1
ATOM 5100 C CA . GLN A 1 701 ? 631.930 38.077 189.651 1.00 15.05 676 GLN A CA 1
ATOM 5101 C C . GLN A 1 701 ? 630.604 38.636 189.187 1.00 16.16 676 GLN A C 1
ATOM 5102 O O . GLN A 1 701 ? 630.200 39.754 189.494 1.00 17.23 676 GLN A O 1
ATOM 5108 N N . THR A 1 702 ? 629.949 37.788 188.421 1.00 14.54 677 THR A N 1
ATOM 5109 C CA . THR A 1 702 ? 628.674 38.023 187.821 1.00 16.53 677 THR A CA 1
ATOM 5110 C C . THR A 1 702 ? 627.553 38.290 188.861 1.00 21.74 677 THR A C 1
ATOM 5111 O O . THR A 1 702 ? 626.647 39.113 188.643 1.00 21.39 677 THR A O 1
ATOM 5115 N N . VAL A 1 703 ? 627.654 37.659 190.022 1.00 19.41 678 VAL A N 1
ATOM 5116 C CA . VAL A 1 703 ? 626.662 37.863 191.073 1.00 15.95 678 VAL A CA 1
ATOM 5117 C C . VAL A 1 703 ? 627.014 39.114 191.868 1.00 15.85 678 VAL A C 1
ATOM 5118 O O . VAL A 1 703 ? 626.139 39.922 192.184 1.00 15.70 678 VAL A O 1
ATOM 5122 N N . VAL A 1 704 ? 628.295 39.272 192.184 1.00 17.99 679 VAL A N 1
ATOM 5123 C CA . VAL A 1 704 ? 628.763 40.453 192.893 1.00 17.99 679 VAL A CA 1
ATOM 5124 C C . VAL A 1 704 ? 628.432 41.712 192.090 1.00 17.43 679 VAL A C 1
ATOM 5125 O O . VAL A 1 704 ? 628.102 42.738 192.671 1.00 15.30 679 VAL A O 1
ATOM 5129 N N . ASP A 1 705 ? 628.481 41.605 190.763 1.00 18.38 680 ASP A N 1
ATOM 5130 C CA . ASP A 1 705 ? 628.222 42.738 189.875 1.00 18.75 680 ASP A CA 1
ATOM 5131 C C . ASP A 1 705 ? 626.728 43.039 189.719 1.00 20.42 680 ASP A C 1
ATOM 5132 O O . ASP A 1 705 ? 626.359 44.092 189.217 1.00 16.18 680 ASP A O 1
ATOM 5137 N N . ASN A 1 706 ? 625.873 42.100 190.105 1.00 18.50 681 ASN A N 1
ATOM 5138 C CA . ASN A 1 706 ? 624.441 42.306 189.920 1.00 18.79 681 ASN A CA 1
ATOM 5139 C C . ASN A 1 706 ? 623.844 42.969 191.150 1.00 17.43 681 ASN A C 1
ATOM 5140 O O . ASN A 1 706 ? 623.897 42.429 192.255 1.00 16.68 681 ASN A O 1
ATOM 5145 N N . PRO A 1 707 ? 623.246 44.143 190.955 1.00 17.65 682 PRO A N 1
ATOM 5146 C CA . PRO A 1 707 ? 622.828 44.938 192.110 1.00 18.15 682 PRO A CA 1
ATOM 5147 C C . PRO A 1 707 ? 621.567 44.405 192.812 1.00 16.88 682 PRO A C 1
ATOM 5148 O O . PRO A 1 707 ? 621.152 45.000 193.793 1.00 19.91 682 PRO A O 1
ATOM 5152 N N . TYR A 1 708 ? 620.981 43.311 192.341 1.00 18.61 683 TYR A N 1
ATOM 5153 C CA . TYR A 1 708 ? 619.829 42.745 193.044 1.00 17.22 683 TYR A CA 1
ATOM 5154 C C . TYR A 1 708 ? 620.207 41.544 193.883 1.00 16.52 683 TYR A C 1
ATOM 5155 O O . TYR A 1 708 ? 619.383 41.016 194.633 1.00 17.57 683 TYR A O 1
ATOM 5164 N N . PHE A 1 709 ? 621.461 41.119 193.784 1.00 14.49 684 PHE A N 1
ATOM 5165 C CA . PHE A 1 709 ? 621.869 39.928 194.505 1.00 14.46 684 PHE A CA 1
ATOM 5166 C C . PHE A 1 709 ? 622.719 40.221 195.732 1.00 16.79 684 PHE A C 1
ATOM 5167 O O . PHE A 1 709 ? 623.583 41.114 195.738 1.00 14.68 684 PHE A O 1
ATOM 5175 N N . VAL A 1 710 ? 622.440 39.467 196.786 1.00 12.83 685 VAL A N 1
ATOM 5176 C CA . VAL A 1 710 ? 623.071 39.714 198.061 1.00 12.01 685 VAL A CA 1
ATOM 5177 C C . VAL A 1 710 ? 623.882 38.502 198.499 1.00 14.88 685 VAL A C 1
ATOM 5178 O O . VAL A 1 710 ? 624.395 38.460 199.604 1.00 18.34 685 VAL A O 1
ATOM 5182 N N . GLY A 1 711 ? 623.996 37.523 197.620 1.00 12.41 686 GLY A N 1
ATOM 5183 C CA . GLY A 1 711 ? 624.757 36.326 197.936 1.00 16.01 686 GLY A CA 1
ATOM 5184 C C . GLY A 1 711 ? 624.657 35.230 196.893 1.00 15.93 686 GLY A C 1
ATOM 5185 O O . GLY A 1 711 ? 623.852 35.321 195.964 1.00 17.23 686 GLY A O 1
ATOM 5186 N N . ALA A 1 712 ? 625.501 34.207 197.042 1.00 16.01 687 ALA A N 1
ATOM 5187 C CA . ALA A 1 712 ? 625.474 33.016 196.200 1.00 16.19 687 ALA A CA 1
ATOM 5188 C C . ALA A 1 712 ? 626.057 31.811 196.954 1.00 17.26 687 ALA A C 1
ATOM 5189 O O . ALA A 1 712 ? 627.139 31.881 197.537 1.00 14.78 687 ALA A O 1
ATOM 5191 N N . HIS A 1 713 ? 625.304 30.718 196.960 1.00 15.54 688 HIS A N 1
ATOM 5192 C CA . HIS A 1 713 ? 625.705 29.512 197.665 1.00 15.60 688 HIS A CA 1
ATOM 5193 C C . HIS A 1 713 ? 626.021 28.395 196.674 1.00 15.83 688 HIS A C 1
ATOM 5194 O O . HIS A 1 713 ? 625.278 28.167 195.727 1.00 16.17 688 HIS A O 1
ATOM 5201 N N . TYR A 1 714 ? 627.128 27.702 196.929 1.00 15.47 689 TYR A N 1
ATOM 5202 C CA . TYR A 1 714 ? 627.669 26.703 196.036 1.00 12.14 689 TYR A CA 1
ATOM 5203 C C . TYR A 1 714 ? 627.262 25.286 196.465 1.00 13.47 689 TYR A C 1
ATOM 5204 O O . TYR A 1 714 ? 627.410 24.895 197.620 1.00 11.91 689 TYR A O 1
ATOM 5213 N N . PHE A 1 715 ? 626.753 24.522 195.509 1.00 11.56 690 PHE A N 1
ATOM 5214 C CA . PHE A 1 715 ? 626.319 23.151 195.783 1.00 14.43 690 PHE A CA 1
ATOM 5215 C C . PHE A 1 715 ? 627.386 22.222 195.201 1.00 12.31 690 PHE A C 1
ATOM 5216 O O . PHE A 1 715 ? 627.398 22.003 194.004 1.00 12.66 690 PHE A O 1
ATOM 5224 N N . GLN A 1 716 ? 628.250 21.634 196.025 1.00 10.71 691 GLN A N 1
ATOM 5225 C CA . GLN A 1 716 ? 628.091 21.457 197.458 1.00 12.29 691 GLN A CA 1
ATOM 5226 C C . GLN A 1 716 ? 629.483 21.317 198.105 1.00 12.74 691 GLN A C 1
ATOM 5227 O O . GLN A 1 716 ? 630.487 21.297 197.408 1.00 13.41 691 GLN A O 1
ATOM 5233 N N . TYR A 1 717 ? 629.522 21.224 199.432 1.00 15.01 692 TYR A N 1
ATOM 5234 C CA . TYR A 1 717 ? 630.765 21.091 200.202 1.00 15.60 692 TYR A CA 1
ATOM 5235 C C . TYR A 1 717 ? 631.607 19.901 199.710 1.00 17.23 692 TYR A C 1
ATOM 5236 O O . TYR A 1 717 ? 632.761 20.056 199.331 1.00 14.32 692 TYR A O 1
ATOM 5245 N N . ILE A 1 718 ? 630.979 18.732 199.694 1.00 14.83 693 ILE A N 1
ATOM 5246 C CA . ILE A 1 718 ? 631.646 17.442 199.467 1.00 16.43 693 ILE A CA 1
ATOM 5247 C C . ILE A 1 718 ? 631.337 16.877 198.082 1.00 14.90 693 ILE A C 1
ATOM 5248 O O . ILE A 1 718 ? 630.194 16.923 197.648 1.00 16.17 693 ILE A O 1
ATOM 5253 N N . ASP A 1 719 ? 632.349 16.359 197.384 1.00 15.31 694 ASP A N 1
ATOM 5254 C CA . ASP A 1 719 ? 632.120 15.547 196.187 1.00 12.33 694 ASP A CA 1
ATOM 5255 C C . ASP A 1 719 ? 630.939 14.567 196.376 1.00 15.89 694 ASP A C 1
ATOM 5256 O O . ASP A 1 719 ? 630.786 14.002 197.462 1.00 14.46 694 ASP A O 1
ATOM 5261 N N . SER A 1 720 ? 630.122 14.368 195.337 1.00 12.83 695 SER A N 1
ATOM 5262 C CA . SER A 1 720 ? 629.229 13.206 195.292 1.00 13.79 695 SER A CA 1
ATOM 5263 C C . SER A 1 720 ? 630.057 11.925 195.353 1.00 15.68 695 SER A C 1
ATOM 5264 O O . SER A 1 720 ? 631.179 11.913 194.871 1.00 15.60 695 SER A O 1
ATOM 5267 N N . PRO A 1 721 ? 629.482 10.829 195.884 1.00 15.86 696 PRO A N 1
ATOM 5268 C CA . PRO A 1 721 ? 630.160 9.534 195.716 1.00 16.69 696 PRO A CA 1
ATOM 5269 C C . PRO A 1 721 ? 630.277 9.202 194.241 1.00 13.92 696 PRO A C 1
ATOM 5270 O O . PRO A 1 721 ? 629.365 9.519 193.496 1.00 15.37 696 PRO A O 1
ATOM 5274 N N . ILE A 1 722 ? 631.383 8.592 193.827 1.00 17.11 697 ILE A N 1
ATOM 5275 C CA . ILE A 1 722 ? 631.614 8.297 192.409 1.00 16.38 697 ILE A CA 1
ATOM 5276 C C . ILE A 1 722 ? 630.603 7.265 191.930 1.00 17.02 697 ILE A C 1
ATOM 5277 O O . ILE A 1 722 ? 630.217 7.236 190.760 1.00 16.06 697 ILE A O 1
ATOM 5282 N N . THR A 1 723 ? 630.151 6.438 192.866 1.00 16.65 698 THR A N 1
ATOM 5283 C CA . THR A 1 723 ? 629.133 5.423 192.604 1.00 16.81 698 THR A CA 1
ATOM 5284 C C . THR A 1 723 ? 627.715 5.962 192.826 1.00 15.31 698 THR A C 1
ATOM 5285 O O . THR A 1 723 ? 626.745 5.236 192.724 1.00 15.63 698 THR A O 1
ATOM 5289 N N . GLY A 1 724 ? 627.606 7.239 193.146 1.00 15.93 699 GLY A N 1
ATOM 5290 C CA . GLY A 1 724 ? 626.298 7.848 193.313 1.00 16.47 699 GLY A CA 1
ATOM 5291 C C . GLY A 1 724 ? 625.725 7.887 194.719 1.00 18.09 699 GLY A C 1
ATOM 5292 O O . GLY A 1 724 ? 625.871 6.941 195.502 1.00 18.01 699 GLY A O 1
ATOM 5293 N N . ARG A 1 725 ? 625.077 9.011 195.026 1.00 17.32 700 ARG A N 1
ATOM 5294 C CA . ARG A 1 725 ? 624.228 9.159 196.198 1.00 18.53 700 ARG A CA 1
ATOM 5295 C C . ARG A 1 725 ? 623.192 8.069 196.223 1.00 22.60 700 ARG A C 1
ATOM 5296 O O . ARG A 1 725 ? 622.521 7.852 195.226 1.00 22.82 700 ARG A O 1
ATOM 5304 N N . SER A 1 726 ? 623.037 7.424 197.376 1.00 21.69 701 SER A N 1
ATOM 5305 C CA . SER A 1 726 ? 622.088 6.321 197.537 1.00 22.07 701 SER A CA 1
ATOM 5306 C C . SER A 1 726 ? 620.685 6.676 197.094 1.00 24.35 701 SER A C 1
ATOM 5307 O O . SER A 1 726 ? 620.057 5.937 196.338 1.00 25.99 701 SER A O 1
ATOM 5310 N N . PHE A 1 727 ? 620.203 7.814 197.587 1.00 27.02 702 PHE A N 1
ATOM 5311 C CA . PHE A 1 727 ? 618.854 8.295 197.296 1.00 36.84 702 PHE A CA 1
ATOM 5312 C C . PHE A 1 727 ? 618.535 8.398 195.796 1.00 35.26 702 PHE A C 1
ATOM 5313 O O . PHE A 1 727 ? 617.546 7.836 195.345 1.00 31.62 702 PHE A O 1
ATOM 5321 N N . ASP A 1 728 ? 619.370 9.101 195.029 1.00 34.43 703 ASP A N 1
ATOM 5322 C CA . ASP A 1 728 ? 619.022 9.442 193.638 1.00 36.78 703 ASP A CA 1
ATOM 5323 C C . ASP A 1 728 ? 620.103 9.156 192.579 1.00 27.28 703 ASP A C 1
ATOM 5324 O O . ASP A 1 728 ? 619.873 9.329 191.387 1.00 24.89 703 ASP A O 1
ATOM 5329 N N . GLY A 1 729 ? 621.278 8.740 193.021 1.00 26.49 704 GLY A N 1
ATOM 5330 C CA . GLY A 1 729 ? 622.342 8.377 192.102 1.00 28.11 704 GLY A CA 1
ATOM 5331 C C . GLY A 1 729 ? 623.229 9.527 191.657 1.00 21.50 704 GLY A C 1
ATOM 5332 O O . GLY A 1 729 ? 624.077 9.346 190.782 1.00 26.11 704 GLY A O 1
ATOM 5333 N N . GLU A 1 730 ? 623.024 10.700 192.245 1.00 20.20 705 GLU A N 1
ATOM 5334 C CA . GLU A 1 730 ? 623.852 11.880 191.967 1.00 20.54 705 GLU A CA 1
ATOM 5335 C C . GLU A 1 730 ? 625.356 11.582 192.139 1.00 19.44 705 GLU A C 1
ATOM 5336 O O . GLU A 1 730 ? 625.797 11.189 193.212 1.00 16.85 705 GLU A O 1
ATOM 5342 N N . ASN A 1 731 ? 626.129 11.766 191.076 1.00 16.20 706 ASN A N 1
ATOM 5343 C CA . ASN A 1 731 ? 627.495 11.231 191.033 1.00 16.11 706 ASN A CA 1
ATOM 5344 C C . ASN A 1 731 ? 628.504 12.170 190.388 1.00 17.39 706 ASN A C 1
ATOM 5345 O O . ASN A 1 731 ? 629.355 11.742 189.604 1.00 17.35 706 ASN A O 1
ATOM 5350 N N . TYR A 1 732 ? 628.415 13.448 190.749 1.00 16.66 707 TYR A N 1
ATOM 5351 C CA . TYR A 1 732 ? 629.142 14.507 190.076 1.00 14.48 707 TYR A CA 1
ATOM 5352 C C . TYR A 1 732 ? 630.393 14.908 190.819 1.00 14.48 707 TYR A C 1
ATOM 5353 O O . TYR A 1 732 ? 630.402 14.967 192.041 1.00 13.86 707 TYR A O 1
ATOM 5362 N N . ASN A 1 733 ? 631.431 15.252 190.068 1.00 14.75 708 ASN A N 1
ATOM 5363 C CA . ASN A 1 733 ? 632.589 15.907 190.656 1.00 16.90 708 ASN A CA 1
ATOM 5364 C C . ASN A 1 733 ? 632.287 17.372 190.948 1.00 13.64 708 ASN A C 1
ATOM 5365 O O . ASN A 1 733 ? 632.721 18.230 190.217 1.00 14.29 708 ASN A O 1
ATOM 5370 N N . ILE A 1 734 ? 631.557 17.654 192.026 1.00 14.42 709 ILE A N 1
ATOM 5371 C CA . ILE A 1 734 ? 631.161 19.037 192.320 1.00 15.43 709 ILE A CA 1
ATOM 5372 C C . ILE A 1 734 ? 631.603 19.567 193.676 1.00 12.34 709 ILE A C 1
ATOM 5373 O O . ILE A 1 734 ? 631.299 20.689 194.034 1.00 14.35 709 ILE A O 1
ATOM 5378 N N . GLY A 1 735 ? 632.340 18.770 194.431 1.00 13.99 710 GLY A N 1
ATOM 5379 C CA . GLY A 1 735 ? 632.714 19.193 195.753 1.00 12.66 710 GLY A CA 1
ATOM 5380 C C . GLY A 1 735 ? 633.826 20.226 195.823 1.00 16.68 710 GLY A C 1
ATOM 5381 O O . GLY A 1 735 ? 634.645 20.358 194.912 1.00 17.61 710 GLY A O 1
ATOM 5382 N N . PHE A 1 736 ? 633.841 20.953 196.928 1.00 16.70 711 PHE A N 1
ATOM 5383 C CA . PHE A 1 736 ? 635.026 21.689 197.345 1.00 20.09 711 PHE A CA 1
ATOM 5384 C C . PHE A 1 736 ? 636.070 20.749 197.932 1.00 17.73 711 PHE A C 1
ATOM 5385 O O . PHE A 1 736 ? 637.267 21.009 197.823 1.00 15.86 711 PHE A O 1
ATOM 5393 N N . VAL A 1 737 ? 635.607 19.659 198.540 1.00 17.90 712 VAL A N 1
ATOM 5394 C CA . VAL A 1 737 ? 636.510 18.640 199.064 1.00 15.32 712 VAL A CA 1
ATOM 5395 C C . VAL A 1 737 ? 636.226 17.274 198.447 1.00 15.26 712 VAL A C 1
ATOM 5396 O O . VAL A 1 737 ? 635.103 16.974 198.082 1.00 14.59 712 VAL A O 1
ATOM 5400 N N . SER A 1 738 ? 637.263 16.452 198.317 1.00 18.72 713 SER A N 1
ATOM 5401 C CA . SER A 1 738 ? 637.083 15.105 197.790 1.00 16.94 713 SER A CA 1
ATOM 5402 C C . SER A 1 738 ? 636.351 14.215 198.781 1.00 14.13 713 SER A C 1
ATOM 5403 O O . SER A 1 738 ? 636.049 14.617 199.894 1.00 15.86 713 SER A O 1
ATOM 5406 N N . ILE A 1 739 ? 636.115 12.979 198.374 1.00 12.81 714 ILE A N 1
ATOM 5407 C CA . ILE A 1 739 ? 635.490 12.000 199.251 1.00 14.71 714 ILE A CA 1
ATOM 5408 C C . ILE A 1 739 ? 636.464 11.591 200.368 1.00 18.36 714 ILE A C 1
ATOM 5409 O O . ILE A 1 739 ? 636.054 11.024 201.383 1.00 17.99 714 ILE A O 1
ATOM 5414 N N . SER A 1 740 ? 637.746 11.904 200.194 1.00 15.39 715 SER A N 1
ATOM 5415 C CA . SER A 1 740 ? 638.701 11.724 201.278 1.00 18.79 715 SER A CA 1
ATOM 5416 C C . SER A 1 740 ? 638.936 13.008 202.055 1.00 18.50 715 SER A C 1
ATOM 5417 O O . SER A 1 740 ? 639.944 13.133 202.730 1.00 20.02 715 SER A O 1
ATOM 5420 N N . ASP A 1 741 ? 637.976 13.934 201.985 1.00 15.69 716 ASP A N 1
ATOM 5421 C CA . ASP A 1 741 ? 638.020 15.195 202.715 1.00 16.66 716 ASP A CA 1
ATOM 5422 C C . ASP A 1 741 ? 639.270 16.009 202.385 1.00 14.18 716 ASP A C 1
ATOM 5423 O O . ASP A 1 741 ? 639.815 16.698 203.249 1.00 16.71 716 ASP A O 1
ATOM 5428 N N . VAL A 1 742 ? 639.730 15.926 201.143 1.00 14.41 717 VAL A N 1
ATOM 5429 C CA . VAL A 1 742 ? 640.816 16.796 200.720 1.00 16.14 717 VAL A CA 1
ATOM 5430 C C . VAL A 1 742 ? 640.291 17.948 199.853 1.00 15.59 717 VAL A C 1
ATOM 5431 O O . VAL A 1 742 ? 639.752 17.716 198.782 1.00 17.16 717 VAL A O 1
ATOM 5435 N N . PRO A 1 743 ? 640.483 19.197 200.304 1.00 15.47 718 PRO A N 1
ATOM 5436 C CA . PRO A 1 743 ? 640.053 20.366 199.519 1.00 14.72 718 PRO A CA 1
ATOM 5437 C C . PRO A 1 743 ? 640.734 20.469 198.147 1.00 15.65 718 PRO A C 1
ATOM 5438 O O . PRO A 1 743 ? 641.955 20.437 198.078 1.00 18.25 718 PRO A O 1
ATOM 5442 N N . TYR A 1 744 ? 639.944 20.550 197.076 1.00 14.35 719 TYR A N 1
ATOM 5443 C CA . TYR A 1 744 ? 640.476 20.799 195.748 1.00 14.79 719 TYR A CA 1
ATOM 5444 C C . TYR A 1 744 ? 641.123 22.185 195.733 1.00 18.56 719 TYR A C 1
ATOM 5445 O O . TYR A 1 744 ? 640.470 23.182 196.033 1.00 17.77 719 TYR A O 1
ATOM 5454 N N . GLN A 1 745 ? 642.400 22.258 195.383 1.00 19.22 720 GLN A N 1
ATOM 5455 C CA . GLN A 1 745 ? 643.130 23.514 195.573 1.00 20.52 720 GLN A CA 1
ATOM 5456 C C . GLN A 1 745 ? 642.637 24.684 194.709 1.00 19.30 720 GLN A C 1
ATOM 5457 O O . GLN A 1 745 ? 642.550 25.800 195.205 1.00 19.29 720 GLN A O 1
ATOM 5463 N N . PRO A 1 746 ? 642.326 24.448 193.422 1.00 17.86 721 PRO A N 1
ATOM 5464 C CA . PRO A 1 746 ? 641.838 25.613 192.674 1.00 18.38 721 PRO A CA 1
ATOM 5465 C C . PRO A 1 746 ? 640.458 26.116 193.143 1.00 17.31 721 PRO A C 1
ATOM 5466 O O . PRO A 1 746 ? 640.177 27.283 192.942 1.00 15.08 721 PRO A O 1
ATOM 5470 N N . MET A 1 747 ? 639.632 25.263 193.754 1.00 15.92 722 MET A N 1
ATOM 5471 C CA . MET A 1 747 ? 638.354 25.729 194.291 1.00 16.52 722 MET A CA 1
ATOM 5472 C C . MET A 1 747 ? 638.619 26.636 195.482 1.00 17.28 722 MET A C 1
ATOM 5473 O O . MET A 1 747 ? 638.091 27.745 195.554 1.00 18.55 722 MET A O 1
ATOM 5478 N N . VAL A 1 748 ? 639.445 26.158 196.405 1.00 17.74 723 VAL A N 1
ATOM 5479 C CA . VAL A 1 748 ? 639.863 26.940 197.563 1.00 18.18 723 VAL A CA 1
ATOM 5480 C C . VAL A 1 748 ? 640.495 28.274 197.151 1.00 18.03 723 VAL A C 1
ATOM 5481 O O . VAL A 1 748 ? 640.178 29.330 197.715 1.00 19.60 723 VAL A O 1
ATOM 5485 N N . ASP A 1 749 ? 641.377 28.232 196.161 1.00 18.53 724 ASP A N 1
ATOM 5486 C CA . ASP A 1 749 ? 642.053 29.452 195.739 1.00 18.62 724 ASP A CA 1
ATOM 5487 C C . ASP A 1 749 ? 641.060 30.430 195.096 1.00 17.88 724 ASP A C 1
ATOM 5488 O O . ASP A 1 749 ? 641.109 31.621 195.352 1.00 22.34 724 ASP A O 1
ATOM 5493 N N . ALA A 1 750 ? 640.182 29.924 194.241 1.00 18.73 725 ALA A N 1
ATOM 5494 C CA . ALA A 1 750 ? 639.153 30.767 193.638 1.00 19.73 725 ALA A CA 1
ATOM 5495 C C . ALA A 1 750 ? 638.242 31.376 194.704 1.00 19.95 725 ALA A C 1
ATOM 5496 O O . ALA A 1 750 ? 637.967 32.567 194.677 1.00 20.77 725 ALA A O 1
ATOM 5498 N N . ALA A 1 751 ? 637.789 30.556 195.645 1.00 18.02 726 ALA A N 1
ATOM 5499 C CA . ALA A 1 751 ? 636.998 31.052 196.765 1.00 18.69 726 ALA A CA 1
ATOM 5500 C C . ALA A 1 751 ? 637.709 32.224 197.456 1.00 19.25 726 ALA A C 1
ATOM 5501 O O . ALA A 1 751 ? 637.088 33.238 197.763 1.00 17.13 726 ALA A O 1
ATOM 5503 N N . LYS A 1 752 ? 639.012 32.089 197.689 1.00 19.67 727 LYS A N 1
ATOM 5504 C CA . LYS A 1 752 ? 639.769 33.158 198.346 1.00 19.06 727 LYS A CA 1
ATOM 5505 C C . LYS A 1 752 ? 639.863 34.442 197.494 1.00 20.97 727 LYS A C 1
ATOM 5506 O O . LYS A 1 752 ? 639.709 35.539 198.015 1.00 21.92 727 LYS A O 1
ATOM 5512 N N . ARG A 1 753 ? 640.099 34.308 196.195 1.00 22.18 728 ARG A N 1
ATOM 5513 C CA . ARG A 1 753 ? 640.100 35.470 195.311 1.00 17.58 728 ARG A CA 1
ATOM 5514 C C . ARG A 1 753 ? 638.737 36.172 195.326 1.00 20.56 728 ARG A C 1
ATOM 5515 O O . ARG A 1 753 ? 638.671 37.375 195.507 1.00 15.73 728 ARG A O 1
ATOM 5523 N N . VAL A 1 754 ? 637.653 35.417 195.160 1.00 16.62 729 VAL A N 1
ATOM 5524 C CA . VAL A 1 754 ? 636.327 36.010 195.237 1.00 17.33 729 VAL A CA 1
ATOM 5525 C C . VAL A 1 754 ? 636.067 36.705 196.581 1.00 19.52 729 VAL A C 1
ATOM 5526 O O . VAL A 1 754 ? 635.682 37.876 196.628 1.00 18.29 729 VAL A O 1
ATOM 5530 N N . ASN A 1 755 ? 636.311 35.980 197.661 1.00 17.00 730 ASN A N 1
ATOM 5531 C CA . ASN A 1 755 ? 635.933 36.426 198.987 1.00 18.98 730 ASN A CA 1
ATOM 5532 C C . ASN A 1 755 ? 636.753 37.613 199.499 1.00 20.32 730 ASN A C 1
ATOM 5533 O O . ASN A 1 755 ? 636.265 38.392 200.309 1.00 18.78 730 ASN A O 1
ATOM 5538 N N . GLN A 1 756 ? 637.986 37.748 199.015 1.00 20.56 731 GLN A N 1
ATOM 5539 C CA . GLN A 1 756 ? 638.837 38.856 199.431 1.00 20.58 731 GLN A CA 1
ATOM 5540 C C . GLN A 1 756 ? 638.558 40.100 198.596 1.00 22.33 731 GLN A C 1
ATOM 5541 O O . GLN A 1 756 ? 638.793 41.215 199.046 1.00 26.69 731 GLN A O 1
ATOM 5547 N N . SER A 1 757 ? 638.038 39.920 197.389 1.00 20.19 732 SER A N 1
ATOM 5548 C CA . SER A 1 757 ? 637.754 41.057 196.526 1.00 21.04 732 SER A CA 1
ATOM 5549 C C . SER A 1 757 ? 636.298 41.565 196.567 1.00 22.35 732 SER A C 1
ATOM 5550 O O . SER A 1 757 ? 636.058 42.737 196.332 1.00 20.67 732 SER A O 1
ATOM 5553 N N . MET A 1 758 ? 635.337 40.687 196.849 1.00 20.21 733 MET A N 1
ATOM 5554 C CA . MET A 1 758 ? 633.916 41.021 196.680 1.00 20.39 733 MET A CA 1
ATOM 5555 C C . MET A 1 758 ? 633.443 42.264 197.439 1.00 21.39 733 MET A C 1
ATOM 5556 O O . MET A 1 758 ? 632.712 43.077 196.890 1.00 20.60 733 MET A O 1
ATOM 5561 N N . TYR A 1 759 ? 633.844 42.402 198.695 1.00 17.68 734 TYR A N 1
ATOM 5562 C CA . TYR A 1 759 ? 633.372 43.506 199.499 1.00 20.11 734 TYR A CA 1
ATOM 5563 C C . TYR A 1 759 ? 633.857 44.862 198.967 1.00 21.24 734 TYR A C 1
ATOM 5564 O O . TYR A 1 759 ? 633.042 45.761 198.778 1.00 21.94 734 TYR A O 1
ATOM 5573 N N . PRO A 1 760 ? 635.173 45.019 198.722 1.00 21.36 735 PRO A N 1
ATOM 5574 C CA . PRO A 1 760 ? 635.543 46.311 198.139 1.00 23.23 735 PRO A CA 1
ATOM 5575 C C . PRO A 1 760 ? 634.965 46.531 196.745 1.00 24.64 735 PRO A C 1
ATOM 5576 O O . PRO A 1 760 ? 634.643 47.666 196.417 1.00 22.76 735 PRO A O 1
ATOM 5580 N N . LYS A 1 761 ? 634.801 45.482 195.947 1.00 24.04 736 LYS A N 1
ATOM 5581 C CA . LYS A 1 761 ? 634.200 45.667 194.626 1.00 22.48 736 LYS A CA 1
ATOM 5582 C C . LYS A 1 761 ? 632.731 46.064 194.734 1.00 27.74 736 LYS A C 1
ATOM 5583 O O . LYS A 1 761 ? 632.269 46.966 194.035 1.00 27.88 736 LYS A O 1
ATOM 5589 N N . ARG A 1 762 ? 632.003 45.401 195.601 1.00 23.80 737 ARG A N 1
ATOM 5590 C CA . ARG A 1 762 ? 630.606 45.637 195.753 1.00 26.22 737 ARG A CA 1
ATOM 5591 C C . ARG A 1 762 ? 630.274 47.013 196.221 1.00 29.40 737 ARG A C 1
ATOM 5592 O O . ARG A 1 762 ? 629.492 47.682 195.620 1.00 27.52 737 ARG A O 1
ATOM 5600 N N . PHE A 1 763 ? 630.912 47.389 197.313 1.00 28.37 738 PHE A N 1
ATOM 5601 C CA . PHE A 1 763 ? 630.666 48.622 197.988 1.00 30.21 738 PHE A CA 1
ATOM 5602 C C . PHE A 1 763 ? 631.536 49.789 197.604 1.00 38.19 738 PHE A C 1
ATOM 5603 O O . PHE A 1 763 ? 632.038 50.487 198.447 1.00 43.79 738 PHE A O 1
ATOM 5611 N N . ARG A 1 764 ? 631.591 49.978 196.291 1.00 43.50 739 ARG A N 1
ATOM 5612 C CA . ARG A 1 764 ? 632.300 50.954 195.500 1.00 44.93 739 ARG A CA 1
ATOM 5613 C C . ARG A 1 764 ? 633.746 50.689 195.368 1.00 41.59 739 ARG A C 1
ATOM 5614 O O . ARG A 1 764 ? 634.147 50.334 194.293 1.00 46.79 739 ARG A O 1
ATOM 5622 N N . ALA B 1 36 ? 662.158 2.839 160.789 1.00 44.93 11 ALA B N 1
ATOM 5623 C CA . ALA B 1 36 ? 661.876 3.885 161.764 1.00 40.79 11 ALA B CA 1
ATOM 5624 C C . ALA B 1 36 ? 662.229 3.438 163.186 1.00 41.18 11 ALA B C 1
ATOM 5625 O O . ALA B 1 36 ? 663.404 3.339 163.525 1.00 41.77 11 ALA B O 1
ATOM 5627 N N . LEU B 1 37 ? 661.222 3.163 164.013 1.00 38.08 12 LEU B N 1
ATOM 5628 C CA . LEU B 1 37 ? 661.464 2.882 165.429 1.00 36.40 12 LEU B CA 1
ATOM 5629 C C . LEU B 1 37 ? 661.470 1.390 165.787 1.00 36.20 12 LEU B C 1
ATOM 5630 O O . LEU B 1 37 ? 660.437 0.726 165.737 1.00 34.17 12 LEU B O 1
ATOM 5635 N N . PRO B 1 38 ? 662.640 0.866 166.176 1.00 38.17 13 PRO B N 1
ATOM 5636 C CA . PRO B 1 38 ? 662.752 -0.535 166.593 1.00 34.44 13 PRO B CA 1
ATOM 5637 C C . PRO B 1 38 ? 662.011 -0.811 167.903 1.00 32.73 13 PRO B C 1
ATOM 5638 O O . PRO B 1 38 ? 662.064 -0.006 168.824 1.00 35.89 13 PRO B O 1
ATOM 5642 N N . LEU B 1 39 ? 661.321 -1.942 167.977 1.00 31.82 14 LEU B N 1
ATOM 5643 C CA . LEU B 1 39 ? 660.551 -2.291 169.157 1.00 30.07 14 LEU B CA 1
ATOM 5644 C C . LEU B 1 39 ? 661.285 -3.273 170.041 1.00 33.32 14 LEU B C 1
ATOM 5645 O O . LEU B 1 39 ? 661.101 -3.277 171.251 1.00 35.70 14 LEU B O 1
ATOM 5650 N N . PHE B 1 40 ? 662.094 -4.131 169.431 1.00 35.83 15 PHE B N 1
ATOM 5651 C CA . PHE B 1 40 ? 662.813 -5.157 170.175 1.00 32.41 15 PHE B CA 1
ATOM 5652 C C . PHE B 1 40 ? 664.269 -5.272 169.732 1.00 38.74 15 PHE B C 1
ATOM 5653 O O . PHE B 1 40 ? 664.629 -4.926 168.605 1.00 38.77 15 PHE B O 1
ATOM 5661 N N . ASP B 1 41 ? 665.099 -5.762 170.641 1.00 39.72 16 ASP B N 1
ATOM 5662 C CA . ASP B 1 41 ? 666.523 -5.883 170.393 1.00 41.89 16 ASP B CA 1
ATOM 5663 C C . ASP B 1 41 ? 666.934 -7.344 170.382 1.00 38.76 16 ASP B C 1
ATOM 5664 O O . ASP B 1 41 ? 667.219 -7.915 171.426 1.00 43.99 16 ASP B O 1
ATOM 5669 N N . PHE B 1 42 ? 666.948 -7.956 169.204 1.00 39.89 17 PHE B N 1
ATOM 5670 C CA . PHE B 1 42 ? 667.294 -9.366 169.098 1.00 35.00 17 PHE B CA 1
ATOM 5671 C C . PHE B 1 42 ? 668.798 -9.560 169.000 1.00 41.06 17 PHE B C 1
ATOM 5672 O O . PHE B 1 42 ? 669.245 -10.641 168.630 1.00 38.59 17 PHE B O 1
ATOM 5680 N N . SER B 1 43 ? 669.570 -8.516 169.301 1.00 45.24 18 SER B N 1
ATOM 5681 C CA . SER B 1 43 ? 671.027 -8.609 169.234 1.00 47.07 18 SER B CA 1
ATOM 5682 C C . SER B 1 43 ? 671.478 -9.790 170.078 1.00 54.68 18 SER B C 1
ATOM 5683 O O . SER B 1 43 ? 671.715 -10.878 169.546 1.00 57.37 18 SER B O 1
ATOM 5686 N N . GLN B 1 44 ? 671.559 -9.597 171.387 1.00 48.07 19 GLN B N 1
ATOM 5687 C CA . GLN B 1 44 ? 671.856 -10.701 172.298 1.00 55.44 19 GLN B CA 1
ATOM 5688 C C . GLN B 1 44 ? 671.179 -10.400 173.641 1.00 52.22 19 GLN B C 1
ATOM 5689 O O . GLN B 1 44 ? 670.824 -9.251 173.883 1.00 56.46 19 GLN B O 1
ATOM 5695 N N . SER B 1 45 ? 670.957 -11.398 174.500 1.00 47.22 20 SER B N 1
ATOM 5696 C CA . SER B 1 45 ? 671.338 -12.789 174.286 1.00 49.02 20 SER B CA 1
ATOM 5697 C C . SER B 1 45 ? 670.198 -13.737 174.638 1.00 48.30 20 SER B C 1
ATOM 5698 O O . SER B 1 45 ? 670.242 -14.917 174.304 1.00 47.30 20 SER B O 1
ATOM 5701 N N . THR B 1 46 ? 669.194 -13.218 175.339 1.00 49.48 21 THR B N 1
ATOM 5702 C CA . THR B 1 46 ? 667.959 -13.954 175.592 1.00 46.77 21 THR B CA 1
ATOM 5703 C C . THR B 1 46 ? 666.809 -13.237 174.904 1.00 42.97 21 THR B C 1
ATOM 5704 O O . THR B 1 46 ? 666.912 -12.057 174.585 1.00 41.18 21 THR B O 1
ATOM 5708 N N . LEU B 1 47 ? 665.721 -13.952 174.660 1.00 42.80 22 LEU B N 1
ATOM 5709 C CA . LEU B 1 47 ? 664.579 -13.356 173.989 1.00 41.51 22 LEU B CA 1
ATOM 5710 C C . LEU B 1 47 ? 663.903 -12.352 174.911 1.00 40.98 22 LEU B C 1
ATOM 5711 O O . LEU B 1 47 ? 663.776 -12.604 176.106 1.00 43.58 22 LEU B O 1
ATOM 5716 N N . PRO B 1 48 ? 663.485 -11.203 174.364 1.00 37.09 23 PRO B N 1
ATOM 5717 C CA . PRO B 1 48 ? 662.670 -10.259 175.133 1.00 39.54 23 PRO B CA 1
ATOM 5718 C C . PRO B 1 48 ? 661.533 -10.968 175.852 1.00 42.24 23 PRO B C 1
ATOM 5719 O O . PRO B 1 48 ? 660.866 -11.821 175.271 1.00 41.85 23 PRO B O 1
ATOM 5723 N N . GLU B 1 49 ? 661.321 -10.630 177.114 1.00 41.71 24 GLU B N 1
ATOM 5724 C CA . GLU B 1 49 ? 660.363 -11.364 177.922 1.00 47.35 24 GLU B CA 1
ATOM 5725 C C . GLU B 1 49 ? 658.923 -11.024 177.555 1.00 37.74 24 GLU B C 1
ATOM 5726 O O . GLU B 1 49 ? 657.997 -11.617 178.086 1.00 39.38 24 GLU B O 1
ATOM 5732 N N . GLU B 1 50 ? 658.741 -10.081 176.637 1.00 37.36 25 GLU B N 1
ATOM 5733 C CA . GLU B 1 50 ? 657.415 -9.767 176.117 1.00 37.88 25 GLU B CA 1
ATOM 5734 C C . GLU B 1 50 ? 656.870 -10.902 175.262 1.00 35.64 25 GLU B C 1
ATOM 5735 O O . GLU B 1 50 ? 655.671 -10.971 175.007 1.00 36.79 25 GLU B O 1
ATOM 5741 N N . PHE B 1 51 ? 657.767 -11.776 174.813 1.00 35.46 26 PHE B N 1
ATOM 5742 C CA . PHE B 1 51 ? 657.419 -12.879 173.930 1.00 31.67 26 PHE B CA 1
ATOM 5743 C C . PHE B 1 51 ? 657.055 -14.127 174.717 1.00 30.82 26 PHE B C 1
ATOM 5744 O O . PHE B 1 51 ? 657.772 -14.520 175.627 1.00 32.33 26 PHE B O 1
ATOM 5752 N N . SER B 1 52 ? 655.928 -14.738 174.368 1.00 30.14 27 SER B N 1
ATOM 5753 C CA . SER B 1 52 ? 655.580 -16.062 174.877 1.00 28.01 27 SER B CA 1
ATOM 5754 C C . SER B 1 52 ? 654.979 -16.914 173.756 1.00 27.41 27 SER B C 1
ATOM 5755 O O . SER B 1 52 ? 654.610 -16.406 172.703 1.00 27.58 27 SER B O 1
ATOM 5758 N N . PHE B 1 53 ? 654.882 -18.214 173.978 1.00 25.64 28 PHE B N 1
ATOM 5759 C CA . PHE B 1 53 ? 654.557 -19.107 172.880 1.00 29.39 28 PHE B CA 1
ATOM 5760 C C . PHE B 1 53 ? 653.594 -20.214 173.267 1.00 28.29 28 PHE B C 1
ATOM 5761 O O . PHE B 1 53 ? 653.664 -20.760 174.368 1.00 29.08 28 PHE B O 1
ATOM 5769 N N . SER B 1 54 ? 652.696 -20.534 172.342 1.00 26.96 29 SER B N 1
ATOM 5770 C CA . SER B 1 54 ? 651.819 -21.688 172.481 1.00 26.23 29 SER B CA 1
ATOM 5771 C C . SER B 1 54 ? 651.926 -22.584 171.250 1.00 25.87 29 SER B C 1
ATOM 5772 O O . SER B 1 54 ? 651.573 -22.171 170.143 1.00 28.91 29 SER B O 1
ATOM 5775 N N . ASN B 1 55 ? 652.409 -23.804 171.457 1.00 23.51 30 ASN B N 1
ATOM 5776 C CA . ASN B 1 55 ? 652.599 -24.772 170.388 1.00 24.20 30 ASN B CA 1
ATOM 5777 C C . ASN B 1 55 ? 653.522 -24.217 169.326 1.00 23.97 30 ASN B C 1
ATOM 5778 O O . ASN B 1 55 ? 653.347 -24.498 168.142 1.00 22.57 30 ASN B O 1
ATOM 5783 N N . VAL B 1 56 ? 654.486 -23.412 169.767 1.00 22.10 31 VAL B N 1
ATOM 5784 C CA . VAL B 1 56 ? 655.526 -22.862 168.906 1.00 19.41 31 VAL B CA 1
ATOM 5785 C C . VAL B 1 56 ? 656.880 -22.995 169.608 1.00 23.89 31 VAL B C 1
ATOM 5786 O O . VAL B 1 56 ? 657.043 -22.548 170.729 1.00 23.80 31 VAL B O 1
ATOM 5790 N N . GLU B 1 57 ? 657.840 -23.632 168.957 1.00 24.07 32 GLU B N 1
ATOM 5791 C CA . GLU B 1 57 ? 659.190 -23.719 169.505 1.00 22.47 32 GLU B CA 1
ATOM 5792 C C . GLU B 1 57 ? 659.974 -22.505 169.059 1.00 25.17 32 GLU B C 1
ATOM 5793 O O . GLU B 1 57 ? 659.855 -22.096 167.910 1.00 23.34 32 GLU B O 1
ATOM 5799 N N . ALA B 1 58 ? 660.772 -21.928 169.951 1.00 28.61 33 ALA B N 1
ATOM 5800 C CA . ALA B 1 58 ? 661.435 -20.659 169.637 1.00 27.72 33 ALA B CA 1
ATOM 5801 C C . ALA B 1 58 ? 662.862 -20.507 170.185 1.00 27.40 33 ALA B C 1
ATOM 5802 O O . ALA B 1 58 ? 663.139 -20.786 171.341 1.00 28.66 33 ALA B O 1
ATOM 5804 N N . ASN B 1 59 ? 663.756 -20.044 169.323 1.00 29.22 34 ASN B N 1
ATOM 5805 C CA . ASN B 1 59 ? 665.142 -19.779 169.675 1.00 26.28 34 ASN B CA 1
ATOM 5806 C C . ASN B 1 59 ? 665.617 -18.510 169.011 1.00 26.86 34 ASN B C 1
ATOM 5807 O O . ASN B 1 59 ? 665.314 -18.266 167.846 1.00 23.73 34 ASN B O 1
ATOM 5812 N N . LEU B 1 60 ? 666.369 -17.698 169.740 1.00 26.91 35 LEU B N 1
ATOM 5813 C CA . LEU B 1 60 ? 667.130 -16.658 169.092 1.00 27.71 35 LEU B CA 1
ATOM 5814 C C . LEU B 1 60 ? 668.243 -17.334 168.312 1.00 26.65 35 LEU B C 1
ATOM 5815 O O . LEU B 1 60 ? 668.915 -18.211 168.833 1.00 26.90 35 LEU B O 1
ATOM 5820 N N . ARG B 1 61 ? 668.402 -16.942 167.057 1.00 24.49 36 ARG B N 1
ATOM 5821 C CA . ARG B 1 61 ? 669.518 -17.385 166.236 1.00 23.09 36 ARG B CA 1
ATOM 5822 C C . ARG B 1 61 ? 670.117 -16.143 165.603 1.00 24.08 36 ARG B C 1
ATOM 5823 O O . ARG B 1 61 ? 669.415 -15.399 164.932 1.00 24.33 36 ARG B O 1
ATOM 5831 N N . PHE B 1 62 ? 671.408 -15.921 165.818 1.00 21.05 37 PHE B N 1
ATOM 5832 C CA . PHE B 1 62 ? 672.033 -14.673 165.410 1.00 23.63 37 PHE B CA 1
ATOM 5833 C C . PHE B 1 62 ? 671.142 -13.528 165.920 1.00 28.71 37 PHE B C 1
ATOM 5834 O O . PHE B 1 62 ? 670.863 -13.469 167.117 1.00 28.99 37 PHE B O 1
ATOM 5842 N N . GLU B 1 63 ? 670.655 -12.654 165.045 1.00 26.92 38 GLU B N 1
ATOM 5843 C CA . GLU B 1 63 ? 669.731 -11.618 165.513 1.00 28.75 38 GLU B CA 1
ATOM 5844 C C . GLU B 1 63 ? 668.307 -11.839 164.985 1.00 29.96 38 GLU B C 1
ATOM 5845 O O . GLU B 1 63 ? 667.565 -10.894 164.718 1.00 28.57 38 GLU B O 1
ATOM 5851 N N . CYS B 1 64 ? 667.938 -13.113 164.881 1.00 26.63 39 CYS B N 1
ATOM 5852 C CA . CYS B 1 64 ? 666.639 -13.535 164.375 1.00 24.00 39 CYS B CA 1
ATOM 5853 C C . CYS B 1 64 ? 665.892 -14.337 165.415 1.00 22.67 39 CYS B C 1
ATOM 5854 O O . CYS B 1 64 ? 666.500 -15.048 166.209 1.00 25.45 39 CYS B O 1
ATOM 5857 N N . LEU B 1 65 ? 664.571 -14.220 165.412 1.00 22.44 40 LEU B N 1
ATOM 5858 C CA . LEU B 1 65 ? 663.740 -15.150 166.160 1.00 22.05 40 LEU B CA 1
ATOM 5859 C C . LEU B 1 65 ? 663.356 -16.305 165.256 1.00 21.07 40 LEU B C 1
ATOM 5860 O O . LEU B 1 65 ? 662.597 -16.143 164.311 1.00 27.73 40 LEU B O 1
ATOM 5865 N N . GLU B 1 66 ? 663.920 -17.466 165.521 1.00 23.71 41 GLU B N 1
ATOM 5866 C CA . GLU B 1 66 ? 663.568 -18.657 164.782 1.00 20.88 41 GLU B CA 1
ATOM 5867 C C . GLU B 1 66 ? 662.416 -19.364 165.473 1.00 24.27 41 GLU B C 1
ATOM 5868 O O . GLU B 1 66 ? 662.485 -19.640 166.659 1.00 22.93 41 GLU B O 1
ATOM 5874 N N . ILE B 1 67 ? 661.353 -19.643 164.731 1.00 19.57 42 ILE B N 1
ATOM 5875 C CA . ILE B 1 67 ? 660.222 -20.351 165.298 1.00 21.90 42 ILE B CA 1
ATOM 5876 C C . ILE B 1 67 ? 659.863 -21.577 164.467 1.00 22.42 42 ILE B C 1
ATOM 5877 O O . ILE B 1 67 ? 660.060 -21.616 163.253 1.00 22.15 42 ILE B O 1
ATOM 5882 N N . LYS B 1 68 ? 659.375 -22.597 165.156 1.00 21.55 43 LYS B N 1
ATOM 5883 C CA . LYS B 1 68 ? 658.758 -23.734 164.508 1.00 22.87 43 LYS B CA 1
ATOM 5884 C C . LYS B 1 68 ? 657.349 -23.917 165.056 1.00 21.42 43 LYS B C 1
ATOM 5885 O O . LYS B 1 68 ? 657.165 -24.342 166.191 1.00 22.34 43 LYS B O 1
ATOM 5891 N N . ALA B 1 69 ? 656.367 -23.559 164.243 1.00 20.27 44 ALA B N 1
ATOM 5892 C CA . ALA B 1 69 ? 654.973 -23.755 164.578 1.00 19.64 44 ALA B CA 1
ATOM 5893 C C . ALA B 1 69 ? 654.620 -25.230 164.478 1.00 22.99 44 ALA B C 1
ATOM 5894 O O . ALA B 1 69 ? 654.726 -25.824 163.413 1.00 23.43 44 ALA B O 1
ATOM 5896 N N . LEU B 1 70 ? 654.200 -25.819 165.587 1.00 21.41 45 LEU B N 1
ATOM 5897 C CA . LEU B 1 70 ? 653.795 -27.222 165.587 1.00 22.41 45 LEU B CA 1
ATOM 5898 C C . LEU B 1 70 ? 652.326 -27.333 165.130 1.00 20.82 45 LEU B C 1
ATOM 5899 O O . LEU B 1 70 ? 651.460 -27.844 165.855 1.00 18.99 45 LEU B O 1
ATOM 5904 N N . SER B 1 71 ? 652.049 -26.846 163.921 1.00 20.04 46 SER B N 1
ATOM 5905 C CA . SER B 1 71 ? 650.662 -26.703 163.474 1.00 18.84 46 SER B CA 1
ATOM 5906 C C . SER B 1 71 ? 650.083 -27.949 162.791 1.00 18.03 46 SER B C 1
ATOM 5907 O O . SER B 1 71 ? 648.875 -28.069 162.676 1.00 20.78 46 SER B O 1
ATOM 5910 N N . LYS B 1 72 ? 650.920 -28.887 162.355 1.00 21.18 47 LYS B N 1
ATOM 5911 C CA . LYS B 1 72 ? 650.392 -30.158 161.864 1.00 17.50 47 LYS B CA 1
ATOM 5912 C C . LYS B 1 72 ? 649.604 -30.849 162.977 1.00 22.81 47 LYS B C 1
ATOM 5913 O O . LYS B 1 72 ? 648.468 -31.282 162.780 1.00 20.24 47 LYS B O 1
ATOM 5919 N N . LYS B 1 73 ? 650.206 -30.901 164.161 1.00 24.78 48 LYS B N 1
ATOM 5920 C CA . LYS B 1 73 ? 649.601 -31.536 165.325 1.00 21.72 48 LYS B CA 1
ATOM 5921 C C . LYS B 1 73 ? 648.546 -30.662 166.005 1.00 20.26 48 LYS B C 1
ATOM 5922 O O . LYS B 1 73 ? 647.461 -31.126 166.312 1.00 22.71 48 LYS B O 1
ATOM 5928 N N . HIS B 1 74 ? 648.867 -29.400 166.254 1.00 23.16 49 HIS B N 1
ATOM 5929 C CA . HIS B 1 74 ? 647.946 -28.511 166.956 1.00 21.77 49 HIS B CA 1
ATOM 5930 C C . HIS B 1 74 ? 647.262 -27.551 166.013 1.00 21.29 49 HIS B C 1
ATOM 5931 O O . HIS B 1 74 ? 647.914 -26.904 165.201 1.00 26.52 49 HIS B O 1
ATOM 5938 N N . PHE B 1 75 ? 645.951 -27.433 166.145 1.00 21.12 50 PHE B N 1
ATOM 5939 C CA . PHE B 1 75 ? 645.186 -26.501 165.324 1.00 23.48 50 PHE B CA 1
ATOM 5940 C C . PHE B 1 75 ? 645.655 -25.061 165.538 1.00 22.12 50 PHE B C 1
ATOM 5941 O O . PHE B 1 75 ? 645.909 -24.346 164.587 1.00 22.82 50 PHE B O 1
ATOM 5949 N N . TYR B 1 76 ? 645.769 -24.642 166.792 1.00 23.72 51 TYR B N 1
ATOM 5950 C CA . TYR B 1 76 ? 646.184 -23.278 167.095 1.00 19.39 51 TYR B CA 1
ATOM 5951 C C . TYR B 1 76 ? 647.635 -23.191 167.539 1.00 22.49 51 TYR B C 1
ATOM 5952 O O . TYR B 1 76 ? 648.033 -23.867 168.466 1.00 27.17 51 TYR B O 1
ATOM 5961 N N . THR B 1 77 ? 648.423 -22.368 166.851 1.00 22.55 52 THR B N 1
ATOM 5962 C CA . THR B 1 77 ? 649.761 -22.024 167.314 1.00 20.06 52 THR B CA 1
ATOM 5963 C C . THR B 1 77 ? 649.891 -20.506 167.340 1.00 21.33 52 THR B C 1
ATOM 5964 O O . THR B 1 77 ? 649.343 -19.804 166.494 1.00 25.23 52 THR B O 1
ATOM 5968 N N . SER B 1 78 ? 650.604 -19.993 168.331 1.00 22.35 53 SER B N 1
ATOM 5969 C CA . SER B 1 78 ? 650.682 -18.551 168.531 1.00 22.01 53 SER B CA 1
ATOM 5970 C C . SER B 1 78 ? 652.034 -18.090 169.054 1.00 22.41 53 SER B C 1
ATOM 5971 O O . SER B 1 78 ? 652.638 -18.744 169.898 1.00 24.01 53 SER B O 1
ATOM 5974 N N . VAL B 1 79 ? 652.490 -16.952 168.542 1.00 23.30 54 VAL B N 1
ATOM 5975 C CA . VAL B 1 79 ? 653.525 -16.166 169.198 1.00 23.74 54 VAL B CA 1
ATOM 5976 C C . VAL B 1 79 ? 652.820 -14.990 169.857 1.00 25.50 54 VAL B C 1
ATOM 5977 O O . VAL B 1 79 ? 652.082 -14.264 169.193 1.00 26.46 54 VAL B O 1
ATOM 5981 N N . PHE B 1 80 ? 653.007 -14.821 171.162 1.00 25.21 55 PHE B N 1
ATOM 5982 C CA . PHE B 1 80 ? 652.374 -13.714 171.863 1.00 27.18 55 PHE B CA 1
ATOM 5983 C C . PHE B 1 80 ? 653.377 -12.618 172.219 1.00 26.81 55 PHE B C 1
ATOM 5984 O O . PHE B 1 80 ? 654.481 -12.889 172.680 1.00 30.81 55 PHE B O 1
ATOM 5992 N N . ILE B 1 81 ? 652.974 -11.376 171.975 1.00 29.43 56 ILE B N 1
ATOM 5993 C CA . ILE B 1 81 ? 653.758 -10.215 172.346 1.00 27.46 56 ILE B CA 1
ATOM 5994 C C . ILE B 1 81 ? 652.921 -9.261 173.193 1.00 33.08 56 ILE B C 1
ATOM 5995 O O . ILE B 1 81 ? 652.083 -8.536 172.657 1.00 32.73 56 ILE B O 1
ATOM 6000 N N . GLU B 1 82 ? 653.138 -9.261 174.504 1.00 34.58 57 GLU B N 1
ATOM 6001 C CA . GLU B 1 82 ? 652.425 -8.338 175.384 1.00 39.41 57 GLU B CA 1
ATOM 6002 C C . GLU B 1 82 ? 653.392 -7.564 176.267 1.00 38.60 57 GLU B C 1
ATOM 6003 O O . GLU B 1 82 ? 654.145 -8.146 177.049 1.00 40.09 57 GLU B O 1
ATOM 6009 N N . PRO B 1 83 ? 653.373 -6.234 176.155 1.00 43.73 58 PRO B N 1
ATOM 6010 C CA . PRO B 1 83 ? 654.273 -5.413 176.961 1.00 45.21 58 PRO B CA 1
ATOM 6011 C C . PRO B 1 83 ? 653.863 -5.347 178.427 1.00 48.70 58 PRO B C 1
ATOM 6012 O O . PRO B 1 83 ? 652.719 -5.634 178.790 1.00 39.41 58 PRO B O 1
ATOM 6016 N N . GLN B 1 84 ? 654.839 -4.989 179.253 1.00 55.90 59 GLN B N 1
ATOM 6017 C CA . GLN B 1 84 ? 654.650 -4.619 180.648 1.00 55.70 59 GLN B CA 1
ATOM 6018 C C . GLN B 1 84 ? 653.491 -3.633 180.791 1.00 53.16 59 GLN B C 1
ATOM 6019 O O . GLN B 1 84 ? 652.465 -3.927 181.419 1.00 50.77 59 GLN B O 1
ATOM 6025 N N . GLN B 1 85 ? 653.666 -2.459 180.200 1.00 50.50 60 GLN B N 1
ATOM 6026 C CA . GLN B 1 85 ? 652.601 -1.476 180.117 1.00 50.97 60 GLN B CA 1
ATOM 6027 C C . GLN B 1 85 ? 652.126 -1.361 178.685 1.00 48.10 60 GLN B C 1
ATOM 6028 O O . GLN B 1 85 ? 652.945 -1.397 177.766 1.00 48.54 60 GLN B O 1
ATOM 6034 N N . ASN B 1 86 ? 650.816 -1.241 178.499 1.00 46.13 61 ASN B N 1
ATOM 6035 C CA . ASN B 1 86 ? 650.224 -1.047 177.189 1.00 44.86 61 ASN B CA 1
ATOM 6036 C C . ASN B 1 86 ? 651.026 -0.085 176.330 1.00 42.18 61 ASN B C 1
ATOM 6037 O O . ASN B 1 86 ? 651.565 0.885 176.838 1.00 41.32 61 ASN B O 1
ATOM 6042 N N . TRP B 1 87 ? 651.153 -0.379 175.043 1.00 38.18 62 TRP B N 1
ATOM 6043 C CA . TRP B 1 87 ? 651.858 0.543 174.162 1.00 37.94 62 TRP B CA 1
ATOM 6044 C C . TRP B 1 87 ? 651.003 1.779 173.922 1.00 41.73 62 TRP B C 1
ATOM 6045 O O . TRP B 1 87 ? 649.778 1.699 173.927 1.00 38.76 62 TRP B O 1
ATOM 6056 N N . ASP B 1 88 ? 651.658 2.914 173.697 1.00 42.50 63 ASP B N 1
ATOM 6057 C CA . ASP B 1 88 ? 650.979 4.149 173.325 1.00 40.82 63 ASP B CA 1
ATOM 6058 C C . ASP B 1 88 ? 651.541 4.636 171.999 1.00 41.54 63 ASP B C 1
ATOM 6059 O O . ASP B 1 88 ? 652.520 5.374 171.970 1.00 39.71 63 ASP B O 1
ATOM 6064 N N . TRP B 1 89 ? 650.909 4.225 170.906 1.00 41.07 64 TRP B N 1
ATOM 6065 C CA . TRP B 1 89 ? 651.386 4.558 169.570 1.00 39.90 64 TRP B CA 1
ATOM 6066 C C . TRP B 1 89 ? 650.518 5.620 168.908 1.00 41.09 64 TRP B C 1
ATOM 6067 O O . TRP B 1 89 ? 650.510 5.753 167.689 1.00 37.85 64 TRP B O 1
ATOM 6078 N N . SER B 1 90 ? 649.801 6.387 169.722 1.00 44.43 65 SER B N 1
ATOM 6079 C CA . SER B 1 90 ? 648.828 7.355 169.222 1.00 47.76 65 SER B CA 1
ATOM 6080 C C . SER B 1 90 ? 649.447 8.670 168.749 1.00 48.41 65 SER B C 1
ATOM 6081 O O . SER B 1 90 ? 648.771 9.481 168.120 1.00 47.26 65 SER B O 1
ATOM 6084 N N . ASP B 1 91 ? 650.722 8.888 169.052 1.00 47.12 66 ASP B N 1
ATOM 6085 C CA . ASP B 1 91 ? 651.356 10.168 168.740 1.00 49.13 66 ASP B CA 1
ATOM 6086 C C . ASP B 1 91 ? 652.522 9.996 167.773 1.00 42.91 66 ASP B C 1
ATOM 6087 O O . ASP B 1 91 ? 653.584 10.577 167.968 1.00 46.80 66 ASP B O 1
ATOM 6092 N N . LEU B 1 92 ? 652.318 9.194 166.734 1.00 44.15 67 LEU B N 1
ATOM 6093 C CA . LEU B 1 92 ? 653.366 8.903 165.761 1.00 42.16 67 LEU B CA 1
ATOM 6094 C C . LEU B 1 92 ? 652.910 9.220 164.351 1.00 40.50 67 LEU B C 1
ATOM 6095 O O . LEU B 1 92 ? 653.673 9.090 163.395 1.00 44.77 67 LEU B O 1
ATOM 6100 N N . GLY B 1 93 ? 651.648 9.609 164.224 1.00 44.03 68 GLY B N 1
ATOM 6101 C CA . GLY B 1 93 ? 651.064 9.875 162.924 1.00 49.38 68 GLY B CA 1
ATOM 6102 C C . GLY B 1 93 ? 650.690 8.587 162.216 1.00 45.31 68 GLY B C 1
ATOM 6103 O O . GLY B 1 93 ? 650.323 7.596 162.845 1.00 45.26 68 GLY B O 1
ATOM 6104 N N . ASN B 1 94 ? 650.789 8.598 160.897 1.00 43.31 69 ASN B N 1
ATOM 6105 C CA . ASN B 1 94 ? 650.445 7.419 160.118 1.00 47.70 69 ASN B CA 1
ATOM 6106 C C . ASN B 1 94 ? 651.580 6.405 160.138 1.00 43.15 69 ASN B C 1
ATOM 6107 O O . ASN B 1 94 ? 652.663 6.675 159.626 1.00 44.19 69 ASN B O 1
ATOM 6112 N N . PHE B 1 95 ? 651.333 5.245 160.739 1.00 37.90 70 PHE B N 1
ATOM 6113 C CA . PHE B 1 95 ? 652.381 4.248 160.913 1.00 34.28 70 PHE B CA 1
ATOM 6114 C C . PHE B 1 95 ? 651.899 2.821 160.711 1.00 33.15 70 PHE B C 1
ATOM 6115 O O . PHE B 1 95 ? 650.710 2.531 160.815 1.00 32.07 70 PHE B O 1
ATOM 6123 N N . CYS B 1 96 ? 652.848 1.938 160.432 1.00 36.05 71 CYS B N 1
ATOM 6124 C CA . CYS B 1 96 ? 652.608 0.506 160.415 1.00 31.36 71 CYS B CA 1
ATOM 6125 C C . CYS B 1 96 ? 653.381 -0.183 161.514 1.00 29.28 71 CYS B C 1
ATOM 6126 O O . CYS B 1 96 ? 654.503 0.208 161.829 1.00 29.05 71 CYS B O 1
ATOM 6129 N N . PHE B 1 97 ? 652.775 -1.207 162.099 1.00 26.33 72 PHE B N 1
ATOM 6130 C CA . PHE B 1 97 ? 653.530 -2.204 162.837 1.00 26.01 72 PHE B CA 1
ATOM 6131 C C . PHE B 1 97 ? 654.158 -3.122 161.797 1.00 27.88 72 PHE B C 1
ATOM 6132 O O . PHE B 1 97 ? 653.459 -3.610 160.909 1.00 27.11 72 PHE B O 1
ATOM 6140 N N . ALA B 1 98 ? 655.472 -3.333 161.887 1.00 24.98 73 ALA B N 1
ATOM 6141 C CA . ALA B 1 98 ? 656.206 -4.022 160.832 1.00 21.97 73 ALA B CA 1
ATOM 6142 C C . ALA B 1 98 ? 657.238 -5.017 161.345 1.00 23.86 73 ALA B C 1
ATOM 6143 O O . ALA B 1 98 ? 657.757 -4.869 162.444 1.00 27.95 73 ALA B O 1
ATOM 6145 N N . PHE B 1 99 ? 657.523 -6.028 160.526 1.00 22.16 74 PHE B N 1
ATOM 6146 C CA . PHE B 1 99 ? 658.631 -6.949 160.756 1.00 22.54 74 PHE B CA 1
ATOM 6147 C C . PHE B 1 99 ? 659.042 -7.634 159.455 1.00 25.13 74 PHE B C 1
ATOM 6148 O O . PHE B 1 99 ? 658.321 -7.595 158.456 1.00 24.63 74 PHE B O 1
ATOM 6156 N N . ASP B 1 100 ? 660.223 -8.240 159.486 1.00 23.83 75 ASP B N 1
ATOM 6157 C CA . ASP B 1 100 ? 660.768 -8.977 158.368 1.00 22.43 75 ASP B CA 1
ATOM 6158 C C . ASP B 1 100 ? 660.590 -10.469 158.623 1.00 23.99 75 ASP B C 1
ATOM 6159 O O . ASP B 1 100 ? 660.688 -10.921 159.752 1.00 23.50 75 ASP B O 1
ATOM 6164 N N . ALA B 1 101 ? 660.343 -11.240 157.575 1.00 20.71 76 ALA B N 1
ATOM 6165 C CA . ALA B 1 101 ? 660.224 -12.677 157.757 1.00 23.13 76 ALA B CA 1
ATOM 6166 C C . ALA B 1 101 ? 660.506 -13.445 156.481 1.00 21.29 76 ALA B C 1
ATOM 6167 O O . ALA B 1 101 ? 660.352 -12.930 155.375 1.00 22.35 76 ALA B O 1
ATOM 6169 N N . ARG B 1 102 ? 660.922 -14.687 156.647 1.00 23.06 77 ARG B N 1
ATOM 6170 C CA . ARG B 1 102 ? 660.923 -15.602 155.534 1.00 25.38 77 ARG B CA 1
ATOM 6171 C C . ARG B 1 102 ? 660.781 -17.018 156.029 1.00 22.92 77 ARG B C 1
ATOM 6172 O O . ARG B 1 102 ? 661.198 -17.356 157.128 1.00 23.60 77 ARG B O 1
ATOM 6180 N N . ALA B 1 103 ? 660.164 -17.838 155.201 1.00 19.88 78 ALA B N 1
ATOM 6181 C CA . ALA B 1 103 ? 659.923 -19.212 155.549 1.00 18.80 78 ALA B CA 1
ATOM 6182 C C . ALA B 1 103 ? 661.129 -20.041 155.153 1.00 18.64 78 ALA B C 1
ATOM 6183 O O . ALA B 1 103 ? 661.691 -19.830 154.097 1.00 20.08 78 ALA B O 1
ATOM 6185 N N . LEU B 1 104 ? 661.528 -20.956 156.027 1.00 14.99 79 LEU B N 1
ATOM 6186 C CA . LEU B 1 104 ? 662.611 -21.895 155.754 1.00 18.57 79 LEU B CA 1
ATOM 6187 C C . LEU B 1 104 ? 662.126 -23.182 155.092 1.00 17.78 79 LEU B C 1
ATOM 6188 O O . LEU B 1 104 ? 662.924 -23.988 154.649 1.00 21.21 79 LEU B O 1
ATOM 6193 N N . ASP B 1 105 ? 660.814 -23.374 155.046 1.00 19.54 80 ASP B N 1
ATOM 6194 C CA . ASP B 1 105 ? 660.221 -24.524 154.368 1.00 19.84 80 ASP B CA 1
ATOM 6195 C C . ASP B 1 105 ? 660.212 -24.344 152.860 1.00 20.21 80 ASP B C 1
ATOM 6196 O O . ASP B 1 105 ? 660.504 -23.270 152.359 1.00 21.47 80 ASP B O 1
ATOM 6201 N N . GLU B 1 106 ? 659.856 -25.399 152.137 1.00 22.57 81 GLU B N 1
ATOM 6202 C CA . GLU B 1 106 ? 659.572 -25.267 150.717 1.00 20.00 81 GLU B CA 1
ATOM 6203 C C . GLU B 1 106 ? 658.158 -24.727 150.500 1.00 19.05 81 GLU B C 1
ATOM 6204 O O . GLU B 1 106 ? 657.828 -24.273 149.425 1.00 21.79 81 GLU B O 1
ATOM 6210 N N . HIS B 1 107 ? 657.332 -24.780 151.539 1.00 19.38 82 HIS B N 1
ATOM 6211 C CA . HIS B 1 107 ? 655.982 -24.253 151.475 1.00 17.97 82 HIS B CA 1
ATOM 6212 C C . HIS B 1 107 ? 655.878 -22.946 152.266 1.00 20.15 82 HIS B C 1
ATOM 6213 O O . HIS B 1 107 ? 656.706 -22.681 153.134 1.00 18.46 82 HIS B O 1
ATOM 6220 N N . SER B 1 108 ? 654.859 -22.145 151.960 1.00 16.92 83 SER B N 1
ATOM 6221 C CA . SER B 1 108 ? 654.693 -20.842 152.595 1.00 18.16 83 SER B CA 1
ATOM 6222 C C . SER B 1 108 ? 653.992 -20.973 153.940 1.00 15.77 83 SER B C 1
ATOM 6223 O O . SER B 1 108 ? 653.493 -22.042 154.294 1.00 19.89 83 SER B O 1
ATOM 6226 N N . THR B 1 109 ? 653.984 -19.879 154.690 1.00 15.98 84 THR B N 1
ATOM 6227 C CA . THR B 1 109 ? 653.246 -19.778 155.935 1.00 16.35 84 THR B CA 1
ATOM 6228 C C . THR B 1 109 ? 652.178 -18.704 155.825 1.00 15.85 84 THR B C 1
ATOM 6229 O O . THR B 1 109 ? 652.488 -17.550 155.531 1.00 17.70 84 THR B O 1
ATOM 6233 N N . GLN B 1 110 ? 650.925 -19.069 156.050 1.00 16.78 85 GLN B N 1
ATOM 6234 C CA . GLN B 1 110 ? 649.898 -18.053 156.252 1.00 16.91 85 GLN B CA 1
ATOM 6235 C C . GLN B 1 110 ? 649.896 -17.657 157.718 1.00 16.46 85 GLN B C 1
ATOM 6236 O O . GLN B 1 110 ? 649.591 -18.474 158.584 1.00 15.67 85 GLN B O 1
ATOM 6242 N N . MET B 1 111 ? 650.233 -16.401 157.993 1.00 13.38 86 MET B N 1
ATOM 6243 C CA . MET B 1 111 ? 650.279 -15.913 159.371 1.00 17.42 86 MET B CA 1
ATOM 6244 C C . MET B 1 111 ? 649.267 -14.801 159.628 1.00 16.67 86 MET B C 1
ATOM 6245 O O . MET B 1 111 ? 649.231 -13.817 158.916 1.00 19.11 86 MET B O 1
ATOM 6250 N N . PHE B 1 112 ? 648.434 -14.971 160.645 1.00 18.02 87 PHE B N 1
ATOM 6251 C CA . PHE B 1 112 ? 647.510 -13.919 161.035 1.00 18.14 87 PHE B CA 1
ATOM 6252 C C . PHE B 1 112 ? 648.205 -13.010 162.045 1.00 17.47 87 PHE B C 1
ATOM 6253 O O . PHE B 1 112 ? 648.943 -13.476 162.906 1.00 17.69 87 PHE B O 1
ATOM 6261 N N . ILE B 1 113 ? 647.978 -11.716 161.925 1.00 20.70 88 ILE B N 1
ATOM 6262 C CA . ILE B 1 113 ? 648.520 -10.759 162.886 1.00 22.07 88 ILE B CA 1
ATOM 6263 C C . ILE B 1 113 ? 647.382 -10.066 163.623 1.00 21.44 88 ILE B C 1
ATOM 6264 O O . ILE B 1 113 ? 646.756 -9.149 163.094 1.00 21.80 88 ILE B O 1
ATOM 6269 N N . ASN B 1 114 ? 647.123 -10.522 164.841 1.00 21.05 89 ASN B N 1
ATOM 6270 C CA . ASN B 1 114 ? 646.007 -10.015 165.627 1.00 25.39 89 ASN B CA 1
ATOM 6271 C C . ASN B 1 114 ? 646.474 -9.005 166.665 1.00 26.69 89 ASN B C 1
ATOM 6272 O O . ASN B 1 114 ? 647.221 -9.344 167.578 1.00 26.30 89 ASN B O 1
ATOM 6277 N N . ILE B 1 115 ? 646.032 -7.763 166.521 1.00 26.85 90 ILE B N 1
ATOM 6278 C CA . ILE B 1 115 ? 646.445 -6.704 167.431 1.00 25.96 90 ILE B CA 1
ATOM 6279 C C . ILE B 1 115 ? 645.276 -6.238 168.305 1.00 30.99 90 ILE B C 1
ATOM 6280 O O . ILE B 1 115 ? 644.218 -5.884 167.799 1.00 29.52 90 ILE B O 1
ATOM 6285 N N . PHE B 1 116 ? 645.477 -6.263 169.623 1.00 33.73 91 PHE B N 1
ATOM 6286 C CA . PHE B 1 116 ? 644.424 -5.942 170.592 1.00 35.39 91 PHE B CA 1
ATOM 6287 C C . PHE B 1 116 ? 644.681 -4.638 171.346 1.00 36.37 91 PHE B C 1
ATOM 6288 O O . PHE B 1 116 ? 645.809 -4.355 171.720 1.00 35.59 91 PHE B O 1
ATOM 6296 N N . ASP B 1 117 ? 643.635 -3.857 171.595 1.00 41.02 92 ASP B N 1
ATOM 6297 C CA . ASP B 1 117 ? 643.791 -2.702 172.472 1.00 36.98 92 ASP B CA 1
ATOM 6298 C C . ASP B 1 117 ? 643.248 -3.008 173.869 1.00 40.93 92 ASP B C 1
ATOM 6299 O O . ASP B 1 117 ? 642.724 -4.097 174.121 1.00 40.94 92 ASP B O 1
ATOM 6304 N N . HIS B 1 118 ? 643.371 -2.033 174.763 1.00 42.84 93 HIS B N 1
ATOM 6305 C CA . HIS B 1 118 ? 643.001 -2.189 176.166 1.00 47.87 93 HIS B CA 1
ATOM 6306 C C . HIS B 1 118 ? 641.515 -2.481 176.366 1.00 46.63 93 HIS B C 1
ATOM 6307 O O . HIS B 1 118 ? 641.130 -3.125 177.335 1.00 49.42 93 HIS B O 1
ATOM 6314 N N . GLN B 1 119 ? 640.684 -2.009 175.447 1.00 44.81 94 GLN B N 1
ATOM 6315 C CA . GLN B 1 119 ? 639.250 -2.224 175.555 1.00 48.31 94 GLN B CA 1
ATOM 6316 C C . GLN B 1 119 ? 638.848 -3.571 174.977 1.00 46.94 94 GLN B C 1
ATOM 6317 O O . GLN B 1 119 ? 637.711 -4.007 175.141 1.00 47.71 94 GLN B O 1
ATOM 6323 N N . GLY B 1 120 ? 639.786 -4.236 174.311 1.00 48.37 95 GLY B N 1
ATOM 6324 C CA . GLY B 1 120 ? 639.552 -5.582 173.822 1.00 41.48 95 GLY B CA 1
ATOM 6325 C C . GLY B 1 120 ? 639.225 -5.677 172.346 1.00 39.65 95 GLY B C 1
ATOM 6326 O O . GLY B 1 120 ? 638.987 -6.764 171.839 1.00 42.78 95 GLY B O 1
ATOM 6327 N N . GLN B 1 121 ? 639.207 -4.547 171.650 1.00 37.73 96 GLN B N 1
ATOM 6328 C CA . GLN B 1 121 ? 638.995 -4.561 170.207 1.00 39.67 96 GLN B CA 1
ATOM 6329 C C . GLN B 1 121 ? 640.202 -5.153 169.476 1.00 38.93 96 GLN B C 1
ATOM 6330 O O . GLN B 1 121 ? 641.330 -5.094 169.957 1.00 34.81 96 GLN B O 1
ATOM 6336 N N . MET B 1 122 ? 639.954 -5.731 168.310 1.00 37.42 97 MET B N 1
ATOM 6337 C CA . MET B 1 122 ? 640.974 -6.505 167.625 1.00 34.70 97 MET B CA 1
ATOM 6338 C C . MET B 1 122 ? 641.092 -6.078 166.177 1.00 33.67 97 MET B C 1
ATOM 6339 O O . MET B 1 122 ? 640.132 -6.131 165.436 1.00 34.69 97 MET B O 1
ATOM 6344 N N . HIS B 1 123 ? 642.282 -5.642 165.795 1.00 31.89 98 HIS B N 1
ATOM 6345 C CA . HIS B 1 123 ? 642.618 -5.352 164.409 1.00 30.54 98 HIS B CA 1
ATOM 6346 C C . HIS B 1 123 ? 643.345 -6.568 163.843 1.00 31.24 98 HIS B C 1
ATOM 6347 O O . HIS B 1 123 ? 644.490 -6.830 164.206 1.00 29.15 98 HIS B O 1
ATOM 6354 N N . SER B 1 124 ? 642.669 -7.318 162.977 1.00 29.46 99 SER B N 1
ATOM 6355 C CA . SER B 1 124 ? 643.190 -8.595 162.515 1.00 25.67 99 SER B CA 1
ATOM 6356 C C . SER B 1 124 ? 643.563 -8.558 161.048 1.00 25.89 99 SER B C 1
ATOM 6357 O O . SER B 1 124 ? 642.715 -8.371 160.188 1.00 26.73 99 SER B O 1
ATOM 6360 N N . ARG B 1 125 ? 644.850 -8.727 160.774 1.00 23.72 100 ARG B N 1
ATOM 6361 C CA . ARG B 1 125 ? 645.337 -8.790 159.405 1.00 24.14 100 ARG B CA 1
ATOM 6362 C C . ARG B 1 125 ? 645.956 -10.153 159.116 1.00 22.64 100 ARG B C 1
ATOM 6363 O O . ARG B 1 125 ? 646.114 -10.974 160.024 1.00 21.37 100 ARG B O 1
ATOM 6371 N N . CYS B 1 126 ? 646.301 -10.375 157.850 1.00 19.41 101 CYS B N 1
ATOM 6372 C CA . CYS B 1 126 ? 646.921 -11.618 157.419 1.00 20.37 101 CYS B CA 1
ATOM 6373 C C . CYS B 1 126 ? 648.010 -11.399 156.375 1.00 18.59 101 CYS B C 1
ATOM 6374 O O . CYS B 1 126 ? 647.887 -10.526 155.528 1.00 20.61 101 CYS B O 1
ATOM 6377 N N . ILE B 1 127 ? 649.072 -12.201 156.441 1.00 20.24 102 ILE B N 1
ATOM 6378 C CA . ILE B 1 127 ? 650.111 -12.207 155.400 1.00 18.31 102 ILE B CA 1
ATOM 6379 C C . ILE B 1 127 ? 650.470 -13.611 154.981 1.00 17.74 102 ILE B C 1
ATOM 6380 O O . ILE B 1 127 ? 650.301 -14.561 155.747 1.00 17.16 102 ILE B O 1
ATOM 6385 N N . ASN B 1 128 ? 650.976 -13.737 153.764 1.00 18.65 103 ASN B N 1
ATOM 6386 C CA . ASN B 1 128 ? 651.615 -14.975 153.344 1.00 18.65 103 ASN B CA 1
ATOM 6387 C C . ASN B 1 128 ? 653.125 -14.783 153.297 1.00 15.85 103 ASN B C 1
ATOM 6388 O O . ASN B 1 128 ? 653.624 -13.867 152.641 1.00 17.66 103 ASN B O 1
ATOM 6393 N N . ILE B 1 129 ? 653.843 -15.640 154.014 1.00 17.59 104 ILE B N 1
ATOM 6394 C CA . ILE B 1 129 ? 655.296 -15.551 154.105 1.00 16.14 104 ILE B CA 1
ATOM 6395 C C . ILE B 1 129 ? 655.923 -16.578 153.158 1.00 17.79 104 ILE B C 1
ATOM 6396 O O . ILE B 1 129 ? 655.812 -17.773 153.371 1.00 19.40 104 ILE B O 1
ATOM 6401 N N . ALA B 1 130 ? 656.536 -16.095 152.089 1.00 20.75 105 ALA B N 1
ATOM 6402 C CA . ALA B 1 130 ? 657.016 -16.971 151.037 1.00 19.72 105 ALA B CA 1
ATOM 6403 C C . ALA B 1 130 ? 658.316 -17.607 151.451 1.00 21.52 105 ALA B C 1
ATOM 6404 O O . ALA B 1 130 ? 659.038 -17.068 152.284 1.00 19.68 105 ALA B O 1
ATOM 6406 N N . PRO B 1 131 ? 658.603 -18.786 150.892 1.00 21.84 106 PRO B N 1
ATOM 6407 C CA . PRO B 1 131 ? 659.934 -19.352 151.094 1.00 19.31 106 PRO B CA 1
ATOM 6408 C C . PRO B 1 131 ? 660.924 -18.568 150.242 1.00 23.65 106 PRO B C 1
ATOM 6409 O O . PRO B 1 131 ? 660.499 -17.847 149.359 1.00 26.24 106 PRO B O 1
ATOM 6413 N N . GLY B 1 132 ? 662.213 -18.675 150.508 1.00 25.12 107 GLY B N 1
ATOM 6414 C CA . GLY B 1 132 ? 663.171 -17.962 149.682 1.00 27.32 107 GLY B CA 1
ATOM 6415 C C . GLY B 1 132 ? 663.545 -16.614 150.257 1.00 26.63 107 GLY B C 1
ATOM 6416 O O . GLY B 1 132 ? 663.852 -16.516 151.435 1.00 30.34 107 GLY B O 1
ATOM 6417 N N . LYS B 1 133 ? 663.505 -15.577 149.429 1.00 27.99 108 LYS B N 1
ATOM 6418 C CA . LYS B 1 133 ? 663.999 -14.254 149.815 1.00 31.95 108 LYS B CA 1
ATOM 6419 C C . LYS B 1 133 ? 663.196 -13.622 150.947 1.00 29.52 108 LYS B C 1
ATOM 6420 O O . LYS B 1 133 ? 661.977 -13.766 151.017 1.00 30.60 108 LYS B O 1
ATOM 6426 N N . GLN B 1 134 ? 663.902 -12.911 151.822 1.00 31.06 109 GLN B N 1
ATOM 6427 C CA . GLN B 1 134 ? 663.299 -12.193 152.943 1.00 27.99 109 GLN B CA 1
ATOM 6428 C C . GLN B 1 134 ? 662.285 -11.150 152.490 1.00 21.57 109 GLN B C 1
ATOM 6429 O O . GLN B 1 134 ? 662.484 -10.497 151.483 1.00 24.74 109 GLN B O 1
ATOM 6435 N N . GLN B 1 135 ? 661.202 -11.007 153.241 1.00 20.91 110 GLN B N 1
ATOM 6436 C CA . GLN B 1 135 ? 660.170 -10.030 152.946 1.00 22.23 110 GLN B CA 1
ATOM 6437 C C . GLN B 1 135 ? 659.953 -9.120 154.154 1.00 19.39 110 GLN B C 1
ATOM 6438 O O . GLN B 1 135 ? 660.191 -9.525 155.284 1.00 23.70 110 GLN B O 1
ATOM 6444 N N . SER B 1 136 ? 659.494 -7.901 153.906 1.00 21.49 111 SER B N 1
ATOM 6445 C CA . SER B 1 136 ? 659.091 -6.982 154.966 1.00 23.69 111 SER B CA 1
ATOM 6446 C C . SER B 1 136 ? 657.586 -6.867 154.979 1.00 26.62 111 SER B C 1
ATOM 6447 O O . SER B 1 136 ? 656.971 -6.664 153.928 1.00 26.62 111 SER B O 1
ATOM 6450 N N . PHE B 1 137 ? 656.990 -6.975 156.163 1.00 22.16 112 PHE B N 1
ATOM 6451 C CA . PHE B 1 137 ? 655.540 -6.946 156.259 1.00 21.89 112 PHE B CA 1
ATOM 6452 C C . PHE B 1 137 ? 655.040 -5.762 157.071 1.00 22.93 112 PHE B C 1
ATOM 6453 O O . PHE B 1 137 ? 655.526 -5.495 158.159 1.00 22.94 112 PHE B O 1
ATOM 6461 N N . MET B 1 138 ? 654.048 -5.073 156.519 1.00 23.28 113 MET B N 1
ATOM 6462 C CA . MET B 1 138 ? 653.510 -3.853 157.108 1.00 25.92 113 MET B CA 1
ATOM 6463 C C . MET B 1 138 ? 652.055 -4.008 157.552 1.00 24.33 113 MET B C 1
ATOM 6464 O O . MET B 1 138 ? 651.192 -4.318 156.748 1.00 28.44 113 MET B O 1
ATOM 6469 N N . VAL B 1 139 ? 651.794 -3.796 158.833 1.00 25.58 114 VAL B N 1
ATOM 6470 C CA . VAL B 1 139 ? 650.426 -3.689 159.312 1.00 24.31 114 VAL B CA 1
ATOM 6471 C C . VAL B 1 139 ? 650.098 -2.229 159.618 1.00 28.53 114 VAL B C 1
ATOM 6472 O O . VAL B 1 139 ? 650.423 -1.733 160.686 1.00 28.83 114 VAL B O 1
ATOM 6476 N N . GLU B 1 140 ? 649.453 -1.552 158.676 1.00 31.83 115 GLU B N 1
ATOM 6477 C CA . GLU B 1 140 ? 649.040 -0.164 158.866 1.00 35.51 115 GLU B CA 1
ATOM 6478 C C . GLU B 1 140 ? 647.983 -0.028 159.957 1.00 33.36 115 GLU B C 1
ATOM 6479 O O . GLU B 1 140 ? 646.861 -0.514 159.811 1.00 31.30 115 GLU B O 1
ATOM 6485 N N . LEU B 1 141 ? 648.347 0.641 161.046 1.00 31.33 116 LEU B N 1
ATOM 6486 C CA . LEU B 1 141 ? 647.437 0.829 162.172 1.00 33.02 116 LEU B CA 1
ATOM 6487 C C . LEU B 1 141 ? 646.759 2.209 162.202 1.00 33.77 116 LEU B C 1
ATOM 6488 O O . LEU B 1 141 ? 645.846 2.434 162.991 1.00 36.51 116 LEU B O 1
ATOM 6493 N N . LYS B 1 142 ? 647.201 3.121 161.344 1.00 35.43 117 LYS B N 1
ATOM 6494 C CA . LYS B 1 142 ? 646.567 4.434 161.219 1.00 40.52 117 LYS B CA 1
ATOM 6495 C C . LYS B 1 142 ? 646.975 5.128 159.924 1.00 35.15 117 LYS B C 1
ATOM 6496 O O . LYS B 1 142 ? 648.133 5.054 159.521 1.00 35.27 117 LYS B O 1
ATOM 6502 N N . GLY B 1 149 ? 640.934 6.610 157.931 1.00 46.34 124 GLY B N 1
ATOM 6503 C CA . GLY B 1 149 ? 640.666 5.238 158.316 1.00 44.29 124 GLY B CA 1
ATOM 6504 C C . GLY B 1 149 ? 641.917 4.505 158.757 1.00 47.86 124 GLY B C 1
ATOM 6505 O O . GLY B 1 149 ? 642.271 4.539 159.934 1.00 52.90 124 GLY B O 1
ATOM 6506 N N . ALA B 1 150 ? 642.582 3.891 157.779 1.00 43.59 125 ALA B N 1
ATOM 6507 C CA . ALA B 1 150 ? 643.725 2.969 157.901 1.00 44.97 125 ALA B CA 1
ATOM 6508 C C . ALA B 1 150 ? 643.552 2.052 156.714 1.00 44.54 125 ALA B C 1
ATOM 6509 O O . ALA B 1 150 ? 642.491 1.465 156.546 1.00 45.67 125 ALA B O 1
ATOM 6511 N N . CYS B 1 151 ? 644.575 1.943 155.881 1.00 45.89 126 CYS B N 1
ATOM 6512 C CA . CYS B 1 151 ? 644.397 1.383 154.550 1.00 46.11 126 CYS B CA 1
ATOM 6513 C C . CYS B 1 151 ? 643.902 -0.079 154.532 1.00 43.76 126 CYS B C 1
ATOM 6514 O O . CYS B 1 151 ? 644.308 -0.898 155.356 1.00 40.01 126 CYS B O 1
ATOM 6517 N N . ASN B 1 152 ? 643.006 -0.378 153.592 1.00 42.27 127 ASN B N 1
ATOM 6518 C CA . ASN B 1 152 ? 642.488 -1.728 153.403 1.00 41.85 127 ASN B CA 1
ATOM 6519 C C . ASN B 1 152 ? 641.735 -1.903 152.089 1.00 44.69 127 ASN B C 1
ATOM 6520 O O . ASN B 1 152 ? 641.309 -0.927 151.469 1.00 44.87 127 ASN B O 1
ATOM 6525 N N . TYR B 1 153 ? 641.551 -3.163 151.699 1.00 45.28 128 TYR B N 1
ATOM 6526 C CA . TYR B 1 153 ? 640.884 -3.533 150.447 1.00 47.37 128 TYR B CA 1
ATOM 6527 C C . TYR B 1 153 ? 639.664 -4.448 150.655 1.00 46.56 128 TYR B C 1
ATOM 6528 O O . TYR B 1 153 ? 639.296 -5.194 149.758 1.00 46.59 128 TYR B O 1
ATOM 6537 N N . ALA B 1 154 ? 639.052 -4.419 151.831 1.00 48.23 129 ALA B N 1
ATOM 6538 C CA . ALA B 1 154 ? 637.859 -5.225 152.067 1.00 48.68 129 ALA B CA 1
ATOM 6539 C C . ALA B 1 154 ? 636.670 -4.367 152.512 1.00 50.26 129 ALA B C 1
ATOM 6540 O O . ALA B 1 154 ? 635.895 -4.766 153.379 1.00 52.58 129 ALA B O 1
ATOM 6542 N N . SER B 1 155 ? 636.531 -3.191 151.905 1.00 53.67 130 SER B N 1
ATOM 6543 C CA . SER B 1 155 ? 635.435 -2.275 152.214 1.00 51.57 130 SER B CA 1
ATOM 6544 C C . SER B 1 155 ? 634.695 -1.826 150.952 1.00 55.39 130 SER B C 1
ATOM 6545 O O . SER B 1 155 ? 633.790 -0.991 151.015 1.00 54.87 130 SER B O 1
ATOM 6548 N N . GLY B 1 156 ? 635.083 -2.376 149.805 1.00 51.09 131 GLY B N 1
ATOM 6549 C CA . GLY B 1 156 ? 634.496 -1.972 148.543 1.00 48.42 131 GLY B CA 1
ATOM 6550 C C . GLY B 1 156 ? 634.927 -0.579 148.119 1.00 49.73 131 GLY B C 1
ATOM 6551 O O . GLY B 1 156 ? 636.114 -0.300 147.962 1.00 50.25 131 GLY B O 1
ATOM 6552 N N . LEU B 1 157 ? 633.956 0.305 147.933 1.00 53.30 132 LEU B N 1
ATOM 6553 C CA . LEU B 1 157 ? 634.242 1.661 147.472 1.00 54.46 132 LEU B CA 1
ATOM 6554 C C . LEU B 1 157 ? 634.792 2.553 148.596 1.00 54.60 132 LEU B C 1
ATOM 6555 O O . LEU B 1 157 ? 635.495 3.531 148.332 1.00 55.42 132 LEU B O 1
ATOM 6560 N N . ARG B 1 158 ? 634.484 2.204 149.843 1.00 55.49 133 ARG B N 1
ATOM 6561 C CA . ARG B 1 158 ? 635.007 2.936 150.995 1.00 59.15 133 ARG B CA 1
ATOM 6562 C C . ARG B 1 158 ? 636.390 2.437 151.401 1.00 56.65 133 ARG B C 1
ATOM 6563 O O . ARG B 1 158 ? 636.802 2.592 152.549 1.00 61.07 133 ARG B O 1
ATOM 6571 N N . SER B 1 159 ? 637.103 1.841 150.450 1.00 57.05 134 SER B N 1
ATOM 6572 C CA . SER B 1 159 ? 638.454 1.346 150.690 1.00 54.39 134 SER B CA 1
ATOM 6573 C C . SER B 1 159 ? 639.504 2.441 150.552 1.00 50.69 134 SER B C 1
ATOM 6574 O O . SER B 1 159 ? 639.442 3.271 149.651 1.00 47.16 134 SER B O 1
ATOM 6577 N N . ASN B 1 160 ? 640.463 2.440 151.468 1.00 54.82 135 ASN B N 1
ATOM 6578 C CA . ASN B 1 160 ? 641.668 3.245 151.325 1.00 52.04 135 ASN B CA 1
ATOM 6579 C C . ASN B 1 160 ? 642.790 2.273 150.990 1.00 48.92 135 ASN B C 1
ATOM 6580 O O . ASN B 1 160 ? 643.228 1.516 151.840 1.00 48.33 135 ASN B O 1
ATOM 6585 N N . PRO B 1 161 ? 643.226 2.270 149.726 1.00 49.11 136 PRO B N 1
ATOM 6586 C CA . PRO B 1 161 ? 644.173 1.294 149.168 1.00 47.62 136 PRO B CA 1
ATOM 6587 C C . PRO B 1 161 ? 645.557 1.281 149.819 1.00 45.99 136 PRO B C 1
ATOM 6588 O O . PRO B 1 161 ? 646.227 2.313 149.871 1.00 47.57 136 PRO B O 1
ATOM 6592 N N . CYS B 1 162 ? 645.974 0.116 150.306 1.00 44.45 137 CYS B N 1
ATOM 6593 C CA . CYS B 1 162 ? 647.363 -0.087 150.701 1.00 44.73 137 CYS B CA 1
ATOM 6594 C C . CYS B 1 162 ? 648.194 -0.269 149.444 1.00 46.90 137 CYS B C 1
ATOM 6595 O O . CYS B 1 162 ? 647.725 -0.872 148.479 1.00 46.01 137 CYS B O 1
ATOM 6598 N N . PRO B 1 163 ? 649.426 0.265 149.442 1.00 48.68 138 PRO B N 1
ATOM 6599 C CA . PRO B 1 163 ? 650.368 0.002 148.352 1.00 45.59 138 PRO B CA 1
ATOM 6600 C C . PRO B 1 163 ? 650.507 -1.488 148.095 1.00 48.62 138 PRO B C 1
ATOM 6601 O O . PRO B 1 163 ? 650.579 -2.255 149.053 1.00 46.91 138 PRO B O 1
ATOM 6605 N N . TRP B 1 164 ? 650.521 -1.890 146.827 1.00 49.02 139 TRP B N 1
ATOM 6606 C CA . TRP B 1 164 ? 650.656 -3.297 146.463 1.00 47.61 139 TRP B CA 1
ATOM 6607 C C . TRP B 1 164 ? 651.854 -3.491 145.543 1.00 45.62 139 TRP B C 1
ATOM 6608 O O . TRP B 1 164 ? 652.293 -2.550 144.885 1.00 46.30 139 TRP B O 1
ATOM 6619 N N . THR B 1 166 ? 656.416 -3.108 146.269 1.00 62.40 141 THR B N 1
ATOM 6620 C CA . THR B 1 166 ? 656.722 -2.000 147.169 1.00 56.94 141 THR B CA 1
ATOM 6621 C C . THR B 1 166 ? 658.191 -1.936 147.662 1.00 57.34 141 THR B C 1
ATOM 6622 O O . THR B 1 166 ? 658.764 -0.846 147.645 1.00 63.12 141 THR B O 1
ATOM 6626 N N . LYS B 1 167 ? 658.832 -3.031 148.097 1.00 55.98 142 LYS B N 1
ATOM 6627 C CA . LYS B 1 167 ? 658.301 -4.390 148.166 1.00 52.95 142 LYS B CA 1
ATOM 6628 C C . LYS B 1 167 ? 658.099 -4.780 149.616 1.00 49.06 142 LYS B C 1
ATOM 6629 O O . LYS B 1 167 ? 658.255 -5.945 149.997 1.00 49.70 142 LYS B O 1
ATOM 6635 N N . ASP B 1 168 ? 657.737 -3.798 150.428 1.00 41.88 143 ASP B N 1
ATOM 6636 C CA . ASP B 1 168 ? 657.108 -4.116 151.690 1.00 37.93 143 ASP B CA 1
ATOM 6637 C C . ASP B 1 168 ? 655.778 -4.760 151.325 1.00 35.33 143 ASP B C 1
ATOM 6638 O O . ASP B 1 168 ? 655.105 -4.315 150.406 1.00 36.34 143 ASP B O 1
ATOM 6643 N N . VAL B 1 169 ? 655.413 -5.828 152.010 1.00 28.52 144 VAL B N 1
ATOM 6644 C CA . VAL B 1 169 ? 654.104 -6.404 151.811 1.00 24.09 144 VAL B CA 1
ATOM 6645 C C . VAL B 1 169 ? 653.158 -5.763 152.803 1.00 26.64 144 VAL B C 1
ATOM 6646 O O . VAL B 1 169 ? 653.406 -5.796 154.008 1.00 26.37 144 VAL B O 1
ATOM 6650 N N . TYR B 1 170 ? 652.084 -5.154 152.312 1.00 27.80 145 TYR B N 1
ATOM 6651 C CA . TYR B 1 170 ? 651.074 -4.642 153.230 1.00 29.99 145 TYR B CA 1
ATOM 6652 C C . TYR B 1 170 ? 650.118 -5.752 153.599 1.00 23.22 145 TYR B C 1
ATOM 6653 O O . TYR B 1 170 ? 649.452 -6.317 152.750 1.00 23.86 145 TYR B O 1
ATOM 6662 N N . ALA B 1 171 ? 650.089 -6.054 154.885 1.00 22.44 146 ALA B N 1
ATOM 6663 C CA . ALA B 1 171 ? 649.249 -7.090 155.445 1.00 21.21 146 ALA B CA 1
ATOM 6664 C C . ALA B 1 171 ? 647.790 -6.889 155.045 1.00 23.07 146 ALA B C 1
ATOM 6665 O O . ALA B 1 171 ? 647.271 -5.776 155.080 1.00 23.85 146 ALA B O 1
ATOM 6667 N N . THR B 1 172 ? 647.142 -7.979 154.665 1.00 22.62 147 THR B N 1
ATOM 6668 C CA . THR B 1 172 ? 645.772 -7.931 154.193 1.00 19.74 147 THR B CA 1
ATOM 6669 C C . THR B 1 172 ? 644.766 -7.834 155.330 1.00 21.95 147 THR B C 1
ATOM 6670 O O . THR B 1 172 ? 644.764 -8.627 156.258 1.00 23.29 147 THR B O 1
ATOM 6674 N N . TRP B 1 173 ? 643.891 -6.852 155.237 1.00 28.56 148 TRP B N 1
ATOM 6675 C CA . TRP B 1 173 ? 642.856 -6.655 156.237 1.00 27.74 148 TRP B CA 1
ATOM 6676 C C . TRP B 1 173 ? 641.837 -7.802 156.229 1.00 25.79 148 TRP B C 1
ATOM 6677 O O . TRP B 1 173 ? 641.268 -8.115 155.198 1.00 27.84 148 TRP B O 1
ATOM 6688 N N . MET B 1 174 ? 641.631 -8.442 157.373 1.00 25.45 149 MET B N 1
ATOM 6689 C CA . MET B 1 174 ? 640.741 -9.594 157.438 1.00 26.33 149 MET B CA 1
ATOM 6690 C C . MET B 1 174 ? 639.465 -9.294 158.222 1.00 34.43 149 MET B C 1
ATOM 6691 O O . MET B 1 174 ? 638.371 -9.404 157.678 1.00 33.58 149 MET B O 1
ATOM 6696 N N . TRP B 1 175 ? 639.600 -8.922 159.492 1.00 34.18 150 TRP B N 1
ATOM 6697 C CA . TRP B 1 175 ? 638.437 -8.529 160.285 1.00 37.13 150 TRP B CA 1
ATOM 6698 C C . TRP B 1 175 ? 638.781 -7.840 161.596 1.00 36.08 150 TRP B C 1
ATOM 6699 O O . TRP B 1 175 ? 639.947 -7.559 161.893 1.00 30.78 150 TRP B O 1
ATOM 6710 N N . GLY B 1 176 ? 637.732 -7.586 162.374 1.00 39.45 151 GLY B N 1
ATOM 6711 C CA . GLY B 1 176 ? 637.823 -6.850 163.614 1.00 36.22 151 GLY B CA 1
ATOM 6712 C C . GLY B 1 176 ? 637.663 -5.364 163.369 1.00 40.23 151 GLY B C 1
ATOM 6713 O O . GLY B 1 176 ? 637.043 -4.955 162.392 1.00 41.95 151 GLY B O 1
ATOM 6714 N N . ALA B 1 177 ? 638.221 -4.550 164.258 1.00 36.12 152 ALA B N 1
ATOM 6715 C CA . ALA B 1 177 ? 638.141 -3.107 164.115 1.00 35.81 152 ALA B CA 1
ATOM 6716 C C . ALA B 1 177 ? 639.241 -2.589 163.200 1.00 37.71 152 ALA B C 1
ATOM 6717 O O . ALA B 1 177 ? 640.411 -2.917 163.374 1.00 36.66 152 ALA B O 1
ATOM 6719 N N . LEU B 1 178 ? 638.857 -1.781 162.223 1.00 39.59 153 LEU B N 1
ATOM 6720 C CA . LEU B 1 178 ? 639.817 -1.130 161.346 1.00 40.04 153 LEU B CA 1
ATOM 6721 C C . LEU B 1 178 ? 640.691 -0.144 162.111 1.00 41.63 153 LEU B C 1
ATOM 6722 O O . LEU B 1 178 ? 641.886 -0.030 161.849 1.00 41.92 153 LEU B O 1
ATOM 6727 N N . ASN B 1 179 ? 640.082 0.567 163.056 1.00 42.74 154 ASN B N 1
ATOM 6728 C CA . ASN B 1 179 ? 640.790 1.525 163.894 1.00 38.36 154 ASN B CA 1
ATOM 6729 C C . ASN B 1 179 ? 640.606 1.211 165.367 1.00 41.66 154 ASN B C 1
ATOM 6730 O O . ASN B 1 179 ? 639.491 1.253 165.876 1.00 45.28 154 ASN B O 1
ATOM 6735 N N . ILE B 1 180 ? 641.694 0.888 166.056 1.00 42.87 155 ILE B N 1
ATOM 6736 C CA . ILE B 1 180 ? 641.598 0.539 167.471 1.00 45.32 155 ILE B CA 1
ATOM 6737 C C . ILE B 1 180 ? 642.143 1.663 168.336 1.00 41.15 155 ILE B C 1
ATOM 6738 O O . ILE B 1 180 ? 642.602 2.678 167.825 1.00 38.29 155 ILE B O 1
ATOM 6743 N N . ASP B 1 181 ? 642.090 1.489 169.651 1.00 42.53 156 ASP B N 1
ATOM 6744 C CA . ASP B 1 181 ? 642.620 2.516 170.536 1.00 44.00 156 ASP B CA 1
ATOM 6745 C C . ASP B 1 181 ? 644.138 2.454 170.542 1.00 36.88 156 ASP B C 1
ATOM 6746 O O . ASP B 1 181 ? 644.738 1.742 171.335 1.00 35.52 156 ASP B O 1
ATOM 6751 N N . LEU B 1 182 ? 644.748 3.229 169.658 1.00 38.24 157 LEU B N 1
ATOM 6752 C CA . LEU B 1 182 ? 646.197 3.262 169.514 1.00 37.83 157 LEU B CA 1
ATOM 6753 C C . LEU B 1 182 ? 646.896 3.823 170.753 1.00 41.74 157 LEU B C 1
ATOM 6754 O O . LEU B 1 182 ? 648.115 3.756 170.866 1.00 39.04 157 LEU B O 1
ATOM 6759 N N . SER B 1 183 ? 646.119 4.375 171.679 1.00 41.23 158 SER B N 1
ATOM 6760 C CA . SER B 1 183 ? 646.662 4.932 172.912 1.00 41.55 158 SER B CA 1
ATOM 6761 C C . SER B 1 183 ? 647.072 3.842 173.890 1.00 41.25 158 SER B C 1
ATOM 6762 O O . SER B 1 183 ? 648.038 4.005 174.629 1.00 42.43 158 SER B O 1
ATOM 6765 N N . ALA B 1 184 ? 646.328 2.739 173.909 1.00 39.56 159 ALA B N 1
ATOM 6766 C CA . ALA B 1 184 ? 646.689 1.602 174.749 1.00 40.61 159 ALA B CA 1
ATOM 6767 C C . ALA B 1 184 ? 646.542 0.285 173.998 1.00 40.84 159 ALA B C 1
ATOM 6768 O O . ALA B 1 184 ? 645.466 -0.306 173.964 1.00 38.65 159 ALA B O 1
ATOM 6770 N N . ILE B 1 185 ? 647.634 -0.167 173.396 1.00 38.33 160 ILE B N 1
ATOM 6771 C CA . ILE B 1 185 ? 647.646 -1.449 172.708 1.00 39.06 160 ILE B CA 1
ATOM 6772 C C . ILE B 1 185 ? 648.277 -2.473 173.627 1.00 36.94 160 ILE B C 1
ATOM 6773 O O . ILE B 1 185 ? 649.380 -2.269 174.127 1.00 38.05 160 ILE B O 1
ATOM 6778 N N . SER B 1 186 ? 647.568 -3.566 173.872 1.00 32.81 161 SER B N 1
ATOM 6779 C CA . SER B 1 186 ? 647.970 -4.464 174.935 1.00 38.12 161 SER B CA 1
ATOM 6780 C C . SER B 1 186 ? 648.572 -5.782 174.456 1.00 40.75 161 SER B C 1
ATOM 6781 O O . SER B 1 186 ? 649.352 -6.398 175.174 1.00 42.49 161 SER B O 1
ATOM 6784 N N . LYS B 1 187 ? 648.213 -6.231 173.262 1.00 35.04 162 LYS B N 1
ATOM 6785 C CA . LYS B 1 187 ? 648.681 -7.539 172.824 1.00 34.00 162 LYS B CA 1
ATOM 6786 C C . LYS B 1 187 ? 648.762 -7.664 171.313 1.00 30.95 162 LYS B C 1
ATOM 6787 O O . LYS B 1 187 ? 647.893 -7.192 170.588 1.00 28.62 162 LYS B O 1
ATOM 6793 N N . ILE B 1 188 ? 649.833 -8.296 170.846 1.00 33.35 163 ILE B N 1
ATOM 6794 C CA . ILE B 1 188 ? 649.947 -8.671 169.449 1.00 25.18 163 ILE B CA 1
ATOM 6795 C C . ILE B 1 188 ? 650.151 -10.175 169.370 1.00 28.45 163 ILE B C 1
ATOM 6796 O O . ILE B 1 188 ? 651.041 -10.731 170.019 1.00 26.72 163 ILE B O 1
ATOM 6801 N N . GLU B 1 189 ? 649.286 -10.828 168.599 1.00 25.33 164 GLU B N 1
ATOM 6802 C CA . GLU B 1 189 ? 649.398 -12.258 168.354 1.00 23.17 164 GLU B CA 1
ATOM 6803 C C . GLU B 1 189 ? 649.776 -12.540 166.906 1.00 23.87 164 GLU B C 1
ATOM 6804 O O . GLU B 1 189 ? 649.191 -11.986 165.973 1.00 23.97 164 GLU B O 1
ATOM 6810 N N . LEU B 1 190 ? 650.770 -13.400 166.740 1.00 23.81 165 LEU B N 1
ATOM 6811 C CA . LEU B 1 190 ? 651.080 -13.984 165.455 1.00 18.35 165 LEU B CA 1
ATOM 6812 C C . LEU B 1 190 ? 650.489 -15.393 165.429 1.00 19.65 165 LEU B C 1
ATOM 6813 O O . LEU B 1 190 ? 650.916 -16.275 166.165 1.00 16.51 165 LEU B O 1
ATOM 6818 N N . SER B 1 191 ? 649.481 -15.578 164.592 1.00 19.12 166 SER B N 1
ATOM 6819 C CA . SER B 1 191 ? 648.723 -16.813 164.573 1.00 19.27 166 SER B CA 1
ATOM 6820 C C . SER B 1 191 ? 648.966 -17.624 163.315 1.00 18.01 166 SER B C 1
ATOM 6821 O O . SER B 1 191 ? 648.773 -17.147 162.206 1.00 16.27 166 SER B O 1
ATOM 6824 N N . ILE B 1 192 ? 649.362 -18.866 163.519 1.00 20.08 167 ILE B N 1
ATOM 6825 C CA . ILE B 1 192 ? 649.424 -19.856 162.464 1.00 16.39 167 ILE B CA 1
ATOM 6826 C C . ILE B 1 192 ? 648.484 -20.994 162.846 1.00 18.43 167 ILE B C 1
ATOM 6827 O O . ILE B 1 192 ? 648.720 -21.699 163.826 1.00 17.86 167 ILE B O 1
ATOM 6832 N N . HIS B 1 193 ? 647.409 -21.165 162.089 1.00 18.32 168 HIS B N 1
ATOM 6833 C CA . HIS B 1 193 ? 646.380 -22.116 162.499 1.00 19.68 168 HIS B CA 1
ATOM 6834 C C . HIS B 1 193 ? 645.705 -22.765 161.312 1.00 18.96 168 HIS B C 1
ATOM 6835 O O . HIS B 1 193 ? 645.772 -22.241 160.212 1.00 16.40 168 HIS B O 1
ATOM 6842 N N . GLY B 1 194 ? 645.075 -23.914 161.551 1.00 18.55 169 GLY B N 1
ATOM 6843 C CA . GLY B 1 194 ? 644.338 -24.635 160.531 1.00 16.62 169 GLY B CA 1
ATOM 6844 C C . GLY B 1 194 ? 645.216 -25.094 159.381 1.00 20.23 169 GLY B C 1
ATOM 6845 O O . GLY B 1 194 ? 644.805 -25.042 158.231 1.00 18.51 169 GLY B O 1
ATOM 6846 N N . SER B 1 195 ? 646.417 -25.556 159.707 1.00 14.80 170 SER B N 1
ATOM 6847 C CA . SER B 1 195 ? 647.391 -25.951 158.716 1.00 15.34 170 SER B CA 1
ATOM 6848 C C . SER B 1 195 ? 647.599 -27.464 158.728 1.00 19.00 170 SER B C 1
ATOM 6849 O O . SER B 1 195 ? 647.370 -28.123 159.738 1.00 24.04 170 SER B O 1
ATOM 6852 N N . LEU B 1 196 ? 648.031 -28.007 157.596 1.00 16.30 171 LEU B N 1
ATOM 6853 C CA . LEU B 1 196 ? 648.347 -29.431 157.497 1.00 18.33 171 LEU B CA 1
ATOM 6854 C C . LEU B 1 196 ? 649.823 -29.714 157.725 1.00 19.42 171 LEU B C 1
ATOM 6855 O O . LEU B 1 196 ? 650.274 -30.861 157.665 1.00 20.06 171 LEU B O 1
ATOM 6860 N N . LEU B 1 197 ? 650.575 -28.653 157.971 1.00 17.67 172 LEU B N 1
ATOM 6861 C CA . LEU B 1 197 ? 652.023 -28.728 157.992 1.00 19.09 172 LEU B CA 1
ATOM 6862 C C . LEU B 1 197 ? 652.588 -27.912 159.145 1.00 21.52 172 LEU B C 1
ATOM 6863 O O . LEU B 1 197 ? 651.942 -26.970 159.623 1.00 20.59 172 LEU B O 1
ATOM 6868 N N . ASP B 1 198 ? 653.787 -28.270 159.597 1.00 19.93 173 ASP B N 1
ATOM 6869 C CA . ASP B 1 198 ? 654.521 -27.408 160.515 1.00 19.38 173 ASP B CA 1
ATOM 6870 C C . ASP B 1 198 ? 655.130 -26.246 159.737 1.00 20.25 173 ASP B C 1
ATOM 6871 O O . ASP B 1 198 ? 655.229 -26.296 158.519 1.00 22.12 173 ASP B O 1
ATOM 6876 N N . HIS B 1 199 ? 655.554 -25.197 160.428 1.00 19.47 174 HIS B N 1
ATOM 6877 C CA . HIS B 1 199 ? 656.183 -24.084 159.732 1.00 19.83 174 HIS B CA 1
ATOM 6878 C C . HIS B 1 199 ? 657.456 -23.595 160.440 1.00 19.13 174 HIS B C 1
ATOM 6879 O O . HIS B 1 199 ? 657.447 -23.346 161.629 1.00 23.97 174 HIS B O 1
ATOM 6886 N N . HIS B 1 200 ? 658.547 -23.488 159.696 1.00 22.29 175 HIS B N 1
ATOM 6887 C CA . HIS B 1 200 ? 659.805 -22.968 160.224 1.00 21.66 175 HIS B CA 1
ATOM 6888 C C . HIS B 1 200 ? 660.090 -21.598 159.643 1.00 19.02 175 HIS B C 1
ATOM 6889 O O . HIS B 1 200 ? 660.223 -21.452 158.443 1.00 22.68 175 HIS B O 1
ATOM 6896 N N . LEU B 1 201 ? 660.196 -20.597 160.501 1.00 21.97 176 LEU B N 1
ATOM 6897 C CA . LEU B 1 201 ? 660.291 -19.218 160.055 1.00 20.68 176 LEU B CA 1
ATOM 6898 C C . LEU B 1 201 ? 661.416 -18.470 160.748 1.00 20.52 176 LEU B C 1
ATOM 6899 O O . LEU B 1 201 ? 661.788 -18.796 161.864 1.00 21.50 176 LEU B O 1
ATOM 6904 N N . LEU B 1 202 ? 661.923 -17.439 160.094 1.00 19.75 177 LEU B N 1
ATOM 6905 C CA . LEU B 1 202 ? 662.796 -16.484 160.751 1.00 19.49 177 LEU B CA 1
ATOM 6906 C C . LEU B 1 202 ? 662.099 -15.126 160.807 1.00 21.71 177 LEU B C 1
ATOM 6907 O O . LEU B 1 202 ? 661.588 -14.649 159.797 1.00 17.90 177 LEU B O 1
ATOM 6912 N N . LEU B 1 203 ? 662.079 -14.531 162.000 1.00 22.31 178 LEU B N 1
ATOM 6913 C CA . LEU B 1 203 ? 661.441 -13.235 162.248 1.00 19.13 178 LEU B CA 1
ATOM 6914 C C . LEU B 1 203 ? 662.461 -12.248 162.781 1.00 21.08 178 LEU B C 1
ATOM 6915 O O . LEU B 1 203 ? 663.217 -12.566 163.694 1.00 21.95 178 LEU B O 1
ATOM 6920 N N . SER B 1 204 ? 662.461 -11.043 162.235 1.00 23.22 179 SER B N 1
ATOM 6921 C CA . SER B 1 204 ? 663.406 -10.027 162.683 1.00 23.54 179 SER B CA 1
ATOM 6922 C C . SER B 1 204 ? 662.921 -8.590 162.447 1.00 26.24 179 SER B C 1
ATOM 6923 O O . SER B 1 204 ? 661.911 -8.347 161.769 1.00 22.22 179 SER B O 1
ATOM 6926 N N . ASN B 1 205 ? 663.657 -7.648 163.026 1.00 28.79 180 ASN B N 1
ATOM 6927 C CA . ASN B 1 205 ? 663.424 -6.230 162.809 1.00 22.84 180 ASN B CA 1
ATOM 6928 C C . ASN B 1 205 ? 662.002 -5.784 163.125 1.00 25.78 180 ASN B C 1
ATOM 6929 O O . ASN B 1 205 ? 661.411 -5.028 162.363 1.00 28.02 180 ASN B O 1
ATOM 6934 N N . PHE B 1 206 ? 661.457 -6.276 164.234 1.00 22.84 181 PHE B N 1
ATOM 6935 C CA . PHE B 1 206 ? 660.176 -5.806 164.740 1.00 22.97 181 PHE B CA 1
ATOM 6936 C C . PHE B 1 206 ? 660.299 -4.312 165.010 1.00 29.33 181 PHE B C 1
ATOM 6937 O O . PHE B 1 206 ? 661.214 -3.884 165.702 1.00 29.26 181 PHE B O 1
ATOM 6945 N N . ARG B 1 207 ? 659.380 -3.529 164.458 1.00 29.51 182 ARG B N 1
ATOM 6946 C CA . ARG B 1 207 ? 659.522 -2.081 164.434 1.00 28.40 182 ARG B CA 1
ATOM 6947 C C . ARG B 1 207 ? 658.219 -1.371 164.105 1.00 28.68 182 ARG B C 1
ATOM 6948 O O . ARG B 1 207 ? 657.264 -1.984 163.638 1.00 25.78 182 ARG B O 1
ATOM 6956 N N . LEU B 1 208 ? 658.193 -0.069 164.354 1.00 27.92 183 LEU B N 1
ATOM 6957 C CA . LEU B 1 208 ? 657.130 0.773 163.837 1.00 29.66 183 LEU B CA 1
ATOM 6958 C C . LEU B 1 208 ? 657.707 1.507 162.654 1.00 32.59 183 LEU B C 1
ATOM 6959 O O . LEU B 1 208 ? 658.890 1.806 162.649 1.00 36.85 183 LEU B O 1
ATOM 6964 N N . GLN B 1 209 ? 656.889 1.781 161.645 1.00 31.15 184 GLN B N 1
ATOM 6965 C CA . GLN B 1 209 ? 657.379 2.438 160.441 1.00 34.29 184 GLN B CA 1
ATOM 6966 C C . GLN B 1 209 ? 656.319 3.360 159.879 1.00 38.66 184 GLN B C 1
ATOM 6967 O O . GLN B 1 209 ? 655.152 2.995 159.796 1.00 36.79 184 GLN B O 1
ATOM 6973 N N . SER B 1 210 ? 656.725 4.561 159.493 1.00 45.38 185 SER B N 1
ATOM 6974 C CA . SER B 1 210 ? 655.782 5.532 158.954 1.00 45.68 185 SER B CA 1
ATOM 6975 C C . SER B 1 210 ? 655.278 5.120 157.571 1.00 51.19 185 SER B C 1
ATOM 6976 O O . SER B 1 210 ? 655.825 4.211 156.940 1.00 53.87 185 SER B O 1
ATOM 6979 N N . SER B 1 211 ? 654.224 5.790 157.117 1.00 53.41 186 SER B N 1
ATOM 6980 C CA . SER B 1 211 ? 653.593 5.492 155.837 1.00 52.24 186 SER B CA 1
ATOM 6981 C C . SER B 1 211 ? 653.624 6.701 154.909 1.00 56.55 186 SER B C 1
ATOM 6982 O O . SER B 1 211 ? 652.987 7.709 155.196 1.00 56.81 186 SER B O 1
ATOM 6985 N N . PRO B 1 212 ? 654.359 6.599 153.789 1.00 60.07 187 PRO B N 1
ATOM 6986 C CA . PRO B 1 212 ? 654.594 7.699 152.841 1.00 58.56 187 PRO B CA 1
ATOM 6987 C C . PRO B 1 212 ? 653.329 8.422 152.374 1.00 63.06 187 PRO B C 1
ATOM 6988 O O . PRO B 1 212 ? 652.219 7.916 152.543 1.00 65.52 187 PRO B O 1
ATOM 6992 N N . ASN B 1 217 ? 644.625 9.329 143.949 1.00 50.19 192 ASN B N 1
ATOM 6993 C CA . ASN B 1 217 ? 644.333 8.541 142.757 1.00 53.12 192 ASN B CA 1
ATOM 6994 C C . ASN B 1 217 ? 644.931 7.139 142.841 1.00 52.76 192 ASN B C 1
ATOM 6995 O O . ASN B 1 217 ? 644.245 6.207 143.259 1.00 54.11 192 ASN B O 1
ATOM 7000 N N . TYR B 1 218 ? 646.193 6.988 142.435 1.00 50.42 193 TYR B N 1
ATOM 7001 C CA . TYR B 1 218 ? 646.954 5.744 142.653 1.00 47.60 193 TYR B CA 1
ATOM 7002 C C . TYR B 1 218 ? 646.343 4.513 141.974 1.00 41.31 193 TYR B C 1
ATOM 7003 O O . TYR B 1 218 ? 646.973 3.881 141.137 1.00 38.74 193 TYR B O 1
ATOM 7012 N N . LEU B 1 219 ? 645.111 4.187 142.341 1.00 37.37 194 LEU B N 1
ATOM 7013 C CA . LEU B 1 219 ? 644.391 3.078 141.749 1.00 39.23 194 LEU B CA 1
ATOM 7014 C C . LEU B 1 219 ? 643.809 3.447 140.394 1.00 38.77 194 LEU B C 1
ATOM 7015 O O . LEU B 1 219 ? 643.095 2.665 139.778 1.00 36.72 194 LEU B O 1
ATOM 7020 N N . SER B 1 220 ? 644.117 4.651 139.938 1.00 39.83 195 SER B N 1
ATOM 7021 C CA . SER B 1 220 ? 643.680 5.115 138.638 1.00 36.45 195 SER B CA 1
ATOM 7022 C C . SER B 1 220 ? 644.169 4.184 137.525 1.00 32.82 195 SER B C 1
ATOM 7023 O O . SER B 1 220 ? 645.345 3.833 137.473 1.00 33.54 195 SER B O 1
ATOM 7026 N N . GLY B 1 221 ? 643.255 3.773 136.652 1.00 28.82 196 GLY B N 1
ATOM 7027 C CA . GLY B 1 221 ? 643.603 2.959 135.500 1.00 31.30 196 GLY B CA 1
ATOM 7028 C C . GLY B 1 221 ? 644.208 1.595 135.792 1.00 26.32 196 GLY B C 1
ATOM 7029 O O . GLY B 1 221 ? 644.932 1.061 134.971 1.00 27.68 196 GLY B O 1
ATOM 7030 N N . ILE B 1 222 ? 643.892 1.032 136.952 1.00 27.72 197 ILE B N 1
ATOM 7031 C CA . ILE B 1 222 ? 644.442 -0.254 137.400 1.00 29.65 197 ILE B CA 1
ATOM 7032 C C . ILE B 1 222 ? 643.828 -1.486 136.683 1.00 25.96 197 ILE B C 1
ATOM 7033 O O . ILE B 1 222 ? 644.415 -2.567 136.664 1.00 23.75 197 ILE B O 1
ATOM 7038 N N . ILE B 1 223 ? 642.657 -1.313 136.078 1.00 26.48 198 ILE B N 1
ATOM 7039 C CA . ILE B 1 223 ? 641.964 -2.420 135.407 1.00 23.40 198 ILE B CA 1
ATOM 7040 C C . ILE B 1 223 ? 641.982 -2.283 133.886 1.00 22.77 198 ILE B C 1
ATOM 7041 O O . ILE B 1 223 ? 641.602 -1.241 133.356 1.00 23.59 198 ILE B O 1
ATOM 7046 N N . ASP B 1 224 ? 642.402 -3.334 133.182 1.00 20.73 199 ASP B N 1
ATOM 7047 C CA . ASP B 1 224 ? 642.431 -3.281 131.723 1.00 18.91 199 ASP B CA 1
ATOM 7048 C C . ASP B 1 224 ? 641.071 -3.636 131.125 1.00 21.07 199 ASP B C 1
ATOM 7049 O O . ASP B 1 224 ? 640.107 -3.878 131.856 1.00 18.84 199 ASP B O 1
ATOM 7054 N N . ARG B 1 225 ? 640.993 -3.646 129.800 1.00 18.91 200 ARG B N 1
ATOM 7055 C CA . ARG B 1 225 ? 639.716 -3.844 129.126 1.00 20.89 200 ARG B CA 1
ATOM 7056 C C . ARG B 1 225 ? 639.188 -5.281 129.267 1.00 19.14 200 ARG B C 1
ATOM 7057 O O . ARG B 1 225 ? 638.063 -5.557 128.904 1.00 21.63 200 ARG B O 1
ATOM 7065 N N . PHE B 1 226 ? 640.015 -6.173 129.802 1.00 18.53 201 PHE B N 1
ATOM 7066 C CA . PHE B 1 226 ? 639.618 -7.558 130.081 1.00 17.85 201 PHE B CA 1
ATOM 7067 C C . PHE B 1 226 ? 639.197 -7.790 131.547 1.00 18.12 201 PHE B C 1
ATOM 7068 O O . PHE B 1 226 ? 638.695 -8.849 131.884 1.00 19.20 201 PHE B O 1
ATOM 7076 N N . GLY B 1 227 ? 639.408 -6.792 132.405 1.00 18.78 202 GLY B N 1
ATOM 7077 C CA . GLY B 1 227 ? 639.097 -6.907 133.816 1.00 16.67 202 GLY B CA 1
ATOM 7078 C C . GLY B 1 227 ? 640.305 -7.302 134.654 1.00 19.30 202 GLY B C 1
ATOM 7079 O O . GLY B 1 227 ? 640.207 -7.460 135.862 1.00 16.58 202 GLY B O 1
ATOM 7080 N N . GLN B 1 228 ? 641.453 -7.439 134.002 1.00 18.79 203 GLN B N 1
ATOM 7081 C CA . GLN B 1 228 ? 642.676 -7.868 134.668 1.00 19.48 203 GLN B CA 1
ATOM 7082 C C . GLN B 1 228 ? 643.398 -6.680 135.267 1.00 20.03 203 GLN B C 1
ATOM 7083 O O . GLN B 1 228 ? 643.024 -5.538 135.032 1.00 23.39 203 GLN B O 1
ATOM 7089 N N . ASN B 1 229 ? 644.420 -6.959 136.061 1.00 19.43 204 ASN B N 1
ATOM 7090 C CA . ASN B 1 229 ? 645.231 -5.904 136.630 1.00 18.11 204 ASN B CA 1
ATOM 7091 C C . ASN B 1 229 ? 646.125 -5.383 135.520 1.00 20.93 204 ASN B C 1
ATOM 7092 O O . ASN B 1 229 ? 646.900 -6.134 134.931 1.00 18.48 204 ASN B O 1
ATOM 7097 N N . ALA B 1 230 ? 645.984 -4.097 135.216 1.00 21.82 205 ALA B N 1
ATOM 7098 C CA . ALA B 1 230 ? 646.654 -3.513 134.061 1.00 23.96 205 ALA B CA 1
ATOM 7099 C C . ALA B 1 230 ? 648.137 -3.344 134.296 1.00 23.87 205 ALA B C 1
ATOM 7100 O O . ALA B 1 230 ? 648.927 -3.510 133.378 1.00 24.85 205 ALA B O 1
ATOM 7102 N N . GLN B 1 231 ? 648.499 -3.020 135.534 1.00 24.16 206 GLN B N 1
ATOM 7103 C CA . GLN B 1 231 ? 649.870 -2.673 135.880 1.00 23.56 206 GLN B CA 1
ATOM 7104 C C . GLN B 1 231 ? 650.676 -3.875 136.366 1.00 23.38 206 GLN B C 1
ATOM 7105 O O . GLN B 1 231 ? 651.803 -3.727 136.805 1.00 24.68 206 GLN B O 1
ATOM 7111 N N . GLN B 1 232 ? 650.083 -5.059 136.293 1.00 22.06 207 GLN B N 1
ATOM 7112 C CA . GLN B 1 232 ? 650.704 -6.262 136.816 1.00 20.60 207 GLN B CA 1
ATOM 7113 C C . GLN B 1 232 ? 650.773 -7.327 135.738 1.00 23.09 207 GLN B C 1
ATOM 7114 O O . GLN B 1 232 ? 649.932 -7.402 134.837 1.00 22.07 207 GLN B O 1
ATOM 7120 N N . GLU B 1 233 ? 651.790 -8.164 135.861 1.00 22.09 208 GLU B N 1
ATOM 7121 C CA . GLU B 1 233 ? 652.100 -9.130 134.857 1.00 19.18 208 GLU B CA 1
ATOM 7122 C C . GLU B 1 233 ? 652.213 -10.516 135.501 1.00 24.61 208 GLU B C 1
ATOM 7123 O O . GLU B 1 233 ? 652.802 -10.666 136.578 1.00 21.14 208 GLU B O 1
ATOM 7129 N N . HIS B 1 234 ? 651.627 -11.520 134.856 1.00 20.24 209 HIS B N 1
ATOM 7130 C CA . HIS B 1 234 ? 651.745 -12.883 135.353 1.00 22.42 209 HIS B CA 1
ATOM 7131 C C . HIS B 1 234 ? 651.659 -13.855 134.180 1.00 18.88 209 HIS B C 1
ATOM 7132 O O . HIS B 1 234 ? 651.259 -13.471 133.086 1.00 22.96 209 HIS B O 1
ATOM 7139 N N . ALA B 1 235 ? 652.043 -15.104 134.426 1.00 21.79 210 ALA B N 1
ATOM 7140 C CA . ALA B 1 235 ? 652.322 -16.086 133.380 1.00 22.00 210 ALA B CA 1
ATOM 7141 C C . ALA B 1 235 ? 651.161 -16.353 132.434 1.00 23.17 210 ALA B C 1
ATOM 7142 O O . ALA B 1 235 ? 651.384 -16.663 131.272 1.00 26.26 210 ALA B O 1
ATOM 7144 N N . GLN B 1 236 ? 649.928 -16.250 132.912 1.00 21.54 211 GLN B N 1
ATOM 7145 C CA . GLN B 1 236 ? 648.800 -16.581 132.048 1.00 19.51 211 GLN B CA 1
ATOM 7146 C C . GLN B 1 236 ? 647.928 -15.360 131.758 1.00 20.03 211 GLN B C 1
ATOM 7147 O O . GLN B 1 236 ? 646.819 -15.493 131.242 1.00 19.43 211 GLN B O 1
ATOM 7153 N N . LYS B 1 237 ? 648.441 -14.174 132.069 1.00 20.85 212 LYS B N 1
ATOM 7154 C CA . LYS B 1 237 ? 647.755 -12.942 131.699 1.00 20.55 212 LYS B CA 1
ATOM 7155 C C . LYS B 1 237 ? 647.512 -12.844 130.191 1.00 20.85 212 LYS B C 1
ATOM 7156 O O . LYS B 1 237 ? 648.376 -13.163 129.388 1.00 18.00 212 LYS B O 1
ATOM 7162 N N . ILE B 1 238 ? 646.309 -12.419 129.839 1.00 20.40 213 ILE B N 1
ATOM 7163 C CA . ILE B 1 238 ? 645.910 -12.139 128.460 1.00 21.04 213 ILE B CA 1
ATOM 7164 C C . ILE B 1 238 ? 646.183 -10.653 128.115 1.00 21.66 213 ILE B C 1
ATOM 7165 O O . ILE B 1 238 ? 645.858 -9.768 128.901 1.00 21.96 213 ILE B O 1
ATOM 7170 N N . HIS B 1 239 ? 646.778 -10.378 126.953 1.00 23.73 214 HIS B N 1
ATOM 7171 C CA . HIS B 1 239 ? 647.120 -8.998 126.605 1.00 22.34 214 HIS B CA 1
ATOM 7172 C C . HIS B 1 239 ? 646.352 -8.470 125.416 1.00 22.30 214 HIS B C 1
ATOM 7173 O O . HIS B 1 239 ? 646.463 -7.303 125.085 1.00 24.24 214 HIS B O 1
ATOM 7180 N N . SER B 1 240 ? 645.577 -9.331 124.777 1.00 23.79 215 SER B N 1
ATOM 7181 C CA . SER B 1 240 ? 644.806 -8.959 123.608 1.00 19.69 215 SER B CA 1
ATOM 7182 C C . SER B 1 240 ? 643.860 -10.075 123.222 1.00 19.69 215 SER B C 1
ATOM 7183 O O . SER B 1 240 ? 644.086 -11.232 123.554 1.00 21.96 215 SER B O 1
ATOM 7186 N N . GLU B 1 241 ? 642.824 -9.713 122.486 1.00 18.75 216 GLU B N 1
ATOM 7187 C CA . GLU B 1 241 ? 641.904 -10.678 121.939 1.00 21.38 216 GLU B CA 1
ATOM 7188 C C . GLU B 1 241 ? 642.630 -11.651 121.036 1.00 25.54 216 GLU B C 1
ATOM 7189 O O . GLU B 1 241 ? 642.253 -12.814 120.979 1.00 26.80 216 GLU B O 1
ATOM 7195 N N . GLN B 1 242 ? 643.683 -11.181 120.359 1.00 24.58 217 GLN B N 1
ATOM 7196 C CA . GLN B 1 242 ? 644.524 -12.047 119.531 1.00 22.02 217 GLN B CA 1
ATOM 7197 C C . GLN B 1 242 ? 645.143 -13.177 120.330 1.00 24.81 217 GLN B C 1
ATOM 7198 O O . GLN B 1 242 ? 645.065 -14.325 119.929 1.00 27.78 217 GLN B O 1
ATOM 7204 N N . GLU B 1 243 ? 645.786 -12.832 121.440 1.00 23.55 218 GLU B N 1
ATOM 7205 C CA . GLU B 1 243 ? 646.386 -13.821 122.326 1.00 22.63 218 GLU B CA 1
ATOM 7206 C C . GLU B 1 243 ? 645.333 -14.740 122.952 1.00 22.46 218 GLU B C 1
ATOM 7207 O O . GLU B 1 243 ? 645.549 -15.942 123.087 1.00 22.18 218 GLU B O 1
ATOM 7213 N N . LEU B 1 244 ? 644.204 -14.147 123.332 1.00 24.79 219 LEU B N 1
ATOM 7214 C CA . LEU B 1 244 ? 643.099 -14.863 123.946 1.00 22.50 219 LEU B CA 1
ATOM 7215 C C . LEU B 1 244 ? 642.584 -15.939 122.998 1.00 26.27 219 LEU B C 1
ATOM 7216 O O . LEU B 1 244 ? 642.261 -17.046 123.428 1.00 22.63 219 LEU B O 1
ATOM 7221 N N . ALA B 1 245 ? 642.525 -15.597 121.710 1.00 24.79 220 ALA B N 1
ATOM 7222 C CA . ALA B 1 245 ? 642.090 -16.518 120.666 1.00 22.82 220 ALA B CA 1
ATOM 7223 C C . ALA B 1 245 ? 643.078 -17.661 120.503 1.00 22.21 220 ALA B C 1
ATOM 7224 O O . ALA B 1 245 ? 642.679 -18.798 120.293 1.00 29.20 220 ALA B O 1
ATOM 7226 N N . GLU B 1 246 ? 644.368 -17.360 120.588 1.00 22.88 221 GLU B N 1
ATOM 7227 C CA . GLU B 1 246 ? 645.382 -18.403 120.578 1.00 21.95 221 GLU B CA 1
ATOM 7228 C C . GLU B 1 246 ? 645.263 -19.325 121.795 1.00 24.10 221 GLU B C 1
ATOM 7229 O O . GLU B 1 246 ? 645.324 -20.550 121.666 1.00 23.84 221 GLU B O 1
ATOM 7235 N N . VAL B 1 247 ? 645.107 -18.724 122.972 1.00 22.95 222 VAL B N 1
ATOM 7236 C CA . VAL B 1 247 ? 645.019 -19.471 124.227 1.00 20.76 222 VAL B CA 1
ATOM 7237 C C . VAL B 1 247 ? 643.762 -20.338 124.229 1.00 18.84 222 VAL B C 1
ATOM 7238 O O . VAL B 1 247 ? 643.801 -21.476 124.677 1.00 23.81 222 VAL B O 1
ATOM 7242 N N . THR B 1 248 ? 642.671 -19.797 123.690 1.00 20.72 223 THR B N 1
ATOM 7243 C CA . THR B 1 248 ? 641.394 -20.494 123.583 1.00 21.34 223 THR B CA 1
ATOM 7244 C C . THR B 1 248 ? 641.484 -21.699 122.647 1.00 24.27 223 THR B C 1
ATOM 7245 O O . THR B 1 248 ? 641.031 -22.790 122.984 1.00 21.15 223 THR B O 1
ATOM 7249 N N . LYS B 1 249 ? 642.059 -21.497 121.468 1.00 24.71 224 LYS B N 1
ATOM 7250 C CA . LYS B 1 249 ? 642.137 -22.576 120.489 1.00 24.59 224 LYS B CA 1
ATOM 7251 C C . LYS B 1 249 ? 643.018 -23.706 121.021 1.00 21.10 224 LYS B C 1
ATOM 7252 O O . LYS B 1 249 ? 642.726 -24.878 120.796 1.00 24.14 224 LYS B O 1
ATOM 7258 N N . ALA B 1 250 ? 644.061 -23.353 121.763 1.00 18.54 225 ALA B N 1
ATOM 7259 C CA . ALA B 1 250 ? 644.909 -24.354 122.397 1.00 18.58 225 ALA B CA 1
ATOM 7260 C C . ALA B 1 250 ? 644.146 -25.155 123.470 1.00 20.82 225 ALA B C 1
ATOM 7261 O O . ALA B 1 250 ? 644.400 -26.349 123.634 1.00 23.74 225 ALA B O 1
ATOM 7263 N N . GLU B 1 251 ? 643.220 -24.522 124.190 1.00 19.59 226 GLU B N 1
ATOM 7264 C CA . GLU B 1 251 ? 642.442 -25.260 125.179 1.00 19.63 226 GLU B CA 1
ATOM 7265 C C . GLU B 1 251 ? 641.423 -26.166 124.508 1.00 18.10 226 GLU B C 1
ATOM 7266 O O . GLU B 1 251 ? 641.247 -27.302 124.915 1.00 19.90 226 GLU B O 1
ATOM 7272 N N . LEU B 1 252 ? 640.734 -25.666 123.495 1.00 20.20 227 LEU B N 1
ATOM 7273 C CA . LEU B 1 252 ? 639.688 -26.464 122.873 1.00 24.44 227 LEU B CA 1
ATOM 7274 C C . LEU B 1 252 ? 640.288 -27.712 122.216 1.00 22.82 227 LEU B C 1
ATOM 7275 O O . LEU B 1 252 ? 639.645 -28.754 122.171 1.00 23.85 227 LEU B O 1
ATOM 7280 N N . THR B 1 253 ? 641.530 -27.599 121.755 1.00 21.12 228 THR B N 1
ATOM 7281 C CA . THR B 1 253 ? 642.273 -28.729 121.225 1.00 22.31 228 THR B CA 1
ATOM 7282 C C . THR B 1 253 ? 642.628 -29.719 122.331 1.00 25.47 228 THR B C 1
ATOM 7283 O O . THR B 1 253 ? 642.517 -30.924 122.139 1.00 23.29 228 THR B O 1
ATOM 7287 N N . GLU B 1 254 ? 643.042 -29.219 123.489 1.00 25.04 229 GLU B N 1
ATOM 7288 C CA . GLU B 1 254 ? 643.327 -30.106 124.619 1.00 22.91 229 GLU B CA 1
ATOM 7289 C C . GLU B 1 254 ? 642.053 -30.764 125.139 1.00 21.78 229 GLU B C 1
ATOM 7290 O O . GLU B 1 254 ? 642.052 -31.943 125.469 1.00 24.08 229 GLU B O 1
ATOM 7296 N N . LEU B 1 255 ? 640.967 -30.006 125.193 1.00 20.49 230 LEU B N 1
ATOM 7297 C CA . LEU B 1 255 ? 639.703 -30.527 125.694 1.00 22.19 230 LEU B CA 1
ATOM 7298 C C . LEU B 1 255 ? 639.146 -31.602 124.761 1.00 22.48 230 LEU B C 1
ATOM 7299 O O . LEU B 1 255 ? 638.412 -32.482 125.194 1.00 22.26 230 LEU B O 1
ATOM 7304 N N . ALA B 1 256 ? 639.530 -31.531 123.488 1.00 24.09 231 ALA B N 1
ATOM 7305 C CA . ALA B 1 256 ? 639.098 -32.488 122.473 1.00 24.88 231 ALA B CA 1
ATOM 7306 C C . ALA B 1 256 ? 639.656 -33.899 122.702 1.00 23.37 231 ALA B C 1
ATOM 7307 O O . ALA B 1 256 ? 639.183 -34.859 122.103 1.00 24.72 231 ALA B O 1
ATOM 7309 N N . LYS B 1 257 ? 640.664 -34.009 123.557 1.00 23.96 232 LYS B N 1
ATOM 7310 C CA . LYS B 1 257 ? 641.189 -35.297 123.967 1.00 25.23 232 LYS B CA 1
ATOM 7311 C C . LYS B 1 257 ? 640.161 -36.091 124.780 1.00 28.00 232 LYS B C 1
ATOM 7312 O O . LYS B 1 257 ? 640.282 -37.302 124.934 1.00 31.24 232 LYS B O 1
ATOM 7318 N N . GLY B 1 258 ? 639.170 -35.402 125.322 1.00 23.22 233 GLY B N 1
ATOM 7319 C CA . GLY B 1 258 ? 638.068 -36.063 125.993 1.00 22.44 233 GLY B CA 1
ATOM 7320 C C 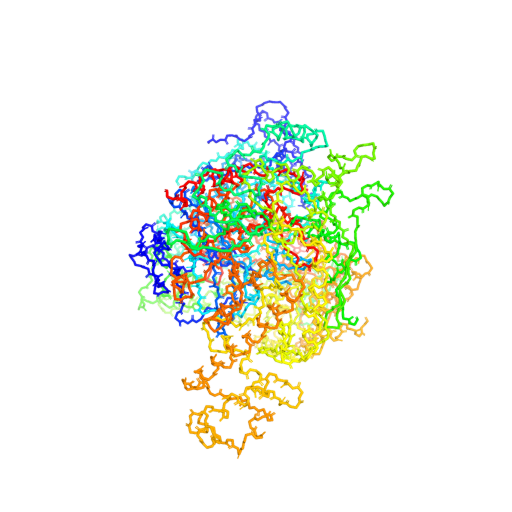. GLY B 1 258 ? 638.143 -36.151 127.503 1.00 19.45 233 GLY B C 1
ATOM 7321 O O . GLY B 1 258 ? 639.083 -35.671 128.125 1.00 18.83 233 GLY B O 1
ATOM 7322 N N . PRO B 1 259 ? 637.131 -36.788 128.106 1.00 24.31 234 PRO B N 1
ATOM 7323 C CA . PRO B 1 259 ? 637.034 -36.927 129.563 1.00 19.55 234 PRO B CA 1
ATOM 7324 C C . PRO B 1 259 ? 638.128 -37.809 130.151 1.00 20.17 234 PRO B C 1
ATOM 7325 O O . PRO B 1 259 ? 638.743 -38.598 129.443 1.00 23.42 234 PRO B O 1
ATOM 7329 N N . MET B 1 260 ? 638.390 -37.644 131.437 1.00 20.71 235 MET B N 1
ATOM 7330 C CA . MET B 1 260 ? 639.224 -38.585 132.168 1.00 20.23 235 MET B CA 1
ATOM 7331 C C . MET B 1 260 ? 638.492 -39.920 132.191 1.00 17.79 235 MET B C 1
ATOM 7332 O O . MET B 1 260 ? 637.300 -39.936 132.399 1.00 16.24 235 MET B O 1
ATOM 7337 N N . LEU B 1 261 ? 639.197 -41.031 131.975 1.00 22.42 236 LEU B N 1
ATOM 7338 C CA . LEU B 1 261 ? 638.562 -42.350 131.952 1.00 19.57 236 LEU B CA 1
ATOM 7339 C C . LEU B 1 261 ? 638.378 -42.950 133.340 1.00 21.68 236 LEU B C 1
ATOM 7340 O O . LEU B 1 261 ? 638.709 -42.348 134.355 1.00 25.55 236 LEU B O 1
ATOM 7345 N N . GLY B 1 262 ? 637.850 -44.162 133.371 1.00 22.68 237 GLY B N 1
ATOM 7346 C CA . GLY B 1 262 ? 637.723 -44.906 134.604 1.00 21.69 237 GLY B CA 1
ATOM 7347 C C . GLY B 1 262 ? 636.372 -44.748 135.269 1.00 21.16 237 GLY B C 1
ATOM 7348 O O . GLY B 1 262 ? 636.102 -45.406 136.265 1.00 22.61 237 GLY B O 1
ATOM 7349 N N . ARG B 1 263 ? 635.527 -43.884 134.716 1.00 19.92 238 ARG B N 1
ATOM 7350 C CA . ARG B 1 263 ? 634.230 -43.593 135.309 1.00 18.71 238 ARG B CA 1
ATOM 7351 C C . ARG B 1 263 ? 633.052 -44.290 134.613 1.00 20.29 238 ARG B C 1
ATOM 7352 O O . ARG B 1 263 ? 633.086 -44.599 133.424 1.00 16.68 238 ARG B O 1
ATOM 7360 N N . SER B 1 264 ? 632.003 -44.515 135.388 1.00 16.71 239 SER B N 1
ATOM 7361 C CA . SER B 1 264 ? 630.734 -44.974 134.865 1.00 20.00 239 SER B CA 1
ATOM 7362 C C . SER B 1 264 ? 629.991 -43.788 134.273 1.00 16.92 239 SER B C 1
ATOM 7363 O O . SER B 1 264 ? 630.506 -42.669 134.266 1.00 18.58 239 SER B O 1
ATOM 7366 N N . LYS B 1 265 ? 628.793 -44.034 133.771 1.00 15.56 240 LYS B N 1
ATOM 7367 C CA . LYS B 1 265 ? 628.032 -42.995 133.093 1.00 17.56 240 LYS B CA 1
ATOM 7368 C C . LYS B 1 265 ? 627.812 -41.771 133.978 1.00 14.85 240 LYS B C 1
ATOM 7369 O O . LYS B 1 265 ? 627.941 -40.647 133.539 1.00 16.39 240 LYS B O 1
ATOM 7375 N N . PHE B 1 266 ? 627.506 -42.024 135.238 1.00 18.03 241 PHE B N 1
ATOM 7376 C CA . PHE B 1 266 ? 627.143 -40.980 136.176 1.00 15.96 241 PHE B CA 1
ATOM 7377 C C . PHE B 1 266 ? 628.328 -40.523 137.052 1.00 14.31 241 PHE B C 1
ATOM 7378 O O . PHE B 1 266 ? 628.132 -39.944 138.098 1.00 18.98 241 PHE B O 1
ATOM 7386 N N . GLY B 1 267 ? 629.552 -40.804 136.630 1.00 16.48 242 GLY B N 1
ATOM 7387 C CA . GLY B 1 267 ? 630.727 -40.370 137.365 1.00 14.87 242 GLY B CA 1
ATOM 7388 C C . GLY B 1 267 ? 631.285 -41.287 138.453 1.00 17.02 242 GLY B C 1
ATOM 7389 O O . GLY B 1 267 ? 632.291 -40.948 139.083 1.00 18.61 242 GLY B O 1
ATOM 7390 N N . GLY B 1 268 ? 630.647 -42.430 138.687 1.00 16.17 243 GLY B N 1
ATOM 7391 C CA . GLY B 1 268 ? 631.108 -43.384 139.684 1.00 14.15 243 GLY B CA 1
ATOM 7392 C C . GLY B 1 268 ? 632.351 -44.160 139.263 1.00 16.04 243 GLY B C 1
ATOM 7393 O O . GLY B 1 268 ? 632.792 -44.068 138.136 1.00 16.16 243 GLY B O 1
ATOM 7394 N N . TYR B 1 269 ? 632.914 -44.928 140.190 1.00 16.41 244 TYR B N 1
ATOM 7395 C CA . TYR B 1 269 ? 634.123 -45.701 139.934 1.00 17.33 244 TYR B CA 1
ATOM 7396 C C . TYR B 1 269 ? 633.833 -47.021 139.215 1.00 18.43 244 TYR B C 1
ATOM 7397 O O . TYR B 1 269 ? 633.312 -47.949 139.803 1.00 16.50 244 TYR B O 1
ATOM 7406 N N . LEU B 1 270 ? 634.198 -47.084 137.944 1.00 19.19 245 LEU B N 1
ATOM 7407 C CA . LEU B 1 270 ? 633.857 -48.211 137.103 1.00 20.69 245 LEU B CA 1
ATOM 7408 C C . LEU B 1 270 ? 634.411 -49.501 137.680 1.00 21.21 245 LEU B C 1
ATOM 7409 O O . LEU B 1 270 ? 633.730 -50.515 137.688 1.00 21.90 245 LEU B O 1
ATOM 7414 N N . ASP B 1 271 ? 635.622 -49.433 138.222 1.00 18.31 246 ASP B N 1
ATOM 7415 C CA . ASP B 1 271 ? 636.301 -50.618 138.739 1.00 20.35 246 ASP B CA 1
ATOM 7416 C C . ASP B 1 271 ? 636.151 -50.830 140.250 1.00 22.97 246 ASP B C 1
ATOM 7417 O O . ASP B 1 271 ? 636.842 -51.659 140.828 1.00 26.43 246 ASP B O 1
ATOM 7422 N N . GLY B 1 272 ? 635.241 -50.098 140.890 1.00 20.84 247 GLY B N 1
ATOM 7423 C CA . GLY B 1 272 ? 635.069 -50.209 142.326 1.00 15.44 247 GLY B CA 1
ATOM 7424 C C . GLY B 1 272 ? 634.081 -51.295 142.688 1.00 21.54 247 GLY B C 1
ATOM 7425 O O . GLY B 1 272 ? 633.469 -51.881 141.812 1.00 21.89 247 GLY B O 1
ATOM 7426 N N . PRO B 1 273 ? 633.916 -51.567 143.991 1.00 21.71 248 PRO B N 1
ATOM 7427 C CA . PRO B 1 273 ? 632.955 -52.568 144.465 1.00 20.97 248 PRO B CA 1
ATOM 7428 C C . PRO B 1 273 ? 631.516 -52.155 144.147 1.00 20.18 248 PRO B C 1
ATOM 7429 O O . PRO B 1 273 ? 631.008 -51.203 144.725 1.00 18.65 248 PRO B O 1
ATOM 7433 N N . ARG B 1 274 ? 630.881 -52.876 143.234 1.00 22.15 249 ARG B N 1
ATOM 7434 C CA . ARG B 1 274 ? 629.550 -52.535 142.747 1.00 17.75 249 ARG B CA 1
ATOM 7435 C C . ARG B 1 274 ? 628.491 -52.711 143.815 1.00 17.70 249 ARG B C 1
ATOM 7436 O O . ARG B 1 274 ? 628.499 -53.691 144.553 1.00 19.10 249 ARG B O 1
ATOM 7444 N N . GLN B 1 275 ? 627.583 -51.746 143.887 1.00 15.70 250 GLN B N 1
ATOM 7445 C CA . GLN B 1 275 ? 626.498 -51.765 144.840 1.00 17.06 250 GLN B CA 1
ATOM 7446 C C . GLN B 1 275 ? 625.137 -51.907 144.132 1.00 17.00 250 GLN B C 1
ATOM 7447 O O . GLN B 1 275 ? 625.039 -51.832 142.909 1.00 18.58 250 GLN B O 1
ATOM 7453 N N . GLN B 1 276 ? 624.089 -52.079 144.923 1.00 17.78 251 GLN B N 1
ATOM 7454 C CA . GLN B 1 276 ? 622.727 -52.065 144.409 1.00 18.14 251 GLN B CA 1
ATOM 7455 C C . GLN B 1 276 ? 622.369 -50.719 143.807 1.00 19.75 251 GLN B C 1
ATOM 7456 O O . GLN B 1 276 ? 622.534 -49.683 144.450 1.00 18.23 251 GLN B O 1
ATOM 7462 N N . ALA B 1 277 ? 621.871 -50.754 142.576 1.00 19.74 252 ALA B N 1
ATOM 7463 C CA . ALA B 1 277 ? 621.423 -49.561 141.848 1.00 18.46 252 ALA B CA 1
ATOM 7464 C C . ALA B 1 277 ? 619.971 -49.220 142.160 1.00 18.69 252 ALA B C 1
ATOM 7465 O O . ALA B 1 277 ? 619.085 -50.053 141.966 1.00 21.44 252 ALA B O 1
ATOM 7467 N N . SER B 1 278 ? 619.729 -47.998 142.633 1.00 16.96 253 SER B N 1
ATOM 7468 C CA . SER B 1 278 ? 618.376 -47.574 142.969 1.00 17.43 253 SER B CA 1
ATOM 7469 C C . SER B 1 278 ? 617.796 -46.677 141.885 1.00 17.91 253 SER B C 1
ATOM 7470 O O . SER B 1 278 ? 616.615 -46.370 141.900 1.00 16.08 253 SER B O 1
ATOM 7473 N N . GLY B 1 279 ? 618.647 -46.255 140.951 1.00 18.18 254 GLY B N 1
ATOM 7474 C CA . GLY B 1 279 ? 618.252 -45.326 139.905 1.00 13.96 254 GLY B CA 1
ATOM 7475 C C . GLY B 1 279 ? 618.520 -43.878 140.297 1.00 17.21 254 GLY B C 1
ATOM 7476 O O . GLY B 1 279 ? 618.273 -42.965 139.515 1.00 19.33 254 GLY B O 1
ATOM 7477 N N . TYR B 1 280 ? 619.016 -43.669 141.513 1.00 15.13 255 TYR B N 1
ATOM 7478 C CA . TYR B 1 280 ? 619.344 -42.326 142.002 1.00 18.41 255 TYR B CA 1
ATOM 7479 C C . TYR B 1 280 ? 620.627 -42.341 142.820 1.00 16.34 255 TYR B C 1
ATOM 7480 O O . TYR B 1 280 ? 621.008 -43.380 143.335 1.00 15.43 255 TYR B O 1
ATOM 7489 N N . PHE B 1 281 ? 621.260 -41.182 142.982 1.00 16.96 256 PHE B N 1
ATOM 7490 C CA . PHE B 1 281 ? 622.382 -41.090 143.903 1.00 18.87 256 PHE B CA 1
ATOM 7491 C C . PHE B 1 281 ? 621.878 -41.360 145.306 1.00 11.20 256 PHE B C 1
ATOM 7492 O O . PHE B 1 281 ? 620.858 -40.864 145.697 1.00 15.75 256 PHE B O 1
ATOM 7500 N N . ARG B 1 282 ? 622.596 -42.180 146.042 1.00 16.12 257 ARG B N 1
ATOM 7501 C CA . ARG B 1 282 ? 622.214 -42.503 147.416 1.00 18.94 257 ARG B CA 1
ATOM 7502 C C . ARG B 1 282 ? 623.477 -42.712 148.240 1.00 15.70 257 ARG B C 1
ATOM 7503 O O . ARG B 1 282 ? 624.581 -42.738 147.692 1.00 16.07 257 ARG B O 1
ATOM 7511 N N . THR B 1 283 ? 623.310 -42.861 14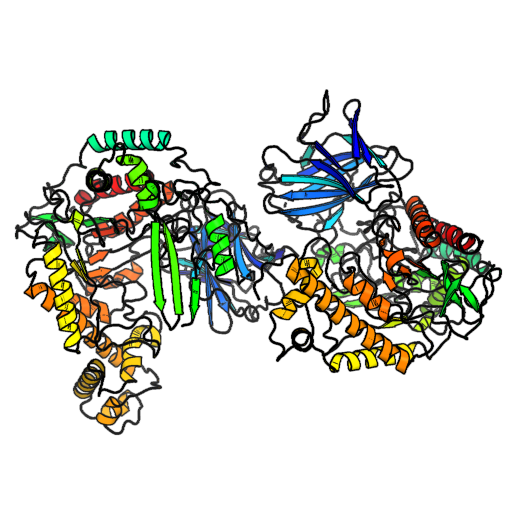9.545 1.00 15.57 258 THR B N 1
ATOM 7512 C CA . THR B 1 283 ? 624.434 -43.116 150.446 1.00 18.91 258 THR B CA 1
ATOM 7513 C C . THR B 1 283 ? 624.549 -44.589 150.784 1.00 18.03 258 THR B C 1
ATOM 7514 O O . THR B 1 283 ? 623.579 -45.327 150.680 1.00 18.72 258 THR B O 1
ATOM 7518 N N . GLU B 1 284 ? 625.729 -44.998 151.223 1.00 19.08 259 GLU B N 1
ATOM 7519 C CA . GLU B 1 284 ? 625.964 -46.391 151.597 1.00 21.70 259 GLU B CA 1
ATOM 7520 C C . GLU B 1 284 ? 627.285 -46.507 152.328 1.00 22.32 259 GLU B C 1
ATOM 7521 O O . GLU B 1 284 ? 628.268 -45.855 151.962 1.00 21.73 259 GLU B O 1
ATOM 7527 N N . LYS B 1 285 ? 627.323 -47.342 153.355 1.00 18.90 260 LYS B N 1
ATOM 7528 C CA . LYS B 1 285 ? 628.581 -47.610 154.007 1.00 22.04 260 LYS B CA 1
ATOM 7529 C C . LYS B 1 285 ? 629.228 -48.783 153.280 1.00 23.99 260 LYS B C 1
ATOM 7530 O O . LYS B 1 285 ? 628.654 -49.860 153.195 1.00 29.39 260 LYS B O 1
ATOM 7536 N N . ILE B 1 286 ? 630.408 -48.557 152.716 1.00 21.12 261 ILE B N 1
ATOM 7537 C CA . ILE B 1 286 ? 631.102 -49.594 151.965 1.00 18.70 261 ILE B CA 1
ATOM 7538 C C . ILE B 1 286 ? 632.478 -49.867 152.559 1.00 24.55 261 ILE B C 1
ATOM 7539 O O . ILE B 1 286 ? 633.286 -48.955 152.715 1.00 21.06 261 ILE B O 1
ATOM 7544 N N . ALA B 1 287 ? 632.722 -51.133 152.893 1.00 26.81 262 ALA B N 1
ATOM 7545 C CA . ALA B 1 287 ? 633.991 -51.586 153.450 1.00 23.38 262 ALA B CA 1
ATOM 7546 C C . ALA B 1 287 ? 634.463 -50.731 154.618 1.00 20.61 262 ALA B C 1
ATOM 7547 O O . ALA B 1 287 ? 635.635 -50.413 154.710 1.00 26.52 262 ALA B O 1
ATOM 7549 N N . GLY B 1 288 ? 633.544 -50.376 155.504 1.00 24.02 263 GLY B N 1
ATOM 7550 C CA . GLY B 1 288 ? 633.873 -49.575 156.670 1.00 21.30 263 GLY B CA 1
ATOM 7551 C C . GLY B 1 288 ? 633.774 -48.058 156.520 1.00 26.56 263 GLY B C 1
ATOM 7552 O O . GLY B 1 288 ? 633.665 -47.354 157.523 1.00 32.79 263 GLY B O 1
ATOM 7553 N N . LYS B 1 289 ? 633.810 -47.556 155.286 1.00 24.16 264 LYS B N 1
ATOM 7554 C CA . LYS B 1 289 ? 633.761 -46.111 155.002 1.00 21.98 264 LYS B CA 1
ATOM 7555 C C . LYS B 1 289 ? 632.385 -45.660 154.530 1.00 22.76 264 LYS B C 1
ATOM 7556 O O . LYS B 1 289 ? 631.634 -46.454 153.977 1.00 23.24 264 LYS B O 1
ATOM 7562 N N . TRP B 1 290 ? 632.050 -44.388 154.725 1.00 18.42 265 TRP B N 1
ATOM 7563 C CA . TRP B 1 290 ? 630.842 -43.871 154.091 1.00 18.19 265 TRP B CA 1
ATOM 7564 C C . TRP B 1 290 ? 631.105 -43.617 152.612 1.00 16.78 265 TRP B C 1
ATOM 7565 O O . TRP B 1 290 ? 632.225 -43.352 152.208 1.00 18.39 265 TRP B O 1
ATOM 7576 N N . SER B 1 291 ? 630.066 -43.716 151.800 1.00 20.32 266 SER B N 1
ATOM 7577 C CA . SER B 1 291 ? 630.215 -43.503 150.366 1.00 17.14 266 SER B CA 1
ATOM 7578 C C . SER B 1 291 ? 628.913 -42.995 149.760 1.00 15.75 266 SER B C 1
ATOM 7579 O O . SER B 1 291 ? 627.840 -43.146 150.347 1.00 14.16 266 SER B O 1
ATOM 7582 N N . LEU B 1 292 ? 629.029 -42.349 148.608 1.00 14.10 267 LEU B N 1
ATOM 7583 C CA . LEU B 1 292 ? 627.900 -42.193 147.721 1.00 16.12 267 LEU B CA 1
ATOM 7584 C C . LEU B 1 292 ? 627.918 -43.350 146.709 1.00 15.33 267 LEU B C 1
ATOM 7585 O O . LEU B 1 292 ? 628.948 -44.003 146.504 1.00 12.12 267 LEU B O 1
ATOM 7590 N N . VAL B 1 293 ? 626.768 -43.563 146.090 1.00 12.64 268 VAL B N 1
ATOM 7591 C CA . VAL B 1 293 ? 626.530 -44.596 145.108 1.00 14.99 268 VAL B CA 1
ATOM 7592 C C . VAL B 1 293 ? 625.758 -43.937 143.970 1.00 15.39 268 VAL B C 1
ATOM 7593 O O . VAL B 1 293 ? 624.798 -43.229 144.230 1.00 14.30 268 VAL B O 1
ATOM 7597 N N . ASP B 1 294 ? 626.181 -44.144 142.724 1.00 15.56 269 ASP B N 1
ATOM 7598 C CA . ASP B 1 294 ? 625.551 -43.442 141.627 1.00 15.97 269 ASP B CA 1
ATOM 7599 C C . ASP B 1 294 ? 624.273 -44.221 141.201 1.00 16.80 269 ASP B C 1
ATOM 7600 O O . ASP B 1 294 ? 623.993 -45.284 141.748 1.00 15.74 269 ASP B O 1
ATOM 7605 N N . PRO B 1 295 ? 623.499 -43.684 140.250 1.00 15.04 270 PRO B N 1
ATOM 7606 C CA . PRO B 1 295 ? 622.225 -44.356 139.969 1.00 15.46 270 PRO B CA 1
ATOM 7607 C C . PRO B 1 295 ? 622.346 -45.803 139.489 1.00 12.09 270 PRO B C 1
ATOM 7608 O O . PRO B 1 295 ? 621.389 -46.544 139.612 1.00 15.21 270 PRO B O 1
ATOM 7612 N N . GLU B 1 296 ? 623.511 -46.183 138.978 1.00 16.02 271 GLU B N 1
ATOM 7613 C CA . GLU B 1 296 ? 623.732 -47.496 138.424 1.00 15.44 271 GLU B CA 1
ATOM 7614 C C . GLU B 1 296 ? 624.433 -48.420 139.416 1.00 15.72 271 GLU B C 1
ATOM 7615 O O . GLU B 1 296 ? 624.813 -49.524 139.071 1.00 17.21 271 GLU B O 1
ATOM 7621 N N . GLY B 1 297 ? 624.579 -47.968 140.654 1.00 16.18 272 GLY B N 1
ATOM 7622 C CA . GLY B 1 297 ? 625.191 -48.782 141.679 1.00 12.65 272 GLY B CA 1
ATOM 7623 C C . GLY B 1 297 ? 626.701 -48.654 141.834 1.00 17.60 272 GLY B C 1
ATOM 7624 O O . GLY B 1 297 ? 627.284 -49.335 142.669 1.00 18.12 272 GLY B O 1
ATOM 7625 N N . TYR B 1 298 ? 627.339 -47.789 141.047 1.00 15.82 273 TYR B N 1
ATOM 7626 C CA . TYR B 1 298 ? 628.784 -47.593 141.186 1.00 16.35 273 TYR B CA 1
ATOM 7627 C C . TYR B 1 298 ? 629.103 -46.675 142.358 1.00 14.57 273 TYR B C 1
ATOM 7628 O O . TYR B 1 298 ? 628.434 -45.651 142.566 1.00 16.06 273 TYR B O 1
ATOM 7637 N N . PRO B 1 299 ? 630.115 -47.054 143.147 1.00 16.97 274 PRO B N 1
ATOM 7638 C CA . PRO B 1 299 ? 630.558 -46.195 144.242 1.00 13.70 274 PRO B CA 1
ATOM 7639 C C . PRO B 1 299 ? 630.999 -44.838 143.698 1.00 15.78 274 PRO B C 1
ATOM 7640 O O . PRO B 1 299 ? 631.598 -44.769 142.635 1.00 14.68 274 PRO B O 1
ATOM 7644 N N . TYR B 1 300 ? 630.688 -43.779 144.433 1.00 12.91 275 TYR B N 1
ATOM 7645 C CA . TYR B 1 300 ? 630.791 -42.433 143.904 1.00 13.65 275 TYR B CA 1
ATOM 7646 C C . TYR B 1 300 ? 631.390 -41.511 144.962 1.00 12.00 275 TYR B C 1
ATOM 7647 O O . TYR B 1 300 ? 631.125 -41.658 146.142 1.00 16.33 275 TYR B O 1
ATOM 7656 N N . PHE B 1 301 ? 632.217 -40.575 144.515 1.00 14.12 276 PHE B N 1
ATOM 7657 C CA . PHE B 1 301 ? 632.835 -39.573 145.376 1.00 11.96 276 PHE B CA 1
ATOM 7658 C C . PHE B 1 301 ? 632.761 -38.236 144.642 1.00 10.96 276 PHE B C 1
ATOM 7659 O O . PHE B 1 301 ? 633.207 -38.120 143.507 1.00 14.15 276 PHE B O 1
ATOM 7667 N N . ALA B 1 302 ? 632.184 -37.235 145.287 1.00 10.82 277 ALA B N 1
ATOM 7668 C CA . ALA B 1 302 ? 631.813 -35.997 144.594 1.00 12.17 277 ALA B CA 1
ATOM 7669 C C . ALA B 1 302 ? 632.910 -34.935 144.663 1.00 11.93 277 ALA B C 1
ATOM 7670 O O . ALA B 1 302 ? 633.167 -34.384 145.728 1.00 14.44 277 ALA B O 1
ATOM 7672 N N . THR B 1 303 ? 633.536 -34.644 143.525 1.00 10.07 278 THR B N 1
ATOM 7673 C CA . THR B 1 303 ? 634.438 -33.500 143.413 1.00 14.94 278 THR B CA 1
ATOM 7674 C C . THR B 1 303 ? 633.900 -32.558 142.347 1.00 13.36 278 THR B C 1
ATOM 7675 O O . THR B 1 303 ? 633.377 -33.006 141.344 1.00 13.27 278 THR B O 1
ATOM 7679 N N . GLY B 1 304 ? 634.032 -31.253 142.579 1.00 14.60 279 GLY B N 1
ATOM 7680 C CA . GLY B 1 304 ? 633.541 -30.247 141.657 1.00 12.05 279 GLY B CA 1
ATOM 7681 C C . GLY B 1 304 ? 633.686 -28.826 142.168 1.00 15.57 279 GLY B C 1
ATOM 7682 O O . GLY B 1 304 ? 634.272 -28.585 143.229 1.00 16.29 279 GLY B O 1
ATOM 7683 N N . LEU B 1 305 ? 633.155 -27.886 141.400 1.00 13.09 280 LEU B N 1
ATOM 7684 C CA . LEU B 1 305 ? 633.294 -26.465 141.690 1.00 18.14 280 LEU B CA 1
ATOM 7685 C C . LEU B 1 305 ? 631.960 -25.811 141.984 1.00 16.79 280 LEU B C 1
ATOM 7686 O O . LEU B 1 305 ? 630.952 -26.194 141.412 1.00 16.12 280 LEU B O 1
ATOM 7691 N N . ASP B 1 306 ? 631.966 -24.836 142.889 1.00 15.64 281 ASP B N 1
ATOM 7692 C CA . ASP B 1 306 ? 630.782 -24.032 143.169 1.00 15.44 281 ASP B CA 1
ATOM 7693 C C . ASP B 1 306 ? 630.686 -22.816 142.256 1.00 13.89 281 ASP B C 1
ATOM 7694 O O . ASP B 1 306 ? 631.677 -22.400 141.672 1.00 14.35 281 ASP B O 1
ATOM 7699 N N . ILE B 1 307 ? 629.488 -22.231 142.213 1.00 18.01 282 ILE B N 1
ATOM 7700 C CA . ILE B 1 307 ? 629.137 -21.020 141.458 1.00 15.78 282 ILE B CA 1
ATOM 7701 C C . ILE B 1 307 ? 629.408 -21.222 139.968 1.00 21.45 282 ILE B C 1
ATOM 7702 O O . ILE B 1 307 ? 630.303 -20.616 139.380 1.00 17.92 282 ILE B O 1
ATOM 7707 N N . ILE B 1 308 ? 628.610 -22.080 139.351 1.00 17.18 283 ILE B N 1
ATOM 7708 C CA . ILE B 1 308 ? 628.764 -22.294 137.937 1.00 17.85 283 ILE B CA 1
ATOM 7709 C C . ILE B 1 308 ? 627.665 -21.518 137.201 1.00 17.39 283 ILE B C 1
ATOM 7710 O O . ILE B 1 308 ? 626.641 -22.075 136.806 1.00 14.69 283 ILE B O 1
ATOM 7715 N N . ARG B 1 309 ? 627.918 -20.218 137.036 1.00 16.72 284 ARG B N 1
ATOM 7716 C CA . ARG B 1 309 ? 626.921 -19.230 136.605 1.00 17.40 284 ARG B CA 1
ATOM 7717 C C . ARG B 1 309 ? 627.596 -17.871 136.519 1.00 20.83 284 ARG B C 1
ATOM 7718 O O . ARG B 1 309 ? 628.733 -17.709 136.967 1.00 19.33 284 ARG B O 1
ATOM 7726 N N . LEU B 1 310 ? 626.895 -16.887 135.973 1.00 17.74 285 LEU B N 1
ATOM 7727 C CA . LEU B 1 310 ? 627.496 -15.566 135.767 1.00 19.76 285 LEU B CA 1
ATOM 7728 C C . LEU B 1 310 ? 627.216 -14.547 136.853 1.00 17.57 285 LEU B C 1
ATOM 7729 O O . LEU B 1 310 ? 627.876 -13.520 136.909 1.00 18.10 285 LEU B O 1
ATOM 7734 N N . ALA B 1 311 ? 626.240 -14.846 137.703 1.00 19.59 286 ALA B N 1
ATOM 7735 C CA . ALA B 1 311 ? 625.613 -13.867 138.590 1.00 20.14 286 ALA B CA 1
ATOM 7736 C C . ALA B 1 311 ? 626.579 -13.142 139.525 1.00 22.16 286 ALA B C 1
ATOM 7737 O O . ALA B 1 311 ? 626.365 -11.990 139.895 1.00 23.21 286 ALA B O 1
ATOM 7739 N N . ASN B 1 312 ? 627.653 -13.809 139.911 1.00 23.79 287 ASN B N 1
ATOM 7740 C CA . ASN B 1 312 ? 628.571 -13.204 140.858 1.00 21.72 287 ASN B CA 1
ATOM 7741 C C . ASN B 1 312 ? 629.843 -12.672 140.209 1.00 20.77 287 ASN B C 1
ATOM 7742 O O . ASN B 1 312 ? 630.848 -12.491 140.892 1.00 23.28 287 ASN B O 1
ATOM 7747 N N . THR B 1 313 ? 629.805 -12.426 138.897 1.00 19.30 288 THR B N 1
ATOM 7748 C CA . THR B 1 313 ? 630.978 -11.928 138.180 1.00 16.52 288 THR B CA 1
ATOM 7749 C C . THR B 1 313 ? 630.970 -10.409 137.981 1.00 20.29 288 THR B C 1
ATOM 7750 O O . THR B 1 313 ? 631.929 -9.851 137.477 1.00 21.19 288 THR B O 1
ATOM 7754 N N . SER B 1 314 ? 629.889 -9.738 138.357 1.00 20.68 289 SER B N 1
ATOM 7755 C CA . SER B 1 314 ? 629.780 -8.318 138.058 1.00 21.83 289 SER B CA 1
ATOM 7756 C C . SER B 1 314 ? 630.499 -7.467 139.099 1.00 20.43 289 SER B C 1
ATOM 7757 O O . SER B 1 314 ? 630.717 -7.899 140.214 1.00 21.42 289 SER B O 1
ATOM 7760 N N . THR B 1 315 ? 630.861 -6.252 138.721 1.00 19.81 290 THR B N 1
ATOM 7761 C CA . THR B 1 315 ? 631.549 -5.353 139.633 1.00 21.48 290 THR B CA 1
ATOM 7762 C C . THR B 1 315 ? 630.994 -3.931 139.473 1.00 20.92 290 THR B C 1
ATOM 7763 O O . THR B 1 315 ? 630.524 -3.577 138.406 1.00 25.75 290 THR B O 1
ATOM 7767 N N . ILE B 1 316 ? 631.018 -3.141 140.541 1.00 22.67 291 ILE B N 1
ATOM 7768 C CA . ILE B 1 316 ? 630.470 -1.783 140.527 1.00 21.96 291 ILE B CA 1
ATOM 7769 C C . ILE B 1 316 ? 631.315 -0.836 139.665 1.00 25.05 291 ILE B C 1
ATOM 7770 O O . ILE B 1 316 ? 632.510 -0.672 139.903 1.00 23.10 291 ILE B O 1
ATOM 7775 N N . THR B 1 317 ? 630.700 -0.219 138.659 1.00 24.88 292 THR B N 1
ATOM 7776 C CA . THR B 1 317 ? 631.439 0.688 137.783 1.00 25.98 292 THR B CA 1
ATOM 7777 C C . THR B 1 317 ? 631.609 2.079 138.369 1.00 28.22 292 THR B C 1
ATOM 7778 O O . THR B 1 317 ? 632.481 2.821 137.939 1.00 27.34 292 THR B O 1
ATOM 7782 N N . GLY B 1 318 ? 630.776 2.436 139.338 1.00 30.75 293 GLY B N 1
ATOM 7783 C CA . GLY B 1 318 ? 630.828 3.765 139.911 1.00 32.07 293 GLY B CA 1
ATOM 7784 C C . GLY B 1 318 ? 629.849 4.728 139.264 1.00 37.71 293 GLY B C 1
ATOM 7785 O O . GLY B 1 318 ? 629.570 5.788 139.816 1.00 39.94 293 GLY B O 1
ATOM 7786 N N . ILE B 1 319 ? 629.328 4.362 138.096 1.00 36.99 294 ILE B N 1
ATOM 7787 C CA . ILE B 1 319 ? 628.323 5.172 137.409 1.00 38.13 294 ILE B CA 1
ATOM 7788 C C . ILE B 1 319 ? 626.947 5.001 138.050 1.00 36.45 294 ILE B C 1
ATOM 7789 O O . ILE B 1 319 ? 626.527 3.889 138.355 1.00 36.90 294 ILE B O 1
ATOM 7794 N N . ASP B 1 320 ? 626.253 6.117 138.256 1.00 43.28 295 ASP B N 1
ATOM 7795 C CA . ASP B 1 320 ? 624.929 6.142 138.880 1.00 40.38 295 ASP B CA 1
ATOM 7796 C C . ASP B 1 320 ? 624.890 5.451 140.236 1.00 43.56 295 ASP B C 1
ATOM 7797 O O . ASP B 1 320 ? 623.818 5.058 140.705 1.00 43.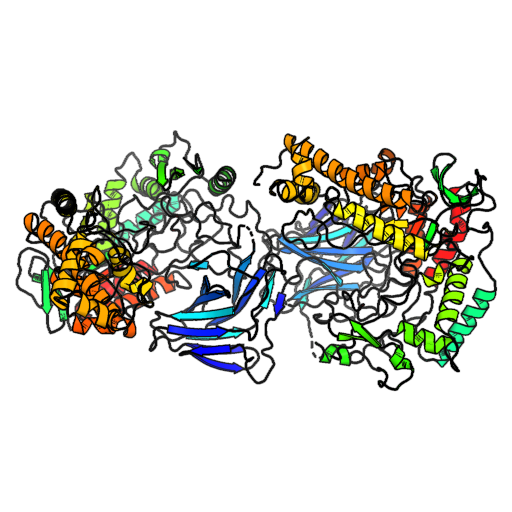44 295 ASP B O 1
ATOM 7802 N N . ALA B 1 356 ? 633.976 8.654 145.789 1.00 41.87 331 ALA B N 1
ATOM 7803 C CA . ALA B 1 356 ? 633.864 7.199 145.759 1.00 45.12 331 ALA B CA 1
ATOM 7804 C C . ALA B 1 356 ? 633.476 6.743 144.364 1.00 43.71 331 ALA B C 1
ATOM 7805 O O . ALA B 1 356 ? 634.197 5.975 143.740 1.00 43.81 331 ALA B O 1
ATOM 7807 N N . SER B 1 357 ? 632.342 7.240 143.883 1.00 46.14 332 SER B N 1
ATOM 7808 C CA . SER B 1 357 ? 631.887 6.968 142.532 1.00 41.45 332 SER B CA 1
ATOM 7809 C C . SER B 1 357 ? 632.938 7.403 141.520 1.00 43.00 332 SER B C 1
ATOM 7810 O O . SER B 1 357 ? 633.210 6.701 140.553 1.00 40.95 332 SER B O 1
ATOM 7813 N N . GLU B 1 358 ? 633.543 8.561 141.746 1.00 43.63 333 GLU B N 1
ATOM 7814 C CA . GLU B 1 358 ? 634.531 9.065 140.800 1.00 42.45 333 GLU B CA 1
ATOM 7815 C C . GLU B 1 358 ? 635.807 8.217 140.794 1.00 40.10 333 GLU B C 1
ATOM 7816 O O . GLU B 1 358 ? 636.340 7.900 139.733 1.00 37.33 333 GLU B O 1
ATOM 7822 N N . VAL B 1 359 ? 636.286 7.833 141.972 1.00 38.47 334 VAL B N 1
ATOM 7823 C CA . VAL B 1 359 ? 637.547 7.101 142.054 1.00 43.68 334 VAL B CA 1
ATOM 7824 C C . VAL B 1 359 ? 637.372 5.640 141.631 1.00 35.48 334 VAL B C 1
ATOM 7825 O O . VAL B 1 359 ? 638.311 5.016 141.148 1.00 31.35 334 VAL B O 1
ATOM 7829 N N . ARG B 1 360 ? 636.171 5.104 141.806 1.00 34.40 335 ARG B N 1
ATOM 7830 C CA . ARG B 1 360 ? 635.867 3.775 141.300 1.00 32.01 335 ARG B CA 1
ATOM 7831 C C . ARG B 1 360 ? 635.929 3.811 139.778 1.00 33.63 335 ARG B C 1
ATOM 7832 O O . ARG B 1 360 ? 636.737 3.118 139.165 1.00 33.49 335 ARG B O 1
ATOM 7840 N N . ARG B 1 361 ? 635.103 4.666 139.181 1.00 33.15 336 ARG B N 1
ATOM 7841 C CA . ARG B 1 361 ? 635.033 4.796 137.737 1.00 30.95 336 ARG B CA 1
ATOM 7842 C C . ARG B 1 361 ? 636.412 4.993 137.110 1.00 30.12 336 ARG B C 1
ATOM 7843 O O . ARG B 1 361 ? 636.674 4.507 136.017 1.00 28.84 336 ARG B O 1
ATOM 7851 N N . ALA B 1 362 ? 637.304 5.676 137.818 1.00 35.26 337 ALA B N 1
ATOM 7852 C CA . ALA B 1 362 ? 638.639 5.958 137.288 1.00 33.23 337 ALA B CA 1
ATOM 7853 C C . ALA B 1 362 ? 639.574 4.741 137.306 1.00 27.95 337 ALA B C 1
ATOM 7854 O O . ALA B 1 362 ? 640.622 4.767 136.686 1.00 23.70 337 ALA B O 1
ATOM 7856 N N . MET B 1 363 ? 639.191 3.679 138.008 1.00 31.25 338 MET B N 1
ATOM 7857 C CA . MET B 1 363 ? 640.007 2.460 138.038 1.00 25.89 338 MET B CA 1
ATOM 7858 C C . MET B 1 363 ? 640.009 1.739 136.691 1.00 24.99 338 MET B C 1
ATOM 7859 O O . MET B 1 363 ? 640.982 1.075 136.339 1.00 26.03 338 MET B O 1
ATOM 7864 N N . TYR B 1 364 ? 638.920 1.878 135.939 1.00 24.77 339 TYR B N 1
ATOM 7865 C CA . TYR B 1 364 ? 638.770 1.184 134.662 1.00 20.45 339 TYR B CA 1
ATOM 7866 C C . TYR B 1 364 ? 639.334 1.957 133.475 1.00 23.69 339 TYR B C 1
ATOM 7867 O O . TYR B 1 364 ? 638.913 3.080 133.209 1.00 25.69 339 TYR B O 1
ATOM 7876 N N . GLN B 1 365 ? 640.275 1.351 132.755 1.00 21.37 340 GLN B N 1
ATOM 7877 C CA . GLN B 1 365 ? 640.783 1.915 131.500 1.00 21.72 340 GLN B CA 1
ATOM 7878 C C . GLN B 1 365 ? 639.750 1.875 130.364 1.00 24.07 340 GLN B C 1
ATOM 7879 O O . GLN B 1 365 ? 639.776 2.706 129.466 1.00 26.61 340 GLN B O 1
ATOM 7885 N N . TRP B 1 366 ? 638.840 0.910 130.408 1.00 21.85 341 TRP B N 1
ATOM 7886 C CA . TRP B 1 366 ? 637.839 0.768 129.360 1.00 21.63 341 TRP B CA 1
ATOM 7887 C C . TRP B 1 366 ? 636.500 0.304 129.899 1.00 22.92 341 TRP B C 1
ATOM 7888 O O . TRP B 1 366 ? 636.434 -0.662 130.640 1.00 27.73 341 TRP B O 1
ATOM 7899 N N . LEU B 1 367 ? 635.437 1.006 129.520 1.00 23.41 342 LEU B N 1
ATOM 7900 C CA . LEU B 1 367 ? 634.077 0.474 129.598 1.00 20.66 342 LEU B CA 1
ATOM 7901 C C . LEU B 1 367 ? 633.347 0.781 128.280 1.00 23.86 342 LEU B C 1
ATOM 7902 O O . LEU B 1 367 ? 633.649 1.775 127.613 1.00 25.68 342 LEU B O 1
ATOM 7907 N N . PRO B 1 368 ? 632.410 -0.089 127.875 1.00 21.87 343 PRO B N 1
ATOM 7908 C CA . PRO B 1 368 ? 631.756 0.129 126.580 1.00 24.39 343 PRO B CA 1
ATOM 7909 C C . PRO B 1 368 ? 630.764 1.298 126.558 1.00 26.28 343 PRO B C 1
ATOM 7910 O O . PRO B 1 368 ? 630.118 1.570 127.566 1.00 27.02 343 PRO B O 1
ATOM 7914 N N . ASP B 1 369 ? 630.668 1.973 125.412 1.00 30.63 344 ASP B N 1
ATOM 7915 C CA . ASP B 1 369 ? 629.551 2.873 125.114 1.00 34.16 344 ASP B CA 1
ATOM 7916 C C . ASP B 1 369 ? 628.266 2.093 125.250 1.00 31.92 344 ASP B C 1
ATOM 7917 O O . ASP B 1 369 ? 628.246 0.901 124.968 1.00 32.52 344 ASP B O 1
ATOM 7922 N N . TYR B 1 370 ? 627.185 2.756 125.635 1.00 31.93 345 TYR B N 1
ATOM 7923 C CA . TYR B 1 370 ? 625.931 2.049 125.830 1.00 31.47 345 TYR B CA 1
ATOM 7924 C C . TYR B 1 370 ? 625.352 1.453 124.540 1.00 31.72 345 TYR B C 1
ATOM 7925 O O . TYR B 1 370 ? 624.424 0.661 124.599 1.00 36.26 345 TYR B O 1
ATOM 7934 N N . ASN B 1 371 ? 625.899 1.796 123.379 1.00 34.39 346 ASN B N 1
ATOM 7935 C CA . ASN B 1 371 ? 625.397 1.186 122.148 1.00 33.00 346 ASN B CA 1
ATOM 7936 C C . ASN B 1 371 ? 626.403 0.201 121.563 1.00 34.20 346 ASN B C 1
ATOM 7937 O O . ASN B 1 371 ? 626.174 -0.396 120.520 1.00 35.58 346 ASN B O 1
ATOM 7942 N N . ASP B 1 372 ? 627.515 0.031 122.263 1.00 32.86 347 ASP B N 1
ATOM 7943 C CA . ASP B 1 372 ? 628.467 -1.037 121.991 1.00 32.99 347 ASP B CA 1
ATOM 7944 C C . ASP B 1 372 ? 627.790 -2.397 122.207 1.00 27.67 347 ASP B C 1
ATOM 7945 O O . ASP B 1 372 ? 627.015 -2.554 123.142 1.00 29.89 347 ASP B O 1
ATOM 7950 N N . PRO B 1 373 ? 628.067 -3.381 121.343 1.00 27.30 348 PRO B N 1
ATOM 7951 C CA . PRO B 1 373 ? 627.531 -4.719 121.632 1.00 29.89 348 PRO B CA 1
ATOM 7952 C C . PRO B 1 373 ? 627.919 -5.236 123.029 1.00 27.35 348 PRO B C 1
ATOM 7953 O O . PRO B 1 373 ? 627.096 -5.839 123.711 1.00 29.47 348 PRO B O 1
ATOM 7957 N N . LEU B 1 374 ? 629.145 -4.972 123.456 1.00 27.49 349 LEU B N 1
ATOM 7958 C CA . LEU B 1 374 ? 629.628 -5.456 124.748 1.00 25.97 349 LEU B CA 1
ATOM 7959 C C . LEU B 1 374 ? 628.922 -4.790 125.937 1.00 24.50 349 LEU B C 1
ATOM 7960 O O . LEU B 1 374 ? 629.117 -5.184 127.086 1.00 26.09 349 LEU B O 1
ATOM 7965 N N . ALA B 1 375 ? 628.083 -3.796 125.654 1.00 27.08 350 ALA B N 1
ATOM 7966 C CA . ALA B 1 375 ? 627.299 -3.113 126.688 1.00 22.52 350 ALA B CA 1
ATOM 7967 C C . ALA B 1 375 ? 626.144 -3.981 127.156 1.00 23.84 350 ALA B C 1
ATOM 7968 O O . ALA B 1 375 ? 625.448 -3.654 128.107 1.00 23.33 350 ALA B O 1
ATOM 7970 N N . GLU B 1 376 ? 625.955 -5.101 126.480 1.00 23.96 351 GLU B N 1
ATOM 7971 C CA . GLU B 1 376 ? 625.028 -6.127 126.923 1.00 22.12 351 GLU B CA 1
ATOM 7972 C C . GLU B 1 376 ? 625.303 -6.552 128.372 1.00 25.90 351 GLU B C 1
ATOM 7973 O O . GLU B 1 376 ? 624.394 -6.964 129.097 1.00 23.81 351 GLU B O 1
ATOM 7979 N N . HIS B 1 377 ? 626.552 -6.407 128.804 1.00 22.87 352 HIS B N 1
ATOM 7980 C CA . HIS B 1 377 ? 626.993 -6.976 130.072 1.00 21.57 352 HIS B CA 1
ATOM 7981 C C . HIS B 1 377 ? 626.984 -5.994 131.233 1.00 23.12 352 HIS B C 1
ATOM 7982 O O . HIS B 1 377 ? 627.537 -6.266 132.296 1.00 22.21 352 HIS B O 1
ATOM 7989 N N . TYR B 1 378 ? 626.319 -4.863 131.020 1.00 23.57 353 TYR B N 1
ATOM 7990 C CA . TYR B 1 378 ? 626.010 -3.935 132.094 1.00 22.48 353 TYR B CA 1
ATOM 7991 C C . TYR B 1 378 ? 624.846 -4.513 132.891 1.00 24.88 353 TYR B C 1
ATOM 7992 O O . TYR B 1 378 ? 623.967 -5.152 132.324 1.00 23.73 353 TYR B O 1
ATOM 8001 N N . GLY B 1 379 ? 624.848 -4.282 134.197 1.00 21.93 354 GLY B N 1
ATOM 8002 C CA . GLY B 1 379 ? 623.720 -4.611 135.038 1.00 21.58 354 GLY B CA 1
ATOM 8003 C C . GLY B 1 379 ? 623.530 -3.478 136.021 1.00 26.78 354 GLY B C 1
ATOM 8004 O O . GLY B 1 379 ? 624.095 -2.402 135.850 1.00 25.88 354 GLY B O 1
ATOM 8005 N N . TYR B 1 380 ? 622.740 -3.722 137.055 1.00 30.00 355 TYR B N 1
ATOM 8006 C CA . TYR B 1 380 ? 622.490 -2.729 138.088 1.00 30.96 355 TYR B CA 1
ATOM 8007 C C . TYR B 1 380 ? 622.195 -3.472 139.384 1.00 34.23 355 TYR B C 1
ATOM 8008 O O . TYR B 1 380 ? 621.387 -4.391 139.394 1.00 33.15 355 TYR B O 1
ATOM 8017 N N . MET B 1 381 ? 622.870 -3.117 140.470 1.00 33.28 356 MET B N 1
ATOM 8018 C CA . MET B 1 381 ? 622.558 -3.757 141.739 1.00 36.36 356 MET B CA 1
ATOM 8019 C C . MET B 1 381 ? 621.995 -2.726 142.708 1.00 39.58 356 MET B C 1
ATOM 8020 O O . MET B 1 381 ? 622.307 -1.539 142.619 1.00 38.57 356 MET B O 1
ATOM 8025 N N . ARG B 1 382 ? 621.131 -3.183 143.609 1.00 44.52 357 ARG B N 1
ATOM 8026 C CA . ARG B 1 382 ? 620.461 -2.296 144.550 1.00 46.02 357 ARG B CA 1
ATOM 8027 C C . ARG B 1 382 ? 620.392 -2.901 145.946 1.00 44.96 357 ARG B C 1
ATOM 8028 O O . ARG B 1 382 ? 621.315 -3.574 146.399 1.00 44.19 357 ARG B O 1
ATOM 8036 N N . GLN B 1 391 ? 623.796 1.297 145.773 1.00 31.22 366 GLN B N 1
ATOM 8037 C CA . GLN B 1 391 ? 623.245 0.940 144.470 1.00 35.18 366 GLN B CA 1
ATOM 8038 C C . GLN B 1 391 ? 624.017 1.532 143.287 1.00 33.80 366 GLN B C 1
ATOM 8039 O O . GLN B 1 391 ? 624.643 2.583 143.390 1.00 32.87 366 GLN B O 1
ATOM 8045 N N . GLY B 1 392 ? 623.957 0.861 142.147 1.00 32.86 367 GLY B N 1
ATOM 8046 C CA . GLY B 1 392 ? 624.634 1.379 140.979 1.00 30.64 367 GLY B CA 1
ATOM 8047 C C . GLY B 1 392 ? 624.771 0.440 139.803 1.00 27.72 367 GLY B C 1
ATOM 8048 O O . GLY B 1 392 ? 624.396 -0.730 139.851 1.00 26.70 367 GLY B O 1
ATOM 8049 N N . GLU B 1 393 ? 625.306 0.989 138.727 1.00 28.12 368 GLU B N 1
ATOM 8050 C CA . GLU B 1 393 ? 625.613 0.236 137.532 1.00 28.60 368 GLU B CA 1
ATOM 8051 C C . GLU B 1 393 ? 626.706 -0.797 137.817 1.00 25.55 368 GLU B C 1
ATOM 8052 O O . GLU B 1 393 ? 627.644 -0.526 138.556 1.00 22.43 368 GLU B O 1
ATOM 8058 N N . THR B 1 394 ? 626.553 -1.987 137.245 1.00 27.00 369 THR B N 1
ATOM 8059 C CA . THR B 1 394 ? 627.557 -3.035 137.357 1.00 22.75 369 THR B CA 1
ATOM 8060 C C . THR B 1 394 ? 628.059 -3.409 135.977 1.00 22.81 369 THR B C 1
ATOM 8061 O O . THR B 1 394 ? 627.402 -3.117 134.984 1.00 23.59 369 THR B O 1
ATOM 8065 N N . TYR B 1 395 ? 629.226 -4.041 135.904 1.00 18.69 370 TYR B N 1
ATOM 8066 C CA . TYR B 1 395 ? 629.666 -4.634 134.647 1.00 18.02 370 TYR B CA 1
ATOM 8067 C C . TYR B 1 395 ? 630.243 -6.025 134.889 1.00 19.35 370 TYR B C 1
ATOM 8068 O O . TYR B 1 395 ? 630.861 -6.268 135.912 1.00 19.98 370 TYR B O 1
ATOM 8077 N N . SER B 1 396 ? 630.026 -6.932 133.947 1.00 21.21 371 SER B N 1
ATOM 8078 C CA . SER B 1 396 ? 630.687 -8.233 133.989 1.00 17.55 371 SER B CA 1
ATOM 8079 C C . SER B 1 396 ? 631.711 -8.368 132.872 1.00 18.39 371 SER B C 1
ATOM 8080 O O . SER B 1 396 ? 631.369 -8.662 131.728 1.00 16.72 371 SER B O 1
ATOM 8083 N N . PHE B 1 397 ? 632.973 -8.155 133.225 1.00 17.36 372 PHE B N 1
ATOM 8084 C CA . PHE B 1 397 ? 634.077 -8.398 132.313 1.00 18.69 372 PHE B CA 1
ATOM 8085 C C . PHE B 1 397 ? 634.179 -9.883 131.938 1.00 20.09 372 PHE B C 1
ATOM 8086 O O . PHE B 1 397 ? 634.614 -10.211 130.838 1.00 23.59 372 PHE B O 1
ATOM 8094 N N . TYR B 1 398 ? 633.784 -10.772 132.846 1.00 16.60 373 TYR B N 1
ATOM 8095 C CA . TYR B 1 398 ? 633.789 -12.202 132.530 1.00 15.69 373 TYR B CA 1
ATOM 8096 C C . TYR B 1 398 ? 632.865 -12.460 131.348 1.00 17.85 373 TYR B C 1
ATOM 8097 O O . TYR B 1 398 ? 633.272 -13.079 130.372 1.00 19.48 373 TYR B O 1
ATOM 8106 N N . ALA B 1 399 ? 631.633 -11.956 131.437 1.00 17.94 374 ALA B N 1
ATOM 8107 C CA . ALA B 1 399 ? 630.632 -12.118 130.378 1.00 20.40 374 ALA B CA 1
ATOM 8108 C C . ALA B 1 399 ? 631.103 -11.513 129.056 1.00 22.06 374 ALA B C 1
ATOM 8109 O O . ALA B 1 399 ? 630.873 -12.084 128.000 1.00 19.05 374 ALA B O 1
ATOM 8111 N N . ALA B 1 400 ? 631.770 -10.363 129.129 1.00 21.96 375 ALA B N 1
ATOM 8112 C CA . ALA B 1 400 ? 632.284 -9.702 127.937 1.00 18.96 375 ALA B CA 1
ATOM 8113 C C . ALA B 1 400 ? 633.351 -10.556 127.282 1.00 21.06 375 ALA B C 1
ATOM 8114 O O . ALA B 1 400 ? 633.404 -10.674 126.070 1.00 22.68 375 ALA B O 1
ATOM 8116 N N . ASN B 1 401 ? 634.202 -11.153 128.101 1.00 20.11 376 ASN B N 1
ATOM 8117 C CA . ASN B 1 401 ? 635.256 -12.003 127.587 1.00 19.19 376 ASN B CA 1
ATOM 8118 C C . ASN B 1 401 ? 634.705 -13.306 126.974 1.00 19.67 376 ASN B C 1
ATOM 8119 O O . ASN B 1 401 ? 635.266 -13.817 126.007 1.00 20.18 376 ASN B O 1
ATOM 8124 N N . LEU B 1 402 ? 633.595 -13.819 127.506 1.00 19.46 377 LEU B N 1
ATOM 8125 C CA . LEU B 1 402 ? 632.897 -14.939 126.874 1.00 16.88 377 LEU B CA 1
ATOM 8126 C C . LEU B 1 402 ? 632.380 -14.551 125.481 1.00 20.08 377 LEU B C 1
ATOM 8127 O O . LEU B 1 402 ? 632.475 -15.324 124.532 1.00 19.16 377 LEU B O 1
ATOM 8132 N N . GLN B 1 403 ? 631.843 -13.343 125.351 1.00 20.94 378 GLN B N 1
ATOM 8133 C CA . GLN B 1 403 ? 631.397 -12.865 124.049 1.00 18.63 378 GLN B CA 1
ATOM 8134 C C . GLN B 1 403 ? 632.587 -12.699 123.094 1.00 20.31 378 GLN B C 1
ATOM 8135 O O . GLN B 1 403 ? 632.518 -13.104 121.943 1.00 23.59 378 GLN B O 1
ATOM 8141 N N . ARG B 1 404 ? 633.687 -12.144 123.595 1.00 19.99 379 ARG B N 1
ATOM 8142 C CA . ARG B 1 404 ? 634.918 -12.010 122.817 1.00 21.02 379 ARG B CA 1
ATOM 8143 C C . ARG B 1 404 ? 635.420 -13.357 122.302 1.00 21.44 379 ARG B C 1
ATOM 8144 O O . ARG B 1 404 ? 635.722 -13.499 121.131 1.00 24.58 379 ARG B O 1
ATOM 8152 N N . LYS B 1 405 ? 635.504 -14.343 123.193 1.00 22.41 380 LYS B N 1
ATOM 8153 C CA . LYS B 1 405 ? 636.002 -15.684 122.866 1.00 17.70 380 LYS B CA 1
ATOM 8154 C C . LYS B 1 405 ? 635.112 -16.487 121.918 1.00 20.84 380 LYS B C 1
ATOM 8155 O O . LYS B 1 405 ? 635.604 -17.167 121.020 1.00 21.53 380 LYS B O 1
ATOM 8161 N N . TYR B 1 406 ? 633.805 -16.439 122.148 1.00 18.78 381 TYR B N 1
ATOM 8162 C CA . TYR B 1 406 ? 632.888 -17.387 121.534 1.00 21.75 381 TYR B CA 1
ATOM 8163 C C . TYR B 1 406 ? 631.767 -16.728 120.732 1.00 23.48 381 TYR B C 1
ATOM 8164 O O . TYR B 1 406 ? 630.998 -17.417 120.059 1.00 22.81 381 TYR B O 1
ATOM 8173 N N . GLY B 1 407 ? 631.665 -15.406 120.813 1.00 20.62 382 GLY B N 1
ATOM 8174 C CA . GLY B 1 407 ? 630.498 -14.715 120.287 1.00 24.27 382 GLY B CA 1
ATOM 8175 C C . GLY B 1 407 ? 630.610 -14.021 118.941 1.00 24.92 382 GLY B C 1
ATOM 8176 O O . GLY B 1 407 ? 629.718 -13.277 118.563 1.00 27.71 382 GLY B O 1
ATOM 8177 N N . ALA B 1 408 ? 631.690 -14.268 118.212 1.00 27.97 383 ALA B N 1
ATOM 8178 C CA . ALA B 1 408 ? 631.871 -13.693 116.878 1.00 27.85 383 ALA B CA 1
ATOM 8179 C C . ALA B 1 408 ? 630.755 -14.070 115.898 1.00 27.88 383 ALA B C 1
ATOM 8180 O O . ALA B 1 408 ? 630.335 -15.223 115.826 1.00 30.69 383 ALA B O 1
ATOM 8182 N N . ASP B 1 409 ? 630.276 -13.074 115.159 1.00 31.39 384 ASP B N 1
ATOM 8183 C CA . ASP B 1 409 ? 629.261 -13.265 114.128 1.00 31.71 384 ASP B CA 1
ATOM 8184 C C . ASP B 1 409 ? 627.933 -13.755 114.698 1.00 30.10 384 ASP B C 1
ATOM 8185 O O . ASP B 1 409 ? 627.255 -14.591 114.103 1.00 31.45 384 ASP B O 1
ATOM 8190 N N . GLY B 1 410 ? 627.562 -13.215 115.852 1.00 31.08 385 GLY B N 1
ATOM 8191 C CA . GLY B 1 410 ? 626.274 -13.500 116.451 1.00 27.82 385 GLY B CA 1
ATOM 8192 C C . GLY B 1 410 ? 626.175 -14.878 117.080 1.00 24.14 385 GLY B C 1
ATOM 8193 O O . GLY B 1 410 ? 625.096 -15.282 117.493 1.00 27.05 385 GLY B O 1
ATOM 8194 N N . ALA B 1 411 ? 627.292 -15.591 117.169 1.00 26.93 386 ALA B N 1
ATOM 8195 C CA . ALA B 1 411 ? 627.301 -16.936 117.761 1.00 26.11 386 ALA B CA 1
ATOM 8196 C C . ALA B 1 411 ? 626.811 -16.926 119.213 1.00 24.08 386 ALA B C 1
ATOM 8197 O O . ALA B 1 411 ? 627.006 -15.950 119.943 1.00 24.88 386 ALA B O 1
ATOM 8199 N N . ASP B 1 412 ? 626.150 -18.007 119.611 1.00 24.03 387 ASP B N 1
ATOM 8200 C CA . ASP B 1 412 ? 625.623 -18.138 120.964 1.00 25.52 387 ASP B CA 1
ATOM 8201 C C . ASP B 1 412 ? 626.753 -18.462 121.936 1.00 22.89 387 ASP B C 1
ATOM 8202 O O . ASP B 1 412 ? 627.052 -19.628 122.169 1.00 23.98 387 ASP B O 1
ATOM 8207 N N . TYR B 1 413 ? 627.374 -17.426 122.500 1.00 23.97 388 TYR B N 1
ATOM 8208 C CA . TYR B 1 413 ? 628.567 -17.610 123.323 1.00 22.15 388 TYR B CA 1
ATOM 8209 C C . TYR B 1 413 ? 628.228 -18.238 124.682 1.00 20.88 388 TYR B C 1
ATOM 8210 O O . TYR B 1 413 ? 629.065 -18.893 125.284 1.00 20.63 388 TYR B O 1
ATOM 8219 N N . MET B 1 414 ? 627.000 -18.045 125.147 1.00 22.07 389 MET B N 1
ATOM 8220 C CA . MET B 1 414 ? 626.563 -18.616 126.420 1.00 22.25 389 MET B CA 1
ATOM 8221 C C . MET B 1 414 ? 626.398 -20.148 126.330 1.00 23.02 389 MET B C 1
ATOM 8222 O O . MET B 1 414 ? 626.826 -20.879 127.228 1.00 20.10 389 MET B O 1
ATOM 8227 N N . ALA B 1 415 ? 625.814 -20.626 125.234 1.00 21.08 390 ALA B N 1
ATOM 8228 C CA . ALA B 1 415 ? 625.750 -22.056 124.967 1.00 19.42 390 ALA B CA 1
ATOM 8229 C C . ALA B 1 415 ? 627.142 -22.662 124.802 1.00 19.91 390 ALA B C 1
ATOM 8230 O O . ALA B 1 415 ? 627.412 -23.745 125.292 1.00 19.27 390 ALA B O 1
ATOM 8232 N N . LYS B 1 416 ? 628.018 -21.965 124.091 1.00 17.90 391 LYS B N 1
ATOM 8233 C CA . LYS B 1 416 ? 629.385 -22.431 123.948 1.00 21.49 391 LYS B CA 1
ATOM 8234 C C . LYS B 1 416 ? 630.058 -22.528 125.316 1.00 20.59 391 LYS B C 1
ATOM 8235 O O . LYS B 1 416 ? 630.742 -23.508 125.597 1.00 21.83 391 LYS B O 1
ATOM 8241 N N . TRP B 1 417 ? 629.851 -21.524 126.167 1.00 21.32 392 TRP B N 1
ATOM 8242 C CA . TRP B 1 417 ? 630.417 -21.541 127.514 1.00 20.14 392 TRP B CA 1
ATOM 8243 C C . TRP B 1 417 ? 629.917 -22.735 128.318 1.00 21.44 392 TRP B C 1
ATOM 8244 O O . TRP B 1 417 ? 630.683 -23.384 129.023 1.00 20.47 392 TRP B O 1
ATOM 8255 N N . ARG B 1 418 ? 628.633 -23.034 128.198 1.00 21.97 393 ARG B N 1
ATOM 8256 C CA . ARG B 1 418 ? 628.083 -24.150 128.943 1.00 19.00 393 ARG B CA 1
ATOM 8257 C C . ARG B 1 418 ? 628.682 -25.465 128.465 1.00 18.99 393 ARG B C 1
ATOM 8258 O O . ARG B 1 418 ? 629.042 -26.294 129.281 1.00 17.27 393 ARG B O 1
ATOM 8266 N N . ASP B 1 419 ? 628.822 -25.653 127.157 1.00 21.51 394 ASP B N 1
ATOM 8267 C CA . ASP B 1 419 ? 629.417 -26.894 126.647 1.00 20.72 394 ASP B CA 1
ATOM 8268 C C . ASP B 1 419 ? 630.871 -27.001 127.057 1.00 19.89 394 ASP B C 1
ATOM 8269 O O . ASP B 1 419 ? 631.320 -28.047 127.499 1.00 20.06 394 ASP B O 1
ATOM 8274 N N . VAL B 1 420 ? 631.605 -25.907 126.912 1.00 19.27 395 VAL B N 1
ATOM 8275 C CA . VAL B 1 420 ? 633.015 -25.922 127.246 1.00 20.24 395 VAL B CA 1
ATOM 8276 C C . VAL B 1 420 ? 633.191 -26.154 128.744 1.00 17.40 395 VAL B C 1
ATOM 8277 O O . VAL B 1 420 ? 634.113 -26.857 129.149 1.00 19.04 395 VAL B O 1
ATOM 8281 N N . THR B 1 421 ? 632.294 -25.598 129.559 1.00 16.41 396 THR B N 1
ATOM 8282 C CA . THR B 1 421 ? 632.407 -25.752 131.006 1.00 17.45 396 THR B CA 1
ATOM 8283 C C . THR B 1 421 ? 632.269 -27.225 131.408 1.00 15.13 396 THR B C 1
ATOM 8284 O O . THR B 1 421 ? 633.018 -27.706 132.242 1.00 15.45 396 THR B O 1
ATOM 8288 N N . VAL B 1 422 ? 631.307 -27.924 130.815 1.00 14.94 397 VAL B N 1
ATOM 8289 C CA . VAL B 1 422 ? 631.143 -29.354 131.064 1.00 16.93 397 VAL B CA 1
ATOM 8290 C C . VAL B 1 422 ? 632.335 -30.143 130.513 1.00 16.09 397 VAL B C 1
ATOM 8291 O O . VAL B 1 422 ? 632.836 -31.030 131.192 1.00 14.03 397 VAL B O 1
ATOM 8295 N N . ASP B 1 423 ? 632.807 -29.799 129.310 1.00 18.19 398 ASP B N 1
ATOM 8296 C CA . ASP B 1 423 ? 634.023 -30.420 128.754 1.00 14.88 398 ASP B CA 1
ATOM 8297 C C . ASP B 1 423 ? 635.213 -30.308 129.707 1.00 18.06 398 ASP B C 1
ATOM 8298 O O . ASP B 1 423 ? 635.952 -31.273 129.915 1.00 16.77 398 ASP B O 1
ATOM 8303 N N . ARG B 1 424 ? 635.396 -29.123 130.279 1.00 17.30 399 ARG B N 1
ATOM 8304 C CA . ARG B 1 424 ? 636.437 -28.886 131.276 1.00 16.01 399 ARG B CA 1
ATOM 8305 C C . ARG B 1 424 ? 636.298 -29.809 132.492 1.00 16.16 399 ARG B C 1
ATOM 8306 O O . ARG B 1 424 ? 637.242 -30.494 132.864 1.00 17.34 399 ARG B O 1
ATOM 8314 N N . MET B 1 425 ? 635.124 -29.797 133.121 1.00 16.85 400 MET B N 1
ATOM 8315 C CA . MET B 1 425 ? 634.933 -30.566 134.352 1.00 15.59 400 MET B CA 1
ATOM 8316 C C . MET B 1 425 ? 635.232 -32.046 134.118 1.00 15.90 400 MET B C 1
ATOM 8317 O O . MET B 1 425 ? 635.951 -32.666 134.892 1.00 15.75 400 MET B O 1
ATOM 8322 N N . LEU B 1 426 ? 634.705 -32.597 133.032 1.00 16.85 401 LEU B N 1
ATOM 8323 C CA . LEU B 1 426 ? 634.984 -33.984 132.690 1.00 15.85 401 LEU B CA 1
ATOM 8324 C C . LEU B 1 426 ? 636.461 -34.248 132.317 1.00 17.89 401 LEU B C 1
ATOM 8325 O O . LEU B 1 426 ? 637.003 -35.288 132.666 1.00 16.96 401 LEU B O 1
ATOM 8330 N N . ASN B 1 427 ? 637.098 -33.327 131.592 1.00 17.35 402 ASN B N 1
ATOM 8331 C CA . ASN B 1 427 ? 638.496 -33.516 131.225 1.00 17.24 402 ASN B CA 1
ATOM 8332 C C . ASN B 1 427 ? 639.378 -33.360 132.469 1.00 21.22 402 ASN B C 1
ATOM 8333 O O . ASN B 1 427 ? 640.408 -34.033 132.602 1.00 16.38 402 ASN B O 1
ATOM 8338 N N . TRP B 1 428 ? 638.959 -32.499 133.401 1.00 16.49 403 TRP B N 1
ATOM 8339 C CA . TRP B 1 428 ? 639.742 -32.299 134.620 1.00 17.31 403 TRP B CA 1
ATOM 8340 C C . TRP B 1 428 ? 639.468 -33.418 135.621 1.00 17.01 403 TRP B C 1
ATOM 8341 O O . TRP B 1 428 ? 640.147 -33.530 136.641 1.00 16.97 403 TRP B O 1
ATOM 8352 N N . GLY B 1 429 ? 638.467 -34.240 135.314 1.00 15.60 404 GLY B N 1
ATOM 8353 C CA . GLY B 1 429 ? 638.156 -35.411 136.109 1.00 16.39 404 GLY B CA 1
ATOM 8354 C C . GLY B 1 429 ? 637.199 -35.180 137.275 1.00 16.36 404 GLY B C 1
ATOM 8355 O O . GLY B 1 429 ? 636.992 -36.065 138.085 1.00 15.77 404 GLY B O 1
ATOM 8356 N N . PHE B 1 430 ? 636.609 -33.994 137.346 1.00 12.75 405 PHE B N 1
ATOM 8357 C CA . PHE B 1 430 ? 635.599 -33.698 138.352 1.00 13.11 405 PHE B CA 1
ATOM 8358 C C . PHE B 1 430 ? 634.375 -34.581 138.117 1.00 15.77 405 PHE B C 1
ATOM 8359 O O . PHE B 1 430 ? 634.037 -34.894 136.982 1.00 16.05 405 PHE B O 1
ATOM 8367 N N . THR B 1 431 ? 633.718 -34.995 139.189 1.00 14.37 406 THR B N 1
ATOM 8368 C CA . THR B 1 431 ? 632.625 -35.937 139.052 1.00 13.50 406 THR B CA 1
ATOM 8369 C C . THR B 1 431 ? 631.276 -35.248 139.240 1.00 15.50 406 THR B C 1
ATOM 8370 O O . THR B 1 431 ? 630.242 -35.918 139.276 1.00 14.84 406 THR B O 1
ATOM 8374 N N . CYS B 1 432 ? 631.291 -33.917 139.373 1.00 13.15 407 CYS B N 1
ATOM 8375 C CA . CYS B 1 432 ? 630.048 -33.152 139.467 1.00 13.65 407 CYS B CA 1
ATOM 8376 C C . CYS B 1 432 ? 630.250 -31.678 139.185 1.00 14.47 407 CYS B C 1
ATOM 8377 O O . CYS B 1 432 ? 631.382 -31.198 139.162 1.00 15.68 407 CYS B O 1
ATOM 8380 N N . LEU B 1 433 ? 629.126 -30.993 138.966 1.00 14.10 408 LEU B N 1
ATOM 8381 C CA . LEU B 1 433 ? 628.978 -29.556 139.129 1.00 13.99 408 LEU B CA 1
ATOM 8382 C C . LEU B 1 433 ? 628.509 -29.299 140.564 1.00 16.50 408 LEU B C 1
ATOM 8383 O O . LEU B 1 433 ? 627.586 -29.969 141.038 1.00 13.37 408 LEU B O 1
ATOM 8388 N N . GLY B 1 434 ? 629.117 -28.327 141.243 1.00 15.41 409 GLY B N 1
ATOM 8389 C CA . GLY B 1 434 ? 628.821 -28.068 142.641 1.00 14.94 409 GLY B CA 1
ATOM 8390 C C . GLY B 1 434 ? 627.614 -27.200 142.951 1.00 16.11 409 GLY B C 1
ATOM 8391 O O . GLY B 1 434 ? 626.686 -27.083 142.155 1.00 15.33 409 GLY B O 1
ATOM 8392 N N . ASN B 1 435 ? 627.610 -26.591 144.132 1.00 17.27 410 ASN B N 1
ATOM 8393 C CA . ASN B 1 435 ? 626.450 -25.803 144.520 1.00 16.61 410 ASN B CA 1
ATOM 8394 C C . ASN B 1 435 ? 626.358 -24.522 143.697 1.00 16.44 410 ASN B C 1
ATOM 8395 O O . ASN B 1 435 ? 627.353 -24.056 143.165 1.00 14.30 410 ASN B O 1
ATOM 8400 N N . TRP B 1 436 ? 625.137 -23.996 143.588 1.00 16.34 411 TRP B N 1
ATOM 8401 C CA . TRP B 1 436 ? 624.839 -22.800 142.812 1.00 16.96 411 TRP B CA 1
ATOM 8402 C C . TRP B 1 436 ? 625.303 -22.954 141.375 1.00 16.34 411 TRP B C 1
ATOM 8403 O O . TRP B 1 436 ? 625.965 -22.093 140.821 1.00 18.28 411 TRP B O 1
ATOM 8414 N N . THR B 1 437 ? 624.961 -24.094 140.799 1.00 19.70 412 THR B N 1
ATOM 8415 C CA . THR B 1 437 ? 625.087 -24.331 139.373 1.00 18.91 412 THR B CA 1
ATOM 8416 C C . THR B 1 437 ? 623.848 -23.735 138.696 1.00 18.46 412 THR B C 1
ATOM 8417 O O . THR B 1 437 ? 622.738 -23.947 139.172 1.00 19.65 412 THR B O 1
ATOM 8421 N N . ALA B 1 438 ? 624.025 -22.986 137.614 1.00 17.28 413 ALA B N 1
ATOM 8422 C CA . ALA B 1 438 ? 622.867 -22.437 136.884 1.00 22.03 413 ALA B CA 1
ATOM 8423 C C . ALA B 1 438 ? 621.905 -23.544 136.444 1.00 20.62 413 ALA B C 1
ATOM 8424 O O . ALA B 1 438 ? 622.343 -24.599 135.998 1.00 23.25 413 ALA B O 1
ATOM 8426 N N . PRO B 1 439 ? 620.591 -23.303 136.569 1.00 18.27 414 PRO B N 1
ATOM 8427 C CA . PRO B 1 439 ? 619.584 -24.302 136.200 1.00 18.75 414 PRO B CA 1
ATOM 8428 C C . PRO B 1 439 ? 619.693 -24.734 134.741 1.00 21.87 414 PRO B C 1
ATOM 8429 O O . PRO B 1 439 ? 619.262 -25.833 134.388 1.00 20.29 414 PRO B O 1
ATOM 8433 N N . GLU B 1 440 ? 620.274 -23.875 133.905 1.00 21.87 415 GLU B N 1
ATOM 8434 C CA . GLU B 1 440 ? 620.489 -24.216 132.508 1.00 19.87 415 GLU B CA 1
ATOM 8435 C C . GLU B 1 440 ? 621.310 -25.488 132.330 1.00 21.02 415 GLU B C 1
ATOM 8436 O O . GLU B 1 440 ? 621.180 -26.162 131.325 1.00 25.81 415 GLU B O 1
ATOM 8442 N N . PHE B 1 441 ? 622.147 -25.815 133.309 1.00 20.57 416 PHE B N 1
ATOM 8443 C CA . PHE B 1 441 ? 622.977 -27.013 133.242 1.00 21.96 416 PHE B CA 1
ATOM 8444 C C . PHE B 1 441 ? 622.246 -28.293 133.634 1.00 20.48 416 PHE B C 1
ATOM 8445 O O . PHE B 1 441 ? 622.780 -29.375 133.450 1.00 19.61 416 PHE B O 1
ATOM 8453 N N . TYR B 1 442 ? 621.049 -28.162 134.195 1.00 19.37 417 TYR B N 1
ATOM 8454 C CA . TYR B 1 442 ? 620.428 -29.276 134.908 1.00 19.24 417 TYR B CA 1
ATOM 8455 C C . TYR B 1 442 ? 619.997 -30.454 134.008 1.00 25.62 417 TYR B C 1
ATOM 8456 O O . TYR B 1 442 ? 619.821 -31.577 134.503 1.00 22.78 417 TYR B O 1
ATOM 8465 N N . ASP B 1 443 ? 619.873 -30.221 132.703 1.00 25.71 418 ASP B N 1
ATOM 8466 C CA . ASP B 1 443 ? 619.544 -31.301 131.767 1.00 23.62 418 ASP B CA 1
ATOM 8467 C C . ASP B 1 443 ? 620.715 -31.676 130.876 1.00 25.98 418 ASP B C 1
ATOM 8468 O O . ASP B 1 443 ? 620.524 -32.222 129.796 1.00 26.83 418 ASP B O 1
ATOM 8473 N N . ASN B 1 444 ? 621.934 -31.404 131.337 1.00 25.17 419 ASN B N 1
ATOM 8474 C CA . ASN B 1 444 ? 623.109 -31.583 130.489 1.00 22.63 419 ASN B CA 1
ATOM 8475 C C . ASN B 1 444 ? 623.367 -33.043 130.116 1.00 24.02 419 ASN B C 1
ATOM 8476 O O . ASN B 1 444 ? 623.896 -33.318 129.038 1.00 27.38 419 ASN B O 1
ATOM 8481 N N . GLN B 1 445 ? 622.984 -33.957 131.005 1.00 21.90 420 GLN B N 1
ATOM 8482 C CA . GLN B 1 445 ? 623.142 -35.420 130.833 1.00 20.44 420 GLN B CA 1
ATOM 8483 C C . GLN B 1 445 ? 624.547 -35.946 130.509 1.00 21.79 420 GLN B C 1
ATOM 8484 O O . GLN B 1 445 ? 624.693 -36.985 129.859 1.00 22.26 420 GLN B O 1
ATOM 8490 N N . ARG B 1 446 ? 625.572 -35.248 130.987 1.00 18.87 421 ARG B N 1
ATOM 8491 C CA . ARG B 1 446 ? 626.953 -35.663 130.797 1.00 17.51 421 ARG B CA 1
ATOM 8492 C C . ARG B 1 446 ? 627.686 -35.675 132.142 1.00 17.77 421 ARG B C 1
ATOM 8493 O O . ARG B 1 446 ? 628.648 -36.410 132.325 1.00 19.19 421 ARG B O 1
ATOM 8501 N N . ILE B 1 447 ? 627.228 -34.853 133.076 1.00 16.76 422 ILE B N 1
ATOM 8502 C CA . ILE B 1 447 ? 627.850 -34.760 134.386 1.00 16.39 422 ILE B CA 1
ATOM 8503 C C . ILE B 1 447 ? 626.791 -34.483 135.478 1.00 16.77 422 ILE B C 1
ATOM 8504 O O . ILE B 1 447 ? 625.898 -33.650 135.285 1.00 20.20 422 ILE B O 1
ATOM 8509 N N . PRO B 1 448 ? 626.864 -35.214 136.610 1.00 13.50 423 PRO B N 1
ATOM 8510 C CA . PRO B 1 448 ? 625.966 -34.973 137.746 1.00 16.55 423 PRO B CA 1
ATOM 8511 C C . PRO B 1 448 ? 626.087 -33.548 138.287 1.00 15.15 423 PRO B C 1
ATOM 8512 O O . PRO B 1 448 ? 627.072 -32.881 138.013 1.00 15.77 423 PRO B O 1
ATOM 8516 N N . PHE B 1 449 ? 625.105 -33.104 139.056 1.00 14.40 424 PHE B N 1
ATOM 8517 C CA . PHE B 1 449 ? 625.135 -31.756 139.593 1.00 17.71 424 PHE B CA 1
ATOM 8518 C C . PHE B 1 449 ? 624.422 -31.739 140.931 1.00 15.93 424 PHE B C 1
ATOM 8519 O O . PHE B 1 449 ? 623.631 -32.632 141.221 1.00 16.94 424 PHE B O 1
ATOM 8527 N N . PHE B 1 450 ? 624.704 -30.718 141.730 1.00 15.17 425 PHE B N 1
ATOM 8528 C CA . PHE B 1 450 ? 624.034 -30.514 143.005 1.00 15.11 425 PHE B CA 1
ATOM 8529 C C . PHE B 1 450 ? 623.042 -29.383 142.859 1.00 14.62 425 PHE B C 1
ATOM 8530 O O . PHE B 1 450 ? 623.340 -28.396 142.210 1.00 18.42 425 PHE B O 1
ATOM 8538 N N . ALA B 1 451 ? 621.861 -29.534 143.450 1.00 17.06 426 ALA B N 1
ATOM 8539 C CA . ALA B 1 451 ? 620.839 -28.487 143.405 1.00 17.82 426 ALA B CA 1
ATOM 8540 C C . ALA B 1 451 ? 620.733 -27.768 144.747 1.00 17.77 426 ALA B C 1
ATOM 8541 O O . ALA B 1 451 ? 621.219 -28.245 145.762 1.00 15.19 426 ALA B O 1
ATOM 8543 N N . ASN B 1 452 ? 620.087 -26.610 144.741 1.00 18.39 427 ASN B N 1
ATOM 8544 C CA . ASN B 1 452 ? 619.959 -25.806 145.945 1.00 20.09 427 ASN B CA 1
ATOM 8545 C C . ASN B 1 452 ? 618.657 -25.031 145.981 1.00 20.28 427 ASN B C 1
ATOM 8546 O O . ASN B 1 452 ? 618.118 -24.680 144.950 1.00 21.14 427 ASN B O 1
ATOM 8551 N N . GLY B 1 453 ? 618.182 -24.739 147.180 1.00 19.70 428 GLY B N 1
ATOM 8552 C CA . GLY B 1 453 ? 617.098 -23.800 147.361 1.00 21.02 428 GLY B CA 1
ATOM 8553 C C . GLY B 1 453 ? 617.260 -23.003 148.640 1.00 22.06 428 GLY B C 1
ATOM 8554 O O . GLY B 1 453 ? 617.887 -23.461 149.595 1.00 21.65 428 GLY B O 1
ATOM 8555 N N . TRP B 1 454 ? 616.705 -21.797 148.635 1.00 27.17 429 TRP B N 1
ATOM 8556 C CA . TRP B 1 454 ? 616.607 -20.954 149.822 1.00 22.97 429 TRP B CA 1
ATOM 8557 C C . TRP B 1 454 ? 615.170 -20.958 150.357 1.00 25.71 429 TRP B C 1
ATOM 8558 O O . TRP B 1 454 ? 614.224 -20.795 149.599 1.00 26.90 429 TRP B O 1
ATOM 8569 N N . ILE B 1 455 ? 615.010 -21.120 151.659 1.00 24.81 430 ILE B N 1
ATOM 8570 C CA . ILE B 1 455 ? 613.703 -20.961 152.272 1.00 25.33 430 ILE B CA 1
ATOM 8571 C C . ILE B 1 455 ? 613.579 -19.544 152.822 1.00 28.69 430 ILE B C 1
ATOM 8572 O O . ILE B 1 455 ? 614.147 -19.219 153.859 1.00 31.92 430 ILE B O 1
ATOM 8577 N N . ILE B 1 456 ? 612.854 -18.710 152.092 1.00 31.6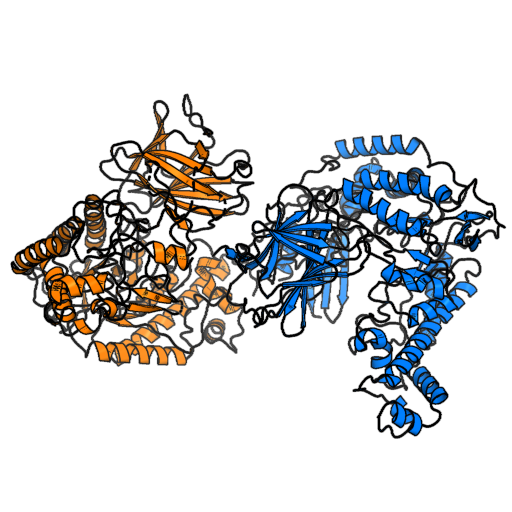7 431 ILE B N 1
ATOM 8578 C CA . ILE B 1 456 ? 612.665 -17.308 152.429 1.00 31.98 431 ILE B CA 1
ATOM 8579 C C . ILE B 1 456 ? 611.183 -16.973 152.532 1.00 33.52 431 ILE B C 1
ATOM 8580 O O . ILE B 1 456 ? 610.330 -17.817 152.289 1.00 31.36 431 ILE B O 1
ATOM 8585 N N . GLY B 1 457 ? 610.883 -15.732 152.890 1.00 39.37 432 GLY B N 1
ATOM 8586 C CA . GLY B 1 457 ? 609.512 -15.269 152.934 1.00 33.32 432 GLY B CA 1
ATOM 8587 C C . GLY B 1 457 ? 609.033 -14.933 154.326 1.00 41.09 432 GLY B C 1
ATOM 8588 O O . GLY B 1 457 ? 609.823 -14.795 155.262 1.00 41.11 432 GLY B O 1
ATOM 8589 N N . GLU B 1 458 ? 607.717 -14.808 154.460 1.00 42.41 433 GLU B N 1
ATOM 8590 C CA . GLU B 1 458 ? 607.116 -14.368 155.704 1.00 38.89 433 GLU B CA 1
ATOM 8591 C C . GLU B 1 458 ? 606.866 -15.531 156.643 1.00 43.61 433 GLU B C 1
ATOM 8592 O O . GLU B 1 458 ? 606.023 -16.391 156.389 1.00 46.91 433 GLU B O 1
ATOM 8598 N N . PHE B 1 459 ? 607.626 -15.556 157.725 1.00 36.88 434 PHE B N 1
ATOM 8599 C CA . PHE B 1 459 ? 607.405 -16.491 158.800 1.00 36.67 434 PHE B CA 1
ATOM 8600 C C . PHE B 1 459 ? 608.149 -15.938 159.994 1.00 41.13 434 PHE B C 1
ATOM 8601 O O . PHE B 1 459 ? 609.067 -15.138 159.827 1.00 41.79 434 PHE B O 1
ATOM 8609 N N . ASP B 1 460 ? 607.739 -16.342 161.192 1.00 40.38 435 ASP B N 1
ATOM 8610 C CA . ASP B 1 460 ? 608.407 -15.933 162.418 1.00 38.81 435 ASP B CA 1
ATOM 8611 C C . ASP B 1 460 ? 609.892 -16.268 162.371 1.00 45.54 435 ASP B C 1
ATOM 8612 O O . ASP B 1 460 ? 610.336 -17.024 161.509 1.00 44.68 435 ASP B O 1
ATOM 8617 N N . GLN B 1 461 ? 610.652 -15.711 163.310 1.00 45.05 436 GLN B N 1
ATOM 8618 C CA . GLN B 1 461 ? 612.088 -15.934 163.369 1.00 41.64 436 GLN B CA 1
ATOM 8619 C C . GLN B 1 461 ? 612.559 -16.031 164.807 1.00 42.98 436 GLN B C 1
ATOM 8620 O O . GLN B 1 461 ? 611.923 -15.497 165.708 1.00 49.22 436 GLN B O 1
ATOM 8626 N N . VAL B 1 462 ? 613.669 -16.730 165.015 1.00 41.79 437 VAL B N 1
ATOM 8627 C CA . VAL B 1 462 ? 614.348 -16.748 166.302 1.00 37.54 437 VAL B CA 1
ATOM 8628 C C . VAL B 1 462 ? 615.754 -16.176 166.117 1.00 46.90 437 VAL B C 1
ATOM 8629 O O . VAL B 1 462 ? 616.275 -16.153 165.005 1.00 40.54 437 VAL B O 1
ATOM 8633 N N . SER B 1 463 ? 616.372 -15.713 167.197 1.00 46.05 438 SER B N 1
ATOM 8634 C CA . SER B 1 463 ? 617.664 -15.058 167.077 1.00 45.29 438 SER B CA 1
ATOM 8635 C C . SER B 1 463 ? 618.481 -15.112 168.364 1.00 44.23 438 SER B C 1
ATOM 8636 O O . SER B 1 463 ? 618.249 -15.969 169.205 1.00 45.83 438 SER B O 1
ATOM 8639 N N . SER B 1 464 ? 619.450 -14.217 168.524 1.00 48.92 439 SER B N 1
ATOM 8640 C CA . SER B 1 464 ? 620.380 -14.371 169.646 1.00 44.81 439 SER B CA 1
ATOM 8641 C C . SER B 1 464 ? 620.725 -13.170 170.567 1.00 46.40 439 SER B C 1
ATOM 8642 O O . SER B 1 464 ? 621.169 -13.425 171.691 1.00 50.90 439 SER B O 1
ATOM 8645 N N . GLY B 1 465 ? 620.579 -11.897 170.175 1.00 49.01 440 GLY B N 1
ATOM 8646 C CA . GLY B 1 465 ? 620.284 -11.409 168.840 1.00 53.57 440 GLY B CA 1
ATOM 8647 C C . GLY B 1 465 ? 618.966 -10.656 168.705 1.00 53.98 440 GLY B C 1
ATOM 8648 O O . GLY B 1 465 ? 618.033 -11.185 168.128 1.00 59.84 440 GLY B O 1
ATOM 8649 N N . ASP B 1 466 ? 618.856 -9.427 169.205 1.00 59.05 441 ASP B N 1
ATOM 8650 C CA . ASP B 1 466 ? 617.611 -8.689 168.958 1.00 59.97 441 ASP B CA 1
ATOM 8651 C C . ASP B 1 466 ? 617.770 -7.759 167.760 1.00 58.64 441 ASP B C 1
ATOM 8652 O O . ASP B 1 466 ? 616.789 -7.208 167.258 1.00 55.68 441 ASP B O 1
ATOM 8657 N N . ASP B 1 467 ? 618.998 -7.621 167.274 1.00 59.85 442 ASP B N 1
ATOM 8658 C CA . ASP B 1 467 ? 619.168 -7.227 165.887 1.00 64.76 442 ASP B CA 1
ATOM 8659 C C . ASP B 1 467 ? 618.882 -8.500 165.103 1.00 61.15 442 ASP B C 1
ATOM 8660 O O . ASP B 1 467 ? 619.549 -9.516 165.294 1.00 60.42 442 ASP B O 1
ATOM 8665 N N . PHE B 1 468 ? 617.865 -8.461 164.252 1.00 60.00 443 PHE B N 1
ATOM 8666 C CA . PHE B 1 468 ? 617.462 -9.655 163.519 1.00 59.72 443 PHE B CA 1
ATOM 8667 C C . PHE B 1 468 ? 618.112 -9.737 162.140 1.00 57.04 443 PHE B C 1
ATOM 8668 O O . PHE B 1 468 ? 617.476 -10.128 161.159 1.00 54.10 443 PHE B O 1
ATOM 8676 N N . TRP B 1 469 ? 619.390 -9.376 162.081 1.00 56.39 444 TRP B N 1
ATOM 8677 C CA . TRP B 1 469 ? 620.154 -9.440 160.845 1.00 54.40 444 TRP B CA 1
ATOM 8678 C C . TRP B 1 469 ? 620.331 -10.891 160.419 1.00 53.29 444 TRP B C 1
ATOM 8679 O O . TRP B 1 469 ? 619.975 -11.274 159.307 1.00 54.02 444 TRP B O 1
ATOM 8681 N N . ALA B 1 470 ? 620.867 -11.698 161.325 1.00 50.19 445 ALA B N 1
ATOM 8682 C CA . ALA B 1 470 ? 621.109 -13.106 161.052 1.00 41.21 445 ALA B CA 1
ATOM 8683 C C . ALA B 1 470 ? 620.057 -13.991 161.718 1.00 43.42 445 ALA B C 1
ATOM 8684 O O . ALA B 1 470 ? 620.381 -14.997 162.343 1.00 41.53 445 ALA B O 1
ATOM 8686 N N . ALA B 1 471 ? 618.793 -13.615 161.585 1.00 43.59 446 ALA B N 1
ATOM 8687 C CA . ALA B 1 471 ? 617.720 -14.385 162.196 1.00 44.19 446 ALA B CA 1
ATOM 8688 C C . ALA B 1 471 ? 617.505 -15.728 161.493 1.00 38.87 446 ALA B C 1
ATOM 8689 O O . ALA B 1 471 ? 617.588 -15.826 160.275 1.00 37.25 446 ALA B O 1
ATOM 8691 N N . LEU B 1 472 ? 617.224 -16.754 162.284 1.00 39.11 447 LEU B N 1
ATOM 8692 C CA . LEU B 1 472 ? 616.884 -18.071 161.772 1.00 36.54 447 LEU B CA 1
ATOM 8693 C C . LEU B 1 472 ? 615.363 -18.241 161.780 1.00 43.51 447 LEU B C 1
ATOM 8694 O O . LEU B 1 472 ? 614.666 -17.570 162.547 1.00 36.82 447 LEU B O 1
ATOM 8699 N N . PRO B 1 473 ? 614.838 -19.131 160.921 1.00 43.60 448 PRO B N 1
ATOM 8700 C CA . PRO B 1 473 ? 613.394 -19.379 160.892 1.00 38.36 448 PRO B CA 1
ATOM 8701 C C . PRO B 1 473 ? 612.883 -19.961 162.197 1.00 34.49 448 PRO B C 1
ATOM 8702 O O . PRO B 1 473 ? 613.620 -20.624 162.911 1.00 30.78 448 PRO B O 1
ATOM 8706 N N . ASP B 1 474 ? 611.625 -19.681 162.505 1.00 36.76 449 ASP B N 1
ATOM 8707 C CA . ASP B 1 474 ? 610.919 -20.372 163.566 1.00 37.58 449 ASP B CA 1
ATOM 8708 C C . ASP B 1 474 ? 610.183 -21.547 162.944 1.00 35.29 449 ASP B C 1
ATOM 8709 O O . ASP B 1 474 ? 609.142 -21.364 162.335 1.00 40.41 449 ASP B O 1
ATOM 8714 N N . PRO B 1 475 ? 610.715 -22.757 163.114 1.00 29.56 450 PRO B N 1
ATOM 8715 C CA . PRO B 1 475 ? 610.198 -23.943 162.430 1.00 35.30 450 PRO B CA 1
ATOM 8716 C C . PRO B 1 475 ? 608.793 -24.351 162.886 1.00 37.83 450 PRO B C 1
ATOM 8717 O O . PRO B 1 475 ? 608.152 -25.155 162.212 1.00 31.94 450 PRO B O 1
ATOM 8721 N N . PHE B 1 476 ? 608.325 -23.795 163.999 1.00 40.93 451 PHE B N 1
ATOM 8722 C CA . PHE B 1 476 ? 607.018 -24.157 164.549 1.00 37.80 451 PHE B CA 1
ATOM 8723 C C . PHE B 1 476 ? 605.905 -23.241 164.057 1.00 41.05 451 PHE B C 1
ATOM 8724 O O . PHE B 1 476 ? 604.726 -23.553 164.198 1.00 42.89 451 PHE B O 1
ATOM 8732 N N . ASP B 1 477 ? 606.283 -22.108 163.481 1.00 40.02 452 ASP B N 1
ATOM 8733 C CA . ASP B 1 477 ? 605.343 -21.315 162.714 1.00 42.14 452 ASP B CA 1
ATOM 8734 C C . ASP B 1 477 ? 605.009 -22.110 161.460 1.00 46.20 452 ASP B C 1
ATOM 8735 O O . ASP B 1 477 ? 605.878 -22.330 160.614 1.00 40.71 452 ASP B O 1
ATOM 8740 N N . PRO B 1 478 ? 603.739 -22.529 161.325 1.00 50.06 453 PRO B N 1
ATOM 8741 C CA . PRO B 1 478 ? 603.289 -23.316 160.172 1.00 40.71 453 PRO B CA 1
ATOM 8742 C C . PRO B 1 478 ? 603.514 -22.593 158.854 1.00 42.09 453 PRO B C 1
ATOM 8743 O O . PRO B 1 478 ? 603.329 -23.175 157.783 1.00 42.04 453 PRO B O 1
ATOM 8747 N N . ARG B 1 479 ? 603.888 -21.323 158.922 1.00 38.43 454 ARG B N 1
ATOM 8748 C CA . ARG B 1 479 ? 604.185 -20.603 157.703 1.00 38.86 454 ARG B CA 1
ATOM 8749 C C . ARG B 1 479 ? 605.539 -21.059 157.165 1.00 36.99 454 ARG B C 1
ATOM 8750 O O . ARG B 1 479 ? 605.765 -21.021 155.960 1.00 35.92 454 ARG B O 1
ATOM 8758 N N . PHE B 1 480 ? 606.424 -21.496 158.062 1.00 36.09 455 PHE B N 1
ATOM 8759 C CA . PHE B 1 480 ? 607.742 -21.986 157.667 1.00 35.21 455 PHE B CA 1
ATOM 8760 C C . PHE B 1 480 ? 607.597 -23.207 156.776 1.00 37.24 455 PHE B C 1
ATOM 8761 O O . PHE B 1 480 ? 607.991 -23.168 155.608 1.00 35.12 455 PHE B O 1
ATOM 8769 N N . ARG B 1 481 ? 607.012 -24.274 157.325 1.00 34.51 456 ARG B N 1
ATOM 8770 C CA . ARG B 1 481 ? 606.796 -25.505 156.571 1.00 34.90 456 ARG B CA 1
ATOM 8771 C C . ARG B 1 481 ? 606.244 -25.193 155.193 1.00 33.15 456 ARG B C 1
ATOM 8772 O O . ARG B 1 481 ? 606.681 -25.757 154.194 1.00 34.34 456 ARG B O 1
ATOM 8780 N N . GLN B 1 482 ? 605.307 -24.258 155.140 1.00 32.69 457 GLN B N 1
ATOM 8781 C CA . GLN B 1 482 ? 604.717 -23.866 153.875 1.00 33.83 457 GLN B CA 1
ATOM 8782 C C . GLN B 1 482 ? 605.712 -23.151 152.960 1.00 34.63 457 GLN B C 1
ATOM 8783 O O . GLN B 1 482 ? 605.701 -23.371 151.745 1.00 29.10 457 GLN B O 1
ATOM 8789 N N . ARG B 1 483 ? 606.579 -22.313 153.529 1.00 34.23 458 ARG B N 1
ATOM 8790 C CA . ARG B 1 483 ? 607.608 -21.666 152.711 1.00 34.04 458 ARG B CA 1
ATOM 8791 C C . ARG B 1 483 ? 608.618 -22.703 152.222 1.00 31.96 458 ARG B C 1
ATOM 8792 O O . ARG B 1 483 ? 609.059 -22.649 151.075 1.00 32.93 458 ARG B O 1
ATOM 8800 N N . ALA B 1 484 ? 608.960 -23.651 153.092 1.00 32.95 459 ALA B N 1
ATOM 8801 C CA . ALA B 1 484 ? 609.830 -24.776 152.733 1.00 29.24 459 ALA B CA 1
ATOM 8802 C C . ALA B 1 484 ? 609.246 -25.580 151.578 1.00 29.67 459 ALA B C 1
ATOM 8803 O O . ALA B 1 484 ? 609.968 -25.973 150.667 1.00 28.61 459 ALA B O 1
ATOM 8805 N N . ALA B 1 485 ? 607.935 -25.811 151.614 1.00 32.30 460 ALA B N 1
ATOM 8806 C CA . ALA B 1 485 ? 607.247 -26.510 150.528 1.00 29.34 460 ALA B CA 1
ATOM 8807 C C . ALA B 1 485 ? 607.344 -25.758 149.205 1.00 28.70 460 ALA B C 1
ATOM 8808 O O . ALA B 1 485 ? 607.514 -26.368 148.149 1.00 30.04 460 ALA B O 1
ATOM 8810 N N . ALA B 1 486 ? 607.240 -24.434 149.258 1.00 30.67 461 ALA B N 1
ATOM 8811 C CA . ALA B 1 486 ? 607.388 -23.626 148.050 1.00 29.25 461 ALA B CA 1
ATOM 8812 C C . ALA B 1 486 ? 608.808 -23.711 147.469 1.00 27.62 461 ALA B C 1
ATOM 8813 O O . ALA B 1 486 ? 608.995 -23.656 146.259 1.00 27.40 461 ALA B O 1
ATOM 8815 N N . THR B 1 487 ? 609.800 -23.810 148.346 1.00 25.39 462 THR B N 1
ATOM 8816 C CA . THR B 1 487 ? 611.191 -23.930 147.924 1.00 28.76 462 THR B CA 1
ATOM 8817 C C . THR B 1 487 ? 611.417 -25.268 147.230 1.00 24.50 462 THR B C 1
ATOM 8818 O O . THR B 1 487 ? 612.063 -25.339 146.185 1.00 27.27 462 THR B O 1
ATOM 8822 N N . VAL B 1 488 ? 610.856 -26.323 147.808 1.00 23.04 463 VAL B N 1
ATOM 8823 C CA . VAL B 1 488 ? 610.983 -27.658 147.244 1.00 25.54 463 VAL B CA 1
ATOM 8824 C C . VAL B 1 488 ? 610.339 -27.731 145.863 1.00 26.09 463 VAL B C 1
ATOM 8825 O O . VAL B 1 488 ? 610.903 -28.310 144.934 1.00 26.41 463 VAL B O 1
ATOM 8829 N N . SER B 1 489 ? 609.166 -27.116 145.735 1.00 28.53 464 SER B N 1
ATOM 8830 C CA . SER B 1 489 ? 608.458 -27.045 144.462 1.00 26.72 464 SER B CA 1
ATOM 8831 C C . SER B 1 489 ? 609.296 -26.383 143.389 1.00 21.48 464 SER B C 1
ATOM 8832 O O . SER B 1 489 ? 609.286 -26.789 142.239 1.00 25.86 464 SER B O 1
ATOM 8835 N N . GLN B 1 490 ? 610.004 -25.331 143.759 1.00 27.07 465 GLN B N 1
ATOM 8836 C CA . GLN B 1 490 ? 610.838 -24.648 142.788 1.00 23.77 465 GLN B CA 1
ATOM 8837 C C . GLN B 1 490 ? 612.045 -25.511 142.395 1.00 24.22 465 GLN B C 1
ATOM 8838 O O . GLN B 1 490 ? 612.452 -25.533 141.234 1.00 26.05 465 GLN B O 1
ATOM 8844 N N . VAL B 1 491 ? 612.612 -26.220 143.365 1.00 22.62 466 VAL B N 1
ATOM 8845 C CA . VAL B 1 491 ? 613.753 -27.081 143.086 1.00 23.86 466 VAL B CA 1
ATOM 8846 C C . VAL B 1 491 ? 613.275 -28.178 142.144 1.00 23.53 466 VAL B C 1
ATOM 8847 O O . VAL B 1 491 ? 613.873 -28.414 141.103 1.00 24.06 466 VAL B O 1
ATOM 8851 N N . LYS B 1 492 ? 612.150 -28.794 142.497 1.00 25.72 467 LYS B N 1
ATOM 8852 C CA . LYS B 1 492 ? 611.576 -29.888 141.719 1.00 25.37 467 LYS B CA 1
ATOM 8853 C C . LYS B 1 492 ? 611.318 -29.483 140.281 1.00 24.82 467 LYS B C 1
ATOM 8854 O O . LYS B 1 492 ? 611.535 -30.260 139.362 1.00 26.54 467 LYS B O 1
ATOM 8860 N N . ASN B 1 493 ? 610.862 -28.254 140.095 1.00 27.65 468 ASN B N 1
ATOM 8861 C CA . ASN B 1 493 ? 610.586 -27.743 138.762 1.00 25.59 468 ASN B CA 1
ATOM 8862 C C . ASN B 1 493 ? 611.868 -27.564 137.966 1.00 25.50 468 ASN B C 1
ATOM 8863 O O . ASN B 1 493 ? 611.905 -27.790 136.755 1.00 29.26 468 ASN B O 1
ATOM 8868 N N . GLU B 1 494 ? 612.935 -27.184 138.654 1.00 25.12 469 GLU B N 1
ATOM 8869 C CA . GLU B 1 494 ? 614.205 -26.986 137.982 1.00 24.23 469 GLU B CA 1
ATOM 8870 C C . GLU B 1 494 ? 614.878 -28.314 137.609 1.00 24.62 469 GLU B C 1
ATOM 8871 O O . GLU B 1 494 ? 615.526 -28.410 136.576 1.00 24.34 469 GLU B O 1
ATOM 8877 N N . ILE B 1 495 ? 614.716 -29.347 138.426 1.00 24.12 470 ILE B N 1
ATOM 8878 C CA . ILE B 1 495 ? 615.470 -30.568 138.171 1.00 23.82 470 ILE B CA 1
ATOM 8879 C C . ILE B 1 495 ? 614.633 -31.650 137.499 1.00 27.06 470 ILE B C 1
ATOM 8880 O O . ILE B 1 495 ? 615.186 -32.624 137.006 1.00 29.18 470 ILE B O 1
ATOM 8885 N N . LYS B 1 496 ? 613.317 -31.466 137.473 1.00 24.73 471 LYS B N 1
ATOM 8886 C CA . LYS B 1 496 ? 612.398 -32.400 136.808 1.00 29.59 471 LYS B CA 1
ATOM 8887 C C . LYS B 1 496 ? 612.737 -33.865 137.088 1.00 28.12 471 LYS B C 1
ATOM 8888 O O . LYS B 1 496 ? 612.841 -34.676 136.169 1.00 31.52 471 LYS B O 1
ATOM 8894 N N . ASP B 1 497 ? 612.962 -34.163 138.366 1.00 31.24 472 ASP B N 1
ATOM 8895 C CA . ASP B 1 497 ? 613.202 -35.515 138.868 1.00 25.38 472 ASP B CA 1
ATOM 8896 C C . ASP B 1 497 ? 614.407 -36.272 138.291 1.00 23.54 472 ASP B C 1
ATOM 8897 O O . ASP B 1 497 ? 614.490 -37.491 138.425 1.00 25.54 472 ASP B O 1
ATOM 8902 N N . THR B 1 498 ? 615.358 -35.563 137.690 1.00 22.63 473 THR B N 1
ATOM 8903 C CA . THR B 1 498 ? 616.478 -36.234 137.034 1.00 18.79 473 THR B CA 1
ATOM 8904 C C . THR B 1 498 ? 617.416 -36.998 137.995 1.00 20.53 473 THR B C 1
ATOM 8905 O O . THR B 1 498 ? 617.754 -36.531 139.083 1.00 18.36 473 THR B O 1
ATOM 8909 N N . PRO B 1 499 ? 617.829 -38.200 137.585 1.00 15.87 474 PRO B N 1
ATOM 8910 C CA . PRO B 1 499 ? 618.846 -38.913 138.352 1.00 19.17 474 PRO B CA 1
ATOM 8911 C C . PRO B 1 499 ? 620.222 -38.203 138.329 1.00 16.69 474 PRO B C 1
ATOM 8912 O O . PRO B 1 499 ? 621.043 -38.484 139.183 1.00 18.03 474 PRO B O 1
ATOM 8916 N N . TRP B 1 500 ? 620.444 -37.282 137.394 1.00 18.67 475 TRP B N 1
ATOM 8917 C CA . TRP B 1 500 ? 621.707 -36.550 137.316 1.00 18.36 475 TRP B CA 1
ATOM 8918 C C . TRP B 1 500 ? 621.915 -35.595 138.505 1.00 16.06 475 TRP B C 1
ATOM 8919 O O . TRP B 1 500 ? 623.000 -35.052 138.687 1.00 15.77 475 TRP B O 1
ATOM 8930 N N . CYS B 1 501 ? 620.876 -35.402 139.313 1.00 18.58 476 CYS B N 1
ATOM 8931 C CA . CYS B 1 501 ? 620.985 -34.564 140.496 1.00 17.01 476 CYS B CA 1
ATOM 8932 C C . CYS B 1 501 ? 621.423 -35.398 141.677 1.00 15.45 476 CYS B C 1
ATOM 8933 O O . CYS B 1 501 ? 620.665 -36.234 142.157 1.00 19.32 476 CYS B O 1
ATOM 8936 N N . VAL B 1 502 ? 622.641 -35.169 142.147 1.00 15.59 477 VAL B N 1
ATOM 8937 C CA . VAL B 1 502 ? 623.194 -35.926 143.264 1.00 15.31 477 VAL B CA 1
ATOM 8938 C C . VAL B 1 502 ? 622.367 -35.671 144.521 1.00 14.65 477 VAL B C 1
ATOM 8939 O O . VAL B 1 502 ? 622.100 -36.565 145.304 1.00 16.48 477 VAL B O 1
ATOM 8943 N N . GLY B 1 503 ? 621.957 -34.428 144.700 1.00 14.49 478 GLY B N 1
ATOM 8944 C CA . GLY B 1 503 ? 621.261 -34.068 145.911 1.00 14.46 478 GLY B CA 1
ATOM 8945 C C . GLY B 1 503 ? 621.019 -32.588 146.017 1.00 16.43 478 GLY B C 1
ATOM 8946 O O . GLY B 1 503 ? 621.394 -31.809 145.141 1.00 17.99 478 GLY B O 1
ATOM 8947 N N . ILE B 1 504 ? 620.407 -32.199 147.121 1.00 15.97 479 ILE B N 1
ATOM 8948 C CA . ILE B 1 504 ? 619.847 -30.874 147.238 1.00 15.12 479 ILE B CA 1
ATOM 8949 C C . ILE B 1 504 ? 620.289 -30.217 148.533 1.00 16.73 479 ILE B C 1
ATOM 8950 O O . ILE B 1 504 ? 620.019 -30.717 149.621 1.00 14.35 479 ILE B O 1
ATOM 8955 N N . PHE B 1 505 ? 620.995 -29.104 148.394 1.00 16.94 480 PHE B N 1
ATOM 8956 C CA . PHE B 1 505 ? 621.323 -28.263 149.526 1.00 17.36 480 PHE B CA 1
ATOM 8957 C C . PHE B 1 505 ? 620.133 -27.367 149.823 1.00 16.38 480 PHE B C 1
ATOM 8958 O O . PHE B 1 505 ? 619.488 -26.865 148.923 1.00 17.56 480 PHE B O 1
ATOM 8966 N N . ILE B 1 506 ? 619.832 -27.176 151.091 1.00 15.93 481 ILE B N 1
ATOM 8967 C CA . ILE B 1 506 ? 618.782 -26.234 151.449 1.00 17.05 481 ILE B CA 1
ATOM 8968 C C . ILE B 1 506 ? 619.361 -25.253 152.448 1.00 17.88 481 ILE B C 1
ATOM 8969 O O . ILE B 1 506 ? 619.804 -25.656 153.516 1.00 19.51 481 ILE B O 1
ATOM 8974 N N . ASP B 1 507 ? 619.381 -23.974 152.064 1.00 21.67 482 ASP B N 1
ATOM 8975 C CA . ASP B 1 507 ? 619.913 -22.883 152.885 1.00 22.30 482 ASP B CA 1
ATOM 8976 C C . ASP B 1 507 ? 621.433 -22.992 153.009 1.00 19.91 482 ASP B C 1
ATOM 8977 O O . ASP B 1 507 ? 622.039 -23.898 152.450 1.00 20.80 482 ASP B O 1
ATOM 8982 N N . ASN B 1 508 ? 622.032 -22.065 153.754 1.00 20.76 483 ASN B N 1
ATOM 8983 C CA . ASN B 1 508 ? 623.483 -21.933 153.791 1.00 18.52 483 ASN B CA 1
ATOM 8984 C C . ASN B 1 508 ? 624.000 -21.059 154.943 1.00 18.33 483 ASN B C 1
ATOM 8985 O O . ASN B 1 508 ? 623.569 -19.923 155.100 1.00 19.91 483 ASN B O 1
ATOM 8990 N N . GLU B 1 509 ? 624.915 -21.614 155.732 1.00 16.04 484 GLU B N 1
ATOM 8991 C CA . GLU B 1 509 ? 625.630 -20.909 156.800 1.00 17.54 484 GLU B CA 1
ATOM 8992 C C . GLU B 1 509 ? 624.719 -20.061 157.696 1.00 20.95 484 GLU B C 1
ATOM 8993 O O . GLU B 1 509 ? 624.857 -18.839 157.802 1.00 21.61 484 GLU B O 1
ATOM 8999 N N . LYS B 1 510 ? 623.770 -20.721 158.336 1.00 22.68 485 LYS B N 1
ATOM 9000 C CA . LYS B 1 510 ? 622.924 -20.039 159.293 1.00 23.05 485 LYS B CA 1
ATOM 9001 C C . LYS B 1 510 ? 623.712 -19.842 160.583 1.00 23.83 485 LYS B C 1
ATOM 9002 O O . LYS B 1 510 ? 624.697 -20.543 160.829 1.00 21.71 485 LYS B O 1
ATOM 9008 N N . SER B 1 511 ? 623.307 -18.858 161.383 1.00 23.42 486 SER B N 1
ATOM 9009 C CA . SER B 1 511 ? 624.000 -18.579 162.628 1.00 25.60 486 SER B CA 1
ATOM 9010 C C . SER B 1 511 ? 623.474 -19.450 163.759 1.00 28.14 486 SER B C 1
ATOM 9011 O O . SER B 1 511 ? 622.826 -18.950 164.677 1.00 28.42 486 SER B O 1
ATOM 9014 N N . TRP B 1 512 ? 623.777 -20.746 163.688 1.00 27.08 487 TRP B N 1
ATOM 9015 C CA . TRP B 1 512 ? 623.293 -21.726 164.651 1.00 26.77 487 TRP B CA 1
ATOM 9016 C C . TRP B 1 512 ? 623.867 -21.507 166.045 1.00 31.05 487 TRP B C 1
ATOM 9017 O O . TRP B 1 512 ? 623.396 -22.105 167.009 1.00 34.01 487 TRP B O 1
ATOM 9028 N N . GLY B 1 513 ? 624.897 -20.673 166.148 1.00 31.34 488 GLY B N 1
ATOM 9029 C CA . GLY B 1 513 ? 625.542 -20.423 167.425 1.00 29.93 488 GLY B CA 1
ATOM 9030 C C . GLY B 1 513 ? 627.030 -20.712 167.416 1.00 26.38 488 GLY B C 1
ATOM 9031 O O . GLY B 1 513 ? 627.453 -21.826 167.155 1.00 28.79 488 GLY B O 1
ATOM 9032 N N . ARG B 1 514 ? 627.841 -19.708 167.714 1.00 29.77 489 ARG B N 1
ATOM 9033 C CA . ARG B 1 514 ? 629.287 -19.870 167.613 1.00 27.82 489 ARG B CA 1
ATOM 9034 C C . ARG B 1 514 ? 629.881 -20.453 168.889 1.00 28.23 489 ARG B C 1
ATOM 9035 O O . ARG B 1 514 ? 629.668 -19.928 169.979 1.00 31.46 489 ARG B O 1
ATOM 9043 N N . MET B 1 515 ? 630.639 -21.533 168.756 1.00 27.34 490 MET B N 1
ATOM 9044 C CA . MET B 1 515 ? 631.302 -22.120 169.907 1.00 27.60 490 MET B CA 1
ATOM 9045 C C . MET B 1 515 ? 632.448 -21.242 170.424 1.00 33.52 490 MET B C 1
ATOM 9046 O O . MET B 1 515 ? 633.096 -20.526 169.659 1.00 30.23 490 MET B O 1
ATOM 9051 N N . GLY B 1 516 ? 632.686 -21.301 171.730 1.00 35.22 491 GLY B N 1
ATOM 9052 C CA . GLY B 1 516 ? 633.727 -20.504 172.353 1.00 40.17 491 GLY B CA 1
ATOM 9053 C C . GLY B 1 516 ? 633.267 -19.814 173.623 1.00 41.04 491 GLY B C 1
ATOM 9054 O O . GLY B 1 516 ? 634.045 -19.614 174.552 1.00 45.58 491 GLY B O 1
ATOM 9055 N N . SER B 1 517 ? 631.994 -19.443 173.652 1.00 43.34 492 SER B N 1
ATOM 9056 C CA . SER B 1 517 ? 631.384 -18.853 174.831 1.00 43.55 492 SER B CA 1
ATOM 9057 C C . SER B 1 517 ? 629.946 -19.335 174.951 1.00 44.02 492 SER B C 1
ATOM 9058 O O . SER B 1 517 ? 629.344 -19.736 173.958 1.00 41.14 492 SER B O 1
ATOM 9061 N N . ILE B 1 518 ? 629.396 -19.272 176.160 1.00 45.27 493 ILE B N 1
ATOM 9062 C CA . ILE B 1 518 ? 628.023 -19.693 176.408 1.00 40.52 493 ILE B CA 1
ATOM 9063 C C . ILE B 1 518 ? 627.014 -18.903 175.590 1.00 41.07 493 ILE B C 1
ATOM 9064 O O . ILE B 1 518 ? 626.107 -19.475 174.999 1.00 43.61 493 ILE B O 1
ATOM 9069 N N . ASP B 1 519 ? 627.171 -17.590 175.526 1.00 39.62 494 ASP B N 1
ATOM 9070 C CA . ASP B 1 519 ? 626.130 -16.785 174.897 1.00 43.18 494 ASP B CA 1
ATOM 9071 C C . ASP B 1 519 ? 626.271 -16.673 173.382 1.00 39.27 494 ASP B C 1
ATOM 9072 O O . ASP B 1 519 ? 625.353 -16.210 172.707 1.00 38.54 494 ASP B O 1
ATOM 9077 N N . GLY B 1 520 ? 627.414 -17.081 172.844 1.00 39.43 495 GLY B N 1
ATOM 9078 C CA . GLY B 1 520 ? 627.528 -17.259 171.410 1.00 35.84 495 GLY B CA 1
ATOM 9079 C C . GLY B 1 520 ? 626.926 -18.606 171.069 1.00 32.51 495 GLY B C 1
ATOM 9080 O O . GLY B 1 520 ? 626.039 -18.714 170.225 1.00 33.86 495 GLY B O 1
ATOM 9081 N N . HIS B 1 521 ? 627.413 -19.629 171.758 1.00 29.18 496 HIS B N 1
ATOM 9082 C CA . HIS B 1 521 ? 626.980 -21.010 171.556 1.00 34.81 496 HIS B CA 1
ATOM 9083 C C . HIS B 1 521 ? 625.462 -21.175 171.706 1.00 36.76 496 HIS B C 1
ATOM 9084 O O . HIS B 1 521 ? 624.789 -21.658 170.796 1.00 33.92 496 HIS B O 1
ATOM 9091 N N . TYR B 1 522 ? 624.927 -20.756 172.850 1.00 37.57 497 TYR B N 1
ATOM 9092 C CA . TYR B 1 522 ? 623.528 -20.998 173.170 1.00 33.65 497 TYR B CA 1
ATOM 9093 C C . TYR B 1 522 ? 622.691 -19.747 173.100 1.00 37.00 497 TYR B C 1
ATOM 9094 O O . TYR B 1 522 ? 621.636 -19.671 173.718 1.00 44.10 497 TYR B O 1
ATOM 9103 N N . GLY B 1 523 ? 623.157 -18.772 172.331 1.00 35.71 498 GLY B N 1
ATOM 9104 C CA . GLY B 1 523 ? 622.469 -17.503 172.208 1.00 38.41 498 GLY B CA 1
ATOM 9105 C C . GLY B 1 523 ? 621.076 -17.564 171.610 1.00 42.74 498 GLY B C 1
ATOM 9106 O O . GLY B 1 523 ? 620.254 -16.687 171.862 1.00 43.19 498 GLY B O 1
ATOM 9107 N N . ILE B 1 524 ? 620.800 -18.583 170.804 1.00 41.16 499 ILE B N 1
ATOM 9108 C CA . ILE B 1 524 ? 619.481 -18.699 170.203 1.00 37.87 499 ILE B CA 1
ATOM 9109 C C . ILE B 1 524 ? 618.477 -19.134 171.260 1.00 39.01 499 ILE B C 1
ATOM 9110 O O . ILE B 1 524 ? 617.330 -18.691 171.267 1.00 40.47 499 ILE B O 1
ATOM 9115 N N . ALA B 1 525 ? 618.917 -20.002 172.157 1.00 36.75 500 ALA B N 1
ATOM 9116 C CA . ALA B 1 525 ? 618.064 -20.459 173.239 1.00 42.81 500 ALA B CA 1
ATOM 9117 C C . ALA B 1 525 ? 617.688 -19.277 174.130 1.00 48.05 500 ALA B C 1
ATOM 9118 O O . ALA B 1 525 ? 616.561 -19.163 174.605 1.00 46.89 500 ALA B O 1
ATOM 9120 N N . ILE B 1 526 ? 618.637 -18.371 174.311 1.00 46.49 501 ILE B N 1
ATOM 9121 C CA . ILE B 1 526 ? 618.512 -17.332 175.313 1.00 44.13 501 ILE B CA 1
ATOM 9122 C C . ILE B 1 526 ? 617.661 -16.155 174.858 1.00 47.00 501 ILE B C 1
ATOM 9123 O O . ILE B 1 526 ? 616.682 -15.811 175.523 1.00 41.79 501 ILE B O 1
ATOM 9128 N N . HIS B 1 527 ? 617.998 -15.556 173.721 1.00 44.26 502 HIS B N 1
ATOM 9129 C CA . HIS B 1 527 ? 617.159 -14.492 173.172 1.00 47.44 502 HIS B CA 1
ATOM 9130 C C . HIS B 1 527 ? 615.706 -14.939 173.061 1.00 49.57 502 HIS B C 1
ATOM 9131 O O . HIS B 1 527 ? 614.781 -14.172 173.311 1.00 52.72 502 HIS B O 1
ATOM 9138 N N . THR B 1 528 ? 615.530 -16.196 172.679 1.00 48.25 503 THR B N 1
ATOM 9139 C CA . THR B 1 528 ? 614.216 -16.812 172.549 1.00 50.81 503 THR B CA 1
ATOM 9140 C C . THR B 1 528 ? 613.405 -16.724 173.845 1.00 50.92 503 THR B C 1
ATOM 9141 O O . THR B 1 528 ? 612.271 -16.241 173.847 1.00 55.27 503 THR B O 1
ATOM 9145 N N . LEU B 1 529 ? 614.006 -17.191 174.937 1.00 45.89 504 LEU B N 1
ATOM 9146 C CA . LEU B 1 529 ? 613.394 -17.174 176.261 1.00 50.10 504 LEU B CA 1
ATOM 9147 C C . LEU B 1 529 ? 612.865 -15.794 176.656 1.00 53.66 504 LEU B C 1
ATOM 9148 O O . LEU B 1 529 ? 611.792 -15.674 177.244 1.00 51.32 504 LEU B O 1
ATOM 9153 N N . GLY B 1 530 ? 613.615 -14.757 176.309 1.00 54.82 505 GLY B N 1
ATOM 9154 C CA . GLY B 1 530 ? 613.209 -13.400 176.601 1.00 53.33 505 GLY B CA 1
ATOM 9155 C C . GLY B 1 530 ? 611.968 -12.967 175.848 1.00 57.94 505 GLY B C 1
ATOM 9156 O O . GLY B 1 530 ? 611.460 -11.870 176.071 1.00 58.87 505 GLY B O 1
ATOM 9157 N N . ARG B 1 531 ? 611.471 -13.805 174.946 1.00 52.04 506 ARG B N 1
ATOM 9158 C CA . ARG B 1 531 ? 610.254 -13.424 174.255 1.00 58.81 506 ARG B CA 1
ATOM 9159 C C . ARG B 1 531 ? 609.073 -14.105 174.954 1.00 53.79 506 ARG B C 1
ATOM 9160 O O . ARG B 1 531 ? 609.257 -15.002 175.781 1.00 54.58 506 ARG B O 1
ATOM 9168 N N . SER B 1 532 ? 607.870 -13.639 174.641 1.00 55.12 507 SER B N 1
ATOM 9169 C CA . SER B 1 532 ? 606.652 -14.089 175.298 1.00 58.76 507 SER B CA 1
ATOM 9170 C C . SER B 1 532 ? 606.441 -15.594 175.153 1.00 57.84 507 SER B C 1
ATOM 9171 O O . SER B 1 532 ? 606.758 -16.361 176.071 1.00 52.29 507 SER B O 1
ATOM 9174 N N . ALA B 1 533 ? 605.942 -15.965 173.969 1.00 58.27 508 ALA B N 1
ATOM 9175 C CA . ALA B 1 533 ? 605.452 -17.293 173.550 1.00 56.60 508 ALA B CA 1
ATOM 9176 C C . ALA B 1 533 ? 604.190 -16.985 172.798 1.00 55.19 508 ALA B C 1
ATOM 9177 O O . ALA B 1 533 ? 603.861 -17.593 171.781 1.00 56.05 508 ALA B O 1
ATOM 9179 N N . ASP B 1 534 ? 603.505 -15.992 173.345 1.00 56.11 509 ASP B N 1
ATOM 9180 C CA . ASP B 1 534 ? 602.250 -15.481 172.845 1.00 56.34 509 ASP B CA 1
ATOM 9181 C C . ASP B 1 534 ? 602.444 -14.748 171.509 1.00 56.64 509 ASP B C 1
ATOM 9182 O O . ASP B 1 534 ? 601.472 -14.308 170.882 1.00 56.39 509 ASP B O 1
ATOM 9187 N N . ALA B 1 535 ? 603.701 -14.648 171.070 1.00 56.22 510 ALA B N 1
ATOM 9188 C CA . ALA B 1 535 ? 604.029 -14.060 169.767 1.00 55.82 510 ALA B CA 1
ATOM 9189 C C . ALA B 1 535 ? 605.123 -14.827 169.022 1.00 54.41 510 ALA B C 1
ATOM 9190 O O . ALA B 1 535 ? 605.424 -14.515 167.872 1.00 54.64 510 ALA B O 1
ATOM 9192 N N . CYS B 1 536 ? 605.705 -15.830 169.675 1.00 52.57 511 CYS B N 1
ATOM 9193 C CA . CYS B 1 536 ? 606.722 -16.670 169.034 1.00 51.28 511 CYS B CA 1
ATOM 9194 C C . CYS B 1 536 ? 606.703 -18.142 169.440 1.00 45.33 511 CYS B C 1
ATOM 9195 O O . CYS B 1 536 ? 607.113 -18.480 170.543 1.00 47.19 511 CYS B O 1
ATOM 9198 N N . PRO B 1 537 ? 606.278 -19.015 168.515 1.00 40.66 512 PRO B N 1
ATOM 9199 C CA . PRO B 1 537 ? 606.078 -20.460 168.680 1.00 42.28 512 PRO B CA 1
ATOM 9200 C C . PRO B 1 537 ? 607.227 -21.212 169.336 1.00 44.13 512 PRO B C 1
ATOM 9201 O O . PRO B 1 537 ? 606.973 -22.045 170.200 1.00 41.73 512 PRO B O 1
ATOM 9205 N N . THR B 1 538 ? 608.464 -20.940 168.943 1.00 45.02 513 THR B N 1
ATOM 9206 C CA . THR B 1 538 ? 609.566 -21.728 169.463 1.00 41.20 513 THR B CA 1
ATOM 9207 C C . THR B 1 538 ? 609.692 -21.490 170.963 1.00 43.73 513 THR B C 1
ATOM 9208 O O . THR B 1 538 ? 610.047 -22.398 171.712 1.00 44.41 513 THR B O 1
ATOM 9212 N N . LYS B 1 539 ? 609.384 -20.275 171.407 1.00 46.41 514 LYS B N 1
ATOM 9213 C CA . LYS B 1 539 ? 609.346 -19.994 172.839 1.00 50.80 514 LYS B CA 1
ATOM 9214 C C . LYS B 1 539 ? 608.188 -20.757 173.469 1.00 50.86 514 LYS B C 1
ATOM 9215 O O . LYS B 1 539 ? 608.349 -21.446 174.479 1.00 46.53 514 LYS B O 1
ATOM 9221 N N . ALA B 1 540 ? 607.022 -20.622 172.853 1.00 47.22 515 ALA B N 1
ATOM 9222 C CA . ALA B 1 540 ? 605.849 -21.388 173.243 1.00 47.48 515 ALA B CA 1
ATOM 9223 C C . ALA B 1 540 ? 606.158 -22.878 173.250 1.00 50.52 515 ALA B C 1
ATOM 9224 O O . ALA B 1 540 ? 605.718 -23.609 174.132 1.00 51.55 515 ALA B O 1
ATOM 9226 N N . VAL B 1 541 ? 606.920 -23.335 172.260 1.00 50.88 516 VAL B N 1
ATOM 9227 C CA . VAL B 1 541 ? 607.332 -24.738 172.254 1.00 50.39 516 VAL B CA 1
ATOM 9228 C C . VAL B 1 541 ? 608.337 -24.985 173.376 1.00 46.73 516 VAL B C 1
ATOM 9229 O O . VAL B 1 541 ? 608.382 -26.070 173.949 1.00 44.97 516 VAL B O 1
ATOM 9233 N N . PHE B 1 542 ? 609.123 -23.970 173.714 1.00 46.06 517 PHE B N 1
ATOM 9234 C CA . PHE B 1 542 ? 610.168 -24.141 174.721 1.00 48.55 517 PHE B CA 1
ATOM 9235 C C . PHE B 1 542 ? 609.616 -24.325 176.144 1.00 53.65 517 PHE B C 1
ATOM 9236 O O . PHE B 1 542 ? 610.185 -25.069 176.953 1.00 51.00 517 PHE B O 1
ATOM 9238 N N . VAL B 1 543 ? 608.513 -23.655 176.461 1.00 55.24 518 VAL B N 1
ATOM 9239 C CA . VAL B 1 543 ? 608.006 -23.720 177.827 1.00 54.03 518 VAL B CA 1
ATOM 9240 C C . VAL B 1 543 ? 607.501 -25.126 178.142 1.00 54.55 518 VAL B C 1
ATOM 9241 O O . VAL B 1 543 ? 607.671 -25.617 179.258 1.00 57.82 518 VAL B O 1
ATOM 9245 N N . GLU B 1 544 ? 606.938 -25.797 177.142 1.00 53.22 519 GLU B N 1
ATOM 9246 C CA . GLU B 1 544 ? 606.293 -27.085 177.367 1.00 54.05 519 GLU B CA 1
ATOM 9247 C C . GLU B 1 544 ? 607.233 -28.295 177.378 1.00 52.80 519 GLU B C 1
ATOM 9248 O O . GLU B 1 544 ? 606.770 -29.417 177.192 1.00 48.46 519 GLU B O 1
ATOM 9254 N N . LEU B 1 545 ? 608.536 -28.086 177.586 1.00 57.89 520 LEU B N 1
ATOM 9255 C CA . LEU B 1 545 ? 609.428 -29.215 177.888 1.00 51.68 520 LEU B CA 1
ATOM 9256 C C . LEU B 1 545 ? 610.040 -29.045 179.270 1.00 63.70 520 LEU B C 1
ATOM 9257 O O . LEU B 1 545 ? 610.979 -28.277 179.444 1.00 56.01 520 LEU B O 1
ATOM 9262 N N . LYS B 1 575 ? 614.171 -13.044 180.867 1.00 55.33 550 LYS B N 1
ATOM 9263 C CA . LYS B 1 575 ? 615.432 -12.355 180.588 1.00 54.18 550 LYS B CA 1
ATOM 9264 C C . LYS B 1 575 ? 616.351 -12.350 181.803 1.00 53.91 550 LYS B C 1
ATOM 9265 O O . LYS B 1 575 ? 615.938 -12.731 182.890 1.00 57.07 550 LYS B O 1
ATOM 9271 N N . GLY B 1 576 ? 617.594 -11.923 181.598 1.00 49.81 551 GLY B N 1
ATOM 9272 C CA . GLY B 1 576 ? 618.568 -11.778 182.663 1.00 54.72 551 GLY B CA 1
ATOM 9273 C C . GLY B 1 576 ? 618.870 -13.045 183.437 1.00 60.38 551 GLY B C 1
ATOM 9274 O O . GLY B 1 576 ? 618.084 -13.468 184.273 1.00 64.15 551 GLY B O 1
ATOM 9275 N N . LEU B 1 577 ? 620.028 -13.646 183.182 1.00 68.17 552 LEU B N 1
ATOM 9276 C CA . LEU B 1 577 ? 620.329 -14.947 183.772 1.00 64.86 552 LEU B CA 1
ATOM 9277 C C . LEU B 1 577 ? 621.837 -15.231 183.926 1.00 69.41 552 LEU B C 1
ATOM 9278 O O . LEU B 1 577 ? 622.654 -14.655 183.215 1.00 68.65 552 LEU B O 1
ATOM 9283 N N . THR B 1 578 ? 622.163 -16.141 184.851 1.00 72.54 553 THR B N 1
ATOM 9284 C CA . THR B 1 578 ? 623.517 -16.341 185.386 1.00 73.34 553 THR B CA 1
ATOM 9285 C C . THR B 1 578 ? 624.288 -17.410 184.607 1.00 72.82 553 THR B C 1
ATOM 9286 O O . THR B 1 578 ? 625.497 -17.620 184.828 1.00 75.79 553 THR B O 1
ATOM 9290 N N . HIS B 1 579 ? 623.618 -18.003 183.616 1.00 74.05 554 HIS B N 1
ATOM 9291 C CA . HIS B 1 579 ? 624.225 -18.971 182.689 1.00 72.22 554 HIS B CA 1
ATOM 9292 C C . HIS B 1 579 ? 625.199 -19.947 183.361 1.00 65.47 554 HIS B C 1
ATOM 9293 O O . HIS B 1 579 ? 626.393 -19.947 183.077 1.00 61.34 554 HIS B O 1
ATOM 9300 N N . ASN B 1 580 ? 624.648 -20.809 184.214 1.00 65.93 555 ASN B N 1
ATOM 9301 C CA . ASN B 1 580 ? 625.438 -21.738 185.019 1.00 66.75 555 ASN B CA 1
ATOM 9302 C C . ASN B 1 580 ? 625.319 -23.194 184.583 1.00 65.76 555 ASN B C 1
ATOM 9303 O O . ASN B 1 580 ? 624.395 -23.567 183.857 1.00 64.64 555 ASN B O 1
ATOM 9308 N N . SER B 1 581 ? 626.246 -24.008 185.075 1.00 63.65 556 SER B N 1
ATOM 9309 C CA . SER B 1 581 ? 626.369 -25.416 184.715 1.00 60.16 556 SER B CA 1
ATOM 9310 C C . SER B 1 581 ? 625.060 -26.189 184.554 1.00 62.11 556 SER B C 1
ATOM 9311 O O . SER B 1 581 ? 624.917 -26.969 183.619 1.00 66.73 556 SER B O 1
ATOM 9314 N N . ALA B 1 582 ? 624.111 -25.950 185.450 1.00 65.43 557 ALA B N 1
ATOM 9315 C CA . ALA B 1 582 ? 622.887 -26.741 185.543 1.00 62.24 557 ALA B CA 1
ATOM 9316 C C . ALA B 1 582 ? 621.885 -26.488 184.417 1.00 57.69 557 ALA B C 1
ATOM 9317 O O . ALA B 1 582 ? 621.386 -27.442 183.812 1.00 62.45 557 ALA B O 1
ATOM 9319 N N . GLN B 1 583 ? 621.620 -25.186 184.214 1.00 57.68 558 GLN B N 1
ATOM 9320 C CA . GLN B 1 583 ? 620.684 -24.538 183.264 1.00 58.13 558 GLN B CA 1
ATOM 9321 C C . GLN B 1 583 ? 621.246 -24.308 181.855 1.00 60.81 558 GLN B C 1
ATOM 9322 O O . GLN B 1 583 ? 620.565 -23.812 180.958 1.00 59.96 558 GLN B O 1
ATOM 9328 N N . VAL B 1 584 ? 622.513 -24.649 181.672 1.00 58.81 559 VAL B N 1
ATOM 9329 C CA . VAL B 1 584 ? 623.113 -24.654 180.342 1.00 56.78 559 VAL B CA 1
ATOM 9330 C C . VAL B 1 584 ? 622.725 -25.971 179.700 1.00 56.18 559 VAL B C 1
ATOM 9331 O O . VAL B 1 584 ? 622.484 -26.054 178.496 1.00 55.25 559 VAL B O 1
ATOM 9335 N N . GLU B 1 585 ? 622.611 -26.993 180.539 1.00 58.67 560 GLU B N 1
ATOM 9336 C CA . GLU B 1 585 ? 622.129 -28.305 180.128 1.00 55.09 560 GLU B CA 1
ATOM 9337 C C . GLU B 1 585 ? 620.790 -28.186 179.416 1.00 50.44 560 GLU B C 1
ATOM 9338 O O . GLU B 1 585 ? 620.458 -28.986 178.547 1.00 51.82 560 GLU B O 1
ATOM 9344 N N . ASP B 1 586 ? 620.026 -27.171 179.795 1.00 52.61 561 ASP B N 1
ATOM 9345 C CA . ASP B 1 586 ? 618.695 -26.953 179.243 1.00 54.56 561 ASP B CA 1
ATOM 9346 C C . ASP B 1 586 ? 618.726 -26.108 177.981 1.00 50.96 561 ASP B C 1
ATOM 9347 O O . ASP B 1 586 ? 617.808 -26.168 177.164 1.00 49.57 561 ASP B O 1
ATOM 9352 N N . TYR B 1 587 ? 619.780 -25.315 177.824 1.00 51.34 562 TYR B N 1
ATOM 9353 C CA . TYR B 1 587 ? 619.997 -24.604 176.571 1.00 51.09 562 TYR B CA 1
ATOM 9354 C C . TYR B 1 587 ? 620.320 -25.600 175.483 1.00 42.45 562 TYR B C 1
ATOM 9355 O O . TYR B 1 587 ? 619.775 -25.522 174.381 1.00 40.70 562 TYR B O 1
ATOM 9364 N N . ALA B 1 588 ? 621.217 -26.524 175.816 1.00 34.85 563 ALA B N 1
ATOM 9365 C CA . ALA B 1 588 ? 621.630 -27.570 174.901 1.00 37.78 563 ALA B CA 1
ATOM 9366 C C . ALA B 1 588 ? 620.415 -28.373 174.470 1.00 43.39 563 ALA B C 1
ATOM 9367 O O . ALA B 1 588 ? 620.272 -28.727 173.299 1.00 42.08 563 ALA B O 1
ATOM 9369 N N . LEU B 1 589 ? 619.524 -28.626 175.424 1.00 43.64 564 LEU B N 1
ATOM 9370 C CA . LEU B 1 589 ? 618.321 -29.389 175.162 1.00 36.29 564 LEU B CA 1
ATOM 9371 C C . LEU B 1 589 ? 617.372 -28.598 174.279 1.00 36.76 564 LEU B C 1
ATOM 9372 O O . LEU B 1 589 ? 616.836 -29.123 173.306 1.00 38.18 564 LEU B O 1
ATOM 9377 N N . LEU B 1 590 ? 617.178 -27.331 174.617 1.00 37.24 565 LEU B N 1
ATOM 9378 C CA . LEU B 1 590 ? 616.284 -26.464 173.860 1.00 38.88 565 LEU B CA 1
ATOM 9379 C C . LEU B 1 590 ? 616.848 -26.107 172.481 1.00 35.68 565 LEU B C 1
ATOM 9380 O O . LEU B 1 590 ? 616.105 -26.055 171.505 1.00 36.00 565 LEU B O 1
ATOM 9385 N N . LEU B 1 591 ? 618.153 -25.845 172.409 1.00 35.98 566 LEU B N 1
ATOM 9386 C CA . LEU B 1 591 ? 618.793 -25.529 171.132 1.00 34.56 566 LEU B CA 1
ATOM 9387 C C . LEU B 1 591 ? 618.625 -26.690 170.156 1.00 30.33 566 LEU B C 1
ATOM 9388 O O . LEU B 1 591 ? 618.097 -26.516 169.060 1.00 31.38 566 LEU B O 1
ATOM 9393 N N . GLU B 1 592 ? 619.072 -27.867 170.576 1.00 30.97 567 GLU B N 1
ATOM 9394 C CA . GLU B 1 592 ? 618.962 -29.076 169.769 1.00 33.40 567 GLU B CA 1
ATOM 9395 C C . GLU B 1 592 ? 617.526 -29.366 169.366 1.00 33.58 567 GLU B C 1
ATOM 9396 O O . GLU B 1 592 ? 617.258 -29.752 168.230 1.00 36.41 567 GLU B O 1
ATOM 9402 N N . ALA B 1 593 ? 616.600 -29.151 170.293 1.00 35.75 568 ALA B N 1
ATOM 9403 C CA . ALA B 1 593 ? 615.190 -29.397 170.034 1.00 30.05 568 ALA B CA 1
ATOM 9404 C C . ALA B 1 593 ? 614.665 -28.482 168.944 1.00 30.73 568 ALA B C 1
ATOM 9405 O O . ALA B 1 593 ? 613.939 -28.912 168.054 1.00 30.02 568 ALA B O 1
ATOM 9407 N N . PHE B 1 594 ? 615.042 -27.214 169.011 1.00 29.97 569 PHE B N 1
ATOM 9408 C CA . PHE B 1 594 ? 614.651 -26.255 167.986 1.00 29.81 569 PHE B CA 1
ATOM 9409 C C . PHE B 1 594 ? 615.258 -26.560 166.607 1.00 28.15 569 PHE B C 1
ATOM 9410 O O . PHE B 1 594 ? 614.574 -26.463 165.591 1.00 29.95 569 PHE B O 1
ATOM 9418 N N . ALA B 1 595 ? 616.540 -26.900 166.567 1.00 29.82 570 ALA B N 1
ATOM 9419 C CA . ALA B 1 595 ? 617.186 -27.200 165.291 1.00 28.91 570 ALA B CA 1
ATOM 9420 C C . ALA B 1 595 ? 616.626 -28.501 164.714 1.00 29.55 570 ALA B C 1
ATOM 9421 O O . ALA B 1 595 ? 616.458 -28.624 163.503 1.00 29.80 570 ALA B O 1
ATOM 9423 N N . SER B 1 596 ? 616.321 -29.455 165.590 1.00 29.37 571 SER B N 1
ATOM 9424 C CA . SER B 1 596 ? 615.758 -30.738 165.172 1.00 26.93 571 SER B CA 1
ATOM 9425 C C . SER B 1 596 ? 614.481 -30.582 164.372 1.00 29.35 571 SER B C 1
ATOM 9426 O O . SER B 1 596 ? 614.241 -31.326 163.429 1.00 31.70 571 SER B O 1
ATOM 9429 N N . GLU B 1 597 ? 613.660 -29.609 164.740 1.00 30.50 572 GLU B N 1
ATOM 9430 C CA . GLU B 1 597 ? 612.402 -29.409 164.048 1.00 27.24 572 GLU B CA 1
ATOM 9431 C C . GLU B 1 597 ? 612.598 -28.703 162.717 1.00 26.57 572 GLU B C 1
ATOM 9432 O O . GLU B 1 597 ? 611.811 -28.885 161.791 1.00 26.30 572 GLU B O 1
ATOM 9438 N N . TYR B 1 598 ? 613.629 -27.870 162.629 1.00 27.73 573 TYR B N 1
ATOM 9439 C CA . TYR B 1 598 ? 613.985 -27.268 161.352 1.00 27.66 573 TYR B CA 1
ATOM 9440 C C . TYR B 1 598 ? 614.311 -28.366 160.351 1.00 23.09 573 TYR B C 1
ATOM 9441 O O . TYR B 1 598 ? 613.773 -28.406 159.261 1.00 26.71 573 TYR B O 1
ATOM 9450 N N . PHE B 1 599 ? 615.188 -29.270 160.745 1.00 23.93 574 PHE B N 1
ATOM 9451 C CA . PHE B 1 599 ? 615.621 -30.316 159.843 1.00 25.87 574 PHE B CA 1
ATOM 9452 C C . PHE B 1 599 ? 614.473 -31.278 159.539 1.00 26.54 574 PHE B C 1
ATOM 9453 O O . PHE B 1 599 ? 614.300 -31.685 158.398 1.00 27.21 574 PHE B O 1
ATOM 9461 N N . ARG B 1 600 ? 613.667 -31.602 160.545 1.00 27.68 575 ARG B N 1
ATOM 9462 C CA . ARG B 1 600 ? 612.517 -32.476 160.340 1.00 26.00 575 ARG B CA 1
ATOM 9463 C C . ARG B 1 600 ? 611.574 -31.914 159.273 1.00 25.41 575 ARG B C 1
ATOM 9464 O O . ARG B 1 600 ? 611.204 -32.606 158.332 1.00 24.66 575 ARG B O 1
ATOM 9472 N N . VAL B 1 601 ? 611.201 -30.649 159.406 1.00 24.40 576 VAL B N 1
ATOM 9473 C CA . VAL B 1 601 ? 610.254 -30.049 158.476 1.00 22.80 576 VAL B CA 1
ATOM 9474 C C . VAL B 1 601 ? 610.814 -29.978 157.052 1.00 25.33 576 VAL B C 1
ATOM 9475 O O . VAL B 1 601 ? 610.107 -30.265 156.085 1.00 25.44 576 VAL B O 1
ATOM 9479 N N . VAL B 1 602 ? 612.082 -29.596 156.922 1.00 22.96 577 VAL B N 1
ATOM 9480 C CA . VAL B 1 602 ? 612.702 -29.511 155.606 1.00 20.66 577 VAL B CA 1
ATOM 9481 C C . VAL B 1 602 ? 612.810 -30.904 154.971 1.00 20.89 577 VAL B C 1
ATOM 9482 O O . VAL B 1 602 ? 612.489 -31.082 153.804 1.00 19.12 577 VAL B O 1
ATOM 9486 N N . LYS B 1 603 ? 613.264 -31.886 155.739 1.00 22.16 578 LYS B N 1
ATOM 9487 C CA . LYS B 1 603 ? 613.312 -33.250 155.234 1.00 21.94 578 LYS B CA 1
ATOM 9488 C C . LYS B 1 603 ? 611.942 -33.690 154.711 1.00 24.56 578 LYS B C 1
ATOM 9489 O O . LYS B 1 603 ? 611.839 -34.177 153.591 1.00 23.05 578 LYS B O 1
ATOM 9495 N N . GLN B 1 604 ? 610.895 -33.473 155.511 1.00 23.42 579 GLN B N 1
ATOM 9496 C CA . GLN B 1 604 ? 609.545 -33.930 155.166 1.00 21.63 579 GLN B CA 1
ATOM 9497 C C . GLN B 1 604 ? 609.041 -33.305 153.894 1.00 24.21 579 GLN B C 1
ATOM 9498 O O . GLN B 1 604 ? 608.555 -34.000 153.018 1.00 27.80 579 GLN B O 1
ATOM 9504 N N . GLU B 1 605 ? 609.164 -31.987 153.784 1.00 23.96 580 GLU B N 1
ATOM 9505 C CA . GLU B 1 605 ? 608.686 -31.298 152.598 1.00 23.96 580 GLU B CA 1
ATOM 9506 C C . GLU B 1 605 ? 609.514 -31.666 151.365 1.00 24.01 580 GLU B C 1
ATOM 9507 O O . GLU B 1 605 ? 609.012 -31.656 150.242 1.00 25.41 580 GLU B O 1
ATOM 9513 N N . LEU B 1 606 ? 610.786 -31.976 151.573 1.00 24.30 581 LEU B N 1
ATOM 9514 C CA . LEU B 1 606 ? 611.623 -32.423 150.469 1.00 24.90 581 LEU B CA 1
ATOM 9515 C C . LEU B 1 606 ? 611.151 -33.801 149.987 1.00 24.40 581 LEU B C 1
ATOM 9516 O O . LEU B 1 606 ? 610.879 -33.998 148.806 1.00 24.29 581 LEU B O 1
ATOM 9521 N N . LYS B 1 607 ? 611.035 -34.746 150.917 1.00 25.24 582 LYS B N 1
ATOM 9522 C CA . LYS B 1 607 ? 610.647 -36.116 150.587 1.00 23.44 582 LYS B CA 1
ATOM 9523 C C . LYS B 1 607 ? 609.219 -36.250 150.033 1.00 26.19 582 LYS B C 1
ATOM 9524 O O . LYS B 1 607 ? 608.942 -37.160 149.255 1.00 27.21 582 LYS B O 1
ATOM 9530 N N . LYS B 1 608 ? 608.324 -35.348 150.424 1.00 27.60 583 LYS B N 1
ATOM 9531 C CA . LYS B 1 608 ? 606.964 -35.336 149.886 1.00 24.50 583 LYS B CA 1
ATOM 9532 C C . LYS B 1 608 ? 606.926 -35.126 148.383 1.00 25.87 583 LYS B C 1
ATOM 9533 O O . LYS B 1 608 ? 606.064 -35.669 147.707 1.00 26.62 583 LYS B O 1
ATOM 9539 N N . GLN B 1 609 ? 607.837 -34.313 147.860 1.00 24.32 584 GLN B N 1
ATOM 9540 C CA . GLN B 1 609 ? 607.830 -33.979 146.440 1.00 21.05 584 GLN B CA 1
ATOM 9541 C C . GLN B 1 609 ? 608.998 -34.579 145.668 1.00 22.35 584 GLN B C 1
ATOM 9542 O O . GLN B 1 609 ? 608.943 -34.710 144.454 1.00 26.28 584 GLN B O 1
ATOM 9548 N N . LEU B 1 610 ? 610.062 -34.913 146.381 1.00 25.81 585 LEU B N 1
ATOM 9549 C CA . LEU B 1 610 ? 611.236 -35.543 145.782 1.00 20.43 585 LEU B CA 1
ATOM 9550 C C . LEU B 1 610 ? 611.719 -36.673 146.677 1.00 22.59 585 LEU B C 1
ATOM 9551 O O . LEU B 1 610 ? 612.768 -36.578 147.309 1.00 23.96 585 LEU B O 1
ATOM 9556 N N . PRO B 1 611 ? 610.947 -37.760 146.737 1.00 21.65 586 PRO B N 1
ATOM 9557 C CA . PRO B 1 611 ? 611.254 -38.850 147.657 1.00 22.15 586 PRO B CA 1
ATOM 9558 C C . PRO B 1 611 ? 612.551 -39.566 147.319 1.00 20.50 586 PRO B C 1
ATOM 9559 O O . PRO B 1 611 ? 613.093 -40.251 148.174 1.00 23.93 586 PRO B O 1
ATOM 9563 N N . ASN B 1 612 ? 613.039 -39.394 146.100 1.00 20.64 587 ASN B N 1
ATOM 9564 C CA . ASN B 1 612 ? 614.189 -40.146 145.611 1.00 19.94 587 ASN B CA 1
ATOM 9565 C C . ASN B 1 612 ? 615.535 -39.419 145.683 1.00 21.56 587 ASN B C 1
ATOM 9566 O O . ASN B 1 612 ? 616.573 -40.008 145.373 1.00 20.85 587 ASN B O 1
ATOM 9571 N N . HIS B 1 613 ? 615.522 -38.151 146.087 1.00 20.53 588 HIS B N 1
ATOM 9572 C CA . HIS B 1 613 ? 616.735 -37.338 146.038 1.00 18.27 588 HIS B CA 1
ATOM 9573 C C . HIS B 1 613 ? 617.260 -37.011 147.422 1.00 17.63 588 HIS B C 1
ATOM 9574 O O . HIS B 1 613 ? 616.499 -36.755 148.348 1.00 19.71 588 HIS B O 1
ATOM 9581 N N . LEU B 1 614 ? 618.579 -37.018 147.545 1.00 17.43 589 LEU B N 1
ATOM 9582 C CA . LEU B 1 614 ? 619.236 -36.785 148.812 1.00 15.26 589 LEU B CA 1
ATOM 9583 C C . LEU B 1 614 ? 619.107 -35.347 149.329 1.00 18.84 589 LEU B C 1
ATOM 9584 O O . LEU B 1 614 ? 619.320 -34.372 148.608 1.00 17.21 589 LEU B O 1
ATOM 9589 N N . TYR B 1 615 ? 618.769 -35.257 150.606 1.00 19.81 590 TYR B N 1
ATOM 9590 C CA . TYR B 1 615 ? 618.757 -34.016 151.354 1.00 20.17 590 TYR B CA 1
ATOM 9591 C C . TYR B 1 615 ? 620.145 -33.765 151.978 1.00 18.83 590 TYR B C 1
ATOM 9592 O O . TYR B 1 615 ? 620.574 -34.485 152.872 1.00 16.14 590 TYR B O 1
ATOM 9601 N N . LEU B 1 616 ? 620.828 -32.724 151.513 1.00 21.19 591 LEU B N 1
ATOM 9602 C CA . LEU B 1 616 ? 622.238 -32.532 151.853 1.00 19.52 591 LEU B CA 1
ATOM 9603 C C . LEU B 1 616 ? 622.500 -31.520 152.976 1.00 23.94 591 LEU B C 1
ATOM 9604 O O . LEU B 1 616 ? 623.613 -31.004 153.097 1.00 24.06 591 LEU B O 1
ATOM 9609 N N . GLY B 1 617 ? 621.496 -31.228 153.796 1.00 18.63 592 GLY B N 1
ATOM 9610 C CA . GLY B 1 617 ? 621.713 -30.329 154.911 1.00 18.72 592 GLY B CA 1
ATOM 9611 C C . GLY B 1 617 ? 621.815 -28.857 154.545 1.00 18.47 592 GLY B C 1
ATOM 9612 O O . GLY B 1 617 ? 621.361 -28.428 153.495 1.00 16.27 592 GLY B O 1
ATOM 9613 N N . CYS B 1 618 ? 622.417 -28.077 155.436 1.00 18.98 593 CYS B N 1
ATOM 9614 C CA . CYS B 1 618 ? 622.340 -26.629 155.342 1.00 17.94 593 CYS B CA 1
ATOM 9615 C C . CYS B 1 618 ? 623.692 -25.915 155.369 1.00 15.37 593 CYS B C 1
ATOM 9616 O O . CYS B 1 618 ? 623.748 -24.708 155.573 1.00 21.22 593 CYS B O 1
ATOM 9619 N N . ARG B 1 619 ? 624.768 -26.666 155.170 1.00 17.20 594 ARG B N 1
ATOM 9620 C CA . ARG B 1 619 ? 626.102 -26.110 154.963 1.00 17.58 594 ARG B CA 1
ATOM 9621 C C . ARG B 1 619 ? 626.601 -25.305 156.168 1.00 17.18 594 ARG B C 1
ATOM 9622 O O . ARG B 1 619 ? 626.590 -24.082 156.162 1.00 20.61 594 ARG B O 1
ATOM 9630 N N . PHE B 1 620 ? 627.029 -26.027 157.197 1.00 17.86 595 PHE B N 1
ATOM 9631 C CA . PHE B 1 620 ? 627.517 -25.448 158.435 1.00 18.30 595 PHE B CA 1
ATOM 9632 C C . PHE B 1 620 ? 628.791 -24.642 158.237 1.00 19.95 595 PHE B C 1
ATOM 9633 O O . PHE B 1 620 ? 629.800 -25.169 157.747 1.00 17.46 595 PHE B O 1
ATOM 9641 N N . ALA B 1 621 ? 628.741 -23.374 158.631 1.00 17.08 596 ALA B N 1
ATOM 9642 C CA . ALA B 1 621 ? 629.951 -22.569 158.779 1.00 18.42 596 ALA B CA 1
ATOM 9643 C C . ALA B 1 621 ? 630.624 -22.913 160.105 1.00 20.41 596 ALA B C 1
ATOM 9644 O O . ALA B 1 621 ? 629.954 -23.364 161.040 1.00 18.99 596 ALA B O 1
ATOM 9646 N N . ASP B 1 622 ? 631.942 -22.729 160.206 1.00 18.73 597 ASP B N 1
ATOM 9647 C CA . ASP B 1 622 ? 632.616 -23.135 161.434 1.00 16.78 597 ASP B CA 1
ATOM 9648 C C . ASP B 1 622 ? 632.232 -22.225 162.603 1.00 21.93 597 ASP B C 1
ATOM 9649 O O . ASP B 1 622 ? 632.410 -22.591 163.754 1.00 21.03 597 ASP B O 1
ATOM 9654 N N . TRP B 1 623 ? 631.705 -21.046 162.292 1.00 18.02 598 TRP B N 1
ATOM 9655 C CA . TRP B 1 623 ? 631.229 -20.131 163.317 1.00 23.28 598 TRP B CA 1
ATOM 9656 C C . TRP B 1 623 ? 629.735 -20.320 163.578 1.00 22.52 598 TRP B C 1
ATOM 9657 O O . TRP B 1 623 ? 629.154 -19.606 164.379 1.00 25.81 598 TRP B O 1
ATOM 9668 N N . GLY B 1 624 ? 629.123 -21.261 162.869 1.00 19.92 599 GLY B N 1
ATOM 9669 C CA . GLY B 1 624 ? 627.695 -21.488 162.957 1.00 20.25 599 GLY B CA 1
ATOM 9670 C C . GLY B 1 624 ? 627.403 -22.973 162.939 1.00 24.00 599 GLY B C 1
ATOM 9671 O O . GLY B 1 624 ? 626.713 -23.484 162.058 1.00 23.86 599 GLY B O 1
ATOM 9672 N N . MET B 1 625 ? 627.974 -23.667 163.909 1.00 20.57 600 MET B N 1
ATOM 9673 C CA . MET B 1 625 ? 627.713 -25.071 164.114 1.00 21.93 600 MET B CA 1
ATOM 9674 C C . MET B 1 625 ? 628.123 -25.385 165.539 1.00 24.08 600 MET B C 1
ATOM 9675 O O . MET B 1 625 ? 628.940 -24.685 166.111 1.00 24.06 600 MET B O 1
ATOM 9680 N N . ASN B 1 626 ? 627.563 -26.444 166.100 1.00 26.16 601 ASN B N 1
ATOM 9681 C CA . ASN B 1 626 ? 627.840 -26.840 167.472 1.00 27.57 601 ASN B CA 1
ATOM 9682 C C . ASN B 1 626 ? 627.267 -28.251 167.644 1.00 28.65 601 ASN B C 1
ATOM 9683 O O . ASN B 1 626 ? 626.505 -28.696 166.789 1.00 30.47 601 ASN B O 1
ATOM 9688 N N . PRO B 1 627 ? 627.648 -28.976 168.710 1.00 30.59 602 PRO B N 1
ATOM 9689 C CA . PRO B 1 627 ? 627.213 -30.378 168.782 1.00 29.94 602 PRO B CA 1
ATOM 9690 C C . PRO B 1 627 ? 625.701 -30.562 168.778 1.00 29.09 602 PRO B C 1
ATOM 9691 O O . PRO B 1 627 ? 625.217 -31.601 168.348 1.00 37.32 602 PRO B O 1
ATOM 9695 N N . GLU B 1 628 ? 624.961 -29.563 169.234 1.00 31.27 603 GLU B N 1
ATOM 9696 C CA . GLU B 1 628 ? 623.519 -29.688 169.290 1.00 32.14 603 GLU B CA 1
ATOM 9697 C C . GLU B 1 628 ? 622.917 -29.669 167.899 1.00 28.70 603 GLU B C 1
ATOM 9698 O O . GLU B 1 628 ? 622.117 -30.537 167.564 1.00 33.79 603 GLU B O 1
ATOM 9704 N N . VAL B 1 629 ? 623.308 -28.702 167.076 1.00 28.39 604 VAL B N 1
ATOM 9705 C CA . VAL B 1 629 ? 622.679 -28.570 165.771 1.00 24.82 604 VAL B CA 1
ATOM 9706 C C . VAL B 1 629 ? 623.233 -29.606 164.789 1.00 24.19 604 VAL B C 1
ATOM 9707 O O . VAL B 1 629 ? 622.576 -29.940 163.819 1.00 25.46 604 VAL B O 1
ATOM 9711 N N . VAL B 1 630 ? 624.425 -30.127 165.059 1.00 27.05 605 VAL B N 1
ATOM 9712 C CA . VAL B 1 630 ? 624.987 -31.212 164.253 1.00 25.31 605 VAL B CA 1
ATOM 9713 C C . VAL B 1 630 ? 624.204 -32.501 164.524 1.00 28.57 605 VAL B C 1
ATOM 9714 O O . VAL B 1 630 ? 623.876 -33.245 163.602 1.00 28.93 605 VAL B O 1
ATOM 9718 N N . ARG B 1 631 ? 623.897 -32.747 165.794 1.00 26.72 606 ARG B N 1
ATOM 9719 C CA . ARG B 1 631 ? 623.024 -33.854 166.177 1.00 28.82 606 ARG B CA 1
ATOM 9720 C C . ARG B 1 631 ? 621.653 -33.743 165.514 1.00 25.48 606 ARG B C 1
ATOM 9721 O O . ARG B 1 631 ? 621.127 -34.722 164.999 1.00 27.41 606 ARG B O 1
ATOM 9729 N N . ALA B 1 632 ? 621.085 -32.542 165.537 1.00 23.85 607 ALA B N 1
ATOM 9730 C CA . ALA B 1 632 ? 619.773 -32.289 164.956 1.00 24.42 607 ALA B CA 1
ATOM 9731 C C . ALA B 1 632 ? 619.745 -32.622 163.472 1.00 26.73 607 ALA B C 1
ATOM 9732 O O . ALA B 1 632 ? 618.836 -33.303 162.991 1.00 27.71 607 ALA B O 1
ATOM 9734 N N . ALA B 1 633 ? 620.740 -32.113 162.751 1.00 26.02 608 ALA B N 1
ATOM 9735 C CA . ALA B 1 633 ? 620.917 -32.429 161.344 1.00 23.27 608 ALA B CA 1
ATOM 9736 C C . ALA B 1 633 ? 620.967 -33.930 161.136 1.00 21.80 608 ALA B C 1
ATOM 9737 O O . ALA B 1 633 ? 620.298 -34.461 160.256 1.00 24.36 608 ALA B O 1
ATOM 9739 N N . ALA B 1 634 ? 621.749 -34.600 161.974 1.00 22.94 609 ALA B N 1
ATOM 9740 C CA . ALA B 1 634 ? 622.015 -36.025 161.845 1.00 23.13 609 ALA B CA 1
ATOM 9741 C C . ALA B 1 634 ? 620.756 -36.890 161.951 1.00 26.41 609 ALA B C 1
ATOM 9742 O O . ALA B 1 634 ? 620.730 -38.022 161.476 1.00 28.09 609 ALA B O 1
ATOM 9744 N N . LYS B 1 635 ? 619.713 -36.358 162.565 1.00 24.36 610 LYS B N 1
ATOM 9745 C CA . LYS B 1 635 ? 618.457 -37.083 162.663 1.00 27.55 610 LYS B CA 1
ATOM 9746 C C . LYS B 1 635 ? 617.714 -37.146 161.325 1.00 31.60 610 LYS B C 1
ATOM 9747 O O . LYS B 1 635 ? 616.967 -38.095 161.076 1.00 30.29 610 LYS B O 1
ATOM 9753 N N . HIS B 1 636 ? 617.916 -36.153 160.459 1.00 26.34 611 HIS B N 1
ATOM 9754 C CA . HIS B 1 636 ? 617.031 -36.007 159.299 1.00 25.00 611 HIS B CA 1
ATOM 9755 C C . HIS B 1 636 ? 617.669 -35.781 157.911 1.00 24.68 611 HIS B C 1
ATOM 9756 O O . HIS B 1 636 ? 617.021 -36.032 156.896 1.00 24.73 611 HIS B O 1
ATOM 9763 N N . VAL B 1 637 ? 618.910 -35.305 157.840 1.00 22.49 612 VAL B N 1
ATOM 9764 C CA . VAL B 1 637 ? 619.534 -35.151 156.529 1.00 19.36 612 VAL B CA 1
ATOM 9765 C C . VAL B 1 637 ? 620.061 -36.499 156.053 1.00 18.08 612 VAL B C 1
ATOM 9766 O O . VAL B 1 637 ? 620.247 -37.414 156.846 1.00 21.52 612 VAL B O 1
ATOM 9770 N N . ASP B 1 638 ? 620.318 -36.607 154.754 1.00 21.47 613 ASP B N 1
ATOM 9771 C CA . ASP B 1 638 ? 620.976 -37.787 154.196 1.00 17.64 613 ASP B CA 1
ATOM 9772 C C . ASP B 1 638 ? 622.493 -37.673 154.254 1.00 15.62 613 ASP B C 1
ATOM 9773 O O . ASP B 1 638 ? 623.194 -38.664 154.372 1.00 17.26 613 ASP B O 1
ATOM 9778 N N . VAL B 1 639 ? 622.985 -36.442 154.173 1.00 19.75 614 VAL B N 1
ATOM 9779 C CA . VAL B 1 639 ? 624.411 -36.140 154.251 1.00 15.94 614 VAL B CA 1
ATOM 9780 C C . VAL B 1 639 ? 624.549 -34.822 155.022 1.00 13.85 614 VAL B C 1
ATOM 9781 O O . VAL B 1 639 ? 623.827 -33.877 154.748 1.00 13.80 614 VAL B O 1
ATOM 9785 N N . VAL B 1 640 ? 625.441 -34.773 156.003 1.00 16.64 615 VAL B N 1
ATOM 9786 C CA . VAL B 1 640 ? 625.689 -33.524 156.727 1.00 16.71 615 VAL B CA 1
ATOM 9787 C C . VAL B 1 640 ? 626.709 -32.684 155.945 1.00 15.48 615 VAL B C 1
ATOM 9788 O O . VAL B 1 640 ? 627.783 -33.156 155.639 1.00 16.02 615 VAL B O 1
ATOM 9792 N N . SER B 1 641 ? 626.348 -31.455 155.599 1.00 17.04 616 SER B N 1
ATOM 9793 C CA . SER B 1 641 ? 627.249 -30.593 154.857 1.00 16.93 616 SER B CA 1
ATOM 9794 C C . SER B 1 641 ? 627.920 -29.541 155.749 1.00 14.40 616 SER B C 1
ATOM 9795 O O . SER B 1 641 ? 627.291 -28.938 156.613 1.00 13.93 616 SER B O 1
ATOM 9798 N N . TYR B 1 642 ? 629.214 -29.349 155.513 1.00 16.34 617 TYR B N 1
ATOM 9799 C CA . TYR B 1 642 ? 630.028 -28.333 156.172 1.00 15.37 617 TYR B CA 1
ATOM 9800 C C . TYR B 1 642 ? 630.800 -27.504 155.144 1.00 18.00 617 TYR B C 1
ATOM 9801 O O . TYR B 1 642 ? 631.231 -28.017 154.122 1.00 16.88 617 TYR B O 1
ATOM 9810 N N . ASN B 1 643 ? 630.986 -26.226 155.430 1.00 18.43 618 ASN B N 1
ATOM 9811 C CA . ASN B 1 643 ? 631.931 -25.400 154.691 1.00 15.68 618 ASN B CA 1
ATOM 9812 C C . ASN B 1 643 ? 633.175 -25.244 155.565 1.00 17.43 618 ASN B C 1
ATOM 9813 O O . ASN B 1 643 ? 633.064 -25.046 156.773 1.00 16.39 618 ASN B O 1
ATOM 9818 N N . TYR B 1 644 ? 634.355 -25.355 154.972 1.00 16.15 619 TYR B N 1
ATOM 9819 C CA . TYR B 1 644 ? 635.560 -25.340 155.774 1.00 15.08 619 TYR B CA 1
ATOM 9820 C C . TYR B 1 644 ? 636.753 -24.722 155.071 1.00 16.79 619 TYR B C 1
ATOM 9821 O O . TYR B 1 644 ? 637.425 -25.367 154.276 1.00 13.97 619 TYR B O 1
ATOM 9830 N N . TYR B 1 645 ? 637.024 -23.463 155.400 1.00 16.35 620 TYR B N 1
ATOM 9831 C CA . TYR B 1 645 ? 638.114 -22.748 154.776 1.00 13.79 620 TYR B CA 1
ATOM 9832 C C . TYR B 1 645 ? 639.367 -22.804 155.643 1.00 15.37 620 TYR B C 1
ATOM 9833 O O . TYR B 1 645 ? 639.699 -21.848 156.337 1.00 18.49 620 TYR B O 1
ATOM 9842 N N . LYS B 1 646 ? 640.033 -23.951 155.617 1.00 14.70 621 LYS B N 1
ATOM 9843 C CA . LYS B 1 646 ? 641.316 -24.145 156.275 1.00 17.72 621 LYS B CA 1
ATOM 9844 C C . LYS B 1 646 ? 642.174 -24.942 155.290 1.00 15.00 621 LYS B C 1
ATOM 9845 O O . LYS B 1 646 ? 641.768 -25.133 154.155 1.00 17.00 621 LYS B O 1
ATOM 9851 N N . GLU B 1 647 ? 643.356 -25.390 155.697 1.00 13.74 622 GLU B N 1
ATOM 9852 C CA . GLU B 1 647 ? 644.223 -26.100 154.749 1.00 16.13 622 GLU B CA 1
ATOM 9853 C C . GLU B 1 647 ? 643.751 -27.526 154.474 1.00 15.93 622 GLU B C 1
ATOM 9854 O O . GLU B 1 647 ? 644.154 -28.147 153.497 1.00 16.21 622 GLU B O 1
ATOM 9860 N N . GLY B 1 648 ? 642.887 -28.028 155.348 1.00 17.96 623 GLY B N 1
ATOM 9861 C CA . GLY B 1 648 ? 642.355 -29.373 155.229 1.00 16.68 623 GLY B CA 1
ATOM 9862 C C . GLY B 1 648 ? 641.570 -29.715 156.476 1.00 17.94 623 GLY B C 1
ATOM 9863 O O . GLY B 1 648 ? 641.349 -28.861 157.312 1.00 17.22 623 GLY B O 1
ATOM 9864 N N . LEU B 1 649 ? 641.146 -30.968 156.582 1.00 19.64 624 LEU B N 1
ATOM 9865 C CA . LEU B 1 649 ? 640.393 -31.476 157.723 1.00 20.12 624 LEU B CA 1
ATOM 9866 C C . LEU B 1 649 ? 641.385 -31.887 158.807 1.00 20.44 624 LEU B C 1
ATOM 9867 O O . LEU B 1 649 ? 641.702 -33.068 158.982 1.00 20.84 624 LEU B O 1
ATOM 9872 N N . HIS B 1 650 ? 641.903 -30.871 159.483 1.00 20.70 625 HIS B N 1
ATOM 9873 C CA . HIS B 1 650 ? 642.718 -31.031 160.672 1.00 20.75 625 HIS B CA 1
ATOM 9874 C C . HIS B 1 650 ? 642.030 -32.002 161.619 1.00 19.93 625 HIS B C 1
ATOM 9875 O O . HIS B 1 650 ? 640.848 -31.842 161.907 1.00 19.93 625 HIS B O 1
ATOM 9882 N N . PRO B 1 651 ? 642.761 -33.019 162.090 1.00 22.98 626 PRO B N 1
ATOM 9883 C CA . PRO B 1 651 ? 642.124 -34.064 162.898 1.00 22.90 626 PRO B CA 1
ATOM 9884 C C . PRO B 1 651 ? 641.562 -33.541 164.221 1.00 24.93 626 PRO B C 1
ATOM 9885 O O . PRO B 1 651 ? 640.661 -34.164 164.768 1.00 28.32 626 PRO B O 1
ATOM 9889 N N . GLU B 1 652 ? 642.055 -32.409 164.709 1.00 24.70 627 GLU B N 1
ATOM 9890 C CA . GLU B 1 652 ? 641.607 -31.902 166.007 1.00 27.90 627 GLU B CA 1
ATOM 9891 C C . GLU B 1 652 ? 640.138 -31.436 165.987 1.00 23.82 627 GLU B C 1
ATOM 9892 O O . GLU B 1 652 ? 639.310 -31.973 166.717 1.00 26.52 627 GLU B O 1
ATOM 9898 N N . PRO B 1 653 ? 639.790 -30.454 165.142 1.00 22.01 628 PRO B N 1
ATOM 9899 C CA . PRO B 1 653 ? 638.382 -30.069 165.231 1.00 21.41 628 PRO B CA 1
ATOM 9900 C C . PRO B 1 653 ? 637.414 -31.046 164.545 1.00 21.04 628 PRO B C 1
ATOM 9901 O O . PRO B 1 653 ? 636.215 -30.839 164.625 1.00 18.37 628 PRO B O 1
ATOM 9905 N N . TRP B 1 654 ? 637.913 -32.089 163.885 1.00 22.53 629 TRP B N 1
ATOM 9906 C CA . TRP B 1 654 ? 637.017 -33.052 163.243 1.00 20.47 629 TRP B CA 1
ATOM 9907 C C . TRP B 1 654 ? 636.855 -34.375 164.017 1.00 24.07 629 TRP B C 1
ATOM 9908 O O . TRP B 1 654 ? 636.233 -35.311 163.521 1.00 24.04 629 TRP B O 1
ATOM 9919 N N . SER B 1 655 ? 637.386 -34.416 165.235 1.00 26.34 630 SER B N 1
ATOM 9920 C CA . SER B 1 655 ? 637.179 -35.522 166.186 1.00 28.99 630 SER B CA 1
ATOM 9921 C C . SER B 1 655 ? 635.761 -36.071 166.281 1.00 26.26 630 SER B C 1
ATOM 9922 O O . SER B 1 655 ? 635.574 -37.271 166.393 1.00 32.40 630 SER B O 1
ATOM 9925 N N . PHE B 1 656 ? 634.776 -35.178 166.256 1.00 27.28 631 PHE B N 1
ATOM 9926 C CA . PHE B 1 656 ? 633.386 -35.529 166.514 1.00 28.44 631 PHE B CA 1
ATOM 9927 C C . PHE B 1 656 ? 632.730 -36.402 165.451 1.00 29.97 631 PHE B C 1
ATOM 9928 O O . PHE B 1 656 ? 631.659 -36.961 165.685 1.00 27.92 631 PHE B O 1
ATOM 9936 N N . LEU B 1 657 ? 633.356 -36.493 164.284 1.00 26.34 632 LEU B N 1
ATOM 9937 C CA . LEU B 1 657 ? 632.761 -37.181 163.145 1.00 26.84 632 LEU B CA 1
ATOM 9938 C C . LEU B 1 657 ? 632.345 -38.610 163.503 1.00 27.97 632 LEU B C 1
ATOM 9939 O O . LEU B 1 657 ? 631.250 -39.044 163.154 1.00 25.90 632 LEU B O 1
ATOM 9944 N N . ALA B 1 658 ? 633.214 -39.311 164.225 1.00 26.35 633 ALA B N 1
ATOM 9945 C CA . ALA B 1 658 ? 632.952 -40.689 164.628 1.00 27.46 633 ALA B CA 1
ATOM 9946 C C . ALA B 1 658 ? 631.701 -40.826 165.501 1.00 26.53 633 ALA B C 1
ATOM 9947 O O . ALA B 1 658 ? 631.013 -41.831 165.441 1.00 33.92 633 ALA B O 1
ATOM 9949 N N . ASP B 1 659 ? 631.399 -39.811 166.297 1.00 30.85 634 ASP B N 1
ATOM 9950 C CA . ASP B 1 659 ? 630.225 -39.845 167.169 1.00 33.20 634 ASP B CA 1
ATOM 9951 C C . ASP B 1 659 ? 628.915 -39.668 166.404 1.00 34.40 634 ASP B C 1
ATOM 9952 O O . ASP B 1 659 ? 627.856 -40.115 166.847 1.00 35.16 634 ASP B O 1
ATOM 9957 N N . ILE B 1 660 ? 628.987 -38.992 165.266 1.00 31.92 635 ILE B N 1
ATOM 9958 C CA . ILE B 1 660 ? 627.807 -38.723 164.454 1.00 28.29 635 ILE B CA 1
ATOM 9959 C C . ILE B 1 660 ? 627.557 -39.874 163.480 1.00 25.21 635 ILE B C 1
ATOM 9960 O O . ILE B 1 660 ? 626.410 -40.174 163.142 1.00 28.67 635 ILE B O 1
ATOM 9965 N N . ASP B 1 661 ? 628.648 -40.510 163.063 1.00 24.69 636 ASP B N 1
ATOM 9966 C CA . ASP B 1 661 ? 628.664 -41.567 162.050 1.00 25.17 636 ASP B CA 1
ATOM 9967 C C . ASP B 1 661 ? 627.711 -41.290 160.880 1.00 23.06 636 ASP B C 1
ATOM 9968 O O . ASP B 1 661 ? 626.871 -42.112 160.533 1.00 25.21 636 ASP B O 1
ATOM 9973 N N . MET B 1 662 ? 627.862 -40.121 160.274 1.00 22.09 637 MET B N 1
ATOM 9974 C CA . MET B 1 662 ? 627.079 -39.736 159.106 1.00 21.76 637 MET B CA 1
ATOM 9975 C C . MET B 1 662 ? 627.977 -39.466 157.903 1.00 20.52 637 MET B C 1
ATOM 9976 O O . MET B 1 662 ? 629.071 -38.913 158.056 1.00 17.09 637 MET B O 1
ATOM 9981 N N . PRO B 1 663 ? 627.502 -39.828 156.701 1.00 18.47 638 PRO B N 1
ATOM 9982 C CA . PRO B 1 663 ? 628.171 -39.372 155.482 1.00 16.91 638 PRO B CA 1
ATOM 9983 C C . PRO B 1 663 ? 628.155 -37.860 155.434 1.00 18.32 638 PRO B C 1
ATOM 9984 O O . PRO B 1 663 ? 627.112 -37.251 155.686 1.00 15.67 638 PRO B O 1
ATOM 9988 N N . SER B 1 664 ? 629.303 -37.279 155.110 1.00 16.16 639 SER B N 1
ATOM 9989 C CA . SER B 1 664 ? 629.518 -35.848 155.233 1.00 18.73 639 SER B CA 1
ATOM 9990 C C . SER B 1 664 ? 630.062 -35.272 153.931 1.00 15.19 639 SER B C 1
ATOM 9991 O O . SER B 1 664 ? 630.688 -35.978 153.145 1.00 14.53 639 SER B O 1
ATOM 9994 N N . ILE B 1 665 ? 629.862 -33.981 153.713 1.00 16.24 640 ILE B N 1
ATOM 9995 C CA . ILE B 1 665 ? 630.413 -33.384 152.511 1.00 14.05 640 ILE B CA 1
ATOM 9996 C C . ILE B 1 665 ? 630.916 -31.966 152.759 1.00 14.02 640 ILE B C 1
ATOM 9997 O O . ILE B 1 665 ? 630.324 -31.189 153.513 1.00 13.29 640 ILE B O 1
ATOM 10002 N N . ILE B 1 666 ? 632.036 -31.635 152.125 1.00 16.37 641 ILE B N 1
ATOM 10003 C CA . ILE B 1 666 ? 632.530 -30.261 152.159 1.00 13.19 641 ILE B CA 1
ATOM 10004 C C . ILE B 1 666 ? 631.875 -29.457 151.048 1.00 15.55 641 ILE B C 1
ATOM 10005 O O . ILE B 1 666 ? 632.047 -29.768 149.860 1.00 13.28 641 ILE B O 1
ATOM 10010 N N . GLY B 1 667 ? 631.139 -28.414 151.431 1.00 12.98 642 GLY B N 1
ATOM 10011 C CA . GLY B 1 667 ? 630.451 -27.582 150.475 1.00 11.50 642 GLY B CA 1
ATOM 10012 C C . GLY B 1 667 ? 631.296 -26.471 149.863 1.00 16.62 642 GLY B C 1
ATOM 10013 O O . GLY B 1 667 ? 630.973 -25.974 148.788 1.00 15.30 642 GLY B O 1
ATOM 10014 N N . GLU B 1 668 ? 632.370 -26.092 150.543 1.00 13.10 643 GLU B N 1
ATOM 10015 C CA . GLU B 1 668 ? 633.202 -24.948 150.156 1.00 15.44 643 GLU B CA 1
ATOM 10016 C C . GLU B 1 668 ? 634.569 -25.045 150.807 1.00 15.95 643 GLU B C 1
ATOM 10017 O O . GLU B 1 668 ? 634.681 -25.366 151.980 1.00 12.24 643 GLU B O 1
ATOM 10023 N N . PHE B 1 669 ? 635.603 -24.749 150.018 1.00 15.30 644 PHE B N 1
ATOM 10024 C CA . PHE B 1 669 ? 636.937 -24.436 150.523 1.00 15.50 644 PHE B CA 1
ATOM 10025 C C . PHE B 1 669 ? 637.652 -23.695 149.410 1.00 14.99 644 PHE B C 1
ATOM 10026 O O . PHE B 1 669 ? 637.235 -23.775 148.258 1.00 16.75 644 PHE B O 1
ATOM 10034 N N . HIS B 1 670 ? 638.694 -22.946 149.729 1.00 15.09 645 HIS B N 1
ATOM 10035 C CA . HIS B 1 670 ? 639.500 -22.408 148.637 1.00 17.27 645 HIS B CA 1
ATOM 10036 C C . HIS B 1 670 ? 640.954 -22.148 149.008 1.00 14.99 645 HIS B C 1
ATOM 10037 O O . HIS B 1 670 ? 641.367 -22.271 150.157 1.00 14.74 645 HIS B O 1
ATOM 10044 N N . PHE B 1 671 ? 641.724 -21.767 147.992 1.00 18.03 646 PHE B N 1
ATOM 10045 C CA . PHE B 1 671 ? 643.079 -21.217 148.179 1.00 17.62 646 PHE B CA 1
ATOM 10046 C C . PHE B 1 671 ? 643.318 -20.089 147.192 1.00 14.11 646 PHE B C 1
ATOM 10047 O O . PHE B 1 671 ? 642.987 -20.219 146.031 1.00 17.14 646 PHE B O 1
ATOM 10055 N N . GLY B 1 672 ? 643.914 -18.995 147.649 1.00 16.87 647 GLY B N 1
ATOM 10056 C CA . GLY B 1 672 ? 644.269 -17.904 146.762 1.00 14.28 647 GLY B CA 1
ATOM 10057 C C . GLY B 1 672 ? 645.700 -17.412 146.904 1.00 14.93 647 GLY B C 1
ATOM 10058 O O . GLY B 1 672 ? 646.418 -17.832 147.805 1.00 17.44 647 GLY B O 1
ATOM 10059 N N . ALA B 1 673 ? 646.110 -16.526 145.996 1.00 17.14 648 ALA B N 1
ATOM 10060 C CA . ALA B 1 673 ? 647.429 -15.892 146.041 1.00 13.70 648 ALA B CA 1
ATOM 10061 C C . ALA B 1 673 ? 647.355 -14.435 145.563 1.00 14.09 648 ALA B C 1
ATOM 10062 O O . ALA B 1 673 ? 646.293 -13.926 145.275 1.00 14.14 648 ALA B O 1
ATOM 10064 N N . LEU B 1 674 ? 648.505 -13.783 145.465 1.00 15.84 649 LEU B N 1
ATOM 10065 C CA . LEU B 1 674 ? 648.556 -12.392 145.045 1.00 18.64 649 LEU B CA 1
ATOM 10066 C C . LEU B 1 674 ? 649.334 -12.188 143.744 1.00 19.91 649 LEU B C 1
ATOM 10067 O O . LEU B 1 674 ? 649.476 -11.060 143.288 1.00 21.82 649 LEU B O 1
ATOM 10072 N N . ASP B 1 675 ? 649.820 -13.275 143.143 1.00 19.02 650 ASP B N 1
ATOM 10073 C CA . ASP B 1 675 ? 650.683 -13.166 141.964 1.00 19.14 650 ASP B CA 1
ATOM 10074 C C . ASP B 1 675 ? 649.946 -13.113 140.616 1.00 20.05 650 ASP B C 1
ATOM 10075 O O . ASP B 1 675 ? 650.589 -13.089 139.584 1.00 23.96 650 ASP B O 1
ATOM 10080 N N . SER B 1 676 ? 648.617 -13.089 140.613 1.00 20.33 651 SER B N 1
ATOM 10081 C CA . SER B 1 676 ? 647.894 -12.821 139.369 1.00 17.09 651 SER B CA 1
ATOM 10082 C C . SER B 1 676 ? 647.208 -11.461 139.435 1.00 17.68 651 SER B C 1
ATOM 10083 O O . SER B 1 676 ? 646.229 -11.221 138.743 1.00 19.95 651 SER B O 1
ATOM 10086 N N . GLY B 1 677 ? 647.729 -10.581 140.278 1.00 19.79 652 GLY B N 1
ATOM 10087 C CA . GLY B 1 677 ? 647.322 -9.191 140.278 1.00 19.99 652 GLY B CA 1
ATOM 10088 C C . GLY B 1 677 ? 646.208 -8.784 141.225 1.00 21.54 652 GLY B C 1
ATOM 10089 O O . GLY B 1 677 ? 645.699 -7.683 141.121 1.00 22.57 652 GLY B O 1
ATOM 10090 N N . PHE B 1 678 ? 645.837 -9.655 142.156 1.00 19.56 653 PHE B N 1
ATOM 10091 C CA . PHE B 1 678 ? 644.763 -9.333 143.088 1.00 20.64 653 PHE B CA 1
ATOM 10092 C C . PHE B 1 678 ? 645.272 -8.536 144.291 1.00 21.52 653 PHE B C 1
ATOM 10093 O O . PHE B 1 678 ? 646.466 -8.512 144.572 1.00 17.58 653 PHE B O 1
ATOM 10101 N N . PHE B 1 679 ? 644.345 -7.887 144.984 1.00 21.30 654 PHE B N 1
ATOM 10102 C CA . PHE B 1 679 ? 644.643 -7.173 146.219 1.00 21.19 654 PHE B CA 1
ATOM 10103 C C . PHE B 1 679 ? 644.400 -8.025 147.448 1.00 18.66 654 PHE B C 1
ATOM 10104 O O . PHE B 1 679 ? 644.784 -7.652 148.544 1.00 23.74 654 PHE B O 1
ATOM 10112 N N . HIS B 1 680 ? 643.782 -9.184 147.262 1.00 16.83 655 HIS B N 1
ATOM 10113 C CA . HIS B 1 680 ? 643.356 -10.018 148.384 1.00 18.72 655 HIS B CA 1
ATOM 10114 C C . HIS B 1 680 ? 643.440 -11.473 147.939 1.00 18.06 655 HIS B C 1
ATOM 10115 O O . HIS B 1 680 ? 642.880 -11.828 146.910 1.00 17.25 655 HIS B O 1
ATOM 10122 N N . ALA B 1 681 ? 644.172 -12.295 148.685 1.00 17.00 656 ALA B N 1
ATOM 10123 C CA . ALA B 1 681 ? 644.351 -13.690 148.329 1.00 15.28 656 ALA B CA 1
ATOM 10124 C C . ALA B 1 681 ? 643.302 -14.601 148.995 1.00 16.51 656 ALA B C 1
ATOM 10125 O O . ALA B 1 681 ? 643.396 -15.818 148.925 1.00 18.22 656 ALA B O 1
ATOM 10127 N N . GLY B 1 682 ? 642.315 -14.011 149.654 1.00 17.09 657 GLY B N 1
ATOM 10128 C CA . GLY B 1 682 ? 641.262 -14.791 150.268 1.00 20.60 657 GLY B CA 1
ATOM 10129 C C . GLY B 1 682 ? 641.527 -15.241 151.690 1.00 20.09 657 GLY B C 1
ATOM 10130 O O . GLY B 1 682 ? 642.339 -14.644 152.407 1.00 18.43 657 GLY B O 1
ATOM 10131 N N . LEU B 1 683 ? 640.830 -16.304 152.093 1.00 19.26 658 LEU B N 1
ATOM 10132 C CA . LEU B 1 683 ? 640.819 -16.738 153.487 1.00 19.54 658 LEU B CA 1
ATOM 10133 C C . LEU B 1 683 ? 641.923 -17.726 153.809 1.00 16.79 658 LEU B C 1
ATOM 10134 O O . LEU B 1 683 ? 642.410 -17.769 154.925 1.00 18.51 658 LEU B O 1
ATOM 10139 N N . VAL B 1 684 ? 642.293 -18.542 152.836 1.00 18.01 659 VAL B N 1
ATOM 10140 C CA . VAL B 1 684 ? 643.411 -19.480 152.999 1.00 15.05 659 VAL B CA 1
ATOM 10141 C C . VAL B 1 684 ? 644.342 -19.255 151.812 1.00 16.65 659 VAL B C 1
ATOM 10142 O O . VAL B 1 684 ? 643.911 -19.293 150.672 1.00 14.67 659 VAL B O 1
ATOM 10146 N N . THR B 1 685 ? 645.614 -19.007 152.084 1.00 17.18 660 THR B N 1
ATOM 10147 C CA . THR B 1 685 ? 646.459 -18.377 151.081 1.00 15.56 660 THR B CA 1
ATOM 10148 C C . THR B 1 685 ? 647.738 -19.133 150.751 1.00 16.12 660 THR B C 1
ATOM 10149 O O . THR B 1 685 ? 648.253 -19.915 151.548 1.00 15.15 660 THR B O 1
ATOM 10153 N N . ALA B 1 686 ? 648.220 -18.897 149.535 1.00 17.23 661 ALA B N 1
ATOM 10154 C CA . ALA B 1 686 ? 649.455 -19.483 149.029 1.00 13.53 661 ALA B CA 1
ATOM 10155 C C . ALA B 1 686 ? 650.373 -18.360 148.547 1.00 16.41 661 ALA B C 1
ATOM 10156 O O . ALA B 1 686 ? 649.919 -17.242 148.365 1.00 17.64 661 ALA B O 1
ATOM 10158 N N . CYS B 1 687 ? 651.653 -18.652 148.323 1.00 18.24 662 CYS B N 1
ATOM 10159 C CA . CYS B 1 687 ? 652.583 -17.634 147.832 1.00 16.60 662 CYS B CA 1
ATOM 10160 C C . CYS B 1 687 ? 652.527 -17.452 146.314 1.00 17.66 662 CYS B C 1
ATOM 10161 O O . CYS B 1 687 ? 653.018 -16.466 145.794 1.00 15.72 662 CYS B O 1
ATOM 10164 N N . SER B 1 688 ? 651.917 -18.399 145.608 1.00 15.34 663 SER B N 1
ATOM 10165 C CA . SER B 1 688 ? 651.940 -18.395 144.148 1.00 17.67 663 SER B CA 1
ATOM 10166 C C . SER B 1 688 ? 650.826 -19.255 143.556 1.00 15.14 663 SER B C 1
ATOM 10167 O O . SER B 1 688 ? 650.247 -20.082 144.265 1.00 14.66 663 SER B O 1
ATOM 10170 N N . GLN B 1 689 ? 650.580 -19.093 142.255 1.00 13.51 664 GLN B N 1
ATOM 10171 C CA . GLN B 1 689 ? 649.630 -19.950 141.540 1.00 16.72 664 GLN B CA 1
ATOM 10172 C C . GLN B 1 689 ? 650.040 -21.418 141.668 1.00 15.05 664 GLN B C 1
ATOM 10173 O O . GLN B 1 689 ? 649.203 -22.281 141.928 1.00 12.89 664 GLN B O 1
ATOM 10179 N N . GLN B 1 690 ? 651.332 -21.686 141.523 1.00 13.31 665 GLN B N 1
ATOM 10180 C CA . GLN B 1 690 ? 651.826 -23.042 141.674 1.00 16.54 665 GLN B CA 1
ATOM 10181 C C . GLN B 1 690 ? 651.439 -23.632 143.026 1.00 16.47 665 GLN B C 1
ATOM 10182 O O . GLN B 1 690 ? 650.957 -24.755 143.105 1.00 16.58 665 GLN B O 1
ATOM 10188 N N . GLU B 1 691 ? 651.616 -22.869 144.094 1.00 16.07 666 GLU B N 1
ATOM 10189 C CA . GLU B 1 691 ? 651.338 -23.416 145.410 1.00 16.80 666 GLU B CA 1
ATOM 10190 C C . GLU B 1 691 ? 649.822 -23.498 145.684 1.00 13.36 666 GLU B C 1
ATOM 10191 O O . GLU B 1 691 ? 649.395 -24.278 146.517 1.00 14.62 666 GLU B O 1
ATOM 10197 N N . ARG B 1 692 ? 649.012 -22.704 144.990 1.00 15.74 667 ARG B N 1
ATOM 10198 C CA . ARG B 1 692 ? 647.561 -22.842 145.103 1.00 15.28 667 ARG B CA 1
ATOM 10199 C C . ARG B 1 692 ? 647.140 -24.267 144.733 1.00 18.04 667 ARG B C 1
ATOM 10200 O O . ARG B 1 692 ? 646.262 -24.862 145.361 1.00 13.33 667 ARG B O 1
ATOM 10208 N N . GLY B 1 693 ? 647.764 -24.780 143.679 1.00 15.20 668 GLY B N 1
ATOM 10209 C CA . GLY B 1 693 ? 647.505 -26.127 143.211 1.00 14.56 668 GLY B CA 1
ATOM 10210 C C . GLY B 1 693 ? 647.955 -27.146 144.225 1.00 14.66 668 GLY B C 1
ATOM 10211 O O . GLY B 1 693 ? 647.214 -28.066 144.528 1.00 14.98 668 GLY B O 1
ATOM 10212 N N . GLN B 1 694 ? 649.167 -26.975 144.755 1.00 14.25 669 GLN B N 1
ATOM 10213 C CA . GLN B 1 694 ? 649.697 -27.899 145.749 1.00 15.97 669 GLN B CA 1
ATOM 10214 C C . GLN B 1 694 ? 648.765 -27.964 146.971 1.00 15.72 669 GLN B C 1
ATOM 10215 O O . GLN B 1 694 ? 648.512 -29.034 147.522 1.00 14.97 669 GLN B O 1
ATOM 10221 N N . MET B 1 695 ? 648.247 -26.813 147.371 1.00 14.78 670 MET B N 1
ATOM 10222 C CA . MET B 1 695 ? 647.400 -26.745 148.550 1.00 14.90 670 MET B CA 1
ATOM 10223 C C . MET B 1 695 ? 646.008 -27.333 148.251 1.00 13.59 670 MET B C 1
ATOM 10224 O O . MET B 1 695 ? 645.398 -27.962 149.104 1.00 16.04 670 MET B O 1
ATOM 10229 N N . PHE B 1 696 ? 645.526 -27.157 147.032 1.00 15.52 671 PHE B N 1
ATOM 10230 C CA . PHE B 1 696 ? 644.283 -27.819 146.627 1.00 14.84 671 PHE B CA 1
ATOM 10231 C C . PHE B 1 696 ? 644.427 -29.324 146.817 1.00 13.59 671 PHE B C 1
ATOM 10232 O O . PHE B 1 696 ? 643.564 -29.959 147.405 1.00 15.34 671 PHE B O 1
ATOM 10240 N N . GLU B 1 697 ? 645.527 -29.886 146.324 1.00 14.17 672 GLU B N 1
ATOM 10241 C CA . GLU B 1 697 ? 645.740 -31.330 146.435 1.00 14.90 672 GLU B CA 1
ATOM 10242 C C . GLU B 1 697 ? 645.852 -31.814 147.873 1.00 16.72 672 GLU B C 1
ATOM 10243 O O . GLU B 1 697 ? 645.279 -32.851 148.220 1.00 17.80 672 GLU B O 1
ATOM 10249 N N . ARG B 1 698 ? 646.590 -31.075 148.702 1.00 16.86 673 ARG B N 1
ATOM 10250 C CA . ARG B 1 698 ? 646.783 -31.434 150.104 1.00 15.81 673 ARG B CA 1
ATOM 10251 C C . ARG B 1 698 ? 645.455 -31.417 150.870 1.00 14.81 673 ARG B C 1
ATOM 10252 O O . ARG B 1 698 ? 645.182 -32.301 151.670 1.00 14.29 673 ARG B O 1
ATOM 10260 N N . TYR B 1 699 ? 644.651 -30.385 150.638 1.00 14.88 674 TYR B N 1
ATOM 10261 C CA . TYR B 1 699 ? 643.298 -30.340 151.173 1.00 14.04 674 TYR B CA 1
ATOM 10262 C C . TYR B 1 699 ? 642.530 -31.590 150.751 1.00 14.32 674 TYR B C 1
ATOM 10263 O O . TYR B 1 699 ? 641.941 -32.249 151.577 1.00 14.64 674 TYR B O 1
ATOM 10272 N N . MET B 1 700 ? 642.537 -31.902 149.462 1.00 14.66 675 MET B N 1
ATOM 10273 C CA . MET B 1 700 ? 641.702 -32.992 148.956 1.00 16.63 675 MET B CA 1
ATOM 10274 C C . MET B 1 700 ? 642.106 -34.362 149.518 1.00 13.57 675 MET B C 1
ATOM 10275 O O . MET B 1 700 ? 641.244 -35.185 149.794 1.00 14.33 675 MET B O 1
ATOM 10280 N N . GLN B 1 701 ? 643.400 -34.582 149.709 1.00 15.91 676 GLN B N 1
ATOM 10281 C CA . GLN B 1 701 ? 643.912 -35.832 150.280 1.00 19.83 676 GLN B CA 1
ATOM 10282 C C . GLN B 1 701 ? 643.288 -36.107 151.630 1.00 16.56 676 GLN B C 1
ATOM 10283 O O . GLN B 1 701 ? 642.925 -37.205 151.989 1.00 16.18 676 GLN B O 1
ATOM 10289 N N . THR B 1 702 ? 643.203 -35.030 152.368 1.00 18.35 677 THR B N 1
ATOM 10290 C CA . THR B 1 702 ? 642.602 -34.955 153.664 1.00 16.05 677 THR B CA 1
ATOM 10291 C C . THR B 1 702 ? 641.112 -35.403 153.667 1.00 18.37 677 THR B C 1
ATOM 10292 O O . THR B 1 702 ? 640.654 -36.103 154.578 1.00 18.57 677 THR B O 1
ATOM 10296 N N . VAL B 1 703 ? 640.366 -35.042 152.627 1.00 16.82 678 VAL B N 1
ATOM 10297 C CA . VAL B 1 703 ? 638.960 -35.424 152.538 1.00 15.31 678 VAL B CA 1
ATOM 10298 C C . VAL B 1 703 ? 638.837 -36.867 152.089 1.00 15.94 678 VAL B C 1
ATOM 10299 O O . VAL B 1 703 ? 638.058 -37.622 152.642 1.00 17.03 678 VAL B O 1
ATOM 10303 N N . VAL B 1 704 ? 639.591 -37.221 151.058 1.00 16.65 679 VAL B N 1
ATOM 10304 C CA . VAL B 1 704 ? 639.605 -38.569 150.517 1.00 15.59 679 VAL B CA 1
ATOM 10305 C C . VAL B 1 704 ? 640.048 -39.596 151.582 1.00 18.07 679 VAL B C 1
ATOM 10306 O O . VAL B 1 704 ? 639.516 -40.692 151.626 1.00 18.64 679 VAL B O 1
ATOM 10310 N N . ASP B 1 705 ? 640.972 -39.227 152.467 1.00 18.57 680 ASP B N 1
ATOM 10311 C CA . ASP B 1 705 ? 641.428 -40.145 153.522 1.00 20.97 680 ASP B CA 1
ATOM 10312 C C . ASP B 1 705 ? 640.484 -40.232 154.719 1.00 19.29 680 ASP B C 1
ATOM 10313 O O . ASP B 1 705 ? 640.720 -41.013 155.615 1.00 20.75 680 ASP B O 1
ATOM 10318 N N . ASN B 1 706 ? 639.466 -39.385 154.756 1.00 19.89 681 ASN B N 1
ATOM 10319 C CA . ASN B 1 706 ? 638.517 -39.369 155.865 1.00 21.88 681 ASN B CA 1
ATOM 10320 C C . ASN B 1 706 ? 637.279 -40.200 155.546 1.00 19.08 681 ASN B C 1
ATOM 10321 O O . ASN B 1 706 ? 636.553 -39.881 154.621 1.00 18.53 681 ASN B O 1
ATOM 10326 N N . PRO B 1 707 ? 637.036 -41.260 156.338 1.00 21.25 682 PRO B N 1
ATOM 10327 C CA . PRO B 1 707 ? 636.004 -42.266 156.057 1.00 18.29 682 PRO B CA 1
ATOM 10328 C C . PRO B 1 707 ? 634.568 -41.768 156.253 1.00 18.65 682 PRO B C 1
ATOM 10329 O O . PRO B 1 707 ? 633.634 -42.512 155.965 1.00 18.84 682 PRO B O 1
ATOM 10333 N N . TYR B 1 708 ? 634.389 -40.541 156.724 1.00 17.35 683 TYR B N 1
ATOM 10334 C CA . TYR B 1 708 ? 633.042 -39.996 156.866 1.00 18.67 683 TYR B CA 1
ATOM 10335 C C . TYR B 1 708 ? 632.677 -39.056 155.723 1.00 16.34 683 TYR B C 1
ATOM 10336 O O . TYR B 1 708 ? 631.525 -38.658 155.596 1.00 15.63 683 TYR B O 1
ATOM 10345 N N . PHE B 1 709 ? 633.644 -38.708 154.882 1.00 13.58 684 PHE B N 1
ATOM 10346 C CA . PHE B 1 709 ? 633.376 -37.720 153.843 1.00 16.51 684 PHE B CA 1
ATOM 10347 C C . PHE B 1 709 ? 633.193 -38.326 152.460 1.00 14.36 684 PHE B C 1
ATOM 10348 O O . PHE B 1 709 ? 633.937 -39.198 152.045 1.00 15.00 684 PHE B O 1
ATOM 10356 N N . VAL B 1 710 ? 632.175 -37.861 151.755 1.00 15.37 685 VAL B N 1
ATOM 10357 C CA . VAL B 1 710 ? 631.843 -38.453 150.459 1.00 16.84 685 VAL B CA 1
ATOM 10358 C C . VAL B 1 710 ? 632.073 -37.477 149.318 1.00 16.53 685 VAL B C 1
ATOM 10359 O O . VAL B 1 710 ? 631.717 -37.731 148.176 1.00 15.60 685 VAL B O 1
ATOM 10363 N N . GLY B 1 711 ? 632.649 -36.334 149.641 1.00 12.22 686 GLY B N 1
ATOM 10364 C CA . GLY B 1 711 ? 632.945 -35.377 148.611 1.00 14.70 686 GLY B CA 1
ATOM 10365 C C . GLY B 1 711 ? 633.374 -34.025 149.130 1.00 12.58 686 GLY B C 1
ATOM 10366 O O . GLY B 1 711 ? 633.274 -33.735 150.308 1.00 12.45 686 GLY B O 1
ATOM 10367 N N . ALA B 1 712 ? 633.874 -33.207 148.216 1.00 14.54 687 ALA B N 1
ATOM 10368 C CA . ALA B 1 712 ? 634.290 -31.861 148.546 1.00 14.59 687 ALA B CA 1
ATOM 10369 C C . ALA B 1 712 ? 634.151 -30.964 147.319 1.00 15.68 687 ALA B C 1
ATOM 10370 O O . ALA B 1 712 ? 634.569 -31.327 146.215 1.00 12.38 687 ALA B O 1
ATOM 10372 N N . HIS B 1 713 ? 633.559 -29.792 147.535 1.00 14.32 688 HIS B N 1
ATOM 10373 C CA . HIS B 1 713 ? 633.319 -28.830 146.472 1.00 13.90 688 HIS B CA 1
ATOM 10374 C C . HIS B 1 713 ? 634.150 -27.560 146.695 1.00 15.84 688 HIS B C 1
ATOM 10375 O O . HIS B 1 713 ? 634.182 -26.997 147.788 1.00 15.68 688 HIS B O 1
ATOM 10382 N N . TYR B 1 714 ? 634.832 -27.124 145.650 1.00 16.32 689 TYR B N 1
ATOM 10383 C CA . TYR B 1 714 ? 635.721 -25.975 145.750 1.00 14.35 689 TYR B CA 1
ATOM 10384 C C . TYR B 1 714 ? 635.012 -24.644 145.407 1.00 13.59 689 TYR B C 1
ATOM 10385 O O . TYR B 1 714 ? 634.320 -24.549 144.414 1.00 15.25 689 TYR B O 1
ATOM 10394 N N . PHE B 1 715 ? 635.219 -23.614 146.223 1.00 12.27 690 PHE B N 1
ATOM 10395 C CA . PHE B 1 715 ? 634.629 -22.300 145.974 1.00 13.69 690 PHE B CA 1
ATOM 10396 C C . PHE B 1 715 ? 635.726 -21.354 145.466 1.00 14.95 690 PHE B C 1
ATOM 10397 O O . PHE B 1 715 ? 636.565 -20.917 146.244 1.00 16.04 690 PHE B O 1
ATOM 10405 N N . GLN B 1 716 ? 635.728 -20.987 144.186 1.00 13.72 691 GLN B N 1
ATOM 10406 C CA . GLN B 1 716 ? 634.643 -21.166 143.232 1.00 12.94 691 GLN B CA 1
ATOM 10407 C C . GLN B 1 716 ? 635.235 -21.403 141.832 1.00 11.60 691 GLN B C 1
ATOM 10408 O O . GLN B 1 716 ? 636.440 -21.435 141.682 1.00 15.70 691 GLN B O 1
ATOM 10414 N N . TYR B 1 717 ? 634.385 -21.541 140.821 1.00 14.91 692 TYR B N 1
ATOM 10415 C CA . TYR B 1 717 ? 634.807 -21.737 139.424 1.00 16.93 692 TYR B CA 1
ATOM 10416 C C . TYR B 1 717 ? 635.641 -20.568 138.853 1.00 15.26 692 TYR B C 1
ATOM 10417 O O . TYR B 1 717 ? 636.684 -20.793 138.245 1.00 17.98 692 TYR B O 1
ATOM 10426 N N . ILE B 1 718 ? 635.162 -19.342 139.065 1.00 15.63 693 ILE B N 1
ATOM 10427 C CA . ILE B 1 718 ? 635.698 -18.118 138.450 1.00 16.98 693 ILE B CA 1
ATOM 10428 C C . ILE B 1 718 ? 636.269 -17.146 139.496 1.00 16.54 693 ILE B C 1
ATOM 10429 O O . ILE B 1 718 ? 635.686 -16.971 140.556 1.00 18.80 693 ILE B O 1
ATOM 10434 N N . ASP B 1 719 ? 637.406 -16.526 139.194 1.00 16.45 694 ASP B N 1
ATOM 10435 C CA . ASP B 1 719 ? 637.967 -15.487 140.047 1.00 16.47 694 ASP B CA 1
ATOM 10436 C C . ASP B 1 719 ? 636.903 -14.495 140.465 1.00 16.15 694 ASP B C 1
ATOM 10437 O O . ASP B 1 719 ? 635.980 -14.216 139.720 1.00 16.62 694 ASP B O 1
ATOM 10442 N N . SER B 1 720 ? 637.031 -13.974 141.673 1.00 18.58 695 SER B N 1
ATOM 10443 C CA . SER B 1 720 ? 636.304 -12.781 142.043 1.00 17.08 695 SER B CA 1
ATOM 10444 C C . SER B 1 720 ? 636.823 -11.633 141.170 1.00 17.37 695 SER B C 1
ATOM 10445 O O . SER B 1 720 ? 637.977 -11.639 140.788 1.00 17.07 695 SER B O 1
ATOM 10448 N N . PRO B 1 721 ? 635.961 -10.665 140.829 1.00 16.06 696 PRO B N 1
ATOM 10449 C CA . PRO B 1 721 ? 636.501 -9.432 140.235 1.00 15.36 696 PRO B CA 1
ATOM 10450 C C . PRO B 1 721 ? 637.562 -8.801 141.141 1.00 17.05 696 PRO B C 1
ATOM 10451 O O . PRO B 1 721 ? 637.424 -8.791 142.362 1.00 16.78 696 PRO B O 1
ATOM 10455 N N . ILE B 1 722 ? 638.629 -8.304 140.538 1.00 16.32 697 ILE B N 1
ATOM 10456 C CA . ILE B 1 722 ? 639.721 -7.710 141.288 1.00 17.25 697 ILE B CA 1
ATOM 10457 C C . ILE B 1 722 ? 639.213 -6.499 142.072 1.00 16.50 697 ILE B C 1
ATOM 10458 O O . ILE B 1 722 ? 639.692 -6.202 143.157 1.00 17.09 697 ILE B O 1
ATOM 10463 N N . THR B 1 723 ? 638.205 -5.835 141.526 1.00 17.19 698 THR B N 1
ATOM 10464 C CA . THR B 1 723 ? 637.606 -4.697 142.200 1.00 18.53 698 THR B CA 1
ATOM 10465 C C . THR B 1 723 ? 636.423 -5.098 143.066 1.00 19.63 698 THR B C 1
ATOM 10466 O O . THR B 1 723 ? 635.721 -4.240 143.595 1.00 21.15 698 THR B O 1
ATOM 10470 N N . GLY B 1 724 ? 636.193 -6.405 143.191 1.00 17.35 699 GLY B N 1
ATOM 10471 C CA . GLY B 1 724 ? 635.200 -6.911 144.122 1.00 18.04 699 GLY B CA 1
ATOM 10472 C C . GLY B 1 724 ? 633.837 -7.108 143.503 1.00 20.86 699 GLY B C 1
ATOM 10473 O O . GLY B 1 724 ? 633.407 -6.290 142.691 1.00 19.63 699 GLY B O 1
ATOM 10474 N N . ARG B 1 725 ? 633.161 -8.198 143.868 1.00 18.60 700 ARG B N 1
ATOM 10475 C CA . ARG B 1 725 ? 631.841 -8.468 143.310 1.00 20.60 700 ARG B CA 1
ATOM 10476 C C . ARG B 1 725 ? 630.861 -7.439 143.847 1.00 23.99 700 ARG B C 1
ATOM 10477 O O . ARG B 1 725 ? 631.062 -6.887 144.921 1.00 23.39 700 ARG B O 1
ATOM 10485 N N . SER B 1 726 ? 629.794 -7.209 143.095 1.00 22.59 701 SER B N 1
ATOM 10486 C CA . SER B 1 726 ? 628.903 -6.089 143.340 1.00 25.27 701 SER B CA 1
ATOM 10487 C C . SER B 1 726 ? 628.203 -6.180 144.687 1.00 28.97 701 SER B C 1
ATOM 10488 O O . SER B 1 726 ? 628.029 -5.172 145.371 1.00 25.97 701 SER B O 1
ATOM 10491 N N . PHE B 1 727 ? 627.831 -7.401 145.062 1.00 25.42 702 PHE B N 1
ATOM 10492 C CA . PHE B 1 727 ? 627.039 -7.643 146.257 1.00 32.15 702 PHE B CA 1
ATOM 10493 C C . PHE B 1 727 ? 627.738 -7.188 147.539 1.00 30.55 702 PHE B C 1
ATOM 10494 O O . PHE B 1 727 ? 627.158 -6.457 148.330 1.00 34.10 702 PHE B O 1
ATOM 10502 N N . ASP B 1 728 ? 628.992 -7.582 147.728 1.00 27.92 703 ASP B N 1
ATOM 10503 C CA . ASP B 1 728 ? 629.657 -7.342 149.004 1.00 26.55 703 ASP B CA 1
ATOM 10504 C C . ASP B 1 728 ? 631.147 -7.021 148.875 1.00 27.69 703 ASP B C 1
ATOM 10505 O O . ASP B 1 728 ? 631.873 -6.982 149.862 1.00 29.61 703 ASP B O 1
ATOM 10510 N N . GLY B 1 729 ? 631.607 -6.808 147.654 1.00 23.00 704 GLY B N 1
ATOM 10511 C CA . GLY B 1 729 ? 632.993 -6.442 147.448 1.00 23.71 704 GLY B CA 1
ATOM 10512 C C . GLY B 1 729 ? 634.046 -7.526 147.627 1.00 20.96 704 GLY B C 1
ATOM 10513 O O . GLY B 1 729 ? 635.233 -7.214 147.602 1.00 20.21 704 GLY B O 1
ATOM 10514 N N . GLU B 1 730 ? 633.631 -8.776 147.816 1.00 20.66 705 GLU B N 1
ATOM 10515 C CA . GLU B 1 730 ? 634.591 -9.883 147.890 1.00 22.12 705 GLU B CA 1
ATOM 10516 C C . GLU B 1 730 ? 635.485 -9.834 146.656 1.00 20.42 705 GLU B C 1
ATOM 10517 O O . GLU B 1 730 ? 634.993 -9.790 145.536 1.00 19.59 705 GLU B O 1
ATOM 10523 N N . ASN B 1 731 ? 636.793 -9.816 146.883 1.00 16.74 706 ASN B N 1
ATOM 10524 C CA . ASN B 1 731 ? 637.759 -9.576 145.820 1.00 16.79 706 ASN B CA 1
ATOM 10525 C C . ASN B 1 731 ? 638.936 -10.548 145.804 1.00 17.42 706 ASN B C 1
ATOM 10526 O O . ASN B 1 731 ? 640.063 -10.116 145.625 1.00 18.79 706 ASN B O 1
ATOM 10531 N N . TYR B 1 732 ? 638.665 -11.847 145.958 1.00 16.42 707 TYR B N 1
ATOM 10532 C CA . TYR B 1 732 ? 639.702 -12.870 146.169 1.00 15.91 707 TYR B CA 1
ATOM 10533 C C . TYR B 1 732 ? 640.173 -13.581 144.898 1.00 15.52 707 TYR B C 1
ATOM 10534 O O . TYR B 1 732 ? 639.373 -13.932 144.034 1.00 16.56 707 TYR B O 1
ATOM 10543 N N . ASN B 1 733 ? 641.469 -13.824 144.797 1.00 14.61 708 ASN B N 1
ATOM 10544 C CA . ASN B 1 733 ? 641.992 -14.687 143.740 1.00 14.13 708 ASN B CA 1
ATOM 10545 C C . ASN B 1 733 ? 641.714 -16.153 144.105 1.00 15.96 708 ASN B C 1
ATOM 10546 O O . ASN B 1 733 ? 642.599 -16.869 144.532 1.00 15.53 708 ASN B O 1
ATOM 10551 N N . ILE B 1 734 ? 640.473 -16.591 143.943 1.00 14.37 709 ILE B N 1
ATOM 10552 C CA . ILE B 1 734 ? 640.124 -17.933 144.362 1.00 14.86 709 ILE B CA 1
ATOM 10553 C C . ILE B 1 734 ? 639.616 -18.835 143.247 1.00 16.48 709 ILE B C 1
ATOM 10554 O O . ILE B 1 734 ? 639.227 -19.976 143.506 1.00 15.13 709 ILE B O 1
ATOM 10559 N N . GLY B 1 735 ? 639.636 -18.344 142.014 1.00 15.08 710 GLY B N 1
ATOM 10560 C CA . GLY B 1 735 ? 639.022 -19.069 140.917 1.00 13.72 710 GLY B CA 1
ATOM 10561 C C . GLY B 1 735 ? 639.879 -20.172 140.308 1.00 16.26 710 GLY B C 1
ATOM 10562 O O . GLY B 1 735 ? 641.099 -20.110 140.334 1.00 14.43 710 GLY B O 1
ATOM 10563 N N . PHE B 1 736 ? 639.229 -21.196 139.769 1.00 13.52 711 PHE B N 1
ATOM 10564 C CA . PHE B 1 736 ? 639.913 -22.107 138.865 1.00 12.18 711 PHE B CA 1
ATOM 10565 C C . PHE B 1 736 ? 640.241 -21.424 137.546 1.00 13.85 711 PHE B C 1
ATOM 10566 O O . PHE B 1 736 ? 641.233 -21.765 136.910 1.00 15.22 711 PHE B O 1
ATOM 10574 N N . VAL B 1 737 ? 639.400 -20.479 137.128 1.00 14.58 712 VAL B N 1
ATOM 10575 C CA . VAL B 1 737 ? 639.656 -19.715 135.911 1.00 14.15 712 VAL B CA 1
ATOM 10576 C C . VAL B 1 737 ? 639.692 -18.226 136.206 1.00 14.15 712 VAL B C 1
ATOM 10577 O O . VAL B 1 737 ? 639.045 -17.743 137.140 1.00 14.03 712 VAL B O 1
ATOM 10581 N N . SER B 1 738 ? 640.459 -17.494 135.401 1.00 16.44 713 SER B N 1
ATOM 10582 C CA . SER B 1 738 ? 640.591 -16.052 135.569 1.00 13.91 713 SER B CA 1
ATOM 10583 C C . SER B 1 738 ? 639.358 -15.325 135.041 1.00 17.54 713 SER B C 1
ATOM 10584 O O . SER B 1 738 ? 638.462 -15.938 134.455 1.00 14.23 713 SER B O 1
ATOM 10587 N N . ILE B 1 739 ? 639.340 -14.005 135.219 1.00 15.32 714 ILE B N 1
ATOM 10588 C CA . ILE B 1 739 ? 638.266 -13.181 134.701 1.00 14.16 714 ILE B CA 1
ATOM 10589 C C . ILE B 1 739 ? 638.252 -13.174 133.166 1.00 16.17 714 ILE B C 1
ATOM 10590 O O . ILE B 1 739 ? 637.227 -12.897 132.549 1.00 17.35 714 ILE B O 1
ATOM 10595 N N . SER B 1 740 ? 639.381 -13.500 132.546 1.00 18.00 715 SER B N 1
ATOM 10596 C CA . SER B 1 740 ? 639.419 -13.662 131.100 1.00 18.34 715 SER B CA 1
ATOM 10597 C C . SER B 1 740 ? 639.158 -15.132 130.705 1.00 18.68 715 SER B C 1
ATOM 10598 O O . SER B 1 740 ? 639.402 -15.538 129.574 1.00 20.37 715 SER B O 1
ATOM 10601 N N . ASP B 1 741 ? 638.655 -15.903 131.660 1.00 17.29 716 ASP B N 1
ATOM 10602 C CA . ASP B 1 741 ? 638.230 -17.300 131.446 1.00 18.11 716 ASP B CA 1
ATOM 10603 C C . ASP B 1 741 ? 639.372 -18.199 130.961 1.00 16.29 716 ASP B C 1
ATOM 10604 O O . ASP B 1 741 ? 639.179 -19.071 130.132 1.00 20.36 716 ASP B O 1
ATOM 10609 N N . VAL B 1 742 ? 640.558 -17.971 131.502 1.00 17.00 717 VAL B N 1
ATOM 10610 C CA . VAL B 1 742 ? 641.708 -18.836 131.276 1.00 15.38 717 VAL B CA 1
ATOM 10611 C C . VAL B 1 742 ? 641.939 -19.650 132.527 1.00 17.05 717 VAL B C 1
ATOM 10612 O O . VAL B 1 742 ? 642.195 -19.085 133.590 1.00 14.56 717 VAL B O 1
ATOM 10616 N N . PRO B 1 743 ? 641.828 -20.981 132.416 1.00 17.57 718 PRO B N 1
ATOM 10617 C CA . PRO B 1 743 ? 642.048 -21.844 133.586 1.00 17.02 718 PRO B CA 1
ATOM 10618 C C . PRO B 1 743 ? 643.463 -21.693 134.141 1.00 15.80 718 PRO B C 1
ATOM 10619 O O . PRO B 1 743 ? 644.409 -21.797 133.362 1.00 17.24 718 PRO B O 1
ATOM 10623 N N . TYR B 1 744 ? 643.606 -21.410 135.440 1.00 13.92 719 TYR B N 1
ATOM 10624 C CA . TYR B 1 744 ? 644.923 -21.427 136.074 1.00 12.90 719 TYR B CA 1
ATOM 10625 C C . TYR B 1 744 ? 645.519 -22.830 135.957 1.00 16.67 719 TYR B C 1
ATOM 10626 O O . TYR B 1 744 ? 644.950 -23.789 136.467 1.00 14.82 719 TYR B O 1
ATOM 10635 N N . GLN B 1 745 ? 646.652 -22.952 135.277 1.00 14.23 720 GLN B N 1
ATOM 10636 C CA . GLN B 1 745 ? 647.199 -24.275 135.000 1.00 17.91 720 GLN B CA 1
ATOM 10637 C C . GLN B 1 745 ? 647.465 -25.130 136.261 1.00 17.23 720 GLN B C 1
ATOM 10638 O O . GLN B 1 745 ? 647.191 -26.317 136.244 1.00 15.12 720 GLN B O 1
ATOM 10644 N N . PRO B 1 746 ? 647.988 -24.539 137.350 1.00 15.66 721 PRO B N 1
ATOM 10645 C CA . PRO B 1 746 ? 648.214 -25.434 138.491 1.00 17.04 721 PRO B CA 1
ATOM 10646 C C . PRO B 1 746 ? 646.944 -25.947 139.189 1.00 14.21 721 PRO B C 1
ATOM 10647 O O . PRO B 1 746 ? 647.004 -27.013 139.787 1.00 14.28 721 PRO B O 1
ATOM 10651 N N . MET B 1 747 ? 645.847 -25.200 139.143 1.00 12.65 722 MET B N 1
ATOM 10652 C CA . MET B 1 747 ? 644.594 -25.684 139.700 1.00 15.21 722 MET B CA 1
ATOM 10653 C C . MET B 1 747 ? 644.092 -26.855 138.860 1.00 15.22 722 MET B C 1
ATOM 10654 O O . MET B 1 747 ? 643.674 -27.861 139.396 1.00 13.64 722 MET B O 1
ATOM 10659 N N . VAL B 1 748 ? 644.165 -26.715 137.542 1.00 15.29 723 VAL B N 1
ATOM 10660 C CA . VAL B 1 748 ? 643.800 -27.790 136.619 1.00 15.54 723 VAL B CA 1
ATOM 10661 C C . VAL B 1 748 ? 644.636 -29.048 136.855 1.00 15.86 723 VAL B C 1
ATOM 10662 O O . VAL B 1 748 ? 644.113 -30.166 136.956 1.00 14.01 723 VAL B O 1
ATOM 10666 N N . ASP B 1 749 ? 645.940 -28.848 136.931 1.00 16.68 724 ASP B N 1
ATOM 10667 C CA . ASP B 1 749 ? 646.860 -29.950 137.106 1.00 16.49 724 ASP B CA 1
ATOM 10668 C C . ASP B 1 749 ? 646.595 -30.641 138.442 1.00 15.32 724 ASP B C 1
ATOM 10669 O O . ASP B 1 749 ? 646.663 -31.855 138.528 1.00 14.10 724 ASP B O 1
ATOM 10674 N N . ALA B 1 750 ? 646.319 -29.853 139.483 1.00 14.46 725 ALA B N 1
ATOM 10675 C CA . ALA B 1 750 ? 646.038 -30.393 140.806 1.00 12.53 725 ALA B CA 1
ATOM 10676 C C . ALA B 1 750 ? 644.747 -31.207 140.803 1.00 16.35 725 ALA B C 1
ATOM 10677 O O . ALA B 1 750 ? 644.706 -32.296 141.349 1.00 14.23 725 ALA B O 1
ATOM 10679 N N . ALA B 1 751 ? 643.693 -30.663 140.189 1.00 17.38 726 ALA B N 1
ATOM 10680 C CA . ALA B 1 751 ? 642.423 -31.371 140.092 1.00 16.60 726 ALA B CA 1
ATOM 10681 C C . ALA B 1 751 ? 642.625 -32.697 139.379 1.00 15.39 726 ALA B C 1
ATOM 10682 O O . ALA B 1 751 ? 642.098 -33.717 139.798 1.00 16.45 726 ALA B O 1
ATOM 10684 N N . LYS B 1 752 ? 643.408 -32.679 138.308 1.00 14.01 727 LYS B N 1
ATOM 10685 C CA . LYS B 1 752 ? 643.630 -33.892 137.548 1.00 16.34 727 LYS B CA 1
ATOM 10686 C C . LYS B 1 752 ? 644.339 -34.971 138.393 1.00 16.76 727 LYS B C 1
ATOM 10687 O O . LYS B 1 752 ? 643.964 -36.154 138.348 1.00 15.48 727 LYS B O 1
ATOM 10693 N N . ARG B 1 753 ? 645.338 -34.571 139.174 1.00 16.08 728 ARG B N 1
ATOM 10694 C CA . ARG B 1 753 ? 646.048 -35.531 140.020 1.00 15.70 728 ARG B CA 1
ATOM 10695 C C . ARG B 1 753 ? 645.118 -36.092 141.105 1.00 15.48 728 ARG B C 1
ATOM 10696 O O . ARG B 1 753 ? 645.100 -37.298 141.340 1.00 13.21 728 ARG B O 1
ATOM 10704 N N . VAL B 1 754 ? 644.341 -35.220 141.746 1.00 13.57 729 VAL B N 1
ATOM 10705 C CA . VAL B 1 754 ? 643.395 -35.661 142.763 1.00 15.52 729 VAL B CA 1
ATOM 10706 C C . VAL B 1 754 ? 642.348 -36.611 142.196 1.00 15.74 729 VAL B C 1
ATOM 10707 O O . VAL B 1 754 ? 642.081 -37.681 142.765 1.00 12.93 729 VAL B O 1
ATOM 10711 N N . ASN B 1 755 ? 641.751 -36.193 141.081 1.00 14.39 730 ASN B N 1
ATOM 10712 C CA . ASN B 1 755 ? 640.622 -36.907 140.488 1.00 14.68 730 ASN B CA 1
ATOM 10713 C C . ASN B 1 755 ? 641.023 -38.231 139.872 1.00 13.26 730 ASN B C 1
ATOM 10714 O O . ASN B 1 755 ? 640.251 -39.169 139.864 1.00 15.95 730 ASN B O 1
ATOM 10719 N N . GLN B 1 756 ? 642.230 -38.291 139.332 1.00 17.96 731 GLN B N 1
ATOM 10720 C CA . GLN B 1 756 ? 642.764 -39.522 138.775 1.00 16.71 731 GLN B CA 1
ATOM 10721 C C . GLN B 1 756 ? 643.082 -40.540 139.871 1.00 19.24 731 GLN B C 1
ATOM 10722 O O . GLN B 1 756 ? 643.022 -41.740 139.647 1.00 20.09 731 GLN B O 1
ATOM 10728 N N . SER B 1 757 ? 643.429 -40.067 141.059 1.00 15.64 732 SER B N 1
ATOM 10729 C CA . SER B 1 757 ? 643.917 -40.990 142.067 1.00 17.17 732 SER B CA 1
ATOM 10730 C C . SER B 1 757 ? 642.923 -41.286 143.182 1.00 13.27 732 SER B C 1
ATOM 10731 O O . SER B 1 757 ? 643.067 -42.281 143.866 1.00 17.43 732 SER B O 1
ATOM 10734 N N . MET B 1 758 ? 641.907 -40.443 143.346 1.00 18.14 733 MET B N 1
ATOM 10735 C CA . MET B 1 758 ? 641.020 -40.549 144.505 1.00 13.62 733 MET B CA 1
ATOM 10736 C C . MET B 1 758 ? 640.257 -41.879 144.602 1.00 18.31 733 MET B C 1
ATOM 10737 O O . MET B 1 758 ? 640.058 -42.378 145.695 1.00 16.33 733 MET B O 1
ATOM 10742 N N . TYR B 1 759 ? 639.822 -42.433 143.475 1.00 13.72 734 TYR B N 1
ATOM 10743 C CA . TYR B 1 759 ? 638.990 -43.631 143.504 1.00 16.55 734 TYR B CA 1
ATOM 10744 C C . TYR B 1 759 ? 639.800 -44.891 143.902 1.00 16.59 734 TYR B C 1
ATOM 10745 O O . TYR B 1 759 ? 639.399 -45.583 144.836 1.00 16.98 734 TYR B O 1
ATOM 10754 N N . PRO B 1 760 ? 640.930 -45.182 143.214 1.00 14.36 735 PRO B N 1
ATOM 10755 C CA . PRO B 1 760 ? 641.756 -46.294 143.714 1.00 20.18 735 PRO B CA 1
ATOM 10756 C C . PRO B 1 760 ? 642.235 -46.108 145.157 1.00 21.36 735 PRO B C 1
ATOM 10757 O O . PRO B 1 760 ? 642.340 -47.087 145.886 1.00 27.06 735 PRO B O 1
ATOM 10761 N N . LYS B 1 761 ? 642.517 -44.877 145.566 1.00 17.00 736 LYS B N 1
ATOM 10762 C CA . LYS B 1 761 ? 642.875 -44.612 146.959 1.00 21.12 736 LYS B CA 1
ATOM 10763 C C . LYS B 1 761 ? 641.721 -44.946 147.914 1.00 22.01 736 LYS B C 1
ATOM 10764 O O . LYS B 1 761 ? 641.900 -45.590 148.943 1.00 24.99 736 LYS B O 1
ATOM 10770 N N . ARG B 1 762 ? 640.533 -44.489 147.555 1.00 19.52 737 ARG B N 1
ATOM 10771 C CA . ARG B 1 762 ? 639.353 -44.664 148.381 1.00 21.56 737 ARG B CA 1
ATOM 10772 C C . ARG B 1 762 ? 638.870 -46.126 148.434 1.00 24.18 737 ARG B C 1
ATOM 10773 O O . ARG B 1 762 ? 638.392 -46.601 149.463 1.00 23.42 737 ARG B O 1
ATOM 10781 N N . PHE B 1 763 ? 638.988 -46.844 147.328 1.00 22.41 738 PHE B N 1
ATOM 10782 C CA . PHE B 1 763 ? 638.304 -48.123 147.245 1.00 23.60 738 PHE B CA 1
ATOM 10783 C C . PHE B 1 763 ? 639.239 -49.289 147.085 1.00 28.54 738 PHE B C 1
ATOM 10784 O O . PHE B 1 763 ? 638.790 -50.387 146.796 1.00 32.50 738 PHE B O 1
ATOM 10792 N N . ARG B 1 764 ? 640.528 -49.054 147.331 1.00 34.20 739 ARG B N 1
ATOM 10793 C CA . ARG B 1 764 ? 641.506 -50.133 147.493 1.00 36.70 739 ARG B CA 1
ATOM 10794 C C . ARG B 1 764 ? 642.883 -49.605 147.907 1.00 37.43 739 ARG B C 1
ATOM 10795 O O . ARG B 1 764 ? 643.039 -48.967 148.949 1.00 41.75 739 ARG B O 1
#